Protein AF-0000000075656619 (afdb_homodimer)

Solvent-accessible surface area (backbone atoms only — not comparable to full-atom values): 61966 Å² total; per-residue (Å²): 140,80,85,83,62,84,67,52,49,76,42,72,47,86,56,43,60,62,50,41,36,55,39,46,47,50,29,54,77,70,54,50,79,52,61,29,28,42,28,17,90,88,42,77,46,78,37,41,60,68,61,48,28,52,55,10,61,48,43,30,55,48,56,63,45,92,50,75,76,42,71,45,51,66,46,78,45,81,96,37,55,43,65,38,50,49,46,54,54,47,23,71,50,67,35,42,47,79,46,36,90,84,48,40,60,62,35,36,47,38,23,49,72,44,35,25,58,72,56,33,50,51,45,48,51,56,48,60,73,57,57,42,84,82,40,11,62,64,48,22,55,50,20,54,76,58,66,34,60,70,56,22,52,52,20,45,52,38,39,37,74,38,41,74,71,37,53,75,35,69,69,51,50,63,50,55,68,69,57,49,47,54,55,63,56,36,84,78,40,48,61,54,56,68,56,52,50,50,33,52,51,53,37,29,60,74,44,39,89,79,33,56,83,50,44,69,66,52,52,38,48,36,40,54,53,75,45,56,64,68,54,51,54,49,48,44,70,71,33,62,70,63,53,65,38,87,60,47,72,53,46,45,67,38,85,57,52,41,68,76,69,75,77,67,67,62,42,24,34,35,40,40,36,5,25,37,63,43,71,62,68,86,65,83,73,81,80,66,68,64,46,81,44,66,31,48,51,27,33,34,36,31,72,48,46,61,65,60,50,71,43,82,43,92,59,96,53,83,51,28,42,29,39,30,54,43,64,56,95,82,22,36,42,38,38,31,3,70,75,41,23,31,43,29,36,35,37,35,66,91,70,68,43,76,41,83,49,45,55,46,90,66,50,21,19,32,36,41,47,45,63,50,98,87,34,44,35,41,39,34,3,28,33,79,74,64,66,94,80,35,38,35,49,28,29,54,22,36,34,52,36,82,89,75,49,39,58,42,81,50,57,46,49,91,64,31,22,19,36,37,14,42,35,55,55,93,76,24,41,40,36,40,32,4,26,59,58,64,46,70,85,85,66,67,87,72,48,45,29,28,46,33,39,37,34,36,72,92,72,52,41,63,45,71,86,47,70,53,98,55,66,32,33,36,31,35,36,43,59,57,94,83,28,37,37,37,39,32,22,88,54,64,33,35,31,37,38,34,80,86,73,72,46,81,42,82,55,36,55,58,92,60,68,26,25,31,30,27,51,33,64,53,91,79,23,40,42,33,36,22,2,32,44,82,40,74,37,60,39,92,85,69,47,72,65,45,72,46,69,46,59,28,26,47,22,38,34,34,36,63,91,76,53,41,63,37,75,54,70,61,48,99,54,47,24,24,44,30,35,40,40,57,39,74,57,132,140,79,80,89,65,86,69,54,49,75,41,72,48,86,56,44,60,60,49,39,36,55,40,46,45,50,29,55,77,71,55,50,78,52,62,28,26,42,30,19,90,88,42,78,46,76,38,41,60,67,61,47,27,50,54,10,61,48,45,30,55,49,55,63,43,92,50,74,75,41,71,45,51,66,47,78,46,80,97,36,55,43,66,38,49,50,46,53,53,45,23,73,50,68,34,42,46,76,45,36,90,84,48,40,62,61,34,36,48,37,22,48,72,43,35,25,57,72,55,34,52,52,42,49,53,56,49,59,74,56,57,41,85,84,40,11,62,64,47,22,55,50,21,53,74,56,66,35,62,69,56,22,51,52,19,45,52,38,39,40,74,39,39,84,72,37,54,76,34,71,69,50,51,64,50,55,68,69,55,49,47,54,55,62,56,36,85,75,42,53,63,56,57,68,56,52,51,51,33,53,51,53,38,29,61,75,45,40,89,80,33,54,83,50,45,69,66,51,50,40,48,35,38,53,52,76,46,56,65,68,54,51,55,49,48,46,69,71,32,60,69,64,53,65,38,87,58,49,72,52,46,46,67,39,73,73,39,41,62,76,70,73,76,63,57,59,41,26,33,35,39,39,34,4,26,37,63,44,68,62,69,86,66,85,73,82,81,65,68,64,48,80,43,68,31,48,51,28,30,35,34,40,69,38,63,74,64,51,52,65,44,81,42,93,58,96,52,86,50,28,43,30,38,30,53,43,64,56,97,82,24,38,38,37,37,32,3,71,76,42,23,29,44,29,36,35,38,35,67,93,71,68,44,77,42,82,48,46,55,45,90,64,52,21,19,32,37,41,47,46,64,51,97,88,34,45,34,40,38,35,2,27,34,79,73,63,66,94,82,34,37,35,50,27,28,55,23,34,34,53,37,81,89,73,47,40,57,41,81,50,58,45,49,91,65,30,21,20,36,39,15,43,36,53,55,93,76,25,41,41,37,41,31,3,26,58,58,65,47,70,85,86,66,66,88,73,48,46,29,29,47,34,38,37,34,37,71,92,72,53,41,61,47,72,87,46,70,53,98,54,66,32,34,36,30,35,36,43,60,58,95,84,28,37,37,37,39,32,22,87,55,64,34,35,32,37,38,34,81,85,73,72,45,80,42,83,54,38,53,59,90,61,68,26,23,30,31,26,51,34,64,53,90,77,23,38,42,34,37,21,2,32,43,82,40,72,37,61,38,94,86,68,46,73,64,45,72,44,69,46,59,28,25,45,23,39,35,35,36,64,88,76,53,42,64,38,76,54,73,57,47,95,54,46,25,22,46,29,34,40,41,58,39,74,57,131

pLDDT: mean 85.61, std 15.12, range [21.23, 98.25]

Sequence (1172 aa):
MDESRCPGSKAVDGCHAAWFFSRLQKMRSEGVLVDVTLCAEGKEIPCHRLVLATFSDYFCSMFSGNLIETKKDKIEMGGVSAEALQQLVDYAYTSKINITEENVRPLFEAADMLQFLGVCVKCEVFLQDRLNEESCLGIWVLADRVSCTSLSEKAKSWALKWFEELCTTDEFLQLPVHFLKTYISDEGLLAKEERILEAIMLWARHDLKQREGHLKELLKCVCLSSLDQNYLKKILKKDKVLAKLPGIKQMTKSQSTHEAPRHILQQDFLVIGGNWLVPHGTGALRGIGPILYSNNNMYRLGLDCDCIDISPLPEPFQESRGLAACVVDGDVIVTGGVSMPSKAWRYSLSLNSWAKLGNLKRGRFNHGMAVVQGQVYVVGGSSPVGYPDVIGRLSEVEVYNMKTNRWRKAAPLQVAVSSFGITTCGGKIYVFGGEPYLYEGDDFMNNKTNAVQIYDPSQNEWSFDIVLPVNLSCIKACTVDSKIYIVGGELQSVVCFDPKELKLHHLADRLFPWRQCSATVCGGEIYISGGRVHQFVHSEDGTQRERQIENYSKVQCYNVKNDIMVLGKDMPDALYGHCTVTIAKAMDESRCPGSKAVDGCHAAWFFSRLQKMRSEGVLVDVTLCAEGKEIPCHRLVLATFSDYFCSMFSGNLIETKKDKIEMGGVSAEALQQLVDYAYTSKINITEENVRPLFEAADMLQFLGVCVKCEVFLQDRLNEESCLGIWVLADRVSCTSLSEKAKSWALKWFEELCTTDEFLQLPVHFLKTYISDEGLLAKEERILEAIMLWARHDLKQREGHLKELLKCVCLSSLDQNYLKKILKKDKVLAKLPGIKQMTKSQSTHEAPRHILQQDFLVIGGNWLVPHGTGALRGIGPILYSNNNMYRLGLDCDCIDISPLPEPFQESRGLAACVVDGDVIVTGGVSMPSKAWRYSLSLNSWAKLGNLKRGRFNHGMAVVQGQVYVVGGSSPVGYPDVIGRLSEVEVYNMKTNRWRKAAPLQVAVSSFGITTCGGKIYVFGGEPYLYEGDDFMNNKTNAVQIYDPSQNEWSFDIVLPVNLSCIKACTVDSKIYIVGGELQSVVCFDPKELKLHHLADRLFPWRQCSATVCGGEIYISGGRVHQFVHSEDGTQRERQIENYSKVQCYNVKNDIMVLGKDMPDALYGHCTVTIAKA

Organism: Branchiostoma floridae (NCBI:txid7739)

Foldseek 3Di:
DDPPPDPDPPDDDPCVVVVVLVVQVVCLVVVNQFQAWEDEPRDIRTDHLVLLLVQFVLSVVLLVDPDPSNRDRYHYDPPAHPVLVVQLRVCSRPVDHDDDPVCLLRNLQVCLVRVRPVVVVVSLVVVVLVQALVCLLVQLVSCVNSVVVLSNVQSLVRCLQNVLVPLQDPSNLPDDLVVLLCNLLDLSRQADLVSNLVSLVNSCVVPVVVCLVVSVVSCLSGQLLPDDPVVSVVCLVVDVSCVPDPCSVVSNVDCPGPNDPRPNFQKKKKWAKFKDWDADDPDDPDDDGTDIGIDQWMWIFGSHNPGRPTDTADGPDPHGFQKEWEDAPQKIKIAAHDVRQFWIWIAHPVVSDIDTFDTHPDGFGQWYWEAFPRKIKTAKHWDDDDDPPKIAIFQWMWIADPVVSDIDTFQGHPAGFGQWAWYDFPRKIKTAKGFRDIDDPPPPPPRIAQWIWIAHPVVSDIDTDAGAPDTFGNWYWEDAPRKIWIDAGPDQFIWIAHPVVRYIDGFGGDSDHQHQWEWEDTPRKIKTAKHKDWDQDQDPVRDSPDTDIDIFQWIWIARPVSRHIHTHDGHPDGGGSIYMYMGGND/DDPPDDPDPPDDDPCVVVVVLVVQVVCLVVVNQFQAWEDEPHDIRTDHLVLLLVQFVLSVVLLVDPDPSNRDRYHYDPPAHPVLVVQLRVCSRPVDHDDDPVCLLRNLQVCLVRVRPVVVVVSLVVVVLVQALVCLLVQLVSCVNSVVVLSNVQSLVRCLQNVQVPLQDPSNLPDDLVVLLCNLLDLSRQADLLSNLVSLVNSCVVPVPPCLVVSVVSCLSGQLLPDDPVSSVVCLVVDVSCVPDPCSVVSNVDCPRPHDPRDNFLKKKKWAKFKDWDADDPDDPDDDGTDIGIDQWMFIAGSRDDGGRTDTADGPDPHRFQKEWEDFPQKIKIAAHDVRQFWIWIAHPVVSDIDTFDTHPDGFGQWYWEAFPRKIKTAKHWDDDDDPPKIAIFQWMWIADPVVSDIDTFQGHPAGFGQWAWYDFPRKIKTAKGFRDIDDPPPPPPRIAQWIWIAHPVVSDIDTDAGAPDTFGNWYWEDAPRKIWIDADPDQFIWIAHPVVRYIDGFGGDSDHQHQWEWEDTPRKIKTAKHKDWDQDQDPVRDSPDTDIDIFQWIWIARPVSRHIHTHHGHPDGGGSIYMYMGGND

Nearest PDB structures (foldseek):
  8h37-assembly1_P  TM=4.322E-01  e=3.619E-34  Homo sapiens
  8h38-assembly1_I  TM=4.506E-01  e=3.428E-33  Homo sapiens
  8h33-assembly1_B  TM=4.484E-01  e=8.338E-33  Homo sapiens
  8h3f-assembly1_I  TM=4.504E-01  e=1.028E-32  Homo sapiens
  8h37-assembly1_N  TM=4.188E-01  e=2.505E-33  Homo sapiens

Secondary structure (DSSP, 8-state):
--S-----EEEE-TTHHHHHHHHHHHHHHHTTT--EEEEETTEEEEE-HHHHHHH-HHHHHHHHSS-GGGG-SEEE-TTS-HHHHHHHHHHHHHSEEEE-TTTHHHHHHHHHHTT-HHHHHHHHHHHHTT-STTTHHHHHHHHHHTT-HHHHHHHHHHHHHTHHHHTTSHHHHT--HHHHHHHHH-TT----HHHHHHHHHHHHHHTHHHHGGGHHHHHTTS-GGGS-HHHHHHHHHH-HHHHTSTTHHHHHH-S-SSSS------EEEEEE--EEEE---SSS-TT-PPEEEE---EEEEE-SSSS--EEEE----S--TT-EEEEETTEEEEE--SS-TT-EEEEETTTTEEEE-PPPSS--BS-EEEEETTEEEEE--EEE-SSTT-EEE---EEEEETTTTEEEEEPPPSS--BS-EEEEETTEEEEE--B-S-B-TTGGGG--EEEEEEEETTTTEEEEEEEEEEEE-SEEEEEETTEEEEEETT-SEEEEEETTTTEEEEEEEPSS--BT-EEEEETTEEEEE--EEEEEEE-TTS-EEEEEEEE---EEEEETTTTEEEE-PPPSS--BS-EEEEEE--/--S-----EEEE-TTHHHHHHHHHHHHHHHTTT--EEEEETTEEEEE-HHHHHHH-HHHHHHHHSS-GGGG-SEEE-TTS-HHHHHHHHHHHHHSEEEE-TTTHHHHHHHHHHTT-HHHHHHHHHHHHTT-STTTHHHHHHHHHHTT-HHHHHHHHHHHHHTHHHHTTSHHHHT--HHHHHHHHH-TT----HHHHHHHHHHHHHHTHHHHGGGHHHHHTTS-GGGS-HHHHHHHHHH-HHHHTSTTHHHHHH-TTSSSS------EEEEEE--EEEE---SSS-TT-PPEEEE---EEEEESSSSS---EEE----S--TT-EEEEETTEEEEE--SS-TT-EEEEETTTTEEEE-PPPSS--BS-EEEEETTEEEEE--EEE-SSTT-EEE---EEEEETTTTEEEEEPPPSS--BS-EEEEETTEEEEE--B-S-B-TTGGGG--EEEEEEEETTTTEEEEEEEEEEEE-SEEEEEETTEEEEEETT-SEEEEEETTTTEEEEEEEPSS--BT-EEEEETTEEEEE--EEEEEEE-TTS-EEEEEEEE---EEEEETTTTEEEE-PPPSS--BS-EEEEEE--

Structure (mmCIF, N/CA/C/O backbone):
data_AF-0000000075656619-model_v1
#
loop_
_entity.id
_entity.type
_entity.pdbx_description
1 polymer 'Kelch-like protein 24'
#
loop_
_atom_site.group_PDB
_atom_site.id
_atom_site.type_symbol
_atom_site.label_atom_id
_atom_site.label_alt_id
_atom_site.label_comp_id
_atom_site.label_asym_id
_atom_site.label_entity_id
_atom_site.label_seq_id
_atom_site.pdbx_PDB_ins_code
_atom_site.Cartn_x
_atom_site.Cartn_y
_atom_site.Cartn_z
_atom_site.occupancy
_atom_site.B_iso_or_equiv
_atom_site.auth_seq_id
_atom_site.auth_comp_id
_atom_site.auth_asym_id
_atom_site.auth_atom_id
_atom_site.pdbx_PDB_model_num
ATOM 1 N N . MET A 1 1 ? -14.461 33.625 -9.836 1 21.73 1 MET A N 1
ATOM 2 C CA . MET A 1 1 ? -14.234 33.406 -8.414 1 21.73 1 MET A CA 1
ATOM 3 C C . MET A 1 1 ? -14.797 32.062 -7.965 1 21.73 1 MET A C 1
ATOM 5 O O . MET A 1 1 ? -16 31.922 -7.754 1 21.73 1 MET A O 1
ATOM 9 N N . ASP A 1 2 ? -14.32 30.859 -8.477 1 24.8 2 ASP A N 1
ATOM 10 C CA . ASP A 1 2 ? -14.75 29.641 -9.141 1 24.8 2 ASP A CA 1
ATOM 11 C C . ASP A 1 2 ? -15.383 28.656 -8.148 1 24.8 2 ASP A C 1
ATOM 13 O O . ASP A 1 2 ? -14.992 28.625 -6.98 1 24.8 2 ASP A O 1
ATOM 17 N N . GLU A 1 3 ? -16.547 28.188 -8.281 1 29.44 3 GLU A N 1
ATOM 18 C CA . GLU A 1 3 ? -17.656 27.328 -7.906 1 29.44 3 GLU A CA 1
ATOM 19 C C . GLU A 1 3 ? -17.156 25.953 -7.473 1 29.44 3 GLU A C 1
ATOM 21 O O . GLU A 1 3 ? -17.953 25.062 -7.172 1 29.44 3 GLU A O 1
ATOM 26 N N . SER A 1 4 ? -16 25.562 -7.977 1 32.09 4 SER A N 1
ATOM 27 C CA . SER A 1 4 ? -15.648 24.141 -7.996 1 32.09 4 SER A CA 1
ATOM 28 C C . SER A 1 4 ? -15.32 23.641 -6.594 1 32.09 4 SER A C 1
ATOM 30 O O . SER A 1 4 ? -14.484 22.75 -6.434 1 32.09 4 SER A O 1
ATOM 32 N N . ARG A 1 5 ? -15.414 24.391 -5.566 1 36.34 5 ARG A N 1
ATOM 33 C CA . ARG A 1 5 ? -14.906 24.141 -4.223 1 36.34 5 ARG A CA 1
ATOM 34 C C . ARG A 1 5 ? -15.508 22.859 -3.65 1 36.34 5 ARG A C 1
ATOM 36 O O . ARG A 1 5 ? -14.781 21.984 -3.17 1 36.34 5 ARG A O 1
ATOM 43 N N . CYS A 1 6 ? -16.641 22.922 -2.896 1 41.19 6 CYS A N 1
ATOM 44 C CA . CYS A 1 6 ? -16.75 22.188 -1.638 1 41.19 6 CYS A CA 1
ATOM 45 C C . CYS A 1 6 ? -17.094 20.719 -1.882 1 41.19 6 CYS A C 1
ATOM 47 O O . CYS A 1 6 ? -18.25 20.328 -1.813 1 41.19 6 CYS A O 1
ATOM 49 N N . PRO A 1 7 ? -16.422 20 -2.857 1 46.88 7 PRO A N 1
ATOM 50 C CA . PRO A 1 7 ? -16.969 18.641 -3.027 1 46.88 7 PRO A CA 1
ATOM 51 C C . PRO A 1 7 ? -17.016 17.859 -1.719 1 46.88 7 PRO A C 1
ATOM 53 O O . PRO A 1 7 ? -16.281 18.156 -0.783 1 46.88 7 PRO A O 1
ATOM 56 N N . GLY A 1 8 ? -18.141 17.328 -1.454 1 57.62 8 GLY A N 1
ATOM 57 C CA . GLY A 1 8 ? -18.297 16.281 -0.461 1 57.62 8 GLY A CA 1
ATOM 58 C C . GLY A 1 8 ? -17.109 15.352 -0.379 1 57.62 8 GLY A C 1
ATOM 59 O O . GLY A 1 8 ? -16.359 15.211 -1.345 1 57.62 8 GLY A O 1
ATOM 60 N N . SER A 1 9 ? -16.453 15.383 0.706 1 66.38 9 SER A N 1
ATOM 61 C CA . SER A 1 9 ? -15.367 14.422 0.898 1 66.38 9 SER A CA 1
ATOM 62 C C . SER A 1 9 ? -15.914 13.016 1.131 1 66.38 9 SER A C 1
ATOM 64 O O . SER A 1 9 ? -16.609 12.773 2.119 1 66.38 9 SER A O 1
ATOM 66 N N . LYS A 1 10 ? -16.062 12.305 0.02 1 66.44 10 LYS A N 1
ATOM 67 C CA . LYS A 1 10 ? -16.266 10.867 0.18 1 66.44 10 LYS A CA 1
ATOM 68 C C . LYS A 1 10 ? -15.039 10.211 0.814 1 66.44 10 LYS A C 1
ATOM 70 O O . LYS A 1 10 ? -13.945 10.25 0.247 1 66.44 10 LYS A O 1
ATOM 75 N N . ALA A 1 11 ? -15.297 10.055 2.18 1 73.19 11 ALA A N 1
ATOM 76 C CA . ALA A 1 11 ? -14.148 9.492 2.887 1 73.19 11 ALA A CA 1
ATOM 77 C C . ALA A 1 11 ? -14.359 8.008 3.189 1 73.19 11 ALA A C 1
ATOM 79 O O . ALA A 1 11 ? -15.461 7.598 3.559 1 73.19 11 ALA A O 1
ATOM 80 N N . VAL A 1 12 ? -13.578 7.191 2.686 1 73.31 12 VAL A N 1
ATOM 81 C CA . VAL A 1 12 ? -13.516 5.805 3.137 1 73.31 12 VAL A CA 1
ATOM 82 C C . VAL A 1 12 ? -12.695 5.715 4.418 1 73.31 12 VAL A C 1
ATOM 84 O O . VAL A 1 12 ? -11.578 6.242 4.488 1 73.31 12 VAL A O 1
ATOM 87 N N . ASP A 1 13 ? -13.367 5.25 5.441 1 81.19 13 ASP A N 1
ATOM 88 C CA . ASP A 1 13 ? -12.672 5.078 6.711 1 81.19 13 ASP A CA 1
ATOM 89 C C . ASP A 1 13 ? -11.797 3.824 6.688 1 81.19 13 ASP A C 1
ATOM 91 O O . ASP A 1 13 ? -12.297 2.709 6.836 1 81.19 13 ASP A O 1
ATOM 95 N N . GLY A 1 14 ? -10.523 3.99 6.543 1 75.19 14 GLY A N 1
ATOM 96 C CA . GLY A 1 14 ? -9.578 2.887 6.453 1 75.19 14 GLY A CA 1
ATOM 97 C C . GLY A 1 14 ? -9.484 2.076 7.73 1 75.19 14 GLY A C 1
ATOM 98 O O . GLY A 1 14 ? -9.039 0.927 7.711 1 75.19 14 GLY A O 1
ATOM 99 N N . CYS A 1 15 ? -9.914 2.59 8.836 1 84.19 15 CYS A N 1
ATOM 100 C CA . CYS A 1 15 ? -9.805 1.897 10.117 1 84.19 15 CYS A CA 1
ATOM 101 C C . CYS A 1 15 ? -11.125 1.236 10.492 1 84.19 15 CYS A C 1
ATOM 103 O O . CYS A 1 15 ? -11.211 0.553 11.516 1 84.19 15 CYS A O 1
ATOM 105 N N . HIS A 1 16 ? -12.117 1.41 9.711 1 90.75 16 HIS A N 1
ATOM 106 C CA . HIS A 1 16 ? -13.484 0.955 9.969 1 90.75 16 HIS A CA 1
ATOM 107 C C . HIS A 1 16 ? -13.516 -0.542 10.258 1 90.75 16 HIS A C 1
ATOM 109 O O . HIS A 1 16 ? -14.023 -0.966 11.297 1 90.75 16 HIS A O 1
ATOM 115 N N . ALA A 1 17 ? -12.953 -1.331 9.406 1 91.19 17 ALA A N 1
ATOM 116 C CA . ALA A 1 17 ? -12.977 -2.785 9.539 1 91.19 17 ALA A CA 1
ATOM 117 C C . ALA A 1 17 ? -12.164 -3.24 10.75 1 91.19 17 ALA A C 1
ATOM 119 O O . ALA A 1 17 ? -12.602 -4.113 11.5 1 91.19 17 ALA A O 1
ATOM 120 N N . ALA A 1 18 ? -11 -2.625 10.844 1 90.06 18 ALA A N 1
ATOM 121 C CA . ALA A 1 18 ? -10.141 -2.975 11.969 1 90.06 18 ALA A CA 1
ATOM 122 C C . ALA A 1 18 ? -10.836 -2.701 13.297 1 90.06 18 ALA A C 1
ATOM 124 O O . ALA A 1 18 ? -10.773 -3.52 14.219 1 90.06 18 ALA A O 1
ATOM 125 N N . TRP A 1 19 ? -11.508 -1.587 13.359 1 91.5 19 TRP A N 1
ATOM 126 C CA . TRP A 1 19 ? -12.258 -1.231 14.562 1 91.5 19 TRP A CA 1
ATOM 127 C C . TRP A 1 19 ? -13.391 -2.221 14.805 1 91.5 19 TRP A C 1
ATOM 129 O O . TRP A 1 19 ? -13.57 -2.697 15.93 1 91.5 19 TRP A O 1
ATOM 139 N N . PHE A 1 20 ? -14.109 -2.574 13.836 1 94.38 20 PHE A N 1
ATOM 140 C CA . PHE A 1 20 ? -15.234 -3.492 13.945 1 94.38 20 PHE A CA 1
ATOM 141 C C . PHE A 1 20 ? -14.789 -4.824 14.539 1 94.38 20 PHE A C 1
ATOM 143 O O . PHE A 1 20 ? -15.375 -5.301 15.516 1 94.38 20 PHE A O 1
ATOM 150 N N . PHE A 1 21 ? -13.797 -5.391 14 1 94.44 21 PHE A N 1
ATOM 151 C CA . PHE A 1 21 ? -13.406 -6.738 14.391 1 94.44 21 PHE A CA 1
ATOM 152 C C . PHE A 1 21 ? -12.734 -6.73 15.758 1 94.44 21 PHE A C 1
ATOM 154 O O . PHE A 1 21 ? -12.867 -7.684 16.531 1 94.44 21 PHE A O 1
ATOM 161 N N . SER A 1 22 ? -12.008 -5.66 16.047 1 95 22 SER A N 1
ATOM 162 C CA . SER A 1 22 ? -11.461 -5.535 17.406 1 95 22 SER A CA 1
ATOM 163 C C . SER A 1 22 ? -12.578 -5.52 18.453 1 95 22 SER A C 1
ATOM 165 O O . SER A 1 22 ? -12.516 -6.25 19.438 1 95 22 SER A O 1
ATOM 167 N N . ARG A 1 23 ? -13.57 -4.785 18.156 1 95.31 23 ARG A N 1
ATOM 168 C CA . ARG A 1 23 ? -14.703 -4.688 19.078 1 95.31 23 ARG A CA 1
ATOM 169 C C . ARG A 1 23 ? -15.5 -5.988 19.094 1 95.31 23 ARG A C 1
ATOM 171 O O . ARG A 1 23 ? -15.969 -6.418 20.156 1 95.31 23 ARG A O 1
ATOM 178 N N . LEU A 1 24 ? -15.648 -6.535 17.922 1 95.94 24 LEU A N 1
ATOM 179 C CA . LEU A 1 24 ? -16.375 -7.793 17.812 1 95.94 24 LEU A CA 1
ATOM 180 C C . LEU A 1 24 ? -15.727 -8.883 18.656 1 95.94 24 LEU A C 1
ATOM 182 O O . LEU A 1 24 ? -16.422 -9.633 19.344 1 95.94 24 LEU A O 1
ATOM 186 N N . GLN A 1 25 ? -14.438 -8.953 18.609 1 95.94 25 GLN A N 1
ATOM 187 C CA . GLN A 1 25 ? -13.695 -9.93 19.406 1 95.94 25 GLN A CA 1
ATOM 188 C C . GLN A 1 25 ? -13.891 -9.672 20.906 1 95.94 25 GLN A C 1
ATOM 190 O O . GLN A 1 25 ? -14.086 -10.609 21.688 1 95.94 25 GLN A O 1
ATOM 195 N N . LYS A 1 26 ? -13.859 -8.414 21.266 1 96.06 26 LYS A N 1
ATOM 196 C CA . LYS A 1 26 ? -14.086 -8.047 22.656 1 96.06 26 LYS A CA 1
ATOM 197 C C . LYS A 1 26 ? -15.492 -8.438 23.109 1 96.06 26 LYS A C 1
ATOM 199 O O . LYS A 1 26 ? -15.672 -8.992 24.203 1 96.06 26 LYS A O 1
ATOM 204 N N . MET A 1 27 ? -16.453 -8.18 22.281 1 96.06 27 MET A N 1
ATOM 205 C CA . MET A 1 27 ? -17.828 -8.508 22.594 1 96.06 27 MET A CA 1
ATOM 206 C C . MET A 1 27 ? -18.016 -10.016 22.75 1 96.06 27 MET A C 1
ATOM 208 O O . MET A 1 27 ? -18.719 -10.477 23.641 1 96.06 27 MET A O 1
ATOM 212 N N . ARG A 1 28 ? -17.359 -10.805 21.875 1 96.44 28 ARG A N 1
ATOM 213 C CA . ARG A 1 28 ? -17.422 -12.258 21.984 1 96.44 28 ARG A CA 1
ATOM 214 C C . ARG A 1 28 ? -16.797 -12.734 23.297 1 96.44 28 ARG A C 1
ATOM 216 O O . ARG A 1 28 ? -17.391 -13.555 24 1 96.44 28 ARG A O 1
ATOM 223 N N . SER A 1 29 ? -15.656 -12.203 23.672 1 95.94 29 SER A N 1
ATOM 224 C CA . SER A 1 29 ? -14.938 -12.609 24.875 1 95.94 29 SER A CA 1
ATOM 225 C C . SER A 1 29 ? -15.727 -12.258 26.125 1 95.94 29 SER A C 1
ATOM 227 O O . SER A 1 29 ? -15.695 -12.992 27.109 1 95.94 29 SER A O 1
ATOM 229 N N . GLU A 1 30 ? -16.531 -11.164 26.062 1 94.94 30 GLU A N 1
ATOM 230 C CA . GLU A 1 30 ? -17.281 -10.703 27.219 1 94.94 30 GLU A CA 1
ATOM 231 C C . GLU A 1 30 ? -18.719 -11.25 27.203 1 94.94 30 GLU A C 1
ATOM 233 O O . GLU A 1 30 ? -19.5 -10.977 28.109 1 94.94 30 GLU A O 1
ATOM 238 N N . GLY A 1 31 ? -19.031 -11.992 26.141 1 94.5 31 GLY A N 1
ATOM 239 C CA . GLY A 1 31 ? -20.344 -12.617 26.031 1 94.5 31 GLY A CA 1
ATOM 240 C C . GLY A 1 31 ? -21.453 -11.633 25.656 1 94.5 31 GLY A C 1
ATOM 241 O O . GLY A 1 31 ? -22.625 -11.875 25.938 1 94.5 31 GLY A O 1
ATOM 242 N N . VAL A 1 32 ? -21.016 -10.477 25.078 1 94 32 VAL A N 1
ATOM 243 C CA . VAL A 1 32 ? -21.969 -9.445 24.703 1 94 32 VAL A CA 1
ATOM 244 C C . VAL A 1 32 ? -22.688 -9.852 23.406 1 94 32 VAL A C 1
ATOM 246 O O . VAL A 1 32 ? -22.047 -10.031 22.375 1 94 32 VAL A O 1
ATOM 249 N N . LEU A 1 33 ? -23.953 -10.016 23.391 1 93.5 33 LEU A N 1
ATOM 250 C CA . LEU A 1 33 ? -24.859 -10.312 22.266 1 93.5 33 LEU A CA 1
ATOM 251 C C . LEU A 1 33 ? -24.531 -11.672 21.656 1 93.5 33 LEU A C 1
ATOM 253 O O . LEU A 1 33 ? -24.828 -11.914 20.484 1 93.5 33 LEU A O 1
ATOM 257 N N . VAL A 1 34 ? -23.797 -12.469 22.391 1 95.25 34 VAL A N 1
ATOM 258 C CA . VAL A 1 34 ? -23.578 -13.852 21.969 1 95.25 34 VAL A CA 1
ATOM 259 C C . VAL A 1 34 ? -24.906 -14.594 21.938 1 95.25 34 VAL A C 1
ATOM 261 O O . VAL A 1 34 ? -25.625 -14.625 22.938 1 95.25 34 VAL A O 1
ATOM 264 N N . ASP A 1 35 ? -25.25 -15.242 20.75 1 93.12 35 ASP A N 1
ATOM 265 C CA . ASP A 1 35 ? -26.594 -15.781 20.641 1 93.12 35 ASP A CA 1
ATOM 266 C C . ASP A 1 35 ? -26.562 -17.234 20.172 1 93.12 35 ASP A C 1
ATOM 268 O O . ASP A 1 35 ? -27.609 -17.844 19.953 1 93.12 35 ASP A O 1
ATOM 272 N N . VAL A 1 36 ? -25.391 -17.844 20.047 1 95 36 VAL A N 1
ATOM 273 C CA . VAL A 1 36 ? -25.297 -19.266 19.703 1 95 36 VAL A CA 1
ATOM 274 C C . VAL A 1 36 ? -23.984 -19.844 20.25 1 95 36 VAL A C 1
ATOM 276 O O . VAL A 1 36 ? -22.984 -19.141 20.344 1 95 36 VAL A O 1
ATOM 279 N N . THR A 1 37 ? -23.984 -21.078 20.609 1 96.75 37 THR A N 1
ATOM 280 C CA . THR A 1 37 ? -22.797 -21.812 21.047 1 96.75 37 THR A CA 1
ATOM 281 C C . THR A 1 37 ? -22.625 -23.094 20.234 1 96.75 37 THR A C 1
ATOM 283 O O . THR A 1 37 ? -23.516 -23.938 20.188 1 96.75 37 THR A O 1
ATOM 286 N N . LEU A 1 38 ? -21.547 -23.234 19.547 1 96.5 38 LEU A N 1
ATOM 287 C CA . LEU A 1 38 ? -21.234 -24.453 18.797 1 96.5 38 LEU A CA 1
ATOM 288 C C . LEU A 1 38 ? -20.5 -25.453 19.656 1 96.5 38 LEU A C 1
ATOM 290 O O . LEU A 1 38 ? -19.641 -25.078 20.453 1 96.5 38 LEU A O 1
ATOM 294 N N . CYS A 1 39 ? -20.844 -26.656 19.484 1 96.62 39 CYS A N 1
ATOM 295 C CA . CYS A 1 39 ? -20.219 -27.719 20.281 1 96.62 39 CYS A CA 1
ATOM 296 C C . CYS A 1 39 ? -19.609 -28.797 19.375 1 96.62 39 CYS A C 1
ATOM 298 O O . CYS A 1 39 ? -20.266 -29.266 18.438 1 96.62 39 CYS A O 1
ATOM 300 N N . ALA A 1 40 ? -18.375 -29.125 19.562 1 95.88 40 ALA A N 1
ATOM 301 C CA . ALA A 1 40 ? -17.688 -30.219 18.891 1 95.88 40 ALA A CA 1
ATOM 302 C C . ALA A 1 40 ? -16.734 -30.938 19.828 1 95.88 40 ALA A C 1
ATOM 304 O O . ALA A 1 40 ? -15.891 -30.312 20.469 1 95.88 40 ALA A O 1
ATOM 305 N N . GLU A 1 41 ? -16.875 -32.25 19.938 1 95.56 41 GLU A N 1
ATOM 306 C CA . GLU A 1 41 ? -16.016 -33.094 20.766 1 95.56 41 GLU A CA 1
ATOM 307 C C . GLU A 1 41 ? -15.969 -32.562 22.203 1 95.56 41 GLU A C 1
ATOM 309 O O . GLU A 1 41 ? -14.891 -32.469 22.797 1 95.56 41 GLU A O 1
ATOM 314 N N . GLY A 1 42 ? -17.062 -32.062 22.703 1 93.31 42 GLY A N 1
ATOM 315 C CA . GLY A 1 42 ? -17.188 -31.656 24.094 1 93.31 42 GLY A CA 1
ATOM 316 C C . GLY A 1 42 ? -16.766 -30.219 24.312 1 93.31 42 GLY A C 1
ATOM 317 O O . GLY A 1 42 ? -16.922 -29.688 25.422 1 93.31 42 GLY A O 1
ATOM 318 N N . LYS A 1 43 ? -16.219 -29.562 23.359 1 96.5 43 LYS A N 1
ATOM 319 C CA . LYS A 1 43 ? -15.805 -28.172 23.484 1 96.5 43 LYS A CA 1
ATOM 320 C C . LYS A 1 43 ? -16.922 -27.234 23.031 1 96.5 43 LYS A C 1
ATOM 322 O O . LYS A 1 43 ? -17.562 -27.469 22.016 1 96.5 43 LYS A O 1
ATOM 327 N N . GLU A 1 44 ? -17.141 -26.188 23.859 1 96.75 44 GLU A N 1
ATOM 328 C CA . GLU A 1 44 ? -18.156 -25.188 23.531 1 96.75 44 GLU A CA 1
ATOM 329 C C . GLU A 1 44 ? -17.516 -23.891 23.031 1 96.75 44 GLU A C 1
ATOM 331 O O . GLU A 1 44 ? -16.578 -23.375 23.641 1 96.75 44 GLU A O 1
ATOM 336 N N . ILE A 1 45 ? -18 -23.359 21.922 1 97.38 45 ILE A N 1
ATOM 337 C CA . ILE A 1 45 ? -17.469 -22.156 21.297 1 97.38 45 ILE A CA 1
ATOM 338 C C . ILE A 1 45 ? -18.578 -21.125 21.109 1 97.38 45 ILE A C 1
ATOM 340 O O . ILE A 1 45 ? -19.375 -21.219 20.172 1 97.38 45 ILE A O 1
ATOM 344 N N . PRO A 1 46 ? -18.656 -20.141 22.047 1 97.12 46 PRO A N 1
ATOM 345 C CA . PRO A 1 46 ? -19.656 -19.094 21.891 1 97.12 46 PRO A CA 1
ATOM 346 C C . PRO A 1 46 ? -19.422 -18.219 20.672 1 97.12 46 PRO A C 1
ATOM 348 O O . PRO A 1 46 ? -18.281 -17.844 20.391 1 97.12 46 PRO A O 1
ATOM 351 N N . CYS A 1 47 ? -20.453 -17.938 19.859 1 96.88 47 CYS A N 1
ATOM 352 C CA . CYS A 1 47 ? -20.359 -17.172 18.625 1 96.88 47 CYS A CA 1
ATOM 353 C C . CYS A 1 47 ? -21.578 -16.281 18.422 1 96.88 47 CYS A C 1
ATOM 355 O O . CYS A 1 47 ? -22.531 -16.344 19.203 1 96.88 47 CYS A O 1
ATOM 357 N N . HIS A 1 48 ? -21.531 -15.406 17.516 1 96.75 48 HIS A N 1
ATOM 358 C CA . HIS A 1 48 ? -22.688 -14.656 17.016 1 96.75 48 HIS A CA 1
ATOM 359 C C . HIS A 1 48 ? -23.219 -15.281 15.719 1 96.75 48 HIS A C 1
ATOM 361 O O . HIS A 1 48 ? -22.453 -15.539 14.789 1 96.75 48 HIS A O 1
ATOM 367 N N . ARG A 1 49 ? -24.516 -15.523 15.633 1 95.94 49 ARG A N 1
ATOM 368 C CA . ARG A 1 49 ? -25.141 -16.125 14.461 1 95.94 49 ARG A CA 1
ATOM 369 C C . ARG A 1 49 ? -24.812 -15.328 13.195 1 95.94 49 ARG A C 1
ATOM 371 O O . ARG A 1 49 ? -24.516 -15.906 12.148 1 95.94 49 ARG A O 1
ATOM 378 N N . LEU A 1 50 ? -24.844 -14.008 13.359 1 95.94 50 LEU A N 1
ATOM 379 C CA . LEU A 1 50 ? -24.625 -13.133 12.219 1 95.94 50 LEU A CA 1
ATOM 380 C C . LEU A 1 50 ? -23.203 -13.328 11.664 1 95.94 50 LEU A C 1
ATOM 382 O O . LEU A 1 50 ? -23.031 -13.406 10.445 1 95.94 50 LEU A O 1
ATOM 386 N N . VAL A 1 51 ? -22.219 -13.406 12.523 1 97.19 51 VAL A N 1
ATOM 387 C CA . VAL A 1 51 ? -20.812 -13.562 12.117 1 97.19 51 VAL A CA 1
ATOM 388 C C . VAL A 1 51 ? -20.641 -14.891 11.391 1 97.19 51 VAL A C 1
ATOM 390 O O . VAL A 1 51 ? -20.062 -14.938 10.297 1 97.19 51 VAL A O 1
ATOM 393 N N . LEU A 1 52 ? -21.188 -15.977 11.938 1 96.5 52 LEU A N 1
ATOM 394 C CA . LEU A 1 52 ? -21.078 -17.297 11.32 1 96.5 52 LEU A CA 1
ATOM 395 C C . LEU A 1 52 ? -21.781 -17.312 9.969 1 96.5 52 LEU A C 1
ATOM 397 O O . LEU A 1 52 ? -21.25 -17.844 8.992 1 96.5 52 LEU A O 1
ATOM 401 N N . ALA A 1 53 ? -22.984 -16.719 9.938 1 95.88 53 ALA A N 1
ATOM 402 C CA . ALA A 1 53 ? -23.797 -16.734 8.719 1 95.88 53 ALA A CA 1
ATOM 403 C C . ALA A 1 53 ? -23.109 -15.953 7.598 1 95.88 53 ALA A C 1
ATOM 405 O O . ALA A 1 53 ? -23.297 -16.266 6.418 1 95.88 53 ALA A O 1
ATOM 406 N N . THR A 1 54 ? -22.297 -14.953 7.949 1 96.06 54 THR A N 1
ATOM 407 C CA . THR A 1 54 ? -21.641 -14.133 6.941 1 96.06 54 THR A CA 1
ATOM 408 C C . THR A 1 54 ? -20.484 -14.898 6.297 1 96.06 54 THR A C 1
ATOM 410 O O . THR A 1 54 ? -20.219 -14.742 5.102 1 96.06 54 THR A O 1
ATOM 413 N N . PHE A 1 55 ? -19.812 -15.727 7.043 1 96.5 55 PHE A N 1
ATOM 414 C CA . PHE A 1 55 ? -18.609 -16.375 6.539 1 96.5 55 PHE A CA 1
ATOM 415 C C . PHE A 1 55 ? -18.922 -17.797 6.055 1 96.5 55 PHE A C 1
ATOM 417 O O . PHE A 1 55 ? -18.109 -18.422 5.379 1 96.5 55 PHE A O 1
ATOM 424 N N . SER A 1 56 ? -20.109 -18.328 6.359 1 96.19 56 SER A N 1
ATOM 425 C CA . SER A 1 56 ? -20.469 -19.703 6.043 1 96.19 56 SER A CA 1
ATOM 426 C C . SER A 1 56 ? -21.875 -19.812 5.48 1 96.19 56 SER A C 1
ATOM 428 O O . SER A 1 56 ? -22.844 -19.516 6.176 1 96.19 56 SER A O 1
ATOM 430 N N . ASP A 1 57 ? -22.031 -20.328 4.281 1 94.56 57 ASP A N 1
ATOM 431 C CA . ASP A 1 57 ? -23.344 -20.547 3.689 1 94.56 57 ASP A CA 1
ATOM 432 C C . ASP A 1 57 ? -24.109 -21.641 4.426 1 94.56 57 ASP A C 1
ATOM 434 O O . ASP A 1 57 ? -25.344 -21.625 4.477 1 94.56 57 ASP A O 1
ATOM 438 N N . TYR A 1 58 ? -23.297 -22.547 5.008 1 94.56 58 TYR A N 1
ATOM 439 C CA . TYR A 1 58 ? -23.891 -23.594 5.84 1 94.56 58 TYR A CA 1
ATOM 440 C C . TYR A 1 58 ? -24.672 -22.984 7.008 1 94.56 58 TYR A C 1
ATOM 442 O O . TYR A 1 58 ? -25.859 -23.266 7.191 1 94.56 58 TYR A O 1
ATOM 450 N N . PHE A 1 59 ? -24.047 -22.094 7.707 1 95 59 PHE A N 1
ATOM 451 C CA . PHE A 1 59 ? -24.672 -21.469 8.859 1 95 59 PHE A CA 1
ATOM 452 C C . PHE A 1 59 ? -25.719 -20.438 8.422 1 95 59 PHE A C 1
ATOM 454 O O . PHE A 1 59 ? -26.734 -20.266 9.094 1 95 59 PHE A O 1
ATOM 461 N N . CYS A 1 60 ? -25.438 -19.719 7.312 1 94.44 60 CYS A N 1
ATOM 462 C CA . CYS A 1 60 ? -26.422 -18.766 6.797 1 94.44 60 CYS A CA 1
ATOM 463 C C . CYS A 1 60 ? -27.75 -19.469 6.516 1 94.44 60 CYS A C 1
ATOM 465 O O . CYS A 1 60 ? -28.797 -19 6.934 1 94.44 60 CYS A O 1
ATOM 467 N N . SER A 1 61 ? -27.688 -20.625 5.887 1 92.19 61 SER A N 1
ATOM 468 C CA . SER A 1 61 ? -28.875 -21.406 5.59 1 92.19 61 SER A CA 1
ATOM 469 C C . SER A 1 61 ? -29.516 -21.938 6.867 1 92.19 61 SER A C 1
ATOM 471 O O . SER A 1 61 ? -30.75 -21.938 6.996 1 92.19 61 SER A O 1
ATOM 473 N N . MET A 1 62 ? -28.688 -22.312 7.77 1 91.12 62 MET A N 1
ATOM 474 C CA . MET A 1 62 ? -29.172 -22.859 9.031 1 91.12 62 MET A CA 1
ATOM 475 C C . MET A 1 62 ? -29.938 -21.812 9.828 1 91.12 62 MET A C 1
ATOM 477 O O . MET A 1 62 ? -31.016 -22.094 10.352 1 91.12 62 MET A O 1
ATOM 481 N N . PHE A 1 63 ? -29.422 -20.578 9.875 1 91.94 63 PHE A N 1
ATOM 482 C CA . PHE A 1 63 ? -29.969 -19.547 10.75 1 91.94 63 PHE A CA 1
ATOM 483 C C . PHE A 1 63 ? -31.094 -18.781 10.047 1 91.94 63 PHE A C 1
ATOM 485 O O . PHE A 1 63 ? -31.875 -18.078 10.695 1 91.94 63 PHE A O 1
ATOM 492 N N . SER A 1 64 ? -31.094 -18.688 8.719 1 85.31 64 SER A N 1
ATOM 493 C CA . SER A 1 64 ? -32.125 -17.953 7.973 1 85.31 64 SER A CA 1
ATOM 494 C C . SER A 1 64 ? -33.406 -18.75 7.879 1 85.31 64 SER A C 1
ATOM 496 O O . SER A 1 64 ? -34.469 -18.219 7.516 1 85.31 64 SER A O 1
ATOM 498 N N . GLY A 1 65 ? -33.406 -20.047 8.047 1 74.12 65 GLY A N 1
ATOM 499 C CA . GLY A 1 65 ? -34.594 -20.875 7.883 1 74.12 65 GLY A CA 1
ATOM 500 C C . GLY A 1 65 ? -35.594 -20.734 9.016 1 74.12 65 GLY A C 1
ATOM 501 O O . GLY A 1 65 ? -35.312 -20.078 10.023 1 74.12 65 GLY A O 1
ATOM 502 N N . ASN A 1 66 ? -36.906 -20.781 8.766 1 65.19 66 ASN A N 1
ATOM 503 C CA . ASN A 1 66 ? -38.031 -20.703 9.672 1 65.19 66 ASN A CA 1
ATOM 504 C C . ASN A 1 66 ? -38.094 -21.891 10.625 1 65.19 66 ASN A C 1
ATOM 506 O O . ASN A 1 66 ? -39.062 -22.109 11.312 1 65.19 66 ASN A O 1
ATOM 510 N N . LEU A 1 67 ? -37 -22.672 10.602 1 56.47 67 LEU A N 1
ATOM 511 C CA . LEU A 1 67 ? -37.125 -23.891 11.383 1 56.47 67 LEU A CA 1
ATOM 512 C C . LEU A 1 67 ? -36.781 -23.641 12.844 1 56.47 67 LEU A C 1
ATOM 514 O O . LEU A 1 67 ? -35.906 -22.812 13.141 1 56.47 67 LEU A O 1
ATOM 518 N N . ILE A 1 68 ? -37.438 -24.141 13.742 1 54.62 68 ILE A N 1
ATOM 519 C CA . ILE A 1 68 ? -37.344 -24.078 15.195 1 54.62 68 ILE A CA 1
ATOM 520 C C . ILE A 1 68 ? -35.906 -24.281 15.633 1 54.62 68 ILE A C 1
ATOM 522 O O . ILE A 1 68 ? -35.438 -23.641 16.578 1 54.62 68 ILE A O 1
ATOM 526 N N . GLU A 1 69 ? -35.25 -25.141 14.953 1 55.59 69 GLU A N 1
ATOM 527 C CA . GLU A 1 69 ? -33.875 -25.578 15.289 1 55.59 69 GLU A CA 1
ATOM 528 C C . GLU A 1 69 ? -32.875 -24.453 15.078 1 55.59 69 GLU A C 1
ATOM 530 O O . GLU A 1 69 ? -31.828 -24.438 15.719 1 55.59 69 GLU A O 1
ATOM 535 N N . THR A 1 70 ? -33.406 -23.453 14.336 1 61.97 70 THR A N 1
ATOM 536 C CA . THR A 1 70 ? -32.594 -22.312 13.969 1 61.97 70 THR A CA 1
ATOM 537 C C . THR A 1 70 ? -32.344 -21.406 15.172 1 61.97 70 THR A C 1
ATOM 539 O O . THR A 1 70 ? -31.359 -20.688 15.234 1 61.97 70 THR A O 1
ATOM 542 N N . LYS A 1 71 ? -33.219 -21.672 16.219 1 68.19 71 LYS A N 1
ATOM 543 C CA . LYS A 1 71 ? -33.188 -20.75 17.344 1 68.19 71 LYS A CA 1
ATOM 544 C C . LYS A 1 71 ? -32.531 -21.391 18.562 1 68.19 71 LYS A C 1
ATOM 546 O O . LYS A 1 71 ? -32.562 -20.844 19.672 1 68.19 71 LYS A O 1
ATOM 551 N N . LYS A 1 72 ? -31.875 -22.594 18.297 1 77.69 72 LYS A N 1
ATOM 552 C CA . LYS A 1 72 ? -31.188 -23.266 19.406 1 77.69 72 LYS A CA 1
ATOM 553 C C . LYS A 1 72 ? -29.969 -22.469 19.859 1 77.69 72 LYS A C 1
ATOM 555 O O . LYS A 1 72 ? -29.234 -21.922 19.016 1 77.69 72 LYS A O 1
ATOM 560 N N . ASP A 1 73 ? -29.812 -22.531 21.078 1 88.25 73 ASP A N 1
ATOM 561 C CA . ASP A 1 73 ? -28.688 -21.812 21.672 1 88.25 73 ASP A CA 1
ATOM 562 C C . ASP A 1 73 ? -27.391 -22.609 21.562 1 88.25 73 ASP A C 1
ATOM 564 O O . ASP A 1 73 ? -26.312 -22.047 21.562 1 88.25 73 ASP A O 1
ATOM 568 N N . LYS A 1 74 ? -27.594 -23.984 21.438 1 93.12 74 LYS A N 1
ATOM 569 C CA . LYS A 1 74 ? -26.422 -24.859 21.344 1 93.12 74 LYS A CA 1
ATOM 570 C C . LYS A 1 74 ? -26.547 -25.797 20.141 1 93.12 74 LYS A C 1
ATOM 572 O O . LYS A 1 74 ? -27.562 -26.469 19.969 1 93.12 74 LYS A O 1
ATOM 577 N N . ILE A 1 75 ? -25.562 -25.844 19.297 1 93.75 75 ILE A N 1
ATOM 578 C CA . ILE A 1 75 ? -25.562 -26.672 18.094 1 93.75 75 ILE A CA 1
ATOM 579 C C . ILE A 1 75 ? -24.391 -27.625 18.109 1 93.75 75 ILE A C 1
ATOM 581 O O . ILE A 1 75 ? -23.234 -27.203 18.219 1 93.75 75 ILE A O 1
ATOM 585 N N . GLU A 1 76 ? -24.625 -28.891 18 1 93.94 76 GLU A N 1
ATOM 586 C CA . GLU A 1 76 ? -23.578 -29.906 17.953 1 93.94 76 GLU A CA 1
ATOM 587 C C . GLU A 1 76 ? -23.094 -30.109 16.516 1 93.94 76 GLU A C 1
ATOM 589 O O . GLU A 1 76 ? -23.875 -30.422 15.625 1 93.94 76 GLU A O 1
ATOM 594 N N . MET A 1 77 ? -21.859 -29.984 16.359 1 93.38 77 MET A N 1
ATOM 595 C CA . MET A 1 77 ? -21.266 -30.172 15.047 1 93.38 77 MET A CA 1
ATOM 596 C C . MET A 1 77 ? -20.672 -31.562 14.898 1 93.38 77 MET A C 1
ATOM 598 O O . MET A 1 77 ? -19.594 -31.844 15.422 1 93.38 77 MET A O 1
ATOM 602 N N . GLY A 1 78 ? -21.312 -32.406 14.188 1 92.25 78 GLY A N 1
ATOM 603 C CA . GLY A 1 78 ? -20.797 -33.75 13.914 1 92.25 78 GLY A CA 1
ATOM 604 C C . GLY A 1 78 ? -19.797 -33.75 12.773 1 92.25 78 GLY A C 1
ATOM 605 O O . GLY A 1 78 ? -19.953 -33.031 11.789 1 92.25 78 GLY A O 1
ATOM 606 N N . GLY A 1 79 ? -18.719 -34.594 12.875 1 91.75 79 GLY A N 1
ATOM 607 C CA . GLY A 1 79 ? -17.797 -34.812 11.773 1 91.75 79 GLY A CA 1
ATOM 608 C C . GLY A 1 79 ? -16.672 -33.781 11.711 1 91.75 79 GLY A C 1
ATOM 609 O O . GLY A 1 79 ? -15.859 -33.812 10.781 1 91.75 79 GLY A O 1
ATOM 610 N N . VAL A 1 80 ? -16.734 -32.812 12.609 1 94.75 80 VAL A N 1
ATOM 611 C CA . VAL A 1 80 ? -15.711 -31.766 12.648 1 94.75 80 VAL A CA 1
ATOM 612 C C . VAL A 1 80 ? -14.961 -31.812 13.977 1 94.75 80 VAL A C 1
ATOM 614 O O . VAL A 1 80 ? -15.57 -32 15.031 1 94.75 80 VAL A O 1
ATOM 617 N N . SER A 1 81 ? -13.664 -31.781 13.898 1 95.44 81 SER A N 1
ATOM 618 C CA . SER A 1 81 ? -12.883 -31.75 15.133 1 95.44 81 SER A CA 1
ATOM 619 C C . SER A 1 81 ? -13.039 -30.422 15.852 1 95.44 81 SER A C 1
ATOM 621 O O . SER A 1 81 ? -13.32 -29.391 15.227 1 95.44 81 SER A O 1
ATOM 623 N N . ALA A 1 82 ? -12.859 -30.453 17.172 1 96.75 82 ALA A N 1
ATOM 624 C CA . ALA A 1 82 ? -12.969 -29.25 17.984 1 96.75 82 ALA A CA 1
ATOM 625 C C . ALA A 1 82 ? -11.922 -28.219 17.562 1 96.75 82 ALA A C 1
ATOM 627 O O . ALA A 1 82 ? -12.211 -27.016 17.516 1 96.75 82 ALA A O 1
ATOM 628 N N . GLU A 1 83 ? -10.781 -28.719 17.234 1 96.38 83 GLU A N 1
ATOM 629 C CA . GLU A 1 83 ? -9.688 -27.828 16.875 1 96.38 83 GLU A CA 1
ATOM 630 C C . GLU A 1 83 ? -9.969 -27.125 15.547 1 96.38 83 GLU A C 1
ATOM 632 O O . GLU A 1 83 ? -9.781 -25.922 15.422 1 96.38 83 GLU A O 1
ATOM 637 N N . ALA A 1 84 ? -10.43 -27.844 14.562 1 97.25 84 ALA A N 1
ATOM 638 C CA . ALA A 1 84 ? -10.742 -27.266 13.258 1 97.25 84 ALA A CA 1
ATOM 639 C C . ALA A 1 84 ? -11.883 -26.266 13.367 1 97.25 84 ALA A C 1
ATOM 641 O O . ALA A 1 84 ? -11.828 -25.188 12.758 1 97.25 84 ALA A O 1
ATOM 642 N N . LEU A 1 85 ? -12.844 -26.641 14.211 1 97.75 85 LEU A N 1
ATOM 643 C CA . LEU A 1 85 ? -13.977 -25.734 14.406 1 97.75 85 LEU A CA 1
ATOM 644 C C . LEU A 1 85 ? -13.531 -24.438 15.062 1 97.75 85 LEU A C 1
ATOM 646 O O . LEU A 1 85 ? -13.938 -23.344 14.641 1 97.75 85 LEU A O 1
ATOM 650 N N . GLN A 1 86 ? -12.711 -24.609 16.031 1 97.38 86 GLN A N 1
ATOM 651 C CA . GLN A 1 86 ? -12.18 -23.438 16.734 1 97.38 86 GLN A CA 1
ATOM 652 C C . GLN A 1 86 ? -11.414 -22.531 15.773 1 97.38 86 GLN A C 1
ATOM 654 O O . GLN A 1 86 ? -11.578 -21.297 15.805 1 97.38 86 GLN A O 1
ATOM 659 N N . GLN A 1 87 ? -10.633 -23.094 14.891 1 96.56 87 GLN A N 1
ATOM 660 C CA . GLN A 1 87 ? -9.844 -22.328 13.938 1 96.56 87 GLN A CA 1
ATOM 661 C C . GLN A 1 87 ? -10.742 -21.578 12.953 1 96.56 87 GLN A C 1
ATOM 663 O O . GLN A 1 87 ? -10.484 -20.422 12.617 1 96.56 87 GLN A O 1
ATOM 668 N N . LEU A 1 88 ? -11.781 -22.234 12.523 1 97.62 88 LEU A N 1
ATOM 669 C CA . LEU A 1 88 ? -12.711 -21.609 11.586 1 97.62 88 LEU A CA 1
ATOM 670 C C . LEU A 1 88 ? -13.43 -20.422 12.227 1 97.62 88 LEU A C 1
ATOM 672 O O . LEU A 1 88 ? -13.539 -19.359 11.625 1 97.62 88 LEU A O 1
ATOM 676 N N . VAL A 1 89 ? -13.852 -20.625 13.477 1 97.88 89 VAL A N 1
ATOM 677 C CA . VAL A 1 89 ? -14.555 -19.562 14.188 1 97.88 89 VAL A CA 1
ATOM 678 C C . VAL A 1 89 ? -13.594 -18.406 14.445 1 97.88 89 VAL A C 1
ATOM 680 O O . VAL A 1 89 ? -13.945 -17.25 14.234 1 97.88 89 VAL A O 1
ATOM 683 N N . ASP A 1 90 ? -12.422 -18.75 14.883 1 96.25 90 ASP A N 1
ATOM 684 C CA . ASP A 1 90 ? -11.422 -17.703 15.109 1 96.25 90 ASP A CA 1
ATOM 685 C C . ASP A 1 90 ? -11.133 -16.938 13.828 1 96.25 90 ASP A C 1
ATOM 687 O O . ASP A 1 90 ? -10.961 -15.711 13.852 1 96.25 90 ASP A O 1
ATOM 691 N N . TYR A 1 91 ? -11.094 -17.609 12.734 1 96.12 91 TYR A N 1
ATOM 692 C CA . TYR A 1 91 ? -10.898 -16.953 11.445 1 96.12 91 TYR A CA 1
ATOM 693 C C . TYR A 1 91 ? -12 -15.945 11.164 1 96.12 91 TYR A C 1
ATOM 695 O O . TYR A 1 91 ? -11.734 -14.828 10.719 1 96.12 91 TYR A O 1
ATOM 703 N N . ALA A 1 92 ? -13.117 -16.297 11.445 1 96.81 92 ALA A N 1
ATOM 704 C CA . ALA A 1 92 ? -14.258 -15.414 11.188 1 96.81 92 ALA A CA 1
ATOM 705 C C . ALA A 1 92 ? -14.148 -14.125 11.992 1 96.81 92 ALA A C 1
ATOM 707 O O . ALA A 1 92 ? -14.516 -13.055 11.516 1 96.81 92 ALA A O 1
ATOM 708 N N . TYR A 1 93 ? -13.539 -14.219 13.172 1 96.56 93 TYR A N 1
ATOM 709 C CA . TYR A 1 93 ? -13.492 -13.07 14.062 1 96.56 93 TYR A CA 1
ATOM 710 C C . TYR A 1 93 ? -12.195 -12.289 13.891 1 96.56 93 TYR A C 1
ATOM 712 O O . TYR A 1 93 ? -12.117 -11.109 14.234 1 96.56 93 TYR A O 1
ATOM 720 N N . THR A 1 94 ? -11.102 -12.898 13.344 1 93.38 94 THR A N 1
ATOM 721 C CA . THR A 1 94 ? -9.805 -12.234 13.406 1 93.38 94 THR A CA 1
ATOM 722 C C . THR A 1 94 ? -9.188 -12.133 12.008 1 93.38 94 THR A C 1
ATOM 724 O O . THR A 1 94 ? -8.234 -11.383 11.805 1 93.38 94 THR A O 1
ATOM 727 N N . SER A 1 95 ? -9.688 -12.867 11.039 1 92.06 95 SER A N 1
ATOM 728 C CA . SER A 1 95 ? -9.141 -12.938 9.688 1 92.06 95 SER A CA 1
ATOM 729 C C . SER A 1 95 ? -7.855 -13.758 9.656 1 92.06 95 SER A C 1
ATOM 731 O O . SER A 1 95 ? -7.242 -13.922 8.594 1 92.06 95 SER A O 1
ATOM 733 N N . LYS A 1 96 ? -7.441 -14.281 10.812 1 92.38 96 LYS A N 1
ATOM 734 C CA . LYS A 1 96 ? -6.191 -15.031 10.906 1 92.38 96 LYS A CA 1
ATOM 735 C C . LYS A 1 96 ? -6.449 -16.531 10.922 1 92.38 96 LYS A C 1
ATOM 737 O O . LYS A 1 96 ? -7.422 -17 11.523 1 92.38 96 LYS A O 1
ATOM 742 N N . ILE A 1 97 ? -5.629 -17.219 10.219 1 93.62 97 ILE A N 1
ATOM 743 C CA . ILE A 1 97 ? -5.707 -18.688 10.203 1 93.62 97 ILE A CA 1
ATOM 744 C C . ILE A 1 97 ? -4.301 -19.266 10.125 1 93.62 97 ILE A C 1
ATOM 746 O O . ILE A 1 97 ? -3.447 -18.766 9.391 1 93.62 97 ILE A O 1
ATOM 750 N N . ASN A 1 98 ? -4.031 -20.172 10.992 1 93.12 98 ASN A N 1
ATOM 751 C CA . ASN A 1 98 ? -2.742 -20.859 10.992 1 93.12 98 ASN A CA 1
ATOM 752 C C . ASN A 1 98 ? -2.842 -22.25 10.359 1 93.12 98 ASN A C 1
ATOM 754 O O . ASN A 1 98 ? -3.422 -23.156 10.945 1 93.12 98 ASN A O 1
ATOM 758 N N . ILE A 1 99 ? -2.314 -22.375 9.203 1 94.75 99 ILE A N 1
ATOM 759 C CA . ILE A 1 99 ? -2.367 -23.641 8.484 1 94.75 99 ILE A CA 1
ATOM 760 C C . ILE A 1 99 ? -0.994 -24.312 8.516 1 94.75 99 ILE A C 1
ATOM 762 O O . ILE A 1 99 ? 0.013 -23.688 8.172 1 94.75 99 ILE A O 1
ATOM 766 N N . THR A 1 100 ? -0.902 -25.484 8.977 1 93.5 100 THR A N 1
ATOM 767 C CA . THR A 1 100 ? 0.306 -26.297 9.031 1 93.5 100 THR A CA 1
ATOM 768 C C . THR A 1 100 ? 0.095 -27.625 8.328 1 93.5 100 THR A C 1
ATOM 770 O O . THR A 1 100 ? -1.026 -27.969 7.938 1 93.5 100 THR A O 1
ATOM 773 N N . GLU A 1 101 ? 1.118 -28.422 8.125 1 91.62 101 GLU A N 1
ATOM 774 C CA . GLU A 1 101 ? 1.026 -29.719 7.48 1 91.62 101 GLU A CA 1
ATOM 775 C C . GLU A 1 101 ? 0.189 -30.688 8.312 1 91.62 101 GLU A C 1
ATOM 777 O O . GLU A 1 101 ? -0.49 -31.562 7.77 1 91.62 101 GLU A O 1
ATOM 782 N N . GLU A 1 102 ? 0.144 -30.438 9.578 1 92.38 102 GLU A N 1
ATOM 783 C CA . GLU A 1 102 ? -0.539 -31.344 10.492 1 92.38 102 GLU A CA 1
ATOM 784 C C . GLU A 1 102 ? -2.039 -31.078 10.531 1 92.38 102 GLU A C 1
ATOM 786 O O . GLU A 1 102 ? -2.844 -32 10.664 1 92.38 102 GLU A O 1
ATOM 791 N N . ASN A 1 103 ? -2.365 -29.828 10.344 1 94.88 103 ASN A N 1
ATOM 792 C CA . ASN A 1 103 ? -3.771 -29.516 10.578 1 94.88 103 ASN A CA 1
ATOM 793 C C . ASN A 1 103 ? -4.504 -29.234 9.266 1 94.88 103 ASN A C 1
ATOM 795 O O . ASN A 1 103 ? -5.727 -29.109 9.25 1 94.88 103 ASN A O 1
ATOM 799 N N . VAL A 1 104 ? -3.791 -29.094 8.109 1 95.75 104 VAL A N 1
ATOM 800 C CA . VAL A 1 104 ? -4.391 -28.656 6.852 1 95.75 104 VAL A CA 1
ATOM 801 C C . VAL A 1 104 ? -5.5 -29.625 6.441 1 95.75 104 VAL A C 1
ATOM 803 O O . VAL A 1 104 ? -6.539 -29.203 5.926 1 95.75 104 VAL A O 1
ATOM 806 N N . ARG A 1 105 ? -5.352 -30.906 6.703 1 95.25 105 ARG A N 1
ATOM 807 C CA . ARG A 1 105 ? -6.332 -31.891 6.246 1 95.25 105 ARG A CA 1
ATOM 808 C C . ARG A 1 105 ? -7.645 -31.75 7.008 1 95.25 105 ARG A C 1
ATOM 810 O O . ARG A 1 105 ? -8.68 -31.453 6.418 1 95.25 105 ARG A O 1
ATOM 817 N N . PRO A 1 106 ? -7.617 -31.844 8.391 1 96.12 106 PRO A N 1
ATOM 818 C CA . PRO A 1 106 ? -8.883 -31.688 9.109 1 96.12 106 PRO A CA 1
ATOM 819 C C . PRO A 1 106 ? -9.492 -30.297 8.922 1 96.12 106 PRO A C 1
ATOM 821 O O . PRO A 1 106 ? -10.711 -30.141 8.891 1 96.12 106 PRO A O 1
ATOM 824 N N . LEU A 1 107 ? -8.695 -29.328 8.797 1 96.69 107 LEU A N 1
ATOM 825 C CA . LEU A 1 107 ? -9.18 -27.953 8.633 1 96.69 107 LEU A CA 1
ATOM 826 C C . LEU A 1 107 ? -9.867 -27.781 7.281 1 96.69 107 LEU A C 1
ATOM 828 O O . LEU A 1 107 ? -10.953 -27.203 7.207 1 96.69 107 LEU A O 1
ATOM 832 N N . PHE A 1 108 ? -9.211 -28.312 6.215 1 97.44 108 PHE A N 1
ATOM 833 C CA . PHE A 1 108 ? -9.781 -28.219 4.875 1 97.44 108 PHE A CA 1
ATOM 834 C C . PHE A 1 108 ? -11.117 -28.953 4.801 1 97.44 108 PHE A C 1
ATOM 836 O O . PHE A 1 108 ? -12.086 -28.438 4.25 1 97.44 108 PHE A O 1
ATOM 843 N N . GLU A 1 109 ? -11.219 -30.078 5.375 1 96.88 109 GLU A N 1
ATOM 844 C CA . GLU A 1 109 ? -12.453 -30.859 5.391 1 96.88 109 GLU A CA 1
ATOM 84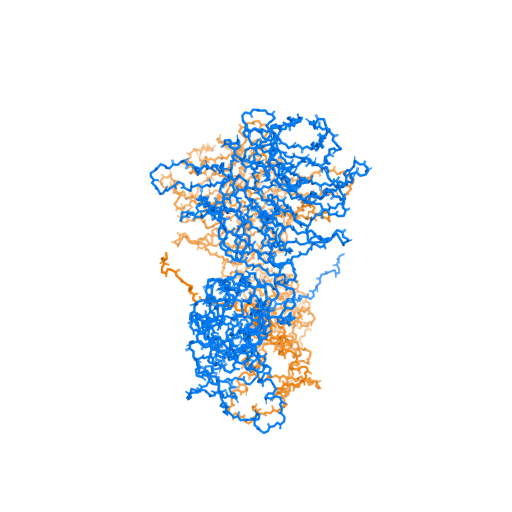5 C C . GLU A 1 109 ? -13.555 -30.141 6.164 1 96.88 109 GLU A C 1
ATOM 847 O O . GLU A 1 109 ? -14.703 -30.094 5.715 1 96.88 109 GLU A O 1
ATOM 852 N N . ALA A 1 110 ? -13.18 -29.609 7.301 1 97.62 110 ALA A N 1
ATOM 853 C CA . ALA A 1 110 ? -14.156 -28.859 8.102 1 97.62 110 ALA A CA 1
ATOM 854 C C . ALA A 1 110 ? -14.648 -27.625 7.352 1 97.62 110 ALA A C 1
ATOM 856 O O . ALA A 1 110 ? -15.844 -27.328 7.34 1 97.62 110 ALA A O 1
ATOM 857 N N . ALA A 1 111 ? -13.688 -26.906 6.75 1 97.62 111 ALA A N 1
ATOM 858 C CA . ALA A 1 111 ? -14.023 -25.688 6.008 1 97.62 111 ALA A CA 1
ATOM 859 C C . ALA A 1 111 ? -14.969 -26 4.852 1 97.62 111 ALA A C 1
ATOM 861 O O . ALA A 1 111 ? -15.914 -25.25 4.59 1 97.62 111 ALA A O 1
ATOM 862 N N . ASP A 1 112 ? -14.641 -27.094 4.191 1 97.06 112 ASP A N 1
ATOM 863 C CA . ASP A 1 112 ? -15.492 -27.516 3.082 1 97.06 112 ASP A CA 1
ATOM 864 C C . ASP A 1 112 ? -16.875 -27.906 3.574 1 97.06 112 ASP A C 1
ATOM 866 O O . ASP A 1 112 ? -17.891 -27.469 3.025 1 97.06 112 ASP A O 1
ATOM 870 N N . MET A 1 113 ? -16.953 -28.672 4.645 1 96.88 113 MET A N 1
ATOM 871 C CA . MET A 1 113 ? -18.219 -29.141 5.195 1 96.88 113 MET A CA 1
ATOM 872 C C . MET A 1 113 ? -19.094 -27.969 5.648 1 96.88 113 MET A C 1
ATOM 874 O O . MET A 1 113 ? -20.297 -27.953 5.383 1 96.88 113 MET A O 1
ATOM 878 N N . LEU A 1 114 ? -18.453 -27.047 6.305 1 97.12 114 LEU A N 1
ATOM 879 C CA . LEU A 1 114 ? -19.188 -25.922 6.875 1 97.12 114 LEU A CA 1
ATOM 880 C C . LEU A 1 114 ? -19.219 -24.75 5.91 1 97.12 114 LEU A C 1
ATOM 882 O O . LEU A 1 114 ? -19.703 -23.656 6.258 1 97.12 114 LEU A O 1
ATOM 886 N N . GLN A 1 115 ? -18.594 -24.906 4.77 1 96.62 115 GLN A N 1
ATOM 887 C CA . GLN A 1 115 ? -18.656 -23.984 3.643 1 96.62 115 GLN A CA 1
ATOM 888 C C . GLN A 1 115 ? -18.016 -22.641 4 1 96.62 115 GLN A C 1
ATOM 890 O O . GLN A 1 115 ? -18.594 -21.594 3.732 1 96.62 115 GLN A O 1
ATOM 895 N N . PHE A 1 116 ? -16.875 -22.656 4.695 1 96.69 116 PHE A N 1
ATOM 896 C CA . PHE A 1 116 ? -16.016 -21.5 4.848 1 96.69 116 PHE A CA 1
ATOM 897 C C . PHE A 1 116 ? -15.133 -21.312 3.617 1 96.69 116 PHE A C 1
ATOM 899 O O . PHE A 1 116 ? -13.984 -21.766 3.6 1 96.69 116 PHE A O 1
ATOM 906 N N . LEU A 1 117 ? -15.633 -20.641 2.654 1 94.12 117 LEU A N 1
ATOM 907 C CA . LEU A 1 117 ? -14.992 -20.578 1.343 1 94.12 117 LEU A CA 1
ATOM 908 C C . LEU A 1 117 ? -13.625 -19.922 1.434 1 94.12 117 LEU A C 1
ATOM 910 O O . LEU A 1 117 ? -12.68 -20.344 0.772 1 94.12 117 LEU A O 1
ATOM 914 N N . GLY A 1 118 ? -13.461 -18.828 2.23 1 93.69 118 GLY A N 1
ATOM 915 C CA . GLY A 1 118 ? -12.18 -18.156 2.389 1 93.69 118 GLY A CA 1
ATOM 916 C C . GLY A 1 118 ? -11.094 -19.078 2.916 1 93.69 118 GLY A C 1
ATOM 917 O O . GLY A 1 118 ? -9.953 -19.047 2.439 1 93.69 118 GLY A O 1
ATOM 918 N N . VAL A 1 119 ? -11.453 -19.891 3.832 1 96 119 VAL A N 1
ATOM 919 C CA . VAL A 1 119 ? -10.484 -20.797 4.43 1 96 119 VAL A CA 1
ATOM 920 C C . VAL A 1 119 ? -10.156 -21.922 3.449 1 96 119 VAL A C 1
ATOM 922 O O . VAL A 1 119 ? -9.016 -22.391 3.379 1 96 119 VAL A O 1
ATOM 925 N N . CYS A 1 120 ? -11.195 -22.406 2.703 1 95.94 120 CYS A N 1
ATOM 926 C CA . CYS A 1 120 ? -10.938 -23.406 1.674 1 95.94 120 CYS A CA 1
ATOM 927 C C . CYS A 1 120 ? -9.883 -22.922 0.692 1 95.94 120 CYS A C 1
ATOM 929 O O . CYS A 1 120 ? -8.953 -23.656 0.36 1 95.94 120 CYS A O 1
ATOM 931 N N . VAL A 1 121 ? -10.031 -21.719 0.294 1 94.62 121 VAL A N 1
ATOM 932 C CA . VAL A 1 121 ? -9.086 -21.156 -0.662 1 94.62 121 VAL A CA 1
ATOM 933 C C . VAL A 1 121 ? -7.691 -21.109 -0.048 1 94.62 121 VAL A C 1
ATOM 935 O O . VAL A 1 121 ? -6.707 -21.453 -0.708 1 94.62 121 VAL A O 1
ATOM 938 N N . LYS A 1 122 ? -7.59 -20.703 1.212 1 94.31 122 LYS A N 1
ATOM 939 C CA . LYS A 1 122 ? -6.301 -20.641 1.891 1 94.31 122 LYS A CA 1
ATOM 940 C C . LYS A 1 122 ? -5.664 -22.016 2.006 1 94.31 122 LYS A C 1
ATOM 942 O O . LYS A 1 122 ? -4.449 -22.172 1.856 1 94.31 122 LYS A O 1
ATOM 947 N N . CYS A 1 123 ? -6.484 -22.953 2.309 1 95.81 123 CYS A N 1
ATOM 948 C CA . CYS A 1 123 ? -5.988 -24.328 2.377 1 95.81 123 CYS A CA 1
ATOM 949 C C . CYS A 1 123 ? -5.504 -24.797 1.01 1 95.81 123 CYS A C 1
ATOM 951 O O . CYS A 1 123 ? -4.465 -25.453 0.905 1 95.81 123 CYS A O 1
ATOM 953 N N . GLU A 1 124 ? -6.27 -24.5 -0 1 95.5 124 GLU A N 1
ATOM 954 C CA . GLU A 1 124 ? -5.891 -24.859 -1.362 1 95.5 124 GLU A CA 1
ATOM 955 C C . GLU A 1 124 ? -4.539 -24.25 -1.737 1 95.5 124 GLU A C 1
ATOM 957 O O . GLU A 1 124 ? -3.67 -24.953 -2.264 1 95.5 124 GLU A O 1
ATOM 962 N N . VAL A 1 125 ? -4.355 -22.984 -1.446 1 93.25 125 VAL A N 1
ATOM 963 C CA . VAL A 1 125 ? -3.109 -22.281 -1.766 1 93.25 125 VAL A CA 1
ATOM 964 C C . VAL A 1 125 ? -1.955 -22.922 -0.99 1 93.25 125 VAL A C 1
ATOM 966 O O . VAL A 1 125 ? -0.878 -23.156 -1.546 1 93.25 125 VAL A O 1
ATOM 969 N N . PHE A 1 126 ? -2.111 -23.234 0.253 1 94.62 126 PHE A N 1
ATOM 970 C CA . PHE A 1 126 ? -1.105 -23.844 1.108 1 94.62 126 PHE A CA 1
ATOM 971 C C . PHE A 1 126 ? -0.643 -25.172 0.526 1 94.62 126 PHE A C 1
ATOM 973 O O . PHE A 1 126 ? 0.559 -25.438 0.448 1 94.62 126 PHE A O 1
ATOM 980 N N . LEU A 1 127 ? -1.648 -25.938 0.11 1 95.5 127 LEU A N 1
ATOM 981 C CA . LEU A 1 127 ? -1.341 -27.266 -0.42 1 95.5 127 LEU A CA 1
ATOM 982 C C . LEU A 1 127 ? -0.721 -27.156 -1.81 1 95.5 127 LEU A C 1
ATOM 984 O O . LEU A 1 127 ? 0.151 -27.953 -2.164 1 95.5 127 LEU A O 1
ATOM 988 N N . GLN A 1 128 ? -1.231 -26.219 -2.57 1 93.69 128 GLN A N 1
ATOM 989 C CA . GLN A 1 128 ? -0.666 -26.016 -3.898 1 93.69 128 GLN A CA 1
ATOM 990 C C . GLN A 1 128 ? 0.822 -25.688 -3.814 1 93.69 128 GLN A C 1
ATOM 992 O O . GLN A 1 128 ? 1.615 -26.172 -4.625 1 93.69 128 GLN A O 1
ATOM 997 N N . ASP A 1 129 ? 1.173 -24.922 -2.834 1 91.31 129 ASP A N 1
ATOM 998 C CA . ASP A 1 129 ? 2.561 -24.516 -2.643 1 91.31 129 ASP A CA 1
ATOM 999 C C . ASP A 1 129 ? 3.428 -25.703 -2.223 1 91.31 129 ASP A C 1
ATOM 1001 O O . ASP A 1 129 ? 4.656 -25.656 -2.344 1 91.31 129 ASP A O 1
ATOM 1005 N N . ARG A 1 130 ? 2.82 -26.75 -1.817 1 92 130 ARG A N 1
ATOM 1006 C CA . ARG A 1 130 ? 3.553 -27.906 -1.289 1 92 130 ARG A CA 1
ATOM 1007 C C . ARG A 1 130 ? 3.406 -29.109 -2.203 1 92 130 ARG A C 1
ATOM 1009 O O . ARG A 1 130 ? 3.809 -30.219 -1.843 1 92 130 ARG A O 1
ATOM 1016 N N . LEU A 1 131 ? 2.826 -28.859 -3.289 1 93.06 131 LEU A N 1
ATOM 1017 C CA . LEU A 1 131 ? 2.67 -29.922 -4.273 1 93.06 131 LEU A CA 1
ATOM 1018 C C . LEU A 1 131 ? 4.02 -30.312 -4.863 1 93.06 131 LEU A C 1
ATOM 1020 O O . LEU A 1 131 ? 4.77 -29.469 -5.34 1 93.06 131 LEU A O 1
ATOM 1024 N N . ASN A 1 132 ? 4.402 -31.562 -4.762 1 92.75 132 ASN A N 1
ATOM 1025 C CA . ASN A 1 132 ? 5.621 -32.125 -5.332 1 92.75 132 ASN A CA 1
ATOM 1026 C C . ASN A 1 132 ? 5.473 -33.625 -5.605 1 92.75 132 ASN A C 1
ATOM 1028 O O . ASN A 1 132 ? 4.371 -34.156 -5.5 1 92.75 132 ASN A O 1
ATOM 1032 N N . GLU A 1 133 ? 6.535 -34.281 -5.949 1 90.94 133 GLU A N 1
ATOM 1033 C CA . GLU A 1 133 ? 6.5 -35.688 -6.359 1 90.94 133 GLU A CA 1
ATOM 1034 C C . GLU A 1 133 ? 6.168 -36.594 -5.184 1 90.94 133 GLU A C 1
ATOM 1036 O O . GLU A 1 133 ? 5.648 -37.688 -5.375 1 90.94 133 GLU A O 1
ATOM 1041 N N . GLU A 1 134 ? 6.379 -36.094 -4.016 1 92.12 134 GLU A N 1
ATOM 1042 C CA . GLU A 1 134 ? 6.141 -36.938 -2.842 1 92.12 134 GLU A CA 1
ATOM 1043 C C . GLU A 1 134 ? 4.742 -36.688 -2.275 1 92.12 134 GLU A C 1
ATOM 1045 O O . GLU A 1 134 ? 4.145 -37.594 -1.698 1 92.12 134 GLU A O 1
ATOM 1050 N N . SER A 1 135 ? 4.23 -35.5 -2.469 1 94.69 135 SER A N 1
ATOM 1051 C CA . SER A 1 135 ? 2.998 -35.125 -1.771 1 94.69 135 SER A CA 1
ATOM 1052 C C . SER A 1 135 ? 1.794 -35.219 -2.703 1 94.69 135 SER A C 1
ATOM 1054 O O . SER A 1 135 ? 0.649 -35.156 -2.252 1 94.69 135 SER A O 1
ATOM 1056 N N . CYS A 1 136 ? 1.961 -35.375 -3.975 1 96.06 136 CYS A N 1
ATOM 1057 C CA . CYS A 1 136 ? 0.919 -35.188 -4.977 1 96.06 136 CYS A CA 1
ATOM 1058 C C . CYS A 1 136 ? -0.209 -36.188 -4.797 1 96.06 136 CYS A C 1
ATOM 1060 O O . CYS A 1 136 ? -1.383 -35.844 -4.949 1 96.06 136 CYS A O 1
ATOM 1062 N N . LEU A 1 137 ? 0.097 -37.469 -4.438 1 96.69 137 LEU A N 1
ATOM 1063 C CA . LEU A 1 137 ? -0.958 -38.469 -4.309 1 96.69 137 LEU A CA 1
ATOM 1064 C C . LEU A 1 137 ? -1.862 -38.125 -3.121 1 96.69 137 LEU A C 1
ATOM 1066 O O . LEU A 1 137 ? -3.09 -38.156 -3.246 1 96.69 137 LEU A O 1
ATOM 1070 N N . GLY A 1 138 ? -1.246 -37.844 -1.943 1 95.56 138 GLY A N 1
ATOM 1071 C CA . GLY A 1 138 ? -2.027 -37.469 -0.775 1 95.56 138 GLY A CA 1
ATOM 1072 C C . GLY A 1 138 ? -2.9 -36.25 -1.006 1 95.56 138 GLY A C 1
ATOM 1073 O O . GLY A 1 138 ? -4.066 -36.25 -0.607 1 95.56 138 GLY A O 1
ATOM 1074 N N . ILE A 1 139 ? -2.33 -35.281 -1.658 1 96.69 139 ILE A N 1
ATOM 1075 C CA . ILE A 1 139 ? -3.051 -34.062 -1.935 1 96.69 139 ILE A CA 1
ATOM 1076 C C . ILE A 1 139 ? -4.18 -34.312 -2.93 1 96.69 139 ILE A C 1
ATOM 1078 O O . ILE A 1 139 ? -5.266 -33.75 -2.814 1 96.69 139 ILE A O 1
ATOM 1082 N N . TRP A 1 140 ? -3.91 -35.219 -3.881 1 96.81 140 TRP A N 1
ATOM 1083 C CA . TRP A 1 140 ? -4.93 -35.594 -4.859 1 96.81 140 TRP A CA 1
ATOM 1084 C C . TRP A 1 140 ? -6.148 -36.188 -4.172 1 96.81 140 TRP A C 1
ATOM 1086 O O . TRP A 1 140 ? -7.281 -35.781 -4.418 1 96.81 140 TRP A O 1
ATOM 1096 N N . VAL A 1 141 ? -5.926 -37.125 -3.27 1 95.69 141 VAL A N 1
ATOM 1097 C CA . VAL A 1 141 ? -7.004 -37.781 -2.562 1 95.69 141 VAL A CA 1
ATOM 1098 C C . VAL A 1 141 ? -7.773 -36.781 -1.704 1 95.69 141 VAL A C 1
ATOM 1100 O O . VAL A 1 141 ? -9.008 -36.781 -1.708 1 95.69 141 VAL A O 1
ATOM 1103 N N . LEU A 1 142 ? -7.07 -35.969 -1.031 1 95.5 142 LEU A N 1
ATOM 1104 C CA . LEU A 1 142 ? -7.699 -34.938 -0.194 1 95.5 142 LEU A CA 1
ATOM 1105 C C . LEU A 1 142 ? -8.531 -34 -1.038 1 95.5 142 LEU A C 1
ATOM 1107 O O . LEU A 1 142 ? -9.672 -33.656 -0.684 1 95.5 142 LEU A O 1
ATOM 1111 N N . ALA A 1 143 ? -7.93 -33.469 -2.143 1 96.56 143 ALA A N 1
ATOM 1112 C CA . ALA A 1 143 ? -8.602 -32.5 -3.021 1 96.56 143 ALA A CA 1
ATOM 1113 C C . ALA A 1 143 ? -9.914 -33.094 -3.557 1 96.56 143 ALA A C 1
ATOM 1115 O O . ALA A 1 143 ? -10.914 -32.375 -3.676 1 96.56 143 ALA A O 1
ATOM 1116 N N . ASP A 1 144 ? -9.867 -34.344 -3.816 1 94.62 144 ASP A N 1
ATOM 1117 C CA . ASP A 1 144 ? -11.07 -35 -4.312 1 94.62 144 ASP A CA 1
ATOM 1118 C C . ASP A 1 144 ? -12.125 -35.125 -3.215 1 94.62 144 ASP A C 1
ATOM 1120 O O . ASP A 1 144 ? -13.32 -34.938 -3.467 1 94.62 144 ASP A O 1
ATOM 1124 N N . ARG A 1 145 ? -11.734 -35.438 -2.021 1 93.19 145 ARG A N 1
ATOM 1125 C CA . ARG A 1 145 ? -12.641 -35.562 -0.885 1 93.19 145 ARG A CA 1
ATOM 1126 C C . ARG A 1 145 ? -13.383 -34.25 -0.608 1 93.19 145 ARG A C 1
ATOM 1128 O O . ARG A 1 145 ? -14.562 -34.281 -0.263 1 93.19 145 ARG A O 1
ATOM 1135 N N . VAL A 1 146 ? -12.656 -33.156 -0.769 1 95.69 146 VAL A N 1
ATOM 1136 C CA . VAL A 1 146 ? -13.266 -31.859 -0.484 1 95.69 146 VAL A CA 1
ATOM 1137 C C . VAL A 1 146 ? -13.789 -31.25 -1.778 1 95.69 146 VAL A C 1
ATOM 1139 O O . VAL A 1 146 ? -14.078 -30.047 -1.825 1 95.69 146 VAL A O 1
ATOM 1142 N N . SER A 1 147 ? -13.75 -31.969 -2.916 1 93.81 147 SER A N 1
ATOM 1143 C CA . SER A 1 147 ? -14.273 -31.562 -4.219 1 93.81 147 SER A CA 1
ATOM 1144 C C . SER A 1 147 ? -13.578 -30.312 -4.727 1 93.81 147 SER A C 1
ATOM 1146 O O . SER A 1 147 ? -14.227 -29.406 -5.262 1 93.81 147 SER A O 1
ATOM 1148 N N . CYS A 1 148 ? -12.352 -30.172 -4.418 1 95.75 148 CYS A N 1
ATOM 1149 C CA . CYS A 1 148 ? -11.531 -29.109 -4.973 1 95.75 148 CYS A CA 1
ATOM 1150 C C . CYS A 1 148 ? -10.945 -29.5 -6.32 1 95.75 148 CYS A C 1
ATOM 1152 O O . CYS A 1 148 ? -9.844 -30.047 -6.383 1 95.75 148 CYS A O 1
ATOM 1154 N N . THR A 1 149 ? -11.602 -29.141 -7.352 1 95 149 THR A N 1
ATOM 1155 C CA . THR A 1 149 ? -11.281 -29.641 -8.688 1 95 149 THR A CA 1
ATOM 1156 C C . THR A 1 149 ? -9.938 -29.094 -9.164 1 95 149 THR A C 1
ATOM 1158 O O . THR A 1 149 ? -9.141 -29.828 -9.742 1 95 149 THR A O 1
ATOM 1161 N N . SER A 1 150 ? -9.727 -27.859 -8.906 1 94.38 150 SER A N 1
ATOM 1162 C CA . SER A 1 150 ? -8.492 -27.234 -9.367 1 94.38 150 SER A CA 1
ATOM 1163 C C . SER A 1 150 ? -7.27 -27.906 -8.758 1 94.38 150 SER A C 1
ATOM 1165 O O . SER A 1 150 ? -6.348 -28.297 -9.469 1 94.38 150 SER A O 1
ATOM 1167 N N . LEU A 1 151 ? -7.301 -28.047 -7.453 1 95.75 151 LEU A N 1
ATOM 1168 C CA . LEU A 1 151 ? -6.191 -28.688 -6.754 1 95.75 151 LEU A CA 1
ATOM 1169 C C . LEU A 1 151 ? -6.07 -30.156 -7.156 1 95.75 151 LEU A C 1
ATOM 1171 O O . LEU A 1 151 ? -4.961 -30.688 -7.285 1 95.75 151 LEU A O 1
ATOM 1175 N N . SER A 1 152 ? -7.188 -30.781 -7.359 1 96.44 152 SER A N 1
ATOM 1176 C CA . SER A 1 152 ? -7.211 -32.188 -7.777 1 96.44 152 SER A CA 1
ATOM 1177 C C . SER A 1 152 ? -6.523 -32.375 -9.125 1 96.44 152 SER A C 1
ATOM 1179 O O . SER A 1 152 ? -5.695 -33.25 -9.289 1 96.44 152 SER A O 1
ATOM 1181 N N . GLU A 1 153 ? -6.793 -31.547 -10.008 1 94.94 153 GLU A N 1
ATOM 1182 C CA . GLU A 1 153 ? -6.211 -31.625 -11.344 1 94.94 153 GLU A CA 1
ATOM 1183 C C . GLU A 1 153 ? -4.703 -31.391 -11.312 1 94.94 153 GLU A C 1
ATOM 1185 O O . GLU A 1 153 ? -3.945 -32.094 -12 1 94.94 153 GLU A O 1
ATOM 1190 N N . LYS A 1 154 ? -4.324 -30.453 -10.57 1 95.31 154 LYS A N 1
ATOM 1191 C CA . LYS A 1 154 ? -2.896 -30.156 -10.453 1 95.31 154 LYS A CA 1
ATOM 1192 C C . LYS A 1 154 ? -2.146 -31.328 -9.828 1 95.31 154 LYS A C 1
ATOM 1194 O O . LYS A 1 154 ? -1.097 -31.734 -10.328 1 95.31 154 LYS A O 1
ATOM 1199 N N . ALA A 1 155 ? -2.715 -31.812 -8.758 1 96.62 155 ALA A N 1
ATOM 1200 C CA . ALA A 1 155 ? -2.094 -32.938 -8.086 1 96.62 155 ALA A CA 1
ATOM 1201 C C . ALA A 1 155 ? -2.029 -34.156 -9.016 1 96.62 155 ALA A C 1
ATOM 1203 O O . ALA A 1 155 ? -1.017 -34.875 -9.055 1 96.62 155 ALA A O 1
ATOM 1204 N N . LYS A 1 156 ? -3.092 -34.406 -9.719 1 95.5 156 LYS A N 1
ATOM 1205 C CA . LYS A 1 156 ? -3.117 -35.5 -10.68 1 95.5 156 LYS A CA 1
ATOM 1206 C C . LYS A 1 156 ? -2.031 -35.312 -11.742 1 95.5 156 LYS A C 1
ATOM 1208 O O . LYS A 1 156 ? -1.366 -36.281 -12.117 1 95.5 156 LYS A O 1
ATOM 1213 N N . SER A 1 157 ? -1.853 -34.156 -12.195 1 92.88 157 SER A N 1
ATOM 1214 C CA . SER A 1 157 ? -0.835 -33.875 -13.211 1 92.88 157 SER A CA 1
ATOM 1215 C C . SER A 1 157 ? 0.561 -34.219 -12.695 1 92.88 157 SER A C 1
ATOM 1217 O O . SER A 1 157 ? 1.385 -34.75 -13.422 1 92.88 157 SER A O 1
ATOM 1219 N N . TRP A 1 158 ? 0.808 -33.906 -11.492 1 92.75 158 TRP A N 1
ATOM 1220 C CA . TRP A 1 158 ? 2.068 -34.281 -10.867 1 92.75 158 TRP A CA 1
ATOM 1221 C C . TRP A 1 158 ? 2.203 -35.812 -10.805 1 92.75 158 TRP A C 1
ATOM 1223 O O . TRP A 1 158 ? 3.254 -36.344 -11.141 1 92.75 158 TRP A O 1
ATOM 1233 N N . ALA A 1 159 ? 1.117 -36.406 -10.391 1 93.88 159 ALA A N 1
ATOM 1234 C CA . ALA A 1 159 ? 1.125 -37.875 -10.25 1 93.88 159 ALA A CA 1
ATOM 1235 C C . ALA A 1 159 ? 1.422 -38.531 -11.586 1 93.88 159 ALA A C 1
ATOM 1237 O O . ALA A 1 159 ? 2.18 -39.531 -11.641 1 93.88 159 ALA A O 1
ATOM 1238 N N . LEU A 1 160 ? 0.835 -38.031 -12.609 1 89.88 160 LEU A N 1
ATOM 1239 C CA . LEU A 1 160 ? 1.044 -38.594 -13.938 1 89.88 160 LEU A CA 1
ATOM 1240 C C . LEU A 1 160 ? 2.506 -38.5 -14.352 1 89.88 160 LEU A C 1
ATOM 1242 O O . LEU A 1 160 ? 3.072 -39.438 -14.914 1 89.88 160 LEU A O 1
ATOM 1246 N N . LYS A 1 161 ? 3.088 -37.375 -14.047 1 86.88 161 LYS A N 1
ATOM 1247 C CA . LYS A 1 161 ? 4.469 -37.125 -14.445 1 86.88 161 LYS A CA 1
ATOM 1248 C C . LYS A 1 161 ? 5.438 -38 -13.672 1 86.88 161 LYS A C 1
ATOM 1250 O O . LYS A 1 161 ? 6.469 -38.438 -14.203 1 86.88 161 LYS A O 1
ATOM 1255 N N . TRP A 1 162 ? 5.098 -38.406 -12.508 1 89 162 TRP A N 1
ATOM 1256 C CA . TRP A 1 162 ? 6.043 -39.125 -11.633 1 89 162 TRP A CA 1
ATOM 1257 C C . TRP A 1 162 ? 5.559 -40.531 -11.312 1 89 162 TRP A C 1
ATOM 1259 O O . TRP A 1 162 ? 5.84 -41.062 -10.242 1 89 162 TRP A O 1
ATOM 1269 N N . PHE A 1 163 ? 4.832 -41.125 -12.172 1 91.31 163 PHE A N 1
ATOM 1270 C CA . PHE A 1 163 ? 4.223 -42.438 -11.969 1 91.31 163 PHE A CA 1
ATOM 1271 C C . PHE A 1 163 ? 5.277 -43.469 -11.609 1 91.31 163 PHE A C 1
ATOM 1273 O O . PHE A 1 163 ? 5.074 -44.281 -10.711 1 91.31 163 PHE A O 1
ATOM 1280 N N . GLU A 1 164 ? 6.43 -43.438 -12.25 1 87.56 164 GLU A N 1
ATOM 1281 C CA . GLU A 1 164 ? 7.465 -44.469 -12.055 1 87.56 164 GLU A CA 1
ATOM 1282 C C . GLU A 1 164 ? 7.969 -44.469 -10.617 1 87.56 164 GLU A C 1
ATOM 1284 O O . GLU A 1 164 ? 8.195 -45.531 -10.039 1 87.56 164 GLU A O 1
ATOM 1289 N N . GLU A 1 165 ? 8.109 -43.312 -10.078 1 89.44 165 GLU A N 1
ATOM 1290 C CA . GLU A 1 165 ? 8.602 -43.219 -8.711 1 89.44 165 GLU A CA 1
ATOM 1291 C C . GLU A 1 165 ? 7.484 -43.469 -7.699 1 89.44 165 GLU A C 1
ATOM 1293 O O . GLU A 1 165 ? 7.734 -43.969 -6.605 1 89.44 165 GLU A O 1
ATOM 1298 N N . LEU A 1 166 ? 6.273 -43.188 -8.133 1 93.69 166 LEU A N 1
ATOM 1299 C CA . LEU A 1 166 ? 5.16 -43.188 -7.188 1 93.69 166 LEU A CA 1
ATOM 1300 C C . LEU A 1 166 ? 4.535 -44.562 -7.094 1 93.69 166 LEU A C 1
ATOM 1302 O O . LEU A 1 166 ? 3.992 -44.938 -6.047 1 93.69 166 LEU A O 1
ATOM 1306 N N . CYS A 1 167 ? 4.609 -45.438 -8.062 1 94.56 167 CYS A N 1
ATOM 1307 C CA . CYS A 1 167 ? 3.818 -46.656 -8.18 1 94.56 167 CYS A CA 1
ATOM 1308 C C . CYS A 1 167 ? 4.293 -47.719 -7.195 1 94.56 167 CYS A C 1
ATOM 1310 O O . CYS A 1 167 ? 3.662 -48.75 -7.055 1 94.56 167 CYS A O 1
ATOM 1312 N N . THR A 1 168 ? 5.375 -47.406 -6.461 1 94.12 168 THR A N 1
ATOM 1313 C CA . THR A 1 168 ? 5.859 -48.344 -5.469 1 94.12 168 THR A CA 1
ATOM 1314 C C . THR A 1 168 ? 5.754 -47.781 -4.062 1 94.12 168 THR A C 1
ATOM 1316 O O . THR A 1 168 ? 6.148 -48.406 -3.088 1 94.12 168 THR A O 1
ATOM 1319 N N . THR A 1 169 ? 5.285 -46.625 -3.947 1 95.12 169 THR A N 1
ATOM 1320 C CA . THR A 1 169 ? 5.207 -45.969 -2.652 1 95.12 169 THR A CA 1
ATOM 1321 C C . THR A 1 169 ? 4.004 -46.469 -1.856 1 95.12 169 THR A C 1
ATOM 1323 O O . THR A 1 169 ? 3.066 -47.031 -2.426 1 95.12 169 THR A O 1
ATOM 1326 N N . ASP A 1 170 ? 4.051 -46.25 -0.555 1 95.19 170 ASP A N 1
ATOM 1327 C CA . ASP A 1 170 ? 2.961 -46.656 0.329 1 95.19 170 ASP A CA 1
ATOM 1328 C C . ASP A 1 170 ? 1.675 -45.906 -0.016 1 95.19 170 ASP A C 1
ATOM 1330 O O . ASP A 1 170 ? 0.583 -46.469 0.04 1 95.19 170 ASP A O 1
ATOM 1334 N N . GLU A 1 171 ? 1.804 -44.688 -0.381 1 94.69 171 GLU A N 1
ATOM 1335 C CA . GLU A 1 171 ? 0.638 -43.875 -0.724 1 94.69 171 GLU A CA 1
ATOM 1336 C C . GLU A 1 171 ? -0.084 -44.438 -1.945 1 94.69 171 GLU A C 1
ATOM 1338 O O . GLU A 1 171 ? -1.315 -44.469 -1.99 1 94.69 171 GLU A O 1
ATOM 1343 N N . PHE A 1 172 ? 0.745 -44.844 -2.854 1 96.88 172 PHE A N 1
ATOM 1344 C CA . PHE A 1 172 ? 0.165 -45.469 -4.043 1 96.88 172 PHE A CA 1
ATOM 1345 C C . PHE A 1 172 ? -0.569 -46.75 -3.691 1 96.88 172 PHE A C 1
ATOM 1347 O O . PHE A 1 172 ? -1.696 -46.969 -4.141 1 96.88 172 PHE A O 1
ATOM 1354 N N . LEU A 1 173 ? 0.023 -47.562 -2.84 1 96.56 173 LEU A N 1
ATOM 1355 C CA . LEU A 1 173 ? -0.54 -48.844 -2.486 1 96.56 173 LEU A CA 1
ATOM 1356 C C . LEU A 1 173 ? -1.811 -48.688 -1.66 1 96.56 173 LEU A C 1
ATOM 1358 O O . LEU A 1 173 ? -2.607 -49.625 -1.545 1 96.56 173 LEU A O 1
ATOM 1362 N N . GLN A 1 174 ? -2.008 -47.5 -1.141 1 95.06 174 GLN A N 1
ATOM 1363 C CA . GLN A 1 174 ? -3.174 -47.25 -0.303 1 95.06 174 GLN A CA 1
ATOM 1364 C C . GLN A 1 174 ? -4.258 -46.5 -1.08 1 95.06 174 GLN A C 1
ATOM 1366 O O . GLN A 1 174 ? -5.328 -46.219 -0.54 1 95.06 174 GLN A O 1
ATOM 1371 N N . LEU A 1 175 ? -4.043 -46.281 -2.318 1 96 175 LEU A N 1
ATOM 1372 C CA . LEU A 1 175 ? -5.023 -45.562 -3.127 1 96 175 LEU A CA 1
ATOM 1373 C C . LEU A 1 175 ? -6.32 -46.344 -3.236 1 96 175 LEU A C 1
ATOM 1375 O O . LEU A 1 175 ? -6.297 -47.562 -3.426 1 96 175 LEU A O 1
ATOM 1379 N N . PRO A 1 176 ? -7.461 -45.656 -3.08 1 94.12 176 PRO A N 1
ATOM 1380 C CA . PRO A 1 176 ? -8.727 -46.312 -3.408 1 94.12 176 PRO A CA 1
ATOM 1381 C C . PRO A 1 176 ? -8.805 -46.75 -4.875 1 94.12 176 PRO A C 1
ATOM 1383 O O . PRO A 1 176 ? -8.164 -46.125 -5.73 1 94.12 176 PRO A O 1
ATOM 1386 N N . VAL A 1 177 ? -9.555 -47.75 -5.168 1 95.44 177 VAL A N 1
ATOM 1387 C CA . VAL A 1 177 ? -9.602 -48.375 -6.484 1 95.44 177 VAL A CA 1
ATOM 1388 C C . VAL A 1 177 ? -10.039 -47.344 -7.527 1 95.44 177 VAL A C 1
ATOM 1390 O O . VAL A 1 177 ? -9.555 -47.375 -8.664 1 95.44 177 VAL A O 1
ATOM 1393 N N . HIS A 1 178 ? -10.898 -46.469 -7.164 1 94.12 178 HIS A N 1
ATOM 1394 C CA . HIS A 1 178 ? -11.391 -45.5 -8.141 1 94.12 178 HIS A CA 1
ATOM 1395 C C . HIS A 1 178 ? -10.289 -44.531 -8.578 1 94.12 178 HIS A C 1
ATOM 1397 O O . HIS A 1 178 ? -10.234 -44.125 -9.742 1 94.12 178 HIS A O 1
ATOM 1403 N N . PHE A 1 179 ? -9.414 -44.156 -7.66 1 95.06 179 PHE A N 1
ATOM 1404 C CA . PHE A 1 179 ? -8.289 -43.312 -7.992 1 95.06 179 PHE A CA 1
ATOM 1405 C C . PHE A 1 179 ? -7.281 -44.031 -8.875 1 95.06 179 PHE A C 1
ATOM 1407 O O . PHE A 1 179 ? -6.77 -43.469 -9.844 1 95.06 179 PHE A O 1
ATOM 1414 N N . LEU A 1 180 ? -7 -45.281 -8.461 1 96.31 180 LEU A N 1
ATOM 1415 C CA . LEU A 1 180 ? -6.07 -46.062 -9.258 1 96.31 180 LEU A CA 1
ATOM 1416 C C . LEU A 1 180 ? -6.578 -46.219 -10.688 1 96.31 180 LEU A C 1
ATOM 1418 O O . LEU A 1 180 ? -5.82 -46.031 -11.648 1 96.31 180 LEU A O 1
ATOM 1422 N N . LYS A 1 181 ? -7.801 -46.531 -10.836 1 95.19 181 LYS A N 1
ATOM 1423 C CA . LYS A 1 181 ? -8.398 -46.688 -12.164 1 95.19 181 LYS A CA 1
ATOM 1424 C C . LYS A 1 181 ? -8.266 -45.406 -12.969 1 95.19 181 LYS A C 1
ATOM 1426 O O . LYS A 1 181 ? -7.863 -45.438 -14.133 1 95.19 181 LYS A O 1
ATOM 1431 N N . THR A 1 182 ? -8.578 -44.281 -12.328 1 94.62 182 THR A N 1
ATOM 1432 C CA . THR A 1 182 ? -8.461 -43 -12.984 1 94.62 182 THR A CA 1
ATOM 1433 C C . THR A 1 182 ? -7.016 -42.719 -13.367 1 94.62 182 THR A C 1
ATOM 1435 O O . THR A 1 182 ? -6.75 -42.188 -14.453 1 94.62 182 THR A O 1
ATOM 1438 N N . TYR A 1 183 ? -6.133 -43.062 -12.523 1 94.62 183 TYR A N 1
ATOM 1439 C CA . TYR A 1 183 ? -4.699 -42.844 -12.68 1 94.62 183 TYR A CA 1
ATOM 1440 C C . TYR A 1 183 ? -4.164 -43.594 -13.883 1 94.62 183 TYR A C 1
ATOM 1442 O O . TYR A 1 183 ? -3.58 -43 -14.797 1 94.62 183 TYR A O 1
ATOM 1450 N N . ILE A 1 184 ? -4.469 -44.844 -13.984 1 92.94 184 ILE A N 1
ATOM 1451 C CA . ILE A 1 184 ? -3.838 -45.719 -14.977 1 92.94 184 ILE A CA 1
ATOM 1452 C C . ILE A 1 184 ? -4.598 -45.656 -16.297 1 92.94 184 ILE A C 1
ATOM 1454 O O . ILE A 1 184 ? -4.078 -46.031 -17.344 1 92.94 184 ILE A O 1
ATOM 1458 N N . SER A 1 185 ? -5.762 -45.188 -16.297 1 90.88 185 SER A N 1
ATOM 1459 C CA . SER A 1 185 ? -6.539 -45.062 -17.531 1 90.88 185 SER A CA 1
ATOM 1460 C C . SER A 1 185 ? -6.297 -43.719 -18.203 1 90.88 185 SER A C 1
ATOM 1462 O O . SER A 1 185 ? -6.738 -43.5 -19.328 1 90.88 185 SER A O 1
ATOM 1464 N N . ASP A 1 186 ? -5.633 -42.875 -17.531 1 89.5 186 ASP A N 1
ATOM 1465 C CA . ASP A 1 186 ? -5.43 -41.531 -18.062 1 89.5 186 ASP A CA 1
ATOM 1466 C C . ASP A 1 186 ? -4.531 -41.562 -19.297 1 89.5 186 ASP A C 1
ATOM 1468 O O . ASP A 1 186 ? -3.48 -42.188 -19.297 1 89.5 186 ASP A O 1
ATOM 1472 N N . GLU A 1 187 ? -4.848 -40.812 -20.281 1 80.44 187 GLU A N 1
ATOM 1473 C CA . GLU A 1 187 ? -4.113 -40.781 -21.547 1 80.44 187 GLU A CA 1
ATOM 1474 C C . GLU A 1 187 ? -2.779 -40.062 -21.391 1 80.44 187 GLU A C 1
ATOM 1476 O O . GLU A 1 187 ? -1.854 -40.281 -22.188 1 80.44 187 GLU A O 1
ATOM 1481 N N . GLY A 1 188 ? -2.697 -39.281 -20.391 1 79.69 188 GLY A N 1
ATOM 1482 C CA . GLY A 1 188 ? -1.48 -38.5 -20.172 1 79.69 188 GLY A CA 1
ATOM 1483 C C . GLY A 1 188 ? -0.414 -39.281 -19.422 1 79.69 188 GLY A C 1
ATOM 1484 O O . GLY A 1 188 ? 0.706 -38.812 -19.234 1 79.69 188 GLY A O 1
ATOM 1485 N N . LEU A 1 189 ? -0.776 -40.5 -18.984 1 86 189 LEU A N 1
ATOM 1486 C CA . LEU A 1 189 ? 0.203 -41.312 -18.297 1 86 189 LEU A CA 1
ATOM 1487 C C . LEU A 1 189 ? 1.228 -41.875 -19.281 1 86 189 LEU A C 1
ATOM 1489 O O . LEU A 1 189 ? 0.879 -42.656 -20.156 1 86 189 LEU A O 1
ATOM 1493 N N . LEU A 1 190 ? 2.461 -41.406 -19.078 1 78.38 190 LEU A N 1
ATOM 1494 C CA . LEU A 1 190 ? 3.549 -41.875 -19.938 1 78.38 190 LEU A CA 1
ATOM 1495 C C . LEU A 1 190 ? 4.359 -42.969 -19.266 1 78.38 190 LEU A C 1
ATOM 1497 O O . LEU A 1 190 ? 5.395 -42.688 -18.656 1 78.38 190 LEU A O 1
ATOM 1501 N N . ALA A 1 191 ? 3.832 -44.156 -19.25 1 81.62 191 ALA A N 1
ATOM 1502 C CA . ALA A 1 191 ? 4.512 -45.312 -18.672 1 81.62 191 ALA A CA 1
ATOM 1503 C C . ALA A 1 191 ? 4.336 -46.562 -19.547 1 81.62 191 ALA A C 1
ATOM 1505 O O . ALA A 1 191 ? 3.346 -46.688 -20.281 1 81.62 191 ALA A O 1
ATOM 1506 N N . LYS A 1 192 ? 5.34 -47.375 -19.484 1 81.12 192 LYS A N 1
ATOM 1507 C CA . LYS A 1 192 ? 5.25 -48.656 -20.219 1 81.12 192 LYS A CA 1
ATOM 1508 C C . LYS A 1 192 ? 4.125 -49.5 -19.672 1 81.12 192 LYS A C 1
ATOM 1510 O O . LYS A 1 192 ? 3.885 -49.531 -18.469 1 81.12 192 LYS A O 1
ATOM 1515 N N . GLU A 1 193 ? 3.461 -50.188 -20.578 1 85.31 193 GLU A N 1
ATOM 1516 C CA . GLU A 1 193 ? 2.357 -51.062 -20.188 1 85.31 193 GLU A CA 1
ATOM 1517 C C . GLU A 1 193 ? 2.812 -52.094 -19.156 1 85.31 193 GLU A C 1
ATOM 1519 O O . GLU A 1 193 ? 2.059 -52.438 -18.234 1 85.31 193 GLU A O 1
ATOM 1524 N N . GLU A 1 194 ? 4.07 -52.562 -19.312 1 87.25 194 GLU A N 1
ATOM 1525 C CA . GLU A 1 194 ? 4.605 -53.531 -18.375 1 87.25 194 GLU A CA 1
ATOM 1526 C C . GLU A 1 194 ? 4.672 -52.969 -16.953 1 87.25 194 GLU A C 1
ATOM 1528 O O . GLU A 1 194 ? 4.348 -53.656 -15.984 1 87.25 194 GLU A O 1
ATOM 1533 N N . ARG A 1 195 ? 5.059 -51.719 -16.953 1 88.5 195 ARG A N 1
ATOM 1534 C CA . ARG A 1 195 ? 5.188 -51.094 -15.656 1 88.5 195 ARG A CA 1
ATOM 1535 C C . ARG A 1 195 ? 3.818 -50.875 -15.016 1 88.5 195 ARG A C 1
ATOM 1537 O O . ARG A 1 195 ? 3.664 -51.031 -13.797 1 88.5 195 ARG A O 1
ATOM 1544 N N . ILE A 1 196 ? 2.881 -50.531 -15.805 1 91.38 196 ILE A N 1
ATOM 1545 C CA . ILE A 1 196 ? 1.524 -50.344 -15.305 1 91.38 196 ILE A CA 1
ATOM 1546 C C . ILE A 1 196 ? 0.966 -51.656 -14.773 1 91.38 196 ILE A C 1
ATOM 1548 O O . ILE A 1 196 ? 0.346 -51.688 -13.711 1 91.38 196 ILE A O 1
ATOM 1552 N N . LEU A 1 197 ? 1.201 -52.688 -15.508 1 91.75 197 LEU A N 1
ATOM 1553 C CA . LEU A 1 197 ? 0.763 -54 -15.07 1 91.75 197 LEU A CA 1
ATOM 1554 C C . LEU A 1 197 ? 1.386 -54.375 -13.734 1 91.75 197 LEU A C 1
ATOM 1556 O O . LEU A 1 197 ? 0.69 -54.844 -12.828 1 91.75 197 LEU A O 1
ATOM 1560 N N . GLU A 1 198 ? 2.619 -54.156 -13.648 1 92.88 198 GLU A N 1
ATOM 1561 C CA . GLU A 1 198 ? 3.318 -54.438 -12.398 1 92.88 198 GLU A CA 1
ATOM 1562 C C . GLU A 1 198 ? 2.758 -53.625 -11.25 1 92.88 198 GLU A C 1
ATOM 1564 O O . GLU A 1 198 ? 2.617 -54.125 -10.133 1 92.88 198 GLU A O 1
ATOM 1569 N N . ALA A 1 199 ? 2.482 -52.375 -11.516 1 94.94 199 ALA A N 1
ATOM 1570 C CA . ALA A 1 199 ? 1.934 -51.469 -10.492 1 94.94 199 ALA A CA 1
ATOM 1571 C C . ALA A 1 199 ? 0.567 -51.969 -10.016 1 94.94 199 ALA A C 1
ATOM 1573 O O . ALA A 1 199 ? 0.275 -51.938 -8.82 1 94.94 199 ALA A O 1
ATOM 1574 N N . ILE A 1 200 ? -0.255 -52.406 -10.953 1 95.56 200 ILE A N 1
ATOM 1575 C CA . ILE A 1 200 ? -1.58 -52.906 -10.625 1 95.56 200 ILE A CA 1
ATOM 1576 C C . ILE A 1 200 ? -1.449 -54.125 -9.727 1 95.56 200 ILE A C 1
ATOM 1578 O O . ILE A 1 200 ? -2.137 -54.25 -8.711 1 95.56 200 ILE A O 1
ATOM 1582 N N . MET A 1 201 ? -0.598 -55 -10.094 1 94.5 201 MET A N 1
ATOM 1583 C CA . MET A 1 201 ? -0.43 -56.219 -9.328 1 94.5 201 MET A CA 1
ATOM 1584 C C . MET A 1 201 ? 0.13 -55.938 -7.941 1 94.5 201 MET A C 1
ATOM 1586 O O . MET A 1 201 ? -0.291 -56.562 -6.957 1 94.5 201 MET A O 1
ATOM 1590 N N . LEU A 1 202 ? 1.108 -55.062 -7.93 1 95.44 202 LEU A N 1
ATOM 1591 C CA . LEU A 1 202 ? 1.654 -54.656 -6.637 1 95.44 202 LEU A CA 1
ATOM 1592 C C . LEU A 1 202 ? 0.566 -54.094 -5.742 1 95.44 202 LEU A C 1
ATOM 1594 O O . LEU A 1 202 ? 0.499 -54.406 -4.555 1 95.44 202 LEU A O 1
ATOM 1598 N N . TRP A 1 203 ? -0.247 -53.219 -6.273 1 96.94 203 TRP A N 1
ATOM 1599 C CA . TRP A 1 203 ? -1.369 -52.625 -5.555 1 96.94 203 TRP A CA 1
ATOM 1600 C C . TRP A 1 203 ? -2.33 -53.688 -5.059 1 96.94 203 TRP A C 1
ATOM 1602 O O . TRP A 1 203 ? -2.758 -53.656 -3.902 1 96.94 203 TRP A O 1
ATOM 1612 N N . ALA A 1 204 ? -2.676 -54.688 -5.836 1 95.31 204 ALA A N 1
ATOM 1613 C CA . ALA A 1 204 ? -3.617 -55.75 -5.484 1 95.31 204 ALA A CA 1
ATOM 1614 C C . ALA A 1 204 ? -3.057 -56.625 -4.379 1 95.31 204 ALA A C 1
ATOM 1616 O O . ALA A 1 204 ? -3.781 -57.031 -3.463 1 95.31 204 ALA A O 1
ATOM 1617 N N . ARG A 1 205 ? -1.817 -56.906 -4.383 1 94.06 205 ARG A N 1
ATOM 1618 C CA . ARG A 1 205 ? -1.179 -57.781 -3.43 1 94.06 205 ARG A CA 1
ATOM 1619 C C . ARG A 1 205 ? -1.077 -57.156 -2.053 1 94.06 205 ARG A C 1
ATOM 1621 O O . ARG A 1 205 ? -0.951 -57.844 -1.042 1 94.06 205 ARG A O 1
ATOM 1628 N N . HIS A 1 206 ? -1.027 -55.844 -2.02 1 94.81 206 HIS A N 1
ATOM 1629 C CA . HIS A 1 206 ? -0.985 -55.156 -0.745 1 94.81 206 HIS A CA 1
ATOM 1630 C C . HIS A 1 206 ? -2.182 -55.5 0.128 1 94.81 206 HIS A C 1
ATOM 1632 O O . HIS A 1 206 ? -2.08 -55.531 1.356 1 94.81 206 HIS A O 1
ATOM 1638 N N . ASP A 1 207 ? -3.301 -55.812 -0.469 1 94.06 207 ASP A N 1
ATOM 1639 C CA . ASP A 1 207 ? -4.488 -56.344 0.193 1 94.06 207 ASP A CA 1
ATOM 1640 C C . ASP A 1 207 ? -5.289 -57.25 -0.746 1 94.06 207 ASP A C 1
ATOM 1642 O O . ASP A 1 207 ? -6.422 -56.938 -1.106 1 94.06 207 ASP A O 1
ATOM 1646 N N . LEU A 1 208 ? -4.793 -58.406 -0.968 1 93.31 208 LEU A N 1
ATOM 1647 C CA . LEU A 1 208 ? -5.309 -59.281 -2.002 1 93.31 208 LEU A CA 1
ATOM 1648 C C . LEU A 1 208 ? -6.715 -59.781 -1.657 1 93.31 208 LEU A C 1
ATOM 1650 O O . LEU A 1 208 ? -7.559 -59.906 -2.543 1 93.31 208 LEU A O 1
ATOM 1654 N N . LYS A 1 209 ? -6.926 -59.969 -0.465 1 94 209 LYS A N 1
ATOM 1655 C CA . LYS A 1 209 ? -8.219 -60.5 -0.035 1 94 209 LYS A CA 1
ATOM 1656 C C . LYS A 1 209 ? -9.352 -59.562 -0.465 1 94 209 LYS A C 1
ATOM 1658 O O . LYS A 1 209 ? -10.375 -60 -0.985 1 94 209 LYS A O 1
ATOM 1663 N N . GLN A 1 210 ? -9.125 -58.312 -0.348 1 94.12 210 GLN A N 1
ATOM 1664 C CA . GLN A 1 210 ? -10.18 -57.344 -0.607 1 94.12 210 GLN A CA 1
ATOM 1665 C C . GLN A 1 210 ? -10.109 -56.812 -2.037 1 94.12 210 GLN A C 1
ATOM 1667 O O . GLN A 1 210 ? -11.102 -56.312 -2.578 1 94.12 210 GLN A O 1
ATOM 1672 N N . ARG A 1 211 ? -8.953 -56.969 -2.775 1 95.88 211 ARG A N 1
ATOM 1673 C CA . ARG A 1 211 ? -8.742 -56.219 -4.004 1 95.88 211 ARG A CA 1
ATOM 1674 C C . ARG A 1 211 ? -8.703 -57.125 -5.219 1 95.88 211 ARG A C 1
ATOM 1676 O O . ARG A 1 211 ? -8.742 -56.656 -6.359 1 95.88 211 ARG A O 1
ATOM 1683 N N . GLU A 1 212 ? -8.703 -58.406 -4.965 1 93.25 212 GLU A N 1
ATOM 1684 C CA . GLU A 1 212 ? -8.633 -59.375 -6.059 1 93.25 212 GLU A CA 1
ATOM 1685 C C . GLU A 1 212 ? -9.805 -59.219 -7.02 1 93.25 212 GLU A C 1
ATOM 1687 O O . GLU A 1 212 ? -9.656 -59.375 -8.227 1 93.25 212 GLU A O 1
ATOM 1692 N N . GLY A 1 213 ? -10.906 -58.844 -6.465 1 92.06 213 GLY A N 1
ATOM 1693 C CA . GLY A 1 213 ? -12.117 -58.688 -7.262 1 92.06 213 GLY A CA 1
ATOM 1694 C C . GLY A 1 213 ? -12.039 -57.5 -8.219 1 92.06 213 GLY A C 1
ATOM 1695 O O . GLY A 1 213 ? -12.781 -57.438 -9.203 1 92.06 213 GLY A O 1
ATOM 1696 N N . HIS A 1 214 ? -11.133 -56.594 -8.031 1 94.62 214 HIS A N 1
ATOM 1697 C CA . HIS A 1 214 ? -11.031 -55.406 -8.852 1 94.62 214 HIS A CA 1
ATOM 1698 C C . HIS A 1 214 ? -10.023 -55.594 -9.984 1 94.62 214 HIS A C 1
ATOM 1700 O O . HIS A 1 214 ? -9.914 -54.719 -10.867 1 94.62 214 HIS A O 1
ATOM 1706 N N . LEU A 1 215 ? -9.273 -56.656 -10.016 1 93.56 215 LEU A N 1
ATOM 1707 C CA . LEU A 1 215 ? -8.156 -56.844 -10.938 1 93.56 215 LEU A CA 1
ATOM 1708 C C . LEU A 1 215 ? -8.648 -56.906 -12.375 1 93.56 215 LEU A C 1
ATOM 1710 O O . LEU A 1 215 ? -8.031 -56.344 -13.273 1 93.56 215 LEU A O 1
ATOM 1714 N N . LYS A 1 216 ? -9.711 -57.594 -12.609 1 89.5 216 LYS A N 1
ATOM 1715 C CA . LYS A 1 216 ? -10.234 -57.75 -13.961 1 89.5 216 LYS A CA 1
ATOM 1716 C C . LYS A 1 216 ? -10.508 -56.375 -14.586 1 89.5 216 LYS A C 1
ATOM 1718 O O . LYS A 1 216 ? -10.109 -56.125 -15.727 1 89.5 216 LYS A O 1
ATOM 1723 N N . GLU A 1 217 ? -11.109 -55.594 -13.82 1 90.75 217 GLU A N 1
ATOM 1724 C CA . GLU A 1 217 ? -11.461 -54.25 -14.305 1 90.75 217 GLU A CA 1
ATOM 1725 C C . GLU A 1 217 ? -10.219 -53.406 -14.508 1 90.75 217 GLU A C 1
ATOM 1727 O O . GLU A 1 217 ? -10.141 -52.625 -15.461 1 90.75 217 GLU A O 1
ATOM 1732 N N . LEU A 1 218 ? -9.289 -53.469 -13.609 1 93.5 218 LEU A N 1
ATOM 1733 C CA . LEU A 1 218 ? -8.062 -52.688 -13.695 1 93.5 218 LEU A CA 1
ATOM 1734 C C . LEU A 1 218 ? -7.219 -53.125 -14.891 1 93.5 218 LEU A C 1
ATOM 1736 O O . LEU A 1 218 ? -6.625 -52.281 -15.57 1 93.5 218 LEU A O 1
ATOM 1740 N N . LEU A 1 219 ? -7.164 -54.344 -15.141 1 91.06 219 LEU A N 1
ATOM 1741 C CA . LEU A 1 219 ? -6.336 -54.906 -16.219 1 91.06 219 LEU A CA 1
ATOM 1742 C C . LEU A 1 219 ? -6.895 -54.5 -17.578 1 91.06 219 LEU A C 1
ATOM 1744 O O . LEU A 1 219 ? -6.18 -54.562 -18.578 1 91.06 219 LEU A O 1
ATOM 1748 N N . LYS A 1 220 ? -8.125 -54.125 -17.641 1 87.44 220 LYS A N 1
ATOM 1749 C CA . LYS A 1 220 ? -8.719 -53.625 -18.875 1 87.44 220 LYS A CA 1
ATOM 1750 C C . LYS A 1 220 ? -8.07 -52.281 -19.281 1 87.44 220 LYS A C 1
ATOM 1752 O O . LYS A 1 220 ? -8.172 -51.875 -20.453 1 87.44 220 LYS A O 1
ATOM 1757 N N . CYS A 1 221 ? -7.41 -51.688 -18.312 1 88.31 221 CYS A N 1
ATOM 1758 C CA . CYS A 1 221 ? -6.773 -50.406 -18.594 1 88.31 221 CYS A CA 1
ATOM 1759 C C . CYS A 1 221 ? -5.367 -50.594 -19.141 1 88.31 221 CYS A C 1
ATOM 1761 O O . CYS A 1 221 ? -4.695 -49.625 -19.5 1 88.31 221 CYS A O 1
ATOM 1763 N N . VAL A 1 222 ? -4.914 -51.812 -19.219 1 88.06 222 VAL A N 1
ATOM 1764 C CA . VAL A 1 222 ? -3.594 -52.156 -19.734 1 88.06 222 VAL A CA 1
ATOM 1765 C C . VAL A 1 222 ? -3.73 -52.844 -21.094 1 88.06 222 VAL A C 1
ATOM 1767 O O . VAL A 1 222 ? -4.586 -53.719 -21.266 1 88.06 222 VAL A O 1
ATOM 1770 N N . CYS A 1 223 ? -2.955 -52.438 -22.016 1 82.62 223 CYS A N 1
ATOM 1771 C CA . CYS A 1 223 ? -2.93 -53.125 -23.312 1 82.62 223 CYS A CA 1
ATOM 1772 C C . CYS A 1 223 ? -2.027 -54.344 -23.25 1 82.62 223 CYS A C 1
ATOM 1774 O O . CYS A 1 223 ? -0.864 -54.281 -23.656 1 82.62 223 CYS A O 1
ATOM 1776 N N . LEU A 1 224 ? -2.547 -55.406 -22.938 1 83.25 224 LEU A N 1
ATOM 1777 C CA . LEU A 1 224 ? -1.788 -56.625 -22.703 1 83.25 224 LEU A CA 1
ATOM 1778 C C . LEU A 1 224 ? -1.267 -57.219 -24.031 1 83.25 224 LEU A C 1
ATOM 1780 O O . LEU A 1 224 ? -0.212 -57.844 -24.062 1 83.25 224 LEU A O 1
ATOM 1784 N N . SER A 1 225 ? -1.996 -56.906 -25.078 1 78.25 225 SER A N 1
ATOM 1785 C CA . SER A 1 225 ? -1.623 -57.406 -26.375 1 78.25 225 SER A CA 1
ATOM 1786 C C . SER A 1 225 ? -0.356 -56.75 -26.906 1 78.25 225 SER A C 1
ATOM 1788 O O . SER A 1 225 ? 0.343 -57.312 -27.75 1 78.25 225 SER A O 1
ATOM 1790 N N . SER A 1 226 ? -0.116 -55.562 -26.375 1 79.12 226 SER A N 1
ATOM 1791 C CA . SER A 1 226 ? 1.034 -54.812 -26.859 1 79.12 226 SER A CA 1
ATOM 1792 C C . SER A 1 226 ? 2.283 -55.125 -26.047 1 79.12 226 SER A C 1
ATOM 1794 O O . SER A 1 226 ? 3.373 -54.625 -26.359 1 79.12 226 SER A O 1
ATOM 1796 N N . LEU A 1 227 ? 2.133 -56.031 -25.141 1 84.38 227 LEU A N 1
ATOM 1797 C CA . LEU A 1 227 ? 3.27 -56.344 -24.281 1 84.38 227 LEU A CA 1
ATOM 1798 C C . LEU A 1 227 ? 4.238 -57.281 -25 1 84.38 227 LEU A C 1
ATOM 1800 O O . LEU A 1 227 ? 3.842 -58.031 -25.891 1 84.38 227 LEU A O 1
ATOM 1804 N N . ASP A 1 228 ? 5.449 -57.156 -24.562 1 82.94 228 ASP A N 1
ATOM 1805 C CA . ASP A 1 228 ? 6.43 -58.156 -25.016 1 82.94 228 ASP A CA 1
ATOM 1806 C C . ASP A 1 228 ? 6 -59.562 -24.656 1 82.94 228 ASP A C 1
ATOM 1808 O O . ASP A 1 228 ? 5.672 -59.844 -23.5 1 82.94 228 ASP A O 1
ATOM 1812 N N . GLN A 1 229 ? 6.008 -60.438 -25.625 1 83 229 GLN A N 1
ATOM 1813 C CA . GLN A 1 229 ? 5.488 -61.781 -25.438 1 83 229 GLN A CA 1
ATOM 1814 C C . GLN A 1 229 ? 6.34 -62.562 -24.438 1 83 229 GLN A C 1
ATOM 1816 O O . GLN A 1 229 ? 5.816 -63.344 -23.656 1 83 229 GLN A O 1
ATOM 1821 N N . ASN A 1 230 ? 7.582 -62.312 -24.5 1 88.62 230 ASN A N 1
ATOM 1822 C CA . ASN A 1 230 ? 8.453 -62.969 -23.547 1 88.62 230 ASN A CA 1
ATOM 1823 C C . ASN A 1 230 ? 8.172 -62.531 -22.109 1 88.62 230 ASN A C 1
ATOM 1825 O O . ASN A 1 230 ? 8.164 -63.344 -21.188 1 88.62 230 ASN A O 1
ATOM 1829 N N . TYR A 1 231 ? 7.938 -61.25 -22.125 1 89.88 231 TYR A N 1
ATOM 1830 C CA . TYR A 1 231 ? 7.609 -60.719 -20.812 1 89.88 231 TYR A CA 1
ATOM 1831 C C . TYR A 1 231 ? 6.293 -61.281 -20.297 1 89.88 231 TYR A C 1
ATOM 1833 O O . TYR A 1 231 ? 6.195 -61.688 -19.125 1 89.88 231 TYR A O 1
ATOM 1841 N N . LEU A 1 232 ? 5.348 -61.344 -21.125 1 86.62 232 LEU A N 1
ATOM 1842 C CA . LEU A 1 232 ? 4.023 -61.812 -20.75 1 86.62 232 LEU A CA 1
ATOM 1843 C C . LEU A 1 232 ? 4.082 -63.25 -20.281 1 86.62 232 LEU A C 1
ATOM 1845 O O . LEU A 1 232 ? 3.5 -63.625 -19.25 1 86.62 232 LEU A O 1
ATOM 1849 N N . LYS A 1 233 ? 4.816 -64.062 -20.969 1 86.88 233 LYS A N 1
ATOM 1850 C CA . LYS A 1 233 ? 4.973 -65.438 -20.609 1 86.88 233 LYS A CA 1
ATOM 1851 C C . LYS A 1 233 ? 5.668 -65.562 -19.25 1 86.88 233 LYS A C 1
ATOM 1853 O O . LYS A 1 233 ? 5.246 -66.375 -18.406 1 86.88 233 LYS A O 1
ATOM 1858 N N . LYS A 1 234 ? 6.586 -64.75 -19.109 1 91.12 234 LYS A N 1
ATOM 1859 C CA . LYS A 1 234 ? 7.363 -64.812 -17.875 1 91.12 234 LYS A CA 1
ATOM 1860 C C . LYS A 1 234 ? 6.512 -64.438 -16.672 1 91.12 234 LYS A C 1
ATOM 1862 O O . LYS A 1 234 ? 6.535 -65.062 -15.633 1 91.12 234 LYS A O 1
ATOM 1867 N N . ILE A 1 235 ? 5.824 -63.438 -16.859 1 89.62 235 ILE A N 1
ATOM 1868 C CA . ILE A 1 235 ? 5.074 -62.906 -15.727 1 89.62 235 ILE A CA 1
ATOM 1869 C C . ILE A 1 235 ? 3.906 -63.844 -15.398 1 89.62 235 ILE A C 1
ATOM 1871 O O . ILE A 1 235 ? 3.543 -64 -14.234 1 89.62 235 ILE A O 1
ATOM 1875 N N . LEU A 1 236 ? 3.252 -64.438 -16.344 1 88.31 236 LEU A N 1
ATOM 1876 C CA . LEU A 1 236 ? 2.146 -65.375 -16.109 1 88.31 236 LEU A CA 1
ATOM 1877 C C . LEU A 1 236 ? 2.635 -66.625 -15.43 1 88.31 236 LEU A C 1
ATOM 1879 O O . LEU A 1 236 ? 1.885 -67.25 -14.688 1 88.31 236 LEU A O 1
ATOM 1883 N N . LYS A 1 237 ? 3.869 -66.938 -15.648 1 89.06 237 LYS A N 1
ATOM 1884 C CA . LYS A 1 237 ? 4.461 -68.062 -14.992 1 89.06 237 LYS A CA 1
ATOM 1885 C C . LYS A 1 237 ? 4.816 -67.812 -13.539 1 89.06 237 LYS A C 1
ATOM 1887 O O . LYS A 1 237 ? 4.641 -68.625 -12.664 1 89.06 237 LYS A O 1
ATOM 1892 N N . LYS A 1 238 ? 5.219 -66.625 -13.367 1 89.5 238 LYS A N 1
ATOM 1893 C CA . LYS A 1 238 ? 5.719 -66.188 -12.055 1 89.5 238 LYS A CA 1
ATOM 1894 C C . LYS A 1 238 ? 4.582 -65.812 -11.133 1 89.5 238 LYS A C 1
ATOM 1896 O O . LYS A 1 238 ? 4.617 -66.062 -9.93 1 89.5 238 LYS A O 1
ATOM 1901 N N . ASP A 1 239 ? 3.598 -65.188 -11.672 1 90.12 239 ASP A N 1
ATOM 1902 C CA . ASP A 1 239 ? 2.52 -64.625 -10.867 1 90.12 239 ASP A CA 1
ATOM 1903 C C . ASP A 1 239 ? 1.269 -65.5 -10.93 1 90.12 239 ASP A C 1
ATOM 1905 O O . ASP A 1 239 ? 0.468 -65.375 -11.859 1 90.12 239 ASP A O 1
ATOM 1909 N N . LYS A 1 240 ? 0.977 -66.188 -9.891 1 88.94 240 LYS A N 1
ATOM 1910 C CA . LYS A 1 240 ? -0.126 -67.125 -9.852 1 88.94 240 LYS A CA 1
ATOM 1911 C C . LYS A 1 240 ? -1.473 -66.438 -9.797 1 88.94 240 LYS A C 1
ATOM 1913 O O . LYS A 1 240 ? -2.467 -66.938 -10.328 1 88.94 240 LYS A O 1
ATOM 1918 N N . VAL A 1 241 ? -1.426 -65.312 -9.195 1 91.56 241 VAL A N 1
ATOM 1919 C CA . VAL A 1 241 ? -2.664 -64.562 -9.062 1 91.56 241 VAL A CA 1
ATOM 1920 C C . VAL A 1 241 ? -3.121 -64.062 -10.438 1 91.56 241 VAL A C 1
ATOM 1922 O O . VAL A 1 241 ? -4.301 -64.188 -10.781 1 91.56 241 VAL A O 1
ATOM 1925 N N . LEU A 1 242 ? -2.217 -63.562 -11.125 1 90.94 242 LEU A N 1
ATOM 1926 C CA . LEU A 1 242 ? -2.504 -63.094 -12.469 1 90.94 242 LEU A CA 1
ATOM 1927 C C . LEU A 1 242 ? -2.898 -64.25 -13.383 1 90.94 242 LEU A C 1
ATOM 1929 O O . LEU A 1 242 ? -3.832 -64.125 -14.18 1 90.94 242 LEU A O 1
ATOM 1933 N N . ALA A 1 243 ? -2.193 -65.375 -13.219 1 89.19 243 ALA A N 1
ATOM 1934 C CA . ALA A 1 243 ? -2.41 -66.562 -14.078 1 89.19 243 ALA A CA 1
ATOM 1935 C C . ALA A 1 243 ? -3.787 -67.125 -13.836 1 89.19 243 ALA A C 1
ATOM 1937 O O . ALA A 1 243 ? -4.391 -67.688 -14.75 1 89.19 243 ALA A O 1
ATOM 1938 N N . LYS A 1 244 ? -4.23 -67 -12.695 1 88.25 244 LYS A N 1
ATOM 1939 C CA . LYS A 1 244 ? -5.488 -67.625 -12.312 1 88.25 244 LYS A CA 1
ATOM 1940 C C . LYS A 1 244 ? -6.676 -66.75 -12.617 1 88.25 244 LYS A C 1
ATOM 1942 O O . LYS A 1 244 ? -7.832 -67.125 -12.438 1 88.25 244 LYS A O 1
ATOM 1947 N N . LEU A 1 245 ? -6.43 -65.625 -13.047 1 88.5 245 LEU A N 1
ATOM 1948 C CA . LEU A 1 245 ? -7.523 -64.688 -13.312 1 88.5 245 LEU A CA 1
ATOM 1949 C C . LEU A 1 245 ? -8.367 -65.125 -14.492 1 88.5 245 LEU A C 1
ATOM 1951 O O . LEU A 1 245 ? -7.828 -65.438 -15.562 1 88.5 245 LEU A O 1
ATOM 1955 N N . PRO A 1 246 ? -9.625 -65.25 -14.281 1 85 246 PRO A N 1
ATOM 1956 C CA . PRO A 1 246 ? -10.477 -65.688 -15.391 1 85 246 PRO A CA 1
ATOM 1957 C C . PRO A 1 246 ? -10.406 -64.75 -16.594 1 85 246 PRO A C 1
ATOM 1959 O O . PRO A 1 246 ? -10.562 -63.562 -16.453 1 85 246 PRO A O 1
ATOM 1962 N N . GLY A 1 247 ? -10.062 -65.312 -17.734 1 80.62 247 GLY A N 1
ATOM 1963 C CA . GLY A 1 247 ? -10.094 -64.562 -18.984 1 80.62 247 GLY A CA 1
ATOM 1964 C C . GLY A 1 247 ? -8.75 -63.938 -19.359 1 80.62 247 GLY A C 1
ATOM 1965 O O . GLY A 1 247 ? -8.641 -63.219 -20.344 1 80.62 247 GLY A O 1
ATOM 1966 N N . ILE A 1 248 ? -7.727 -64.125 -18.594 1 84.75 248 ILE A N 1
ATOM 1967 C CA . ILE A 1 248 ? -6.422 -63.531 -18.812 1 84.75 248 ILE A CA 1
ATOM 1968 C C . ILE A 1 248 ? -5.883 -63.938 -20.188 1 84.75 248 ILE A C 1
ATOM 1970 O O . ILE A 1 248 ? -5.289 -63.125 -20.891 1 84.75 248 ILE A O 1
ATOM 1974 N N . LYS A 1 249 ? -6.098 -65.125 -20.578 1 79.81 249 LYS A N 1
ATOM 1975 C CA . LYS A 1 249 ? -5.613 -65.625 -21.875 1 79.81 249 LYS A CA 1
ATOM 1976 C C . LYS A 1 249 ? -6.316 -64.938 -23.031 1 79.81 249 LYS A C 1
ATOM 1978 O O . LYS A 1 249 ? -5.684 -64.562 -24.031 1 79.81 249 LYS A O 1
ATOM 1983 N N . GLN A 1 250 ? -7.566 -64.688 -22.797 1 80.81 250 GLN A N 1
ATOM 1984 C CA . GLN A 1 250 ? -8.328 -63.969 -23.812 1 80.81 250 GLN A CA 1
ATOM 1985 C C . GLN A 1 250 ? -7.891 -62.531 -23.891 1 80.81 250 GLN A C 1
ATOM 1987 O O . GLN A 1 250 ? -7.84 -61.938 -24.984 1 80.81 250 GLN A O 1
ATOM 1992 N N . MET A 1 251 ? -7.539 -62 -22.812 1 78.94 251 MET A N 1
ATOM 1993 C CA . MET A 1 251 ? -7.125 -60.594 -22.734 1 78.94 251 MET A CA 1
ATOM 1994 C C . MET A 1 251 ? -5.793 -60.375 -23.438 1 78.94 251 MET A C 1
ATOM 1996 O O . MET A 1 251 ? -5.523 -59.312 -23.969 1 78.94 251 MET A O 1
ATOM 2000 N N . THR A 1 252 ? -5.02 -61.375 -23.406 1 77.75 252 THR A N 1
ATOM 2001 C CA . THR A 1 252 ? -3.707 -61.281 -24.047 1 77.75 252 THR A CA 1
ATOM 2002 C C . THR A 1 252 ? -3.838 -61.312 -25.562 1 77.75 252 THR A C 1
ATOM 2004 O O . THR A 1 252 ? -2.932 -60.875 -26.281 1 77.75 252 THR A O 1
ATOM 2007 N N . LYS A 1 253 ? -4.977 -62 -26.078 1 72.75 253 LYS A N 1
ATOM 2008 C CA . LYS A 1 253 ? -5.176 -62.125 -27.516 1 72.75 253 LYS A CA 1
ATOM 2009 C C . LYS A 1 253 ? -6.074 -61 -28.047 1 72.75 253 LYS A C 1
ATOM 2011 O O . LYS A 1 253 ? -6.023 -60.688 -29.234 1 72.75 253 LYS A O 1
ATOM 2016 N N . SER A 1 254 ? -7.051 -60.719 -27.281 1 61.62 254 SER A N 1
ATOM 2017 C CA . SER A 1 254 ? -8.102 -59.812 -27.734 1 61.62 254 SER A CA 1
ATOM 2018 C C . SER A 1 254 ? -7.617 -58.375 -27.734 1 61.62 254 SER A C 1
ATOM 2020 O O . SER A 1 254 ? -6.789 -58 -26.906 1 61.62 254 SER A O 1
ATOM 2022 N N . GLN A 1 255 ? -7.621 -57.75 -28.953 1 52.03 255 GLN A N 1
ATOM 2023 C CA . GLN A 1 255 ? -7.441 -56.312 -29.047 1 52.03 255 GLN A CA 1
ATOM 2024 C C . GLN A 1 255 ? -8.328 -55.562 -28.047 1 52.03 255 GLN A C 1
ATOM 2026 O O . GLN A 1 255 ? -9.289 -54.875 -28.438 1 52.03 255 GLN A O 1
ATOM 2031 N N . SER A 1 256 ? -8.914 -56.188 -27.281 1 46.91 256 SER A N 1
ATOM 2032 C CA . SER A 1 256 ? -9.992 -55.594 -26.5 1 46.91 256 SER A CA 1
ATOM 2033 C C . SER A 1 256 ? -9.57 -54.25 -25.922 1 46.91 256 SER A C 1
ATOM 2035 O O . SER A 1 256 ? -10.367 -53.281 -25.875 1 46.91 256 SER A O 1
ATOM 2037 N N . THR A 1 257 ? -8.867 -54.438 -24.703 1 46.41 257 THR A N 1
ATOM 2038 C CA . THR A 1 257 ? -8.938 -53.344 -23.734 1 46.41 257 THR A CA 1
ATOM 2039 C C . THR A 1 257 ? -8.586 -52 -24.391 1 46.41 257 THR A C 1
ATOM 2041 O O . THR A 1 257 ? -9.469 -51.219 -24.719 1 46.41 257 THR A O 1
ATOM 2044 N N . HIS A 1 258 ? -7.648 -51.125 -23.656 1 52.03 258 HIS A N 1
ATOM 2045 C CA . HIS A 1 258 ? -7.285 -49.812 -24.172 1 52.03 258 HIS A CA 1
ATOM 2046 C C . HIS A 1 258 ? -6.84 -49.875 -25.625 1 52.03 258 HIS A C 1
ATOM 2048 O O . HIS A 1 258 ? -6.074 -50.781 -26 1 52.03 258 HIS A O 1
ATOM 2054 N N . GLU A 1 259 ? -7.781 -49.531 -26.562 1 48.84 259 GLU A N 1
ATOM 2055 C CA . GLU A 1 259 ? -7.402 -49.5 -27.969 1 48.84 259 GLU A CA 1
ATOM 2056 C C . GLU A 1 259 ? -5.887 -49.438 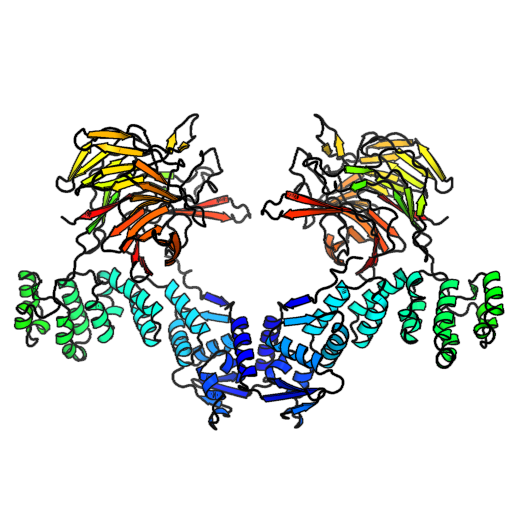-28.141 1 48.84 259 GLU A C 1
ATOM 2058 O O . GLU A 1 259 ? -5.145 -50.094 -27.406 1 48.84 259 GLU A O 1
ATOM 2063 N N . ALA A 1 260 ? -5.414 -48.281 -28.75 1 53.66 260 ALA A N 1
ATOM 2064 C CA . ALA A 1 260 ? -4.066 -48 -29.234 1 53.66 260 ALA A CA 1
ATOM 2065 C C . ALA A 1 260 ? -3.08 -47.844 -28.078 1 53.66 260 ALA A C 1
ATOM 2067 O O . ALA A 1 260 ? -3.434 -47.344 -27.016 1 53.66 260 ALA A O 1
ATOM 2068 N N . PRO A 1 261 ? -2.01 -48.812 -28.047 1 57.5 261 PRO A N 1
ATOM 2069 C CA . PRO A 1 261 ? -0.938 -48.625 -27.078 1 57.5 261 PRO A CA 1
ATOM 2070 C C . PRO A 1 261 ? -0.718 -47.156 -26.734 1 57.5 261 PRO A C 1
ATOM 2072 O O . PRO A 1 261 ? -0.942 -46.281 -27.594 1 57.5 261 PRO A O 1
ATOM 2075 N N . ARG A 1 262 ? -0.757 -46.938 -25.375 1 64.31 262 ARG A N 1
ATOM 2076 C CA . ARG A 1 262 ? -0.481 -45.562 -24.953 1 64.31 262 ARG A CA 1
ATOM 2077 C C . ARG A 1 262 ? 0.664 -44.969 -25.766 1 64.31 262 ARG A C 1
ATOM 2079 O O . ARG A 1 262 ? 1.6 -45.656 -26.156 1 64.31 262 ARG A O 1
ATOM 2086 N N . HIS A 1 263 ? 0.362 -43.812 -26.391 1 58.53 263 HIS A N 1
ATOM 2087 C CA . HIS A 1 263 ? 1.313 -43.062 -27.203 1 58.53 263 HIS A CA 1
ATOM 2088 C C . HIS A 1 263 ? 2.57 -42.719 -26.406 1 58.53 263 HIS A C 1
ATOM 2090 O O . HIS A 1 263 ? 2.494 -42.094 -25.359 1 58.53 263 HIS A O 1
ATOM 2096 N N . ILE A 1 264 ? 3.607 -43.656 -26.453 1 59.97 264 ILE A N 1
ATOM 2097 C CA . ILE A 1 264 ? 4.91 -43.219 -25.953 1 59.97 264 ILE A CA 1
ATOM 2098 C C . ILE A 1 264 ? 5.426 -42.062 -26.812 1 59.97 264 ILE A C 1
ATOM 2100 O O . ILE A 1 264 ? 5.328 -42.094 -28.031 1 59.97 264 ILE A O 1
ATOM 2104 N N . LEU A 1 265 ? 5.723 -40.938 -26.078 1 63.72 265 LEU A N 1
ATOM 2105 C CA . LEU A 1 265 ? 6.242 -39.812 -26.812 1 63.72 265 LEU A CA 1
ATOM 2106 C C . LEU A 1 265 ? 7.418 -40.219 -27.688 1 63.72 265 LEU A C 1
ATOM 2108 O O . LEU A 1 265 ? 8.375 -40.812 -27.219 1 63.72 265 LEU A O 1
ATOM 2112 N N . GLN A 1 266 ? 7.219 -40.188 -28.906 1 69.12 266 GLN A N 1
ATOM 2113 C CA . GLN A 1 266 ? 8.266 -40.531 -29.859 1 69.12 266 GLN A CA 1
ATOM 2114 C C . GLN A 1 266 ? 9.227 -39.375 -30.062 1 69.12 266 GLN A C 1
ATOM 2116 O O . GLN A 1 266 ? 9.781 -39.219 -31.156 1 69.12 266 GLN A O 1
ATOM 2121 N N . GLN A 1 267 ? 9.398 -38.531 -29 1 79.5 267 GLN A N 1
ATOM 2122 C CA . GLN A 1 267 ? 10.289 -37.375 -29.078 1 79.5 267 GLN A CA 1
ATOM 2123 C C . GLN A 1 267 ? 11.156 -37.25 -27.844 1 79.5 267 GLN A C 1
ATOM 2125 O O . GLN A 1 267 ? 10.742 -37.656 -26.75 1 79.5 267 GLN A O 1
ATOM 2130 N N . ASP A 1 268 ? 12.359 -36.906 -28.141 1 79.44 268 ASP A N 1
ATOM 2131 C CA . ASP A 1 268 ? 13.297 -36.5 -27.109 1 79.44 268 ASP A CA 1
ATOM 2132 C C . ASP A 1 268 ? 13.766 -35.062 -27.312 1 79.44 268 ASP A C 1
ATOM 2134 O O . ASP A 1 268 ? 13.484 -34.469 -28.359 1 79.44 268 ASP A O 1
ATOM 2138 N N . PHE A 1 269 ? 14.258 -34.531 -26.297 1 83.94 269 PHE A N 1
ATOM 2139 C CA . PHE A 1 269 ? 14.859 -33.25 -26.609 1 83.94 269 PHE A CA 1
ATOM 2140 C C . PHE A 1 269 ? 16.328 -33.25 -26.234 1 83.94 269 PHE A C 1
ATOM 2142 O O . PHE A 1 269 ? 16.766 -34 -25.375 1 83.94 269 PHE A O 1
ATOM 2149 N N . LEU A 1 270 ? 17.031 -32.438 -26.938 1 86 270 LEU A N 1
ATOM 2150 C CA . LEU A 1 270 ? 18.469 -32.281 -26.75 1 86 270 LEU A CA 1
ATOM 2151 C C . LEU A 1 270 ? 18.766 -31 -25.969 1 86 270 LEU A C 1
ATOM 2153 O O . LEU A 1 270 ? 18.109 -29.969 -26.172 1 86 270 LEU A O 1
ATOM 2157 N N . VAL A 1 271 ? 19.656 -31.156 -25.078 1 88.62 271 VAL A N 1
ATOM 2158 C CA . VAL A 1 271 ? 20.219 -30 -24.391 1 88.62 271 VAL A CA 1
ATOM 2159 C C . VAL A 1 271 ? 21.625 -29.703 -24.922 1 88.62 271 VAL A C 1
ATOM 2161 O O . VAL A 1 271 ? 22.5 -30.578 -24.906 1 88.62 271 VAL A O 1
ATOM 2164 N N . ILE A 1 272 ? 21.766 -28.469 -25.344 1 88.38 272 ILE A N 1
ATOM 2165 C CA . ILE A 1 272 ? 23 -28.125 -26.016 1 88.38 272 ILE A CA 1
ATOM 2166 C C . ILE A 1 272 ? 23.625 -26.891 -25.375 1 88.38 272 ILE A C 1
ATOM 2168 O O . ILE A 1 272 ? 22.984 -25.844 -25.266 1 88.38 272 ILE A O 1
ATOM 2172 N N . GLY A 1 273 ? 24.859 -27.062 -24.922 1 85.62 273 GLY A N 1
ATOM 2173 C CA . GLY A 1 273 ? 25.625 -25.938 -24.391 1 85.62 273 GLY A CA 1
ATOM 2174 C C . GLY A 1 273 ? 25.109 -25.469 -23.031 1 85.62 273 GLY A C 1
ATOM 2175 O O . GLY A 1 273 ? 24.656 -26.281 -22.234 1 85.62 273 GLY A O 1
ATOM 2176 N N . GLY A 1 274 ? 25.375 -24.094 -22.812 1 86.69 274 GLY A N 1
ATOM 2177 C CA . GLY A 1 274 ? 24.984 -23.469 -21.562 1 86.69 274 GLY A CA 1
ATOM 2178 C C . GLY A 1 274 ? 26.141 -23.281 -20.609 1 86.69 274 GLY A C 1
ATOM 2179 O O . GLY A 1 274 ? 27.281 -23.609 -20.938 1 86.69 274 GLY A O 1
ATOM 2180 N N . ASN A 1 275 ? 25.781 -22.562 -19.531 1 85.19 275 ASN A N 1
ATOM 2181 C CA . ASN A 1 275 ? 26.797 -22.234 -18.531 1 85.19 275 ASN A CA 1
ATOM 2182 C C . ASN A 1 275 ? 26.219 -22.328 -17.109 1 85.19 275 ASN A C 1
ATOM 2184 O O . ASN A 1 275 ? 25.016 -22.484 -16.938 1 85.19 275 ASN A O 1
ATOM 2188 N N . TRP A 1 276 ? 27.062 -22.438 -16.25 1 79.75 276 TRP A N 1
ATOM 2189 C CA . TRP A 1 276 ? 26.656 -22.312 -14.852 1 79.75 276 TRP A CA 1
ATOM 2190 C C . TRP A 1 276 ? 27.656 -21.469 -14.062 1 79.75 276 TRP A C 1
ATOM 2192 O O . TRP A 1 276 ? 28.812 -21.359 -14.445 1 79.75 276 TRP A O 1
ATOM 2202 N N . LEU A 1 277 ? 27.109 -20.812 -13.055 1 76.12 277 LEU A N 1
ATOM 2203 C CA . LEU A 1 277 ? 27.922 -19.984 -12.172 1 76.12 277 LEU A CA 1
ATOM 2204 C C . LEU A 1 277 ? 28.156 -20.672 -10.828 1 76.12 277 LEU A C 1
ATOM 2206 O O . LEU A 1 277 ? 27.25 -21.312 -10.289 1 76.12 277 LEU A O 1
ATOM 2210 N N . VAL A 1 278 ? 29.281 -20.656 -10.391 1 67 278 VAL A N 1
ATOM 2211 C CA . VAL A 1 278 ? 29.594 -21.156 -9.055 1 67 278 VAL A CA 1
ATOM 2212 C C . VAL A 1 278 ? 29.969 -20 -8.141 1 67 278 VAL A C 1
ATOM 2214 O O . VAL A 1 278 ? 30.859 -19.203 -8.461 1 67 278 VAL A O 1
ATOM 2217 N N . PRO A 1 279 ? 28.969 -19.859 -7.141 1 62.19 279 PRO A N 1
ATOM 2218 C CA . PRO A 1 279 ? 29.359 -18.781 -6.215 1 62.19 279 PRO A CA 1
ATOM 2219 C C . PRO A 1 279 ? 30.719 -19.031 -5.57 1 62.19 279 PRO A C 1
ATOM 2221 O O . PRO A 1 279 ? 31.125 -20.188 -5.387 1 62.19 279 PRO A O 1
ATOM 2224 N N . HIS A 1 280 ? 31.547 -18 -5.484 1 53.34 280 HIS A N 1
ATOM 2225 C CA . HIS A 1 280 ? 32.812 -18.188 -4.762 1 53.34 280 HIS A CA 1
ATOM 2226 C C . HIS A 1 280 ? 32.562 -18.438 -3.279 1 53.34 280 HIS A C 1
ATOM 2228 O O . HIS A 1 280 ? 31.641 -17.859 -2.689 1 53.34 280 HIS A O 1
ATOM 2234 N N . GLY A 1 281 ? 32.656 -19.5 -2.691 1 47.44 281 GLY A N 1
ATOM 2235 C CA . GLY A 1 281 ? 32.562 -19.812 -1.271 1 47.44 281 GLY A CA 1
ATOM 2236 C C . GLY A 1 281 ? 32.969 -18.641 -0.386 1 47.44 281 GLY A C 1
ATOM 2237 O O . GLY A 1 281 ? 33.562 -17.672 -0.866 1 47.44 281 GLY A O 1
ATOM 2238 N N . THR A 1 282 ? 32.594 -18.719 0.981 1 41.97 282 THR A N 1
ATOM 2239 C CA . THR A 1 282 ? 32.906 -17.859 2.117 1 41.97 282 THR A CA 1
ATOM 2240 C C . THR A 1 282 ? 34.375 -17.438 2.092 1 41.97 282 THR A C 1
ATOM 2242 O O . THR A 1 282 ? 34.844 -16.734 2.996 1 41.97 282 THR A O 1
ATOM 2245 N N . GLY A 1 283 ? 35.312 -18.297 1.67 1 36.59 283 GLY A N 1
ATOM 2246 C CA . GLY A 1 283 ? 36.594 -17.875 2.205 1 36.59 283 GLY A CA 1
ATOM 2247 C C . GLY A 1 283 ? 36.906 -16.422 1.918 1 36.59 283 GLY A C 1
ATOM 2248 O O . GLY A 1 283 ? 36.125 -15.734 1.241 1 36.59 283 GLY A O 1
ATOM 2249 N N . ALA A 1 284 ? 38.188 -16 2.332 1 35.97 284 ALA A N 1
ATOM 2250 C CA . ALA A 1 284 ? 38.938 -14.766 2.48 1 35.97 284 ALA A CA 1
ATOM 2251 C C . ALA A 1 284 ? 38.875 -13.938 1.202 1 35.97 284 ALA A C 1
ATOM 2253 O O . ALA A 1 284 ? 39.312 -12.781 1.186 1 35.97 284 ALA A O 1
ATOM 2254 N N . LEU A 1 285 ? 39 -14.562 0.002 1 35.16 285 LEU A N 1
ATOM 2255 C CA . LEU A 1 285 ? 39.375 -13.617 -1.04 1 35.16 285 LEU A CA 1
ATOM 2256 C C . LEU A 1 285 ? 38.188 -12.773 -1.475 1 35.16 285 LEU A C 1
ATOM 2258 O O . LEU A 1 285 ? 37.344 -13.242 -2.225 1 35.16 285 LEU A O 1
ATOM 2262 N N . ARG A 1 286 ? 37.719 -11.844 -0.836 1 40.84 286 ARG A N 1
ATOM 2263 C CA . ARG A 1 286 ? 37.062 -10.539 -0.909 1 40.84 286 ARG A CA 1
ATOM 2264 C C . ARG A 1 286 ? 37.344 -9.859 -2.246 1 40.84 286 ARG A C 1
ATOM 2266 O O . ARG A 1 286 ? 38.5 -9.656 -2.617 1 40.84 286 ARG A O 1
ATOM 2273 N N . GLY A 1 287 ? 36.562 -10.078 -3.305 1 44.28 287 GLY A N 1
ATOM 2274 C CA . GLY A 1 287 ? 36.719 -9.336 -4.547 1 44.28 287 GLY A CA 1
ATOM 2275 C C . GLY A 1 287 ? 36.438 -10.18 -5.781 1 44.28 287 GLY A C 1
ATOM 2276 O O . GLY A 1 287 ? 36.375 -9.656 -6.895 1 44.28 287 GLY A O 1
ATOM 2277 N N . ILE A 1 288 ? 36.688 -11.578 -5.594 1 46.09 288 ILE A N 1
ATOM 2278 C CA . ILE A 1 288 ? 36.562 -12.227 -6.898 1 46.09 288 ILE A CA 1
ATOM 2279 C C . ILE A 1 288 ? 35.094 -12.586 -7.16 1 46.09 288 ILE A C 1
ATOM 2281 O O . ILE A 1 288 ? 34.438 -13.227 -6.324 1 46.09 288 ILE A O 1
ATOM 2285 N N . GLY A 1 289 ? 34.406 -12.055 -8.016 1 55.25 289 GLY A N 1
ATOM 2286 C CA . GLY A 1 289 ? 33.062 -12.289 -8.523 1 55.25 289 GLY A CA 1
ATOM 2287 C C . GLY A 1 289 ? 32.812 -13.742 -8.891 1 55.25 289 GLY A C 1
ATOM 2288 O O . GLY A 1 289 ? 33.719 -14.57 -8.82 1 55.25 289 GLY A O 1
ATOM 2289 N N . PRO A 1 290 ? 31.672 -14.328 -9.062 1 62.91 290 PRO A N 1
ATOM 2290 C CA . PRO A 1 290 ? 31.328 -15.695 -9.469 1 62.91 290 PRO A CA 1
ATOM 2291 C C . PRO A 1 290 ? 32.094 -16.156 -10.703 1 62.91 290 PRO A C 1
ATOM 2293 O O . PRO A 1 290 ? 32.469 -15.336 -11.547 1 62.91 290 PRO A O 1
ATOM 2296 N N . ILE A 1 291 ? 32.531 -17.484 -10.547 1 69.19 291 ILE A N 1
ATOM 2297 C CA . ILE A 1 291 ? 33.219 -18.062 -11.68 1 69.19 291 ILE A CA 1
ATOM 2298 C C . ILE A 1 291 ? 32.219 -18.656 -12.672 1 69.19 291 ILE A C 1
ATOM 2300 O O . ILE A 1 291 ? 31.312 -19.375 -12.273 1 69.19 291 ILE A O 1
ATOM 2304 N N . LEU A 1 292 ? 32.469 -18.328 -13.867 1 74.88 292 LEU A N 1
ATOM 2305 C C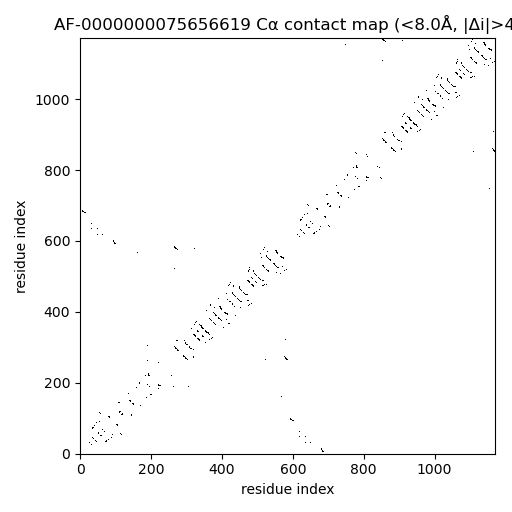A . LEU A 1 292 ? 31.609 -18.797 -14.961 1 74.88 292 LEU A CA 1
ATOM 2306 C C . LEU A 1 292 ? 32.188 -20.062 -15.586 1 74.88 292 LEU A C 1
ATOM 2308 O O . LEU A 1 292 ? 33.375 -20.094 -15.945 1 74.88 292 LEU A O 1
ATOM 2312 N N . TYR A 1 293 ? 31.375 -21.156 -15.547 1 75.88 293 TYR A N 1
ATOM 2313 C CA . TYR A 1 293 ? 31.719 -22.391 -16.25 1 75.88 293 TYR A CA 1
ATOM 2314 C C . TYR A 1 293 ? 30.828 -22.594 -17.453 1 75.88 293 TYR A C 1
ATOM 2316 O O . TYR A 1 293 ? 29.672 -22.141 -17.469 1 75.88 293 TYR A O 1
ATOM 2324 N N . SER A 1 294 ? 31.438 -23.25 -18.469 1 79.19 294 SER A N 1
ATOM 2325 C CA . SER A 1 294 ? 30.688 -23.547 -19.688 1 79.19 294 SER A CA 1
ATOM 2326 C C . SER A 1 294 ? 30.453 -25.047 -19.844 1 79.19 294 SER A C 1
ATOM 2328 O O . SER A 1 294 ? 31.344 -25.859 -19.547 1 79.19 294 SER A O 1
ATOM 2330 N N . ASN A 1 295 ? 29.25 -25.391 -20.219 1 77.81 295 ASN A N 1
ATOM 2331 C CA . ASN A 1 295 ? 28.906 -26.766 -20.562 1 77.81 295 ASN A CA 1
ATOM 2332 C C . ASN A 1 295 ? 29.266 -27.078 -22 1 77.81 295 ASN A C 1
ATOM 2334 O O . ASN A 1 295 ? 28.672 -26.531 -22.938 1 77.81 295 ASN A O 1
ATOM 2338 N N . ASN A 1 296 ? 30.156 -27.969 -22.141 1 74.88 296 ASN A N 1
ATOM 2339 C CA . ASN A 1 296 ? 30.578 -28.328 -23.484 1 74.88 296 ASN A CA 1
ATOM 2340 C C . ASN A 1 296 ? 29.984 -29.656 -23.922 1 74.88 296 ASN A C 1
ATOM 2342 O O . ASN A 1 296 ? 30.484 -30.297 -24.859 1 74.88 296 ASN A O 1
ATOM 2346 N N . ASN A 1 297 ? 28.969 -30.047 -23.156 1 74.69 297 ASN A N 1
ATOM 2347 C CA . ASN A 1 297 ? 28.359 -31.328 -23.469 1 74.69 297 ASN A CA 1
ATOM 2348 C C . ASN A 1 297 ? 26.969 -31.156 -24.062 1 74.69 297 ASN A C 1
ATOM 2350 O O . ASN A 1 297 ? 26.359 -30.094 -23.922 1 74.69 297 ASN A O 1
ATOM 2354 N N . MET A 1 298 ? 26.609 -32.094 -24.922 1 81.88 298 MET A N 1
ATOM 2355 C CA . MET A 1 298 ? 25.25 -32.25 -25.406 1 81.88 298 MET A CA 1
ATOM 2356 C C . MET A 1 298 ? 24.594 -33.5 -24.812 1 81.88 298 MET A C 1
ATOM 2358 O O . MET A 1 298 ? 25.219 -34.562 -24.734 1 81.88 298 MET A O 1
ATOM 2362 N N . TYR A 1 299 ? 23.375 -33.25 -24.359 1 82.25 299 TYR A N 1
ATOM 2363 C CA . TYR A 1 299 ? 22.656 -34.344 -23.734 1 82.25 299 TYR A CA 1
ATOM 2364 C C . TYR A 1 299 ? 21.312 -34.594 -24.406 1 82.25 299 TYR A C 1
ATOM 2366 O O . TYR A 1 299 ? 20.672 -33.656 -24.875 1 82.25 299 TYR A O 1
ATOM 2374 N N . ARG A 1 300 ? 21.016 -35.844 -24.547 1 82.12 300 ARG A N 1
ATOM 2375 C CA . ARG A 1 300 ? 19.672 -36.219 -24.906 1 82.12 300 ARG A CA 1
ATOM 2376 C C . ARG A 1 300 ? 18.828 -36.531 -23.672 1 82.12 300 ARG A C 1
ATOM 2378 O O . ARG A 1 300 ? 19.266 -37.281 -22.797 1 82.12 300 ARG A O 1
ATOM 2385 N N . LEU A 1 301 ? 17.766 -35.875 -23.609 1 77.69 301 LEU A N 1
ATOM 2386 C CA . LEU A 1 301 ? 16.828 -36.125 -22.516 1 77.69 301 LEU A CA 1
ATOM 2387 C C . LEU A 1 301 ? 15.578 -36.812 -23.031 1 77.69 301 LEU A C 1
ATOM 2389 O O . LEU A 1 301 ? 14.836 -36.25 -23.844 1 77.69 301 LEU A O 1
ATOM 2393 N N . GLY A 1 302 ? 15.43 -38.062 -22.75 1 70.19 302 GLY A N 1
ATOM 2394 C CA . GLY A 1 302 ? 14.273 -38.844 -23.172 1 70.19 302 GLY A CA 1
ATOM 2395 C C . GLY A 1 302 ? 13.109 -38.75 -22.203 1 70.19 302 GLY A C 1
ATOM 2396 O O . GLY A 1 302 ? 13.297 -38.812 -20.984 1 70.19 302 GLY A O 1
ATOM 2397 N N . LEU A 1 303 ? 11.984 -38.156 -22.766 1 62.41 303 LEU A N 1
ATOM 2398 C CA . LEU A 1 303 ? 10.797 -38.031 -21.922 1 62.41 303 LEU A CA 1
ATOM 2399 C C . LEU A 1 303 ? 10.109 -39.406 -21.766 1 62.41 303 LEU A C 1
ATOM 2401 O O . LEU A 1 303 ? 8.977 -39.469 -21.281 1 62.41 303 LEU A O 1
ATOM 2405 N N . ASP A 1 304 ? 10.828 -40.469 -22.109 1 54.62 304 ASP A N 1
ATOM 2406 C CA . ASP A 1 304 ? 10.188 -41.75 -21.891 1 54.62 304 ASP A CA 1
ATOM 2407 C C . ASP A 1 304 ? 9.844 -41.969 -20.422 1 54.62 304 ASP A C 1
ATOM 2409 O O . ASP A 1 304 ? 10.336 -41.25 -19.562 1 54.62 304 ASP A O 1
ATOM 2413 N N . CYS A 1 305 ? 8.875 -42.656 -20.156 1 46.62 305 CYS A N 1
ATOM 2414 C CA . CYS A 1 305 ? 8.414 -43.031 -18.812 1 46.62 305 CYS A CA 1
ATOM 2415 C C . CYS A 1 305 ? 9.57 -43 -17.828 1 46.62 305 CYS A C 1
ATOM 2417 O O . CYS A 1 305 ? 9.352 -42.969 -16.609 1 46.62 305 CYS A O 1
ATOM 2419 N N . ASP A 1 306 ? 10.586 -43.656 -18.219 1 46.31 306 ASP A N 1
ATOM 2420 C CA . ASP A 1 306 ? 11.609 -43.656 -17.172 1 46.31 306 ASP A CA 1
ATOM 2421 C C . ASP A 1 306 ? 12.289 -42.281 -17.078 1 46.31 306 ASP A C 1
ATOM 2423 O O . ASP A 1 306 ? 11.992 -41.375 -17.859 1 46.31 306 ASP A O 1
ATOM 2427 N N . CYS A 1 307 ? 13.484 -42.219 -16.438 1 46.5 307 CYS A N 1
ATOM 2428 C CA . CYS A 1 307 ? 14.398 -41.094 -16.203 1 46.5 307 CYS A CA 1
ATOM 2429 C C . CYS A 1 307 ? 14.844 -40.469 -17.516 1 46.5 307 CYS A C 1
ATOM 2431 O O . CYS A 1 307 ? 14.703 -41.062 -18.578 1 46.5 307 CYS A O 1
ATOM 2433 N N . ILE A 1 308 ? 14.875 -39.25 -17.422 1 52.84 308 ILE A N 1
ATOM 2434 C CA . ILE A 1 308 ? 15.641 -38.531 -18.438 1 52.84 308 ILE A CA 1
ATOM 2435 C C . ILE A 1 308 ? 16.922 -39.312 -18.766 1 52.84 308 ILE A C 1
ATOM 2437 O O . ILE A 1 308 ? 17.781 -39.469 -17.891 1 52.84 308 ILE A O 1
ATOM 2441 N N . ASP A 1 309 ? 16.75 -40.375 -19.672 1 58 309 ASP A N 1
ATOM 2442 C CA . ASP A 1 309 ? 18.016 -40.938 -20.125 1 58 309 ASP A CA 1
ATOM 2443 C C . ASP A 1 309 ? 18.891 -39.844 -20.734 1 58 309 ASP A C 1
ATOM 2445 O O . ASP A 1 309 ? 18.469 -39.125 -21.625 1 58 309 ASP A O 1
ATOM 2449 N N . ILE A 1 310 ? 19.906 -39.594 -19.984 1 63.75 310 ILE A N 1
ATOM 2450 C CA . ILE A 1 310 ? 20.859 -38.562 -20.422 1 63.75 310 ILE A CA 1
ATOM 2451 C C . ILE A 1 310 ? 22.016 -39.25 -21.172 1 63.75 310 ILE A C 1
ATOM 2453 O O . ILE A 1 310 ? 22.609 -40.219 -20.672 1 63.75 310 ILE A O 1
ATOM 2457 N N . SER A 1 311 ? 22.078 -39 -22.469 1 66.62 311 SER A N 1
ATOM 2458 C CA . SER A 1 311 ? 23.219 -39.5 -23.234 1 66.62 311 SER A CA 1
ATOM 2459 C C . SER A 1 311 ? 24.094 -38.375 -23.734 1 66.62 311 SER A C 1
ATOM 2461 O O . SER A 1 311 ? 23.609 -37.469 -24.422 1 66.62 311 SER A O 1
ATOM 2463 N N . PRO A 1 312 ? 25.391 -38.406 -23.344 1 70.12 312 PRO A N 1
ATOM 2464 C CA . PRO A 1 312 ? 26.297 -37.406 -23.891 1 70.12 312 PRO A CA 1
ATOM 2465 C C . PRO A 1 312 ? 26.531 -37.562 -25.391 1 70.12 312 PRO A C 1
ATOM 2467 O O . PRO A 1 312 ? 26.609 -38.719 -25.875 1 70.12 312 PRO A O 1
ATOM 2470 N N . LEU A 1 313 ? 26.5 -36.469 -26.078 1 72.56 313 LEU A N 1
ATOM 2471 C CA . LEU A 1 313 ? 26.781 -36.5 -27.516 1 72.56 313 LEU A CA 1
ATOM 2472 C C . LEU A 1 313 ? 28.078 -35.75 -27.828 1 72.56 313 LEU A C 1
ATOM 2474 O O . LEU A 1 313 ? 28.516 -34.906 -27.062 1 72.56 313 LEU A O 1
ATOM 2478 N N . PRO A 1 314 ? 28.766 -36.188 -28.906 1 70.38 314 PRO A N 1
ATOM 2479 C CA . PRO A 1 314 ? 30 -35.5 -29.297 1 70.38 314 PRO A CA 1
ATOM 2480 C C . PRO A 1 314 ? 29.797 -34.031 -29.609 1 70.38 314 PRO A C 1
ATOM 2482 O O . PRO A 1 314 ? 28.719 -33.625 -30.047 1 70.38 314 PRO A O 1
ATOM 2485 N N . GLU A 1 315 ? 30.797 -33.156 -29.188 1 73.12 315 GLU A N 1
ATOM 2486 C CA . GLU A 1 315 ? 30.672 -31.734 -29.484 1 73.12 315 GLU A CA 1
ATOM 2487 C C . GLU A 1 315 ? 31.969 -31.172 -30.031 1 73.12 315 GLU A C 1
ATOM 2489 O O . GLU A 1 315 ? 33.062 -31.469 -29.516 1 73.12 315 GLU A O 1
ATOM 2494 N N . PRO A 1 316 ? 31.703 -30.484 -31.078 1 69.75 316 PRO A N 1
ATOM 2495 C CA . PRO A 1 316 ? 32.906 -29.906 -31.672 1 69.75 316 PRO A CA 1
ATOM 2496 C C . PRO A 1 316 ? 33.344 -28.594 -31 1 69.75 316 PRO A C 1
ATOM 2498 O O . PRO A 1 316 ? 34.375 -28.031 -31.344 1 69.75 316 PRO A O 1
ATOM 2501 N N . PHE A 1 317 ? 32.469 -28.141 -30.031 1 67.5 317 PHE A N 1
ATOM 2502 C CA . PHE A 1 317 ? 32.719 -26.781 -29.562 1 67.5 317 PHE A CA 1
ATOM 2503 C C . PHE A 1 317 ? 33.344 -26.812 -28.172 1 67.5 317 PHE A C 1
ATOM 2505 O O . PHE A 1 317 ? 33.062 -27.719 -27.375 1 67.5 317 PHE A O 1
ATOM 2512 N N . GLN A 1 318 ? 34.375 -25.859 -27.859 1 61.94 318 GLN A N 1
ATOM 2513 C CA . GLN A 1 318 ? 35.031 -25.75 -26.562 1 61.94 318 GLN A CA 1
ATOM 2514 C C . GLN A 1 318 ? 34.188 -24.875 -25.609 1 61.94 318 GLN A C 1
ATOM 2516 O O . GLN A 1 318 ? 34.125 -25.172 -24.406 1 61.94 318 GLN A O 1
ATOM 2521 N N . GLU A 1 319 ? 33.656 -23.703 -26.109 1 66.62 319 GLU A N 1
ATOM 2522 C CA . GLU A 1 319 ? 32.812 -22.781 -25.328 1 66.62 319 GLU A CA 1
ATOM 2523 C C . GLU A 1 319 ? 31.484 -22.531 -26 1 66.62 319 GLU A C 1
ATOM 2525 O O . GLU A 1 319 ? 31.422 -22.016 -27.109 1 66.62 319 GLU A O 1
ATOM 2530 N N . SER A 1 320 ? 30.453 -22.969 -25.281 1 76.38 320 SER A N 1
ATOM 2531 C CA . SER A 1 320 ? 29.156 -23.062 -25.953 1 76.38 320 SER A CA 1
ATOM 2532 C C . SER A 1 320 ? 28.188 -21.984 -25.422 1 76.38 320 SER A C 1
ATOM 2534 O O . SER A 1 320 ? 26.969 -22.156 -25.484 1 76.38 320 SER A O 1
ATOM 2536 N N . ARG A 1 321 ? 28.719 -20.828 -25.078 1 82.81 321 ARG A N 1
ATOM 2537 C CA . ARG A 1 321 ? 27.859 -19.734 -24.641 1 82.81 321 ARG A CA 1
ATOM 2538 C C . ARG A 1 321 ? 27.297 -18.969 -25.844 1 82.81 321 ARG A C 1
ATOM 2540 O O . ARG A 1 321 ? 28 -18.734 -26.812 1 82.81 321 ARG A O 1
ATOM 2547 N N . GLY A 1 322 ? 26.062 -18.766 -25.703 1 89.69 322 GLY A N 1
ATOM 2548 C CA . GLY A 1 322 ? 25.406 -17.859 -26.641 1 89.69 322 GLY A CA 1
ATOM 2549 C C . GLY A 1 322 ? 25.125 -18.5 -27.984 1 89.69 322 GLY A C 1
ATOM 2550 O O . GLY A 1 322 ? 24.938 -17.812 -28.984 1 89.69 322 GLY A O 1
ATOM 2551 N N . LEU A 1 323 ? 25.078 -19.812 -28.047 1 91.69 323 LEU A N 1
ATOM 2552 C CA . LEU A 1 323 ? 24.766 -20.531 -29.281 1 91.69 323 LEU A CA 1
ATOM 2553 C C . LEU A 1 323 ? 23.266 -20.578 -29.516 1 91.69 323 LEU A C 1
ATOM 2555 O O . LEU A 1 323 ? 22.484 -20.281 -28.625 1 91.69 323 LEU A O 1
ATOM 2559 N N . ALA A 1 324 ? 22.953 -20.922 -30.75 1 94.69 324 ALA A N 1
ATOM 2560 C CA . ALA A 1 324 ? 21.578 -21.234 -31.109 1 94.69 324 ALA A CA 1
ATOM 2561 C C . ALA A 1 324 ? 21.484 -22.547 -31.859 1 94.69 324 ALA A C 1
ATOM 2563 O O . ALA A 1 324 ? 22.453 -22.984 -32.5 1 94.69 324 ALA A O 1
ATOM 2564 N N . ALA A 1 325 ? 20.359 -23.156 -31.75 1 94 325 ALA A N 1
ATOM 2565 C CA . ALA A 1 325 ? 20.188 -24.453 -32.406 1 94 325 ALA A CA 1
ATOM 2566 C C . ALA A 1 325 ? 18.766 -24.625 -32.938 1 94 325 ALA A C 1
ATOM 2568 O O . ALA A 1 325 ? 17.812 -24.031 -32.375 1 94 325 ALA A O 1
ATOM 2569 N N . CYS A 1 326 ? 18.594 -25.391 -33.969 1 95 326 CYS A N 1
ATOM 2570 C CA . CYS A 1 326 ? 17.297 -25.766 -34.5 1 95 326 CYS A CA 1
ATOM 2571 C C . CYS A 1 326 ? 17.359 -27.141 -35.188 1 95 326 CYS A C 1
ATOM 2573 O O . CYS A 1 326 ? 18.438 -27.703 -35.344 1 95 326 CYS A O 1
ATOM 2575 N N . VAL A 1 327 ? 16.219 -27.672 -35.406 1 93.38 327 VAL A N 1
ATOM 2576 C CA . VAL A 1 327 ? 16.109 -28.953 -36.062 1 93.38 327 VAL A CA 1
ATOM 2577 C C . VAL A 1 327 ? 15.555 -28.781 -37.469 1 93.38 327 VAL A C 1
ATOM 2579 O O . VAL A 1 327 ? 14.555 -28.078 -37.656 1 93.38 327 VAL A O 1
ATOM 2582 N N . VAL A 1 328 ? 16.219 -29.359 -38.438 1 91.75 328 VAL A N 1
ATOM 2583 C CA . VAL A 1 328 ? 15.742 -29.344 -39.844 1 91.75 328 VAL A CA 1
ATOM 2584 C C . VAL A 1 328 ? 15.977 -30.719 -40.469 1 91.75 328 VAL A C 1
ATOM 2586 O O . VAL A 1 328 ? 17.094 -31.25 -40.438 1 91.75 328 VAL A O 1
ATOM 2589 N N . ASP A 1 329 ? 14.93 -31.266 -41.031 1 87.19 329 ASP A N 1
ATOM 2590 C CA . ASP A 1 329 ? 14.961 -32.562 -41.719 1 87.19 329 ASP A CA 1
ATOM 2591 C C . ASP A 1 329 ? 15.578 -33.625 -40.844 1 87.19 329 ASP A C 1
ATOM 2593 O O . ASP A 1 329 ? 16.422 -34.406 -41.281 1 87.19 329 ASP A O 1
ATOM 2597 N N . GLY A 1 330 ? 15.344 -33.562 -39.562 1 87.19 330 GLY A N 1
ATOM 2598 C CA . GLY A 1 330 ? 15.758 -34.594 -38.625 1 87.19 330 GLY A CA 1
ATOM 2599 C C . GLY A 1 330 ? 17.156 -34.375 -38.062 1 87.19 330 GLY A C 1
ATOM 2600 O O . GLY A 1 330 ? 17.594 -35.062 -37.156 1 87.19 330 GLY A O 1
ATOM 2601 N N . ASP A 1 331 ? 17.859 -33.375 -38.625 1 90.62 331 ASP A N 1
ATOM 2602 C CA . ASP A 1 331 ? 19.203 -33.031 -38.125 1 90.62 331 ASP A CA 1
ATOM 2603 C C . ASP A 1 331 ? 19.156 -31.766 -37.281 1 90.62 331 ASP A C 1
ATOM 2605 O O . ASP A 1 331 ? 18.188 -31 -37.312 1 90.62 331 ASP A O 1
ATOM 2609 N N . VAL A 1 332 ? 20.234 -31.625 -36.5 1 92.56 332 VAL A N 1
ATOM 2610 C CA . VAL A 1 332 ? 20.344 -30.453 -35.656 1 92.56 332 VAL A CA 1
ATOM 2611 C C . VAL A 1 332 ? 21.406 -29.516 -36.219 1 92.56 332 VAL A C 1
ATOM 2613 O O . VAL A 1 332 ? 22.516 -29.938 -36.531 1 92.56 332 VAL A O 1
ATOM 2616 N N . ILE A 1 333 ? 21.062 -28.266 -36.406 1 94.12 333 ILE A N 1
ATOM 2617 C CA . ILE A 1 333 ? 22.016 -27.25 -36.812 1 94.12 333 ILE A CA 1
ATOM 2618 C C . ILE A 1 333 ? 22.328 -26.344 -35.625 1 94.12 333 ILE A C 1
ATOM 2620 O O . ILE A 1 333 ? 21.422 -25.891 -34.906 1 94.12 333 ILE A O 1
ATOM 2624 N N . VAL A 1 334 ? 23.594 -26.094 -35.375 1 93.19 334 VAL A N 1
ATOM 2625 C CA . VAL A 1 334 ? 24.062 -25.219 -34.312 1 93.19 334 VAL A CA 1
ATOM 2626 C C . VAL A 1 334 ? 24.906 -24.094 -34.906 1 93.19 334 VAL A C 1
ATOM 2628 O O . VAL A 1 334 ? 25.781 -24.344 -35.75 1 93.19 334 VAL A O 1
ATOM 2631 N N . THR A 1 335 ? 24.656 -22.875 -34.469 1 94.06 335 THR A N 1
ATOM 2632 C CA . THR A 1 335 ? 25.406 -21.75 -35.031 1 94.06 335 THR A CA 1
ATOM 2633 C C . THR A 1 335 ? 25.875 -20.812 -33.938 1 94.06 335 THR A C 1
ATOM 2635 O O . THR A 1 335 ? 25.266 -20.734 -32.875 1 94.06 335 THR A O 1
ATOM 2638 N N . GLY A 1 336 ? 26.984 -20.125 -34.219 1 92.31 336 GLY A N 1
ATOM 2639 C CA . GLY A 1 336 ? 27.453 -18.969 -33.469 1 92.31 336 GLY A CA 1
ATOM 2640 C C . GLY A 1 336 ? 27.953 -19.312 -32.094 1 92.31 336 GLY A C 1
ATOM 2641 O O . GLY A 1 336 ? 28.484 -20.422 -31.859 1 92.31 336 GLY A O 1
ATOM 2642 N N . GLY A 1 337 ? 27.891 -18.266 -31.172 1 89.38 337 GLY A N 1
ATOM 2643 C CA . GLY A 1 337 ? 28.438 -18.344 -29.828 1 89.38 337 GLY A CA 1
ATOM 2644 C C . GLY A 1 337 ? 29.578 -17.359 -29.594 1 89.38 337 GLY A C 1
ATOM 2645 O O . GLY A 1 337 ? 30.141 -16.812 -30.531 1 89.38 337 GLY A O 1
ATOM 2646 N N . VAL A 1 338 ? 29.859 -17.25 -28.406 1 84.56 338 VAL A N 1
ATOM 2647 C CA . VAL A 1 338 ? 30.844 -16.25 -28.016 1 84.56 338 VAL A CA 1
ATOM 2648 C C . VAL A 1 338 ? 32.219 -16.641 -28.531 1 84.56 338 VAL A C 1
ATOM 2650 O O . VAL A 1 338 ? 32.969 -15.789 -29.031 1 84.56 338 VAL A O 1
ATOM 2653 N N . SER A 1 339 ? 32.562 -17.859 -28.484 1 81.25 339 SER A N 1
ATOM 2654 C CA . SER A 1 339 ? 33.906 -18.312 -28.828 1 81.25 339 SER A CA 1
ATOM 2655 C C . SER A 1 339 ? 34.062 -18.438 -30.328 1 81.25 339 SER A C 1
ATOM 2657 O O . SER A 1 339 ? 35.125 -18.156 -30.875 1 81.25 339 SER A O 1
ATOM 2659 N N . MET A 1 340 ? 33.094 -18.875 -31.016 1 85.75 340 MET A N 1
ATOM 2660 C CA . MET A 1 340 ? 33.125 -19.062 -32.469 1 85.75 340 MET A CA 1
ATOM 2661 C C . MET A 1 340 ? 31.891 -18.469 -33.125 1 85.75 340 MET A C 1
ATOM 2663 O O . MET A 1 340 ? 31.078 -19.188 -33.719 1 85.75 340 MET A O 1
ATOM 2667 N N . PRO A 1 341 ? 31.844 -17.203 -33.219 1 90 341 PRO A N 1
ATOM 2668 C CA . PRO A 1 341 ? 30.594 -16.516 -33.562 1 90 341 PRO A CA 1
ATOM 2669 C C . PRO A 1 341 ? 30.172 -16.75 -35 1 90 341 PRO A C 1
ATOM 2671 O O . PRO A 1 341 ? 29 -16.609 -35.344 1 90 341 PRO A O 1
ATOM 2674 N N . SER A 1 342 ? 31.141 -17.188 -35.906 1 93.19 342 SER A N 1
ATOM 2675 C CA . SER A 1 342 ? 30.766 -17.328 -37.312 1 93.19 342 SER A CA 1
ATOM 2676 C C . SER A 1 342 ? 30.547 -18.797 -37.688 1 93.19 342 SER A C 1
ATOM 2678 O O . SER A 1 342 ? 30.109 -19.094 -38.812 1 93.19 342 SER A O 1
ATOM 2680 N N . LYS A 1 343 ? 30.797 -19.719 -36.844 1 92.38 343 LYS A N 1
ATOM 2681 C CA . LYS A 1 343 ? 30.797 -21.125 -37.188 1 92.38 343 LYS A CA 1
ATOM 2682 C C . LYS A 1 343 ? 29.391 -21.719 -37.156 1 92.38 343 LYS A C 1
ATOM 2684 O O . LYS A 1 343 ? 28.547 -21.234 -36.406 1 92.38 343 LYS A O 1
ATOM 2689 N N . ALA A 1 344 ? 29.203 -22.734 -37.969 1 93.88 344 ALA A N 1
ATOM 2690 C CA . ALA A 1 344 ? 27.953 -23.5 -38.031 1 93.88 344 ALA A CA 1
ATOM 2691 C C . ALA A 1 344 ? 28.234 -24.984 -38.156 1 93.88 344 ALA A C 1
ATOM 2693 O O . ALA A 1 344 ? 29.172 -25.391 -38.844 1 93.88 344 ALA A O 1
ATOM 2694 N N . TRP A 1 345 ? 27.422 -25.75 -37.469 1 92.12 345 TRP A N 1
ATOM 2695 C CA . TRP A 1 345 ? 27.578 -27.203 -37.5 1 92.12 345 TRP A CA 1
ATOM 2696 C C . TRP A 1 345 ? 26.234 -27.906 -37.688 1 92.12 345 TRP A C 1
ATOM 2698 O O . TRP A 1 345 ? 25.203 -27.375 -37.281 1 92.12 345 TRP A O 1
ATOM 2708 N N . ARG A 1 346 ? 26.312 -29.031 -38.281 1 92.38 346 ARG A N 1
ATOM 2709 C CA . ARG A 1 346 ? 25.172 -29.922 -38.406 1 92.38 346 ARG A CA 1
ATOM 2710 C C . ARG A 1 346 ? 25.422 -31.234 -37.688 1 92.38 346 ARG A C 1
ATOM 2712 O O . ARG A 1 346 ? 26.469 -31.875 -37.906 1 92.38 346 ARG A O 1
ATOM 2719 N N . TYR A 1 347 ? 24.562 -31.609 -36.875 1 90.88 347 TYR A N 1
ATOM 2720 C CA . TYR A 1 347 ? 24.625 -32.906 -36.219 1 90.88 347 TYR A CA 1
ATOM 2721 C C . TYR A 1 347 ? 23.578 -33.875 -36.781 1 90.88 347 TYR A C 1
ATOM 2723 O O . TYR A 1 347 ? 22.375 -33.594 -36.719 1 90.88 347 TYR A O 1
ATOM 2731 N N . SER A 1 348 ? 24.031 -34.969 -37.344 1 88.25 348 SER A N 1
ATOM 2732 C CA . SER A 1 348 ? 23.141 -36 -37.812 1 88.25 348 SER A CA 1
ATOM 2733 C C . SER A 1 348 ? 22.844 -37.031 -36.719 1 88.25 348 SER A C 1
ATOM 2735 O O . SER A 1 348 ? 23.75 -37.75 -36.281 1 88.25 348 SER A O 1
ATOM 2737 N N . LEU A 1 349 ? 21.703 -37.156 -36.344 1 82.62 349 LEU A N 1
ATOM 2738 C CA . LEU A 1 349 ? 21.328 -38.125 -35.312 1 82.62 349 LEU A CA 1
ATOM 2739 C C . LEU A 1 349 ? 21.484 -39.562 -35.812 1 82.62 349 LEU A C 1
ATOM 2741 O O . LEU A 1 349 ? 21.844 -40.438 -35.031 1 82.62 349 LEU A O 1
ATOM 2745 N N . SER A 1 350 ? 21.141 -39.75 -37.062 1 82.12 350 SER A N 1
ATOM 2746 C CA . SER A 1 350 ? 21.234 -41.062 -37.656 1 82.12 350 SER A CA 1
ATOM 2747 C C . SER A 1 350 ? 22.688 -41.531 -37.75 1 82.12 350 SER A C 1
ATOM 2749 O O . SER A 1 350 ? 22.984 -42.719 -37.531 1 82.12 350 SER A O 1
ATOM 2751 N N . LEU A 1 351 ? 23.5 -40.594 -37.938 1 83.12 351 LEU A N 1
ATOM 2752 C CA . LEU A 1 351 ? 24.906 -40.938 -38.125 1 83.12 351 LEU A CA 1
ATOM 2753 C C . LEU A 1 351 ? 25.703 -40.656 -36.875 1 83.12 351 LEU A C 1
ATOM 2755 O O . LEU A 1 351 ? 26.859 -41.062 -36.75 1 83.12 351 LEU A O 1
ATOM 2759 N N . ASN A 1 352 ? 25.094 -40.031 -36 1 83.31 352 ASN A N 1
ATOM 2760 C CA . ASN A 1 352 ? 25.766 -39.656 -34.75 1 83.31 352 ASN A CA 1
ATOM 2761 C C . ASN A 1 352 ? 27.109 -38.969 -35.031 1 83.31 352 ASN A C 1
ATOM 2763 O O . ASN A 1 352 ? 28.141 -39.375 -34.5 1 83.31 352 ASN A O 1
ATOM 2767 N N . SER A 1 353 ? 27 -38 -35.844 1 87.44 353 SER A N 1
ATOM 2768 C CA . SER A 1 353 ? 28.234 -37.312 -36.219 1 87.44 353 SER A CA 1
ATOM 2769 C C . SER A 1 353 ? 27.969 -35.844 -36.562 1 87.44 353 SER A C 1
ATOM 2771 O O . SER A 1 353 ? 26.844 -35.469 -36.906 1 87.44 353 SER A O 1
ATOM 2773 N N . TRP A 1 354 ? 29.109 -35.031 -36.5 1 90.69 354 TRP A N 1
ATOM 2774 C CA . TRP A 1 354 ? 29.062 -33.625 -36.812 1 90.69 354 TRP A CA 1
ATOM 2775 C C . TRP A 1 354 ? 29.672 -33.312 -38.188 1 90.69 354 TRP A C 1
ATOM 2777 O O . TRP A 1 354 ? 30.656 -33.938 -38.562 1 90.69 354 TRP A O 1
ATOM 2787 N N . ALA A 1 355 ? 29.062 -32.406 -38.781 1 90.81 355 ALA A N 1
ATOM 2788 C CA . ALA A 1 355 ? 29.625 -31.875 -40.031 1 90.81 355 ALA A CA 1
ATOM 2789 C C . ALA A 1 355 ? 29.672 -30.359 -39.969 1 90.81 355 ALA A C 1
ATOM 2791 O O . ALA A 1 355 ? 28.75 -29.703 -39.5 1 90.81 355 ALA A O 1
ATOM 2792 N N . LYS A 1 356 ? 30.812 -29.812 -40.438 1 92.06 356 LYS A N 1
ATOM 2793 C CA . LYS A 1 356 ? 30.953 -28.359 -40.531 1 92.06 356 LYS A CA 1
ATOM 2794 C C . LYS A 1 356 ? 30.141 -27.781 -41.688 1 92.06 356 LYS A C 1
ATOM 2796 O O . LYS A 1 356 ? 30.141 -28.359 -42.781 1 92.06 356 LYS A O 1
ATOM 2801 N N . LEU A 1 357 ? 29.484 -26.719 -41.438 1 94.56 357 LEU A N 1
ATOM 2802 C CA . LEU A 1 357 ? 28.766 -25.984 -42.469 1 94.56 357 LEU A CA 1
ATOM 2803 C C . LEU A 1 357 ? 29.5 -24.703 -42.844 1 94.56 357 LEU A C 1
ATOM 2805 O O . LEU A 1 357 ? 30.5 -24.359 -42.219 1 94.56 357 LEU A O 1
ATOM 2809 N N . GLY A 1 358 ? 29 -24.094 -43.938 1 94.75 358 GLY A N 1
ATOM 2810 C CA . GLY A 1 358 ? 29.547 -22.781 -44.25 1 94.75 358 GLY A CA 1
ATOM 2811 C C . GLY A 1 358 ? 29.453 -21.797 -43.125 1 94.75 358 GLY A C 1
ATOM 2812 O O . GLY A 1 358 ? 28.484 -21.812 -42.344 1 94.75 358 GLY A O 1
ATOM 2813 N N . ASN A 1 359 ? 30.438 -20.891 -43.062 1 95.12 359 ASN A N 1
ATOM 2814 C CA . ASN A 1 359 ? 30.438 -19.875 -42 1 95.12 359 ASN A CA 1
ATOM 2815 C C . ASN A 1 359 ? 29.344 -18.844 -42.219 1 95.12 359 ASN A C 1
ATOM 2817 O O . ASN A 1 359 ? 29.031 -18.484 -43.344 1 95.12 359 ASN A O 1
ATOM 2821 N N . LEU A 1 360 ? 28.766 -18.422 -41.125 1 96 360 LEU A N 1
ATOM 2822 C CA . LEU A 1 360 ? 27.844 -17.297 -41.188 1 96 360 LEU A CA 1
ATOM 2823 C C . LEU A 1 360 ? 28.531 -16.062 -41.75 1 96 360 LEU A C 1
ATOM 2825 O O . LEU A 1 360 ? 29.75 -15.891 -41.594 1 96 360 LEU A O 1
ATOM 2829 N N . LYS A 1 361 ? 27.828 -15.242 -42.406 1 95.12 361 LYS A N 1
ATOM 2830 C CA . LYS A 1 361 ? 28.359 -13.992 -42.938 1 95.12 361 LYS A CA 1
ATOM 2831 C C . LYS A 1 361 ? 28.75 -13.031 -41.812 1 95.12 361 LYS A C 1
ATOM 2833 O O . LYS A 1 361 ? 29.766 -12.344 -41.875 1 95.12 361 LYS A O 1
ATOM 2838 N N . ARG A 1 362 ? 27.953 -13.008 -40.781 1 94.06 362 ARG A N 1
ATOM 2839 C CA . ARG A 1 362 ? 28.219 -12.195 -39.625 1 94.06 362 ARG A CA 1
ATOM 2840 C C . ARG A 1 362 ? 28.297 -13.055 -38.344 1 94.06 362 ARG A C 1
ATOM 2842 O O . ARG A 1 362 ? 27.328 -13.766 -38.031 1 94.06 362 ARG A O 1
ATOM 2849 N N . GLY A 1 363 ? 29.438 -12.961 -37.688 1 93.75 363 GLY A N 1
ATOM 2850 C CA . GLY A 1 363 ? 29.547 -13.641 -36.406 1 93.75 363 GLY A CA 1
ATOM 2851 C C . GLY A 1 363 ? 28.594 -13.086 -35.375 1 93.75 363 GLY A C 1
ATOM 2852 O O . GLY A 1 363 ? 28.391 -11.875 -35.281 1 93.75 363 GLY A O 1
ATOM 2853 N N . ARG A 1 364 ? 28.047 -13.961 -34.531 1 95.19 364 ARG A N 1
ATOM 2854 C CA . ARG A 1 364 ? 27.031 -13.5 -33.594 1 95.19 364 ARG A CA 1
ATOM 2855 C C . ARG A 1 364 ? 26.891 -14.461 -32.406 1 95.19 364 ARG A C 1
ATOM 2857 O O . ARG A 1 364 ? 27.281 -15.625 -32.5 1 95.19 364 ARG A O 1
ATOM 2864 N N . PHE A 1 365 ? 26.438 -13.961 -31.375 1 92.5 365 PHE A N 1
ATOM 2865 C CA . PHE A 1 365 ? 26.031 -14.75 -30.219 1 92.5 365 PHE A CA 1
ATOM 2866 C C . PHE A 1 365 ? 24.75 -14.203 -29.625 1 92.5 365 PHE A C 1
ATOM 2868 O O . PHE A 1 365 ? 24.344 -13.078 -29.938 1 92.5 365 PHE A O 1
ATOM 2875 N N . ASN A 1 366 ? 24.016 -15.07 -28.844 1 94.38 366 ASN A N 1
ATOM 2876 C CA . ASN A 1 366 ? 22.719 -14.727 -28.266 1 94.38 366 ASN A CA 1
ATOM 2877 C C . ASN A 1 366 ? 21.703 -14.344 -29.344 1 94.38 366 ASN A C 1
ATOM 2879 O O . ASN A 1 366 ? 20.922 -13.414 -29.172 1 94.38 366 ASN A O 1
ATOM 2883 N N . HIS A 1 367 ? 21.828 -14.984 -30.531 1 96.94 367 HIS A N 1
ATOM 2884 C CA . HIS A 1 367 ? 20.891 -14.875 -31.656 1 96.94 367 HIS A CA 1
ATOM 2885 C C . HIS A 1 367 ? 19.828 -15.961 -31.594 1 96.94 367 HIS A C 1
ATOM 2887 O O . HIS A 1 367 ? 19.719 -16.688 -30.609 1 96.94 367 HIS A O 1
ATOM 2893 N N . GLY A 1 368 ? 18.906 -16 -32.531 1 97.25 368 GLY A N 1
ATOM 2894 C CA . GLY A 1 368 ? 17.875 -17.016 -32.625 1 97.25 368 GLY A CA 1
ATOM 2895 C C . GLY A 1 368 ? 17.828 -17.688 -34 1 97.25 368 GLY A C 1
ATOM 2896 O O . GLY A 1 368 ? 18.328 -17.156 -34.969 1 97.25 368 GLY A O 1
ATOM 2897 N N . MET A 1 369 ? 17.297 -18.859 -33.938 1 97.56 369 MET A N 1
ATOM 2898 C CA . MET A 1 369 ? 17.125 -19.609 -35.188 1 97.56 369 MET A CA 1
ATOM 2899 C C . MET A 1 369 ? 15.664 -20.031 -35.375 1 97.56 369 MET A C 1
ATOM 2901 O O . MET A 1 369 ? 14.961 -20.281 -34.375 1 97.56 369 MET A O 1
ATOM 2905 N N . ALA A 1 370 ? 15.273 -20.125 -36.594 1 97 370 ALA A N 1
ATOM 2906 C CA . ALA A 1 370 ? 13.93 -20.594 -36.938 1 97 370 ALA A CA 1
ATOM 2907 C C . ALA A 1 370 ? 13.938 -21.359 -38.25 1 97 370 ALA A C 1
ATOM 2909 O O . ALA A 1 370 ? 14.773 -21.094 -39.125 1 97 370 ALA A O 1
ATOM 2910 N N . VAL A 1 371 ? 13.078 -22.266 -38.312 1 95.56 371 VAL A N 1
ATOM 2911 C CA . VAL A 1 371 ? 12.914 -23.031 -39.562 1 95.56 371 VAL A CA 1
ATOM 2912 C C . VAL A 1 371 ? 11.523 -22.766 -40.125 1 95.56 371 VAL A C 1
ATOM 2914 O O . VAL A 1 371 ? 10.516 -23 -39.469 1 95.56 371 VAL A O 1
ATOM 2917 N N . VAL A 1 372 ? 11.484 -22.297 -41.281 1 94.12 372 VAL A N 1
ATOM 2918 C CA . VAL A 1 372 ? 10.219 -22.062 -41.969 1 94.12 372 VAL A CA 1
ATOM 2919 C C . VAL A 1 372 ? 10.281 -22.656 -43.375 1 94.12 372 VAL A C 1
ATOM 2921 O O . VAL A 1 372 ? 11.203 -22.375 -44.125 1 94.12 372 VAL A O 1
ATOM 2924 N N . GLN A 1 373 ? 9.328 -23.5 -43.688 1 87.88 373 GLN A N 1
ATOM 2925 C CA . GLN A 1 373 ? 9.242 -24.141 -44.969 1 87.88 373 GLN A CA 1
ATOM 2926 C C . GLN A 1 373 ? 10.562 -24.812 -45.344 1 87.88 373 GLN A C 1
ATOM 2928 O O . GLN A 1 373 ? 11.07 -24.625 -46.469 1 87.88 373 GLN A O 1
ATOM 2933 N N . GLY A 1 374 ? 11.234 -25.359 -44.344 1 88.44 374 GLY A N 1
ATOM 2934 C CA . GLY A 1 374 ? 12.43 -26.172 -44.562 1 88.44 374 GLY A CA 1
ATOM 2935 C C . GLY A 1 374 ? 13.695 -25.328 -44.656 1 88.44 374 GLY A C 1
ATOM 2936 O O . GLY A 1 374 ? 14.797 -25.875 -44.812 1 88.44 374 GLY A O 1
ATOM 2937 N N . GLN A 1 375 ? 13.57 -24.047 -44.562 1 93.19 375 GLN A N 1
ATOM 2938 C CA . GLN A 1 375 ? 14.742 -23.172 -44.594 1 93.19 375 GLN A CA 1
ATOM 2939 C C . GLN A 1 375 ? 15.133 -22.75 -43.188 1 93.19 375 GLN A C 1
ATOM 2941 O O . GLN A 1 375 ? 14.273 -22.484 -42.344 1 93.19 375 GLN A O 1
ATOM 2946 N N . VAL A 1 376 ? 16.453 -22.688 -42.969 1 96.69 376 VAL A N 1
ATOM 2947 C CA . VAL A 1 376 ? 16.984 -22.312 -41.688 1 96.69 376 VAL A CA 1
ATOM 2948 C C . VAL A 1 376 ? 17.328 -20.828 -41.656 1 96.69 376 VAL A C 1
ATOM 2950 O O . VAL A 1 376 ? 18.094 -20.359 -42.5 1 96.69 376 VAL A O 1
ATOM 2953 N N . TYR A 1 377 ? 16.75 -20.094 -40.75 1 97.75 377 TYR A N 1
ATOM 2954 C CA . TYR A 1 377 ? 17.031 -18.672 -40.594 1 97.75 377 TYR A CA 1
ATOM 2955 C C . TYR A 1 377 ? 17.828 -18.422 -39.312 1 97.75 377 TYR A C 1
ATOM 2957 O O . TYR A 1 377 ? 17.531 -19 -38.25 1 97.75 377 TYR A O 1
ATOM 2965 N N . VAL A 1 378 ? 18.844 -17.656 -39.375 1 98.06 378 VAL A N 1
ATOM 2966 C CA . VAL A 1 378 ? 19.578 -17.109 -38.25 1 98.06 378 VAL A CA 1
ATOM 2967 C C . VAL A 1 378 ? 19.281 -15.633 -38.094 1 98.06 378 VAL A C 1
ATOM 2969 O O . VAL A 1 378 ? 19.422 -14.852 -39.031 1 98.06 378 VAL A O 1
ATOM 2972 N N . VAL A 1 379 ? 18.844 -15.242 -36.906 1 98.25 379 VAL A N 1
ATOM 2973 C CA . VAL A 1 379 ? 18.25 -13.922 -36.75 1 98.25 379 VAL A CA 1
ATOM 2974 C C . VAL A 1 379 ? 18.938 -13.172 -35.594 1 98.25 379 VAL A C 1
ATOM 2976 O O . VAL A 1 379 ? 19.094 -13.719 -34.5 1 98.25 379 VAL A O 1
ATOM 2979 N N . GLY A 1 380 ? 19.328 -11.953 -35.812 1 97.69 380 GLY A N 1
ATOM 2980 C CA . GLY A 1 380 ? 19.781 -11.031 -34.812 1 97.69 380 GLY A CA 1
ATOM 2981 C C . GLY A 1 380 ? 21 -11.547 -34.031 1 97.69 380 GLY A C 1
ATOM 2982 O O . GLY A 1 380 ? 21.844 -12.242 -34.594 1 97.69 380 GLY A O 1
ATOM 2983 N N . GLY A 1 381 ? 21.141 -11.016 -32.75 1 96.31 381 GLY A N 1
ATOM 2984 C CA . GLY A 1 381 ? 22.266 -11.406 -31.906 1 96.31 381 GLY A CA 1
ATOM 2985 C C . GLY A 1 381 ? 23.172 -10.242 -31.547 1 96.31 381 GLY A C 1
ATOM 2986 O O . GLY A 1 381 ? 22.797 -9.086 -31.734 1 96.31 381 GLY A O 1
ATOM 2987 N N . SER A 1 382 ? 24.203 -10.641 -30.922 1 93.06 382 SER A N 1
ATOM 2988 C CA . SER A 1 382 ? 25.203 -9.688 -30.484 1 93.06 382 SER A CA 1
ATOM 2989 C C . SER A 1 382 ? 26.531 -9.898 -31.203 1 93.06 382 SER A C 1
ATOM 2991 O O . SER A 1 382 ? 26.797 -10.992 -31.703 1 93.06 382 SER A O 1
ATOM 2993 N N . SER A 1 383 ? 27.219 -8.797 -31.266 1 89.12 383 SER A N 1
ATOM 2994 C CA . SER A 1 383 ? 28.578 -8.859 -31.797 1 89.12 383 SER A CA 1
ATOM 2995 C C . SER A 1 383 ? 29.5 -7.855 -31.125 1 89.12 383 SER A C 1
ATOM 2997 O O . SER A 1 383 ? 29.062 -6.766 -30.734 1 89.12 383 SER A O 1
ATOM 2999 N N . PRO A 1 384 ? 30.719 -8.203 -31.016 1 80.44 384 PRO A N 1
ATOM 3000 C CA . PRO A 1 384 ? 31.656 -7.211 -30.484 1 80.44 384 PRO A CA 1
ATOM 3001 C C . PRO A 1 384 ? 31.922 -6.062 -31.453 1 80.44 384 PRO A C 1
ATOM 3003 O O . PRO A 1 384 ? 32.031 -6.289 -32.656 1 80.44 384 PRO A O 1
ATOM 3006 N N . VAL A 1 385 ? 31.828 -4.664 -31.234 1 70.94 385 VAL A N 1
ATOM 3007 C CA . VAL A 1 385 ? 31.984 -3.564 -32.188 1 70.94 385 VAL A CA 1
ATOM 3008 C C . VAL A 1 385 ? 33.188 -2.697 -31.766 1 70.94 385 VAL A C 1
ATOM 3010 O O . VAL A 1 385 ? 33.562 -1.788 -32.5 1 70.94 385 VAL A O 1
ATOM 3013 N N . GLY A 1 386 ? 34 -2.721 -30.844 1 61.03 386 GLY A N 1
ATOM 3014 C CA . GLY A 1 386 ? 35.094 -1.832 -30.5 1 61.03 386 GLY A CA 1
ATOM 3015 C C . GLY A 1 386 ? 35.906 -2.318 -29.328 1 61.03 386 GLY A C 1
ATOM 3016 O O . GLY A 1 386 ? 36.125 -3.521 -29.156 1 61.03 386 GLY A O 1
ATOM 3017 N N . TYR A 1 387 ? 36.312 -0.988 -28.453 1 52.03 387 TYR A N 1
ATOM 3018 C CA . TYR A 1 387 ? 37.188 -1.24 -27.312 1 52.03 387 TYR A CA 1
ATOM 3019 C C . TYR A 1 387 ? 36.75 -2.475 -26.547 1 52.03 387 TYR A C 1
ATOM 3021 O O . TYR A 1 387 ? 35.594 -2.852 -26.578 1 52.03 387 TYR A O 1
ATOM 3029 N N . PRO A 1 388 ? 37.75 -2.938 -25.75 1 55.16 388 PRO A N 1
ATOM 3030 C CA . PRO A 1 388 ? 37.531 -4.223 -25.078 1 55.16 388 PRO A CA 1
ATOM 3031 C C . PRO A 1 388 ? 36.219 -4.266 -24.328 1 55.16 388 PRO A C 1
ATOM 3033 O O . PRO A 1 388 ? 35.812 -3.268 -23.719 1 55.16 388 PRO A O 1
ATOM 3036 N N . ASP A 1 389 ? 35.094 -4.832 -24.766 1 61.69 389 ASP A N 1
ATOM 3037 C CA . ASP A 1 389 ? 34 -5.289 -23.906 1 61.69 389 ASP A CA 1
ATOM 3038 C C . ASP A 1 389 ? 32.656 -4.676 -24.312 1 61.69 389 ASP A C 1
ATOM 3040 O O . ASP A 1 389 ? 31.688 -4.734 -23.562 1 61.69 389 ASP A O 1
ATOM 3044 N N . VAL A 1 390 ? 32.75 -3.807 -25.516 1 70.06 390 VAL A N 1
ATOM 3045 C CA . VAL A 1 390 ? 31.453 -3.283 -25.906 1 70.06 390 VAL A CA 1
ATOM 3046 C C . VAL A 1 390 ? 30.734 -4.297 -26.797 1 70.06 390 VAL A C 1
ATOM 3048 O O . VAL A 1 390 ? 31.312 -4.828 -27.75 1 70.06 390 VAL A O 1
ATOM 3051 N N . ILE A 1 391 ? 29.594 -4.586 -26.562 1 80.44 391 ILE A N 1
ATOM 3052 C CA . ILE A 1 391 ? 28.766 -5.559 -27.281 1 80.44 391 ILE A CA 1
ATOM 3053 C C . ILE A 1 391 ? 27.656 -4.836 -28.031 1 80.44 391 ILE A C 1
ATOM 3055 O O . ILE A 1 391 ? 26.844 -4.133 -27.406 1 80.44 391 ILE A O 1
ATOM 3059 N N . GLY A 1 392 ? 27.734 -4.883 -29.344 1 85.44 392 GLY A N 1
ATOM 3060 C CA . GLY A 1 392 ? 26.672 -4.344 -30.172 1 85.44 392 GLY A CA 1
ATOM 3061 C C . GLY A 1 392 ? 25.578 -5.355 -30.469 1 85.44 392 GLY A C 1
ATOM 3062 O O . GLY A 1 392 ? 25.703 -6.535 -30.141 1 85.44 392 GLY A O 1
ATOM 3063 N N . ARG A 1 393 ? 24.453 -4.836 -31.062 1 91.94 393 ARG A N 1
ATOM 3064 C CA . ARG A 1 393 ? 23.312 -5.676 -31.422 1 91.94 393 ARG A CA 1
ATOM 3065 C C . ARG A 1 393 ? 23.156 -5.754 -32.938 1 91.94 393 ARG A C 1
ATOM 3067 O O . ARG A 1 393 ? 23.469 -4.797 -33.656 1 91.94 393 ARG A O 1
ATOM 3074 N N . LEU A 1 394 ? 22.75 -6.867 -33.406 1 94.25 394 LEU A N 1
ATOM 3075 C CA . LEU A 1 394 ? 22.672 -7.125 -34.844 1 94.25 394 LEU A CA 1
ATOM 3076 C C . LEU A 1 394 ? 21.219 -7.125 -35.312 1 94.25 394 LEU A C 1
ATOM 3078 O O . LEU A 1 394 ? 20.344 -7.648 -34.625 1 94.25 394 LEU A O 1
ATOM 3082 N N . SER A 1 395 ? 20.984 -6.539 -36.469 1 95.69 395 SER A N 1
ATOM 3083 C CA . SER A 1 395 ? 19.703 -6.648 -37.125 1 95.69 395 SER A CA 1
ATOM 3084 C C . SER A 1 395 ? 19.734 -7.684 -38.25 1 95.69 395 SER A C 1
ATOM 3086 O O . SER A 1 395 ? 18.688 -8.086 -38.781 1 95.69 395 SER A O 1
ATOM 3088 N N . GLU A 1 396 ? 20.859 -8.227 -38.562 1 96.56 396 GLU A N 1
ATOM 3089 C CA . GLU A 1 396 ? 21.062 -9.078 -39.75 1 96.56 396 GLU A CA 1
ATOM 3090 C C . GLU A 1 396 ? 20.344 -10.406 -39.594 1 96.56 396 GLU A C 1
ATOM 3092 O O . GLU A 1 396 ? 20.297 -10.977 -38.5 1 96.56 396 GLU A O 1
ATOM 3097 N N . VAL A 1 397 ? 19.828 -10.844 -40.688 1 98.19 397 VAL A N 1
ATOM 3098 C CA . VAL A 1 397 ? 19.188 -12.148 -40.812 1 98.19 397 VAL A CA 1
ATOM 3099 C C . VAL A 1 397 ? 19.812 -12.914 -42 1 98.19 397 VAL A C 1
ATOM 3101 O O . VAL A 1 397 ? 20.031 -12.352 -43.062 1 98.19 397 VAL A O 1
ATOM 3104 N N . GLU A 1 398 ? 20.141 -14.148 -41.719 1 97.75 398 GLU A N 1
ATOM 3105 C CA . GLU A 1 398 ? 20.734 -14.984 -42.75 1 97.75 398 GLU A CA 1
ATOM 3106 C C . GLU A 1 398 ? 19.953 -16.266 -42.938 1 97.75 398 GLU A C 1
ATOM 3108 O O . GLU A 1 398 ? 19.344 -16.781 -42 1 97.75 398 GLU A O 1
ATOM 3113 N N . VAL A 1 399 ? 19.891 -16.734 -44.156 1 97 399 VAL A N 1
ATOM 3114 C CA . VAL A 1 399 ? 19.203 -17.969 -44.5 1 97 399 VAL A CA 1
ATOM 3115 C C . VAL A 1 399 ? 20.188 -18.969 -45.094 1 97 399 VAL A C 1
ATOM 3117 O O . VAL A 1 399 ? 21.047 -18.594 -45.906 1 97 399 VAL A O 1
ATOM 3120 N N . TYR A 1 400 ? 20.016 -20.141 -44.688 1 95.12 400 TYR A N 1
ATOM 3121 C CA . TYR A 1 400 ? 20.938 -21.172 -45.125 1 95.12 400 TYR A CA 1
ATOM 3122 C C . TYR A 1 400 ? 20.469 -21.797 -46.438 1 95.12 400 TYR A C 1
ATOM 3124 O O . TYR A 1 400 ? 19.312 -22.156 -46.594 1 95.12 400 TYR A O 1
ATOM 3132 N N . ASN A 1 401 ? 21.375 -21.906 -47.344 1 86.62 401 ASN A N 1
ATOM 3133 C CA . ASN A 1 401 ? 21.156 -22.625 -48.594 1 86.62 401 ASN A CA 1
ATOM 3134 C C . ASN A 1 401 ? 21.797 -24.016 -48.562 1 86.62 401 ASN A C 1
ATOM 3136 O O . ASN A 1 401 ? 23.016 -24.141 -48.656 1 86.62 401 ASN A O 1
ATOM 3140 N N . MET A 1 402 ? 20.984 -25.062 -48.469 1 81.44 402 MET A N 1
ATOM 3141 C CA . MET A 1 402 ? 21.484 -26.422 -48.281 1 81.44 402 MET A CA 1
ATOM 3142 C C . MET A 1 402 ? 22.234 -26.891 -49.531 1 81.44 402 MET A C 1
ATOM 3144 O O . MET A 1 402 ? 23.172 -27.672 -49.438 1 81.44 402 MET A O 1
ATOM 3148 N N . LYS A 1 403 ? 21.844 -26.422 -50.656 1 83.31 403 LYS A N 1
ATOM 3149 C CA . LYS A 1 403 ? 22.453 -26.859 -51.906 1 83.31 403 LYS A CA 1
ATOM 3150 C C . LYS A 1 403 ? 23.875 -26.312 -52.031 1 83.31 403 LYS A C 1
ATOM 3152 O O . LYS A 1 403 ? 24.781 -27.047 -52.469 1 83.31 403 LYS A O 1
ATOM 3157 N N . THR A 1 404 ? 24.062 -25.094 -51.625 1 87.88 404 THR A N 1
ATOM 3158 C CA . THR A 1 404 ? 25.359 -24.453 -51.844 1 87.88 404 THR A CA 1
ATOM 3159 C C . THR A 1 404 ? 26.172 -24.438 -50.531 1 87.88 404 THR A C 1
ATOM 3161 O O . THR A 1 404 ? 27.344 -24.078 -50.531 1 87.88 404 THR A O 1
ATOM 3164 N N . ASN A 1 405 ? 25.594 -24.875 -49.469 1 92.56 405 ASN A N 1
ATOM 3165 C CA . ASN A 1 405 ? 26.234 -24.812 -48.156 1 92.56 405 ASN A CA 1
ATOM 3166 C C . ASN A 1 405 ? 26.719 -23.391 -47.844 1 92.56 405 ASN A C 1
ATOM 3168 O O . ASN A 1 405 ? 27.875 -23.203 -47.438 1 92.56 405 ASN A O 1
ATOM 3172 N N . ARG A 1 406 ? 25.906 -22.422 -48.188 1 93.38 406 ARG A N 1
ATOM 3173 C CA . ARG A 1 406 ? 26.219 -21.016 -47.938 1 93.38 406 ARG A CA 1
ATOM 3174 C C . ARG A 1 406 ? 25.047 -20.297 -47.281 1 93.38 406 ARG A C 1
ATOM 3176 O O . ARG A 1 406 ? 23.906 -20.734 -47.406 1 93.38 406 ARG A O 1
ATOM 3183 N N . TRP A 1 407 ? 25.391 -19.281 -46.625 1 96.12 407 TRP A N 1
ATOM 3184 C CA . TRP A 1 407 ? 24.391 -18.422 -46 1 96.12 407 TRP A CA 1
ATOM 3185 C C . TRP A 1 407 ? 24.156 -17.172 -46.844 1 96.12 407 TRP A C 1
ATOM 3187 O O . TRP A 1 407 ? 25.094 -16.578 -47.375 1 96.12 407 TRP A O 1
ATOM 3197 N N . ARG A 1 408 ? 22.953 -16.797 -47 1 95.19 408 ARG A N 1
ATOM 3198 C CA . ARG A 1 408 ? 22.594 -15.578 -47.719 1 95.19 408 ARG A CA 1
ATOM 3199 C C . ARG A 1 408 ? 21.875 -14.594 -46.812 1 95.19 408 ARG A C 1
ATOM 3201 O O . ARG A 1 408 ? 21.203 -15 -45.844 1 95.19 408 ARG A O 1
ATOM 3208 N N . LYS A 1 409 ? 21.922 -13.344 -47.188 1 95.69 409 LYS A N 1
ATOM 3209 C CA . LYS A 1 409 ? 21.266 -12.305 -46.406 1 95.69 409 LYS A CA 1
ATOM 3210 C C . LYS A 1 409 ? 19.766 -12.242 -46.719 1 95.69 409 LYS A C 1
ATOM 3212 O O . LYS A 1 409 ? 19.359 -12.383 -47.844 1 95.69 409 LYS A O 1
ATOM 3217 N N . ALA A 1 410 ? 18.984 -12.102 -45.719 1 96.69 410 ALA A N 1
ATOM 3218 C CA . ALA A 1 410 ? 17.562 -11.781 -45.844 1 96.69 410 ALA A CA 1
ATOM 3219 C C . ALA A 1 410 ? 17.266 -10.398 -45.25 1 96.69 410 ALA A C 1
ATOM 3221 O O . ALA A 1 410 ? 18.188 -9.703 -44.812 1 96.69 410 ALA A O 1
ATOM 3222 N N . ALA A 1 411 ? 16.016 -9.938 -45.375 1 97.38 411 ALA A N 1
ATOM 3223 C CA . ALA A 1 411 ? 15.633 -8.633 -44.844 1 97.38 411 ALA A CA 1
ATOM 3224 C C . ALA A 1 411 ? 16.016 -8.531 -43.375 1 97.38 411 ALA A C 1
ATOM 3226 O O . ALA A 1 411 ? 15.766 -9.453 -42.594 1 97.38 411 ALA A O 1
ATOM 3227 N N . PRO A 1 412 ? 16.656 -7.477 -42.969 1 97.06 412 PRO A N 1
ATOM 3228 C CA . PRO A 1 412 ? 17.078 -7.32 -41.594 1 97.06 412 PRO A CA 1
ATOM 3229 C C . PRO A 1 412 ? 15.93 -6.973 -40.656 1 97.06 412 PRO A C 1
ATOM 3231 O O . PRO A 1 412 ? 14.898 -6.461 -41.094 1 97.06 412 PRO A O 1
ATOM 3234 N N . LEU A 1 413 ? 16.109 -7.301 -39.406 1 96.5 413 LEU A N 1
ATOM 3235 C CA . LEU A 1 413 ? 15.172 -6.867 -38.375 1 96.5 413 LEU A CA 1
ATOM 3236 C C . LEU A 1 413 ? 14.992 -5.352 -38.406 1 96.5 413 LEU A C 1
ATOM 3238 O O . LEU A 1 413 ? 15.906 -4.621 -38.812 1 96.5 413 LEU A O 1
ATOM 3242 N N . GLN A 1 414 ? 13.891 -4.898 -37.969 1 93.94 414 GLN A N 1
ATOM 3243 C CA . GLN A 1 414 ? 13.648 -3.465 -37.844 1 93.94 414 GLN A CA 1
ATOM 3244 C C . GLN A 1 414 ? 14.383 -2.877 -36.656 1 93.94 414 GLN A C 1
ATOM 3246 O O . GLN A 1 414 ? 14.828 -1.73 -36.688 1 93.94 414 GLN A O 1
ATOM 3251 N N . VAL A 1 415 ? 14.422 -3.652 -35.562 1 91.75 415 VAL A N 1
ATOM 3252 C CA . VAL A 1 415 ? 15.188 -3.299 -34.375 1 91.75 415 VAL A CA 1
ATOM 3253 C C . VAL A 1 415 ? 16.219 -4.383 -34.094 1 91.75 415 VAL A C 1
ATOM 3255 O O . VAL A 1 415 ? 15.883 -5.566 -34 1 91.75 415 VAL A O 1
ATOM 3258 N N . ALA A 1 416 ? 17.469 -3.889 -34 1 93.44 416 ALA A N 1
ATOM 3259 C CA . ALA A 1 416 ? 18.516 -4.832 -33.656 1 93.44 416 ALA A CA 1
ATOM 3260 C C . ALA A 1 416 ? 18.344 -5.309 -32.188 1 93.44 416 ALA A C 1
ATOM 3262 O O . ALA A 1 416 ? 18.203 -4.5 -31.281 1 93.44 416 ALA A O 1
ATOM 3263 N N . VAL A 1 417 ? 18.281 -6.641 -32.031 1 94.81 417 VAL A N 1
ATOM 3264 C CA . VAL A 1 417 ? 18.047 -7.16 -30.703 1 94.81 417 VAL A CA 1
ATOM 3265 C C . VAL A 1 417 ? 18.844 -8.453 -30.5 1 94.81 417 VAL A C 1
ATOM 3267 O O . VAL A 1 417 ? 19.141 -9.164 -31.469 1 94.81 417 VAL A O 1
ATOM 3270 N N . SER A 1 418 ? 19.172 -8.734 -29.297 1 94.56 418 SER A N 1
ATOM 3271 C CA . SER A 1 418 ? 19.688 -10.023 -28.844 1 94.56 418 SER A CA 1
ATOM 3272 C C . SER A 1 418 ? 18.859 -10.547 -27.672 1 94.56 418 SER A C 1
ATOM 3274 O O . SER A 1 418 ? 18.016 -9.836 -27.125 1 94.56 418 SER A O 1
ATOM 3276 N N . SER A 1 419 ? 19 -11.859 -27.391 1 94.19 419 SER A N 1
ATOM 3277 C CA . SER A 1 419 ? 18.391 -12.469 -26.203 1 94.19 419 SER A CA 1
ATOM 3278 C C . SER A 1 419 ? 16.875 -12.336 -26.25 1 94.19 419 SER A C 1
ATOM 3280 O O . SER A 1 419 ? 16.25 -11.969 -25.25 1 94.19 419 SER A O 1
ATOM 3282 N N . PHE A 1 420 ? 16.234 -12.438 -27.422 1 96.44 420 PHE A N 1
ATOM 3283 C CA . PHE A 1 420 ? 14.789 -12.367 -27.656 1 96.44 420 PHE A CA 1
ATOM 3284 C C . PHE A 1 420 ? 14.18 -13.758 -27.719 1 96.44 420 PHE A C 1
ATOM 3286 O O . PHE A 1 420 ? 14.898 -14.758 -27.703 1 96.44 420 PHE A O 1
ATOM 3293 N N . GLY A 1 421 ? 12.859 -13.852 -27.641 1 97.5 421 GLY A N 1
ATOM 3294 C CA . GLY A 1 421 ? 12.148 -15.078 -27.953 1 97.5 421 GLY A CA 1
ATOM 3295 C C . GLY A 1 421 ? 11.789 -15.211 -29.422 1 97.5 421 GLY A C 1
ATOM 3296 O O . GLY A 1 421 ? 11.375 -14.234 -30.047 1 97.5 421 GLY A O 1
ATOM 3297 N N . ILE A 1 422 ? 12.016 -16.406 -29.984 1 98.12 422 ILE A N 1
ATOM 3298 C CA . ILE A 1 422 ? 11.75 -16.578 -31.406 1 98.12 422 ILE A CA 1
ATOM 3299 C C . ILE A 1 422 ? 10.984 -17.891 -31.625 1 98.12 422 ILE A C 1
ATOM 3301 O O . ILE A 1 422 ? 11.258 -18.891 -30.953 1 98.12 422 ILE A O 1
ATOM 3305 N N . THR A 1 423 ? 10.023 -17.891 -32.438 1 97.75 423 THR A N 1
ATOM 3306 C CA . THR A 1 423 ? 9.289 -19.094 -32.812 1 97.75 423 THR A CA 1
ATOM 3307 C C . THR A 1 423 ? 8.617 -18.891 -34.188 1 97.75 423 THR A C 1
ATOM 3309 O O . THR A 1 423 ? 8.742 -17.812 -34.781 1 97.75 423 THR A O 1
ATOM 3312 N N . THR A 1 424 ? 8.117 -19.891 -34.719 1 96.94 424 THR A N 1
ATOM 3313 C CA . THR A 1 424 ? 7.375 -19.812 -35.969 1 96.94 424 THR A CA 1
ATOM 3314 C C . THR A 1 424 ? 5.902 -20.141 -35.75 1 96.94 424 THR A C 1
ATOM 3316 O O . THR A 1 424 ? 5.57 -21 -34.938 1 96.94 424 THR A O 1
ATOM 3319 N N . CYS A 1 425 ? 5.09 -19.469 -36.406 1 96 425 CYS A N 1
ATOM 3320 C CA . CYS A 1 425 ? 3.65 -19.703 -36.344 1 96 425 CYS A CA 1
ATOM 3321 C C . CYS A 1 425 ? 2.975 -19.266 -37.656 1 96 425 CYS A C 1
ATOM 3323 O O . CYS A 1 425 ? 3.166 -18.141 -38.094 1 96 425 CYS A O 1
ATOM 3325 N N . GLY A 1 426 ? 2.193 -20.109 -38.25 1 93.88 426 GLY A N 1
ATOM 3326 C CA . GLY A 1 426 ? 1.48 -19.781 -39.469 1 93.88 426 GLY A CA 1
ATOM 3327 C C . GLY A 1 426 ? 2.402 -19.453 -40.625 1 93.88 426 GLY A C 1
ATOM 3328 O O . GLY A 1 426 ? 2.117 -18.531 -41.406 1 93.88 426 GLY A O 1
ATOM 3329 N N . GLY A 1 427 ? 3.535 -19.984 -40.625 1 95.31 427 GLY A N 1
ATOM 3330 C CA . GLY A 1 427 ? 4.469 -19.781 -41.719 1 95.31 427 GLY A CA 1
ATOM 3331 C C . GLY A 1 427 ? 5.289 -18.516 -41.562 1 95.31 427 GLY A C 1
ATOM 3332 O O . GLY A 1 427 ? 5.969 -18.094 -42.5 1 95.31 427 GLY A O 1
ATOM 3333 N N . LYS A 1 428 ? 5.195 -17.953 -40.469 1 96.5 428 LYS A N 1
ATOM 3334 C CA . LYS A 1 428 ? 5.945 -16.719 -40.219 1 96.5 428 LYS A CA 1
ATOM 3335 C C . LYS A 1 428 ? 6.891 -16.891 -39.031 1 96.5 428 LYS A C 1
ATOM 3337 O O . LYS A 1 428 ? 6.723 -17.797 -38.219 1 96.5 428 LYS A O 1
ATOM 3342 N N . ILE A 1 429 ? 7.898 -16.016 -39 1 97.56 429 ILE A N 1
ATOM 3343 C CA . ILE A 1 429 ? 8.812 -16 -37.844 1 97.56 429 ILE A CA 1
ATOM 3344 C C . ILE A 1 429 ? 8.438 -14.859 -36.906 1 97.56 429 ILE A C 1
ATOM 3346 O O . ILE A 1 429 ? 8.234 -13.719 -37.344 1 97.56 429 ILE A O 1
ATOM 3350 N N . TYR A 1 430 ? 8.281 -15.109 -35.656 1 97.19 430 TYR A N 1
ATOM 3351 C CA . TYR A 1 430 ? 7.984 -14.117 -34.625 1 97.19 430 TYR A CA 1
ATOM 3352 C C . TYR A 1 430 ? 9.188 -13.906 -33.719 1 97.19 430 TYR A C 1
ATOM 3354 O O . TYR A 1 430 ? 9.781 -14.867 -33.219 1 97.19 430 TYR A O 1
ATOM 3362 N N . VAL A 1 431 ? 9.562 -12.664 -33.5 1 97.62 431 VAL A N 1
ATOM 3363 C CA . VAL A 1 431 ? 10.609 -12.273 -32.562 1 97.62 431 VAL A CA 1
ATOM 3364 C C . VAL A 1 431 ? 10.016 -11.391 -31.453 1 97.62 431 VAL A C 1
ATOM 3366 O O . VAL A 1 431 ? 9.43 -10.344 -31.75 1 97.62 431 VAL A O 1
ATOM 3369 N N . PHE A 1 432 ? 10.141 -11.852 -30.219 1 96.94 432 PHE A N 1
ATOM 3370 C CA . PHE A 1 432 ? 9.547 -11.148 -29.094 1 96.94 432 PHE A CA 1
ATOM 3371 C C . PHE A 1 432 ? 10.633 -10.531 -28.203 1 96.94 432 PHE A C 1
ATOM 3373 O O . PHE A 1 432 ? 11.5 -11.242 -27.703 1 96.94 432 PHE A O 1
ATOM 3380 N N . GLY A 1 433 ? 10.531 -9.266 -27.969 1 95.5 433 GLY A N 1
ATOM 3381 C CA . GLY A 1 433 ? 11.406 -8.594 -27.016 1 95.5 433 GLY A CA 1
ATOM 3382 C C . GLY A 1 433 ? 12.867 -8.641 -27.422 1 95.5 433 GLY A C 1
ATOM 3383 O O . GLY A 1 433 ? 13.203 -8.531 -28.594 1 95.5 433 GLY A O 1
ATOM 3384 N N . GLY A 1 434 ? 13.742 -8.695 -26.359 1 94.5 434 GLY A N 1
ATOM 3385 C CA . GLY A 1 434 ? 15.188 -8.688 -26.547 1 94.5 434 GLY A CA 1
ATOM 3386 C C . GLY A 1 434 ? 15.852 -7.449 -25.984 1 94.5 434 GLY A C 1
ATOM 3387 O O . GLY A 1 434 ? 15.203 -6.629 -25.328 1 94.5 434 GLY A O 1
ATOM 3388 N N . GLU A 1 435 ? 17.109 -7.441 -26.219 1 91.88 435 GLU A N 1
ATOM 3389 C CA . GLU A 1 435 ? 17.938 -6.316 -25.781 1 91.88 435 GLU A CA 1
ATOM 3390 C C . GLU A 1 435 ? 18.375 -5.469 -26.969 1 91.88 435 GLU A C 1
ATOM 3392 O O . GLU A 1 435 ? 19.156 -5.926 -27.812 1 91.88 435 GLU A O 1
ATOM 3397 N N . PRO A 1 436 ? 17.969 -4.207 -26.938 1 88.12 436 PRO A N 1
ATOM 3398 C CA . PRO A 1 436 ? 18.188 -3.402 -28.141 1 88.12 436 PRO A CA 1
ATOM 3399 C C . PRO A 1 436 ? 19.422 -2.498 -28.031 1 88.12 436 PRO A C 1
ATOM 3401 O O . PRO A 1 436 ? 19.875 -1.95 -29.031 1 88.12 436 PRO A O 1
ATOM 3404 N N . TYR A 1 437 ? 20 -2.318 -26.844 1 80.19 437 TYR A N 1
ATOM 3405 C CA . TYR A 1 437 ? 21 -1.274 -26.672 1 80.19 437 TYR A CA 1
ATOM 3406 C C . TYR A 1 437 ? 22.391 -1.876 -26.484 1 80.19 437 TYR A C 1
ATOM 3408 O O . TYR A 1 437 ? 22.516 -3.049 -26.125 1 80.19 437 TYR A O 1
ATOM 3416 N N . LEU A 1 438 ? 23.344 -0.947 -26.703 1 72.75 438 LEU A N 1
ATOM 3417 C CA . LEU A 1 438 ? 24.734 -1.328 -26.516 1 72.75 438 LEU A CA 1
ATOM 3418 C C . LEU A 1 438 ? 25.031 -1.543 -25.031 1 72.75 438 LEU A C 1
ATOM 3420 O O . LEU A 1 438 ? 24.469 -0.867 -24.172 1 72.75 438 LEU A O 1
ATOM 3424 N N . TYR A 1 439 ? 25.531 -2.652 -24.828 1 64.12 439 TYR A N 1
ATOM 3425 C CA . TYR A 1 439 ? 26 -2.846 -23.453 1 64.12 439 TYR A CA 1
ATOM 3426 C C . TYR A 1 439 ? 27.297 -2.088 -23.219 1 64.12 439 TYR A C 1
ATOM 3428 O O . TYR A 1 439 ? 28.312 -2.352 -23.875 1 64.12 439 TYR A O 1
ATOM 3436 N N . GLU A 1 440 ? 27 -0.721 -22.578 1 54.75 440 GLU A N 1
ATOM 3437 C CA . GLU A 1 440 ? 28.188 -0.026 -22.125 1 54.75 440 GLU A CA 1
ATOM 3438 C C . GLU A 1 440 ? 28.312 -0.094 -20.594 1 54.75 440 GLU A C 1
ATOM 3440 O O . GLU A 1 440 ? 27.484 0.473 -19.875 1 54.75 440 GLU A O 1
ATOM 3445 N N . GLY A 1 441 ? 29.016 -0.702 -19.875 1 48.06 441 GLY A N 1
ATOM 3446 C CA . GLY A 1 441 ? 29.234 -0.715 -18.438 1 48.06 441 GLY A CA 1
ATOM 3447 C C . GLY A 1 441 ? 28.109 -1.387 -17.672 1 48.06 441 GLY A C 1
ATOM 3448 O O . GLY A 1 441 ? 27.594 -2.424 -18.109 1 48.06 441 GLY A O 1
ATOM 3449 N N . ASP A 1 442 ? 27.547 -0.733 -16.453 1 45.28 442 ASP A N 1
ATOM 3450 C CA . ASP A 1 442 ? 26.719 -1.292 -15.398 1 45.28 442 ASP A CA 1
ATOM 3451 C C . ASP A 1 442 ? 25.234 -1.237 -15.766 1 45.28 442 ASP A C 1
ATOM 3453 O O . ASP A 1 442 ? 24.375 -1.612 -14.969 1 45.28 442 ASP A O 1
ATOM 3457 N N . ASP A 1 443 ? 24.812 -0.691 -16.797 1 48.62 443 ASP A N 1
ATOM 3458 C CA . ASP A 1 443 ? 23.391 -0.419 -16.922 1 48.62 443 ASP A CA 1
ATOM 3459 C C . ASP A 1 443 ? 22.641 -1.624 -17.484 1 48.62 443 ASP A C 1
ATOM 3461 O O . ASP A 1 443 ? 21.766 -1.473 -18.344 1 48.62 443 ASP A O 1
ATOM 3465 N N . PHE A 1 444 ? 22.859 -2.789 -17 1 53.03 444 PHE A N 1
ATOM 3466 C CA . PHE A 1 444 ? 22.344 -4.066 -17.469 1 53.03 444 PHE A CA 1
ATOM 3467 C C . PHE A 1 444 ? 20.828 -4.125 -17.281 1 53.03 444 PHE A C 1
ATOM 3469 O O . PHE A 1 444 ? 20.109 -4.695 -18.109 1 53.03 444 PHE A O 1
ATOM 3476 N N . MET A 1 445 ? 20.344 -3.475 -16.297 1 54.84 445 MET A N 1
ATOM 3477 C CA . MET A 1 445 ? 19.047 -3.893 -15.781 1 54.84 445 MET A CA 1
ATOM 3478 C C . MET A 1 445 ? 17.922 -3.285 -16.609 1 54.84 445 MET A C 1
ATOM 3480 O O . MET A 1 445 ? 16.797 -3.789 -16.578 1 54.84 445 MET A O 1
ATOM 3484 N N . ASN A 1 446 ? 18.25 -2.348 -17.453 1 64.5 446 ASN A N 1
ATOM 3485 C CA . ASN A 1 446 ? 17.109 -1.699 -18.094 1 64.5 446 ASN A CA 1
ATOM 3486 C C . ASN A 1 446 ? 17.141 -1.856 -19.609 1 64.5 446 ASN A C 1
ATOM 3488 O O . ASN A 1 446 ? 16.328 -1.273 -20.312 1 64.5 446 ASN A O 1
ATOM 3492 N N . ASN A 1 447 ? 17.984 -2.836 -20.078 1 81.31 447 ASN A N 1
ATOM 3493 C CA . ASN A 1 447 ? 18.109 -3.02 -21.531 1 81.31 447 ASN A CA 1
ATOM 3494 C C . ASN A 1 447 ? 17.109 -4.055 -22.047 1 81.31 447 ASN A C 1
ATOM 3496 O O . ASN A 1 447 ? 17.469 -5.215 -22.25 1 81.31 447 ASN A O 1
ATOM 3500 N N . LYS A 1 448 ? 15.859 -3.785 -22.172 1 89.38 448 LYS A N 1
ATOM 3501 C CA . LYS A 1 448 ? 14.789 -4.656 -22.641 1 89.38 448 LYS A CA 1
ATOM 3502 C C . LYS A 1 448 ? 13.789 -3.879 -23.5 1 89.38 448 LYS A C 1
ATOM 3504 O O . LYS A 1 448 ? 13.633 -2.668 -23.344 1 89.38 448 LYS A O 1
ATOM 3509 N N . THR A 1 449 ? 13.195 -4.602 -24.422 1 90.44 449 THR A N 1
ATOM 3510 C CA . THR A 1 449 ? 12.195 -3.969 -25.281 1 90.44 449 THR A CA 1
ATOM 3511 C C . THR A 1 449 ? 10.914 -4.793 -25.312 1 90.44 449 THR A C 1
ATOM 3513 O O . THR A 1 449 ? 10.922 -5.977 -24.969 1 90.44 449 THR A O 1
ATOM 3516 N N . ASN A 1 450 ? 9.828 -4.184 -25.641 1 92.06 450 ASN A N 1
ATOM 3517 C CA . ASN A 1 450 ? 8.531 -4.84 -25.766 1 92.06 450 ASN A CA 1
ATOM 3518 C C . ASN A 1 450 ? 8.133 -5.035 -27.219 1 92.06 450 ASN A C 1
ATOM 3520 O O . ASN A 1 450 ? 6.973 -5.32 -27.531 1 92.06 450 ASN A O 1
ATOM 3524 N N . ALA A 1 451 ? 9.086 -4.945 -28.109 1 91.44 451 ALA A N 1
ATOM 3525 C CA . ALA A 1 451 ? 8.805 -5.008 -29.547 1 91.44 451 ALA A CA 1
ATOM 3526 C C . ALA A 1 451 ? 8.484 -6.434 -29.984 1 91.44 451 ALA A C 1
ATOM 3528 O O . ALA A 1 451 ? 9.102 -7.387 -29.5 1 91.44 451 ALA A O 1
ATOM 3529 N N . VAL A 1 452 ? 7.508 -6.566 -30.891 1 95.19 452 VAL A N 1
ATOM 3530 C CA . VAL A 1 452 ? 7.219 -7.805 -31.609 1 95.19 452 VAL A CA 1
ATOM 3531 C C . VAL A 1 452 ? 7.5 -7.617 -33.094 1 95.19 452 VAL A C 1
ATOM 3533 O O . VAL A 1 452 ? 6.918 -6.738 -33.75 1 95.19 452 VAL A O 1
ATOM 3536 N N . GLN A 1 453 ? 8.484 -8.391 -33.594 1 96.25 453 GLN A N 1
ATOM 3537 C CA . GLN A 1 453 ? 8.82 -8.312 -35 1 96.25 453 GLN A CA 1
ATOM 3538 C C . GLN A 1 453 ? 8.43 -9.586 -35.75 1 96.25 453 GLN A C 1
ATOM 3540 O O . GLN A 1 453 ? 8.727 -10.688 -35.281 1 96.25 453 GLN A O 1
ATOM 3545 N N . ILE A 1 454 ? 7.727 -9.438 -36.875 1 96.81 454 ILE A N 1
ATOM 3546 C CA . ILE A 1 454 ? 7.176 -10.578 -37.594 1 96.81 454 ILE A CA 1
ATOM 3547 C C . ILE A 1 454 ? 7.73 -10.602 -39.031 1 96.81 454 ILE A C 1
ATOM 3549 O O . ILE A 1 454 ? 7.621 -9.609 -39.75 1 96.81 454 ILE A O 1
ATOM 3553 N N . TYR A 1 455 ? 8.297 -11.75 -39.406 1 97.44 455 TYR A N 1
ATOM 3554 C CA . TYR A 1 455 ? 8.875 -11.914 -40.719 1 97.44 455 TYR A CA 1
ATOM 3555 C C . TYR A 1 455 ? 7.965 -12.734 -41.625 1 97.44 455 TYR A C 1
ATOM 3557 O O . TYR A 1 455 ? 7.559 -13.844 -41.25 1 97.44 455 TYR A O 1
ATOM 3565 N N . ASP A 1 456 ? 7.699 -12.242 -42.75 1 96.06 456 ASP A N 1
ATOM 3566 C CA . ASP A 1 456 ? 6.992 -12.969 -43.781 1 96.06 456 ASP A CA 1
ATOM 3567 C C . ASP A 1 456 ? 7.953 -13.406 -44.906 1 96.06 456 ASP A C 1
ATOM 3569 O O . ASP A 1 456 ? 8.398 -12.586 -45.688 1 96.06 456 ASP A O 1
ATOM 3573 N N . PRO A 1 457 ? 8.234 -14.711 -44.875 1 94.44 457 PRO A N 1
ATOM 3574 C CA . PRO A 1 457 ? 9.219 -15.195 -45.875 1 94.44 457 PRO A CA 1
ATOM 3575 C C . PRO A 1 457 ? 8.766 -14.969 -47.312 1 94.44 457 PRO A C 1
ATOM 3577 O O . PRO A 1 457 ? 9.594 -14.82 -48.219 1 94.44 457 PRO A O 1
ATOM 3580 N N . SER A 1 458 ? 7.5 -14.906 -47.562 1 94.44 458 SER A N 1
ATOM 3581 C CA . SER A 1 458 ? 6.992 -14.711 -48.906 1 94.44 458 SER A CA 1
ATOM 3582 C C . SER A 1 458 ? 7.301 -13.305 -49.406 1 94.44 458 SER A C 1
ATOM 3584 O O . SER A 1 458 ? 7.523 -13.102 -50.625 1 94.44 458 SER A O 1
ATOM 3586 N N . GLN A 1 459 ? 7.449 -12.391 -48.562 1 95 459 GLN A N 1
ATOM 3587 C CA . GLN A 1 459 ? 7.699 -11 -48.938 1 95 459 GLN A CA 1
ATOM 3588 C C . GLN A 1 459 ? 9.117 -10.578 -48.531 1 95 459 GLN A C 1
ATOM 3590 O O . GLN A 1 459 ? 9.57 -9.492 -48.906 1 95 459 GLN A O 1
ATOM 3595 N N . ASN A 1 460 ? 9.812 -11.43 -47.844 1 96 460 ASN A N 1
ATOM 3596 C CA . ASN A 1 460 ? 11.117 -11.078 -47.281 1 96 460 ASN A CA 1
ATOM 3597 C C . ASN A 1 460 ? 11.078 -9.727 -46.562 1 96 460 ASN A C 1
ATOM 3599 O O . ASN A 1 460 ? 11.883 -8.844 -46.875 1 96 460 ASN A O 1
ATOM 3603 N N . GLU A 1 461 ? 10.078 -9.664 -45.656 1 96.56 461 GLU A N 1
ATOM 3604 C CA . GLU A 1 461 ? 9.883 -8.414 -44.906 1 96.56 461 GLU A CA 1
ATOM 3605 C C . GLU A 1 461 ? 9.516 -8.672 -43.469 1 96.56 461 GLU A C 1
ATOM 3607 O O . GLU A 1 461 ? 8.883 -9.68 -43.125 1 96.56 461 GLU A O 1
ATOM 3612 N N . TRP A 1 462 ? 9.953 -7.73 -42.625 1 96.38 462 TRP A N 1
ATOM 3613 C CA . TRP A 1 462 ? 9.586 -7.742 -41.219 1 96.38 462 TRP A CA 1
ATOM 3614 C C . TRP A 1 462 ? 8.523 -6.688 -40.938 1 96.38 462 TRP A C 1
ATOM 3616 O O . TRP A 1 462 ? 8.594 -5.57 -41.438 1 96.38 462 TRP A O 1
ATOM 3626 N N . SER A 1 463 ? 7.512 -6.98 -40.188 1 93.25 463 SER A N 1
ATOM 3627 C CA . SER A 1 463 ? 6.562 -6.016 -39.625 1 93.25 463 SER A CA 1
ATOM 3628 C C . SER A 1 463 ? 6.828 -5.75 -38.156 1 93.25 463 SER A C 1
ATOM 3630 O O . SER A 1 463 ? 7.371 -6.605 -37.469 1 93.25 463 SER A O 1
ATOM 3632 N N . PHE A 1 464 ? 6.461 -4.559 -37.688 1 84.75 464 PHE A N 1
ATOM 3633 C CA . PHE A 1 464 ? 6.801 -4.094 -36.344 1 84.75 464 PHE A CA 1
ATOM 3634 C C . PHE A 1 464 ? 5.652 -3.305 -35.719 1 84.75 464 PHE A C 1
ATOM 3636 O O . PHE A 1 464 ? 5.871 -2.293 -35.062 1 84.75 464 PHE A O 1
ATOM 3643 N N . ASP A 1 465 ? 4.465 -3.738 -35.844 1 82.12 465 ASP A N 1
ATOM 3644 C CA . ASP A 1 465 ? 3.293 -2.947 -35.5 1 82.12 465 ASP A CA 1
ATOM 3645 C C . ASP A 1 465 ? 2.74 -3.365 -34.125 1 82.12 465 ASP A C 1
ATOM 3647 O O . ASP A 1 465 ? 1.842 -2.715 -33.594 1 82.12 465 ASP A O 1
ATOM 3651 N N . ILE A 1 466 ? 3.281 -4.344 -33.562 1 86.56 466 ILE A N 1
ATOM 3652 C CA . ILE A 1 466 ? 2.723 -4.855 -32.312 1 86.56 466 ILE A CA 1
ATOM 3653 C C . ILE A 1 466 ? 3.707 -4.617 -31.188 1 86.56 466 ILE A C 1
ATOM 3655 O O . ILE A 1 466 ? 4.906 -4.875 -31.328 1 86.56 466 ILE A O 1
ATOM 3659 N N . VAL A 1 467 ? 3.141 -4.098 -30.062 1 86.69 467 VAL A N 1
ATOM 3660 C CA . VAL A 1 467 ? 3.967 -3.9 -28.875 1 86.69 467 VAL A CA 1
ATOM 3661 C C . VAL A 1 467 ? 3.326 -4.598 -27.672 1 86.69 467 VAL A C 1
ATOM 3663 O O . VAL A 1 467 ? 2.104 -4.57 -27.516 1 86.69 467 VAL A O 1
ATOM 3666 N N . LEU A 1 468 ? 4.148 -5.234 -26.906 1 87.94 468 LEU A N 1
ATOM 3667 C CA . LEU A 1 468 ? 3.664 -5.91 -25.703 1 87.94 468 LEU A CA 1
ATOM 3668 C C . LEU A 1 468 ? 3.553 -4.938 -24.547 1 87.94 468 LEU A C 1
ATOM 3670 O O . LEU A 1 468 ? 4.207 -3.891 -24.531 1 87.94 468 LEU A O 1
ATOM 3674 N N . PRO A 1 469 ? 2.73 -5.219 -23.531 1 86.62 469 PRO A N 1
ATOM 3675 C CA . PRO A 1 469 ? 2.574 -4.34 -22.375 1 86.62 469 PRO A CA 1
ATOM 3676 C C . PRO A 1 469 ? 3.789 -4.367 -21.453 1 86.62 469 PRO A C 1
ATOM 3678 O O . PRO A 1 469 ? 3.9 -3.531 -20.547 1 86.62 469 PRO A O 1
ATOM 3681 N N . VAL A 1 470 ? 4.715 -5.207 -21.656 1 86.31 470 VAL A N 1
ATOM 3682 C CA . VAL A 1 470 ? 5.883 -5.332 -20.797 1 86.31 470 VAL A CA 1
ATOM 3683 C C . VAL A 1 470 ? 7.141 -5.488 -21.641 1 86.31 470 VAL A C 1
ATOM 3685 O O . VAL A 1 470 ? 7.09 -6.051 -22.734 1 86.31 470 VAL A O 1
ATOM 3688 N N . ASN A 1 471 ? 8.273 -4.988 -21.094 1 89.94 471 ASN A N 1
ATOM 3689 C CA . ASN A 1 471 ? 9.57 -5.238 -21.719 1 89.94 471 ASN A CA 1
ATOM 3690 C C . ASN A 1 471 ? 10.102 -6.621 -21.359 1 89.94 471 ASN A C 1
ATOM 3692 O O . ASN A 1 471 ? 10 -7.055 -20.219 1 89.94 471 ASN A O 1
ATOM 3696 N N . LEU A 1 472 ? 10.633 -7.262 -22.422 1 92.88 472 LEU A N 1
ATOM 3697 C CA . LEU A 1 472 ? 11.07 -8.633 -22.203 1 92.88 472 LEU A CA 1
ATOM 3698 C C . LEU A 1 472 ? 12.484 -8.852 -22.719 1 92.88 472 LEU A C 1
ATOM 3700 O O . LEU A 1 472 ? 12.859 -8.281 -23.75 1 92.88 472 LEU A O 1
ATOM 3704 N N . SER A 1 473 ? 13.219 -9.609 -22.078 1 93.12 473 SER A N 1
ATOM 3705 C CA . SER A 1 473 ? 14.516 -10.102 -22.531 1 93.12 473 SER A CA 1
ATOM 3706 C C . SER A 1 473 ? 14.859 -11.438 -21.875 1 93.12 473 SER A C 1
ATOM 3708 O O . SER A 1 473 ? 14.258 -11.805 -20.859 1 93.12 473 SER A O 1
ATOM 3710 N N . CYS A 1 474 ? 15.758 -12.172 -22.531 1 93 474 CYS A N 1
ATOM 3711 C CA . CYS A 1 474 ? 16.188 -13.469 -22.031 1 93 474 CYS A CA 1
ATOM 3712 C C . CYS A 1 474 ? 15.008 -14.43 -21.906 1 93 474 CYS A C 1
ATOM 3714 O O . CYS A 1 474 ? 14.898 -15.148 -20.906 1 93 474 CYS A O 1
ATOM 3716 N N . ILE A 1 475 ? 14.133 -14.383 -22.922 1 96.19 475 ILE A N 1
ATOM 3717 C CA . ILE A 1 475 ? 12.922 -15.195 -22.906 1 96.19 475 ILE A CA 1
ATOM 3718 C C . ILE A 1 475 ? 12.992 -16.25 -24.016 1 96.19 475 ILE A C 1
ATOM 3720 O O . ILE A 1 475 ? 13.891 -16.203 -24.859 1 96.19 475 ILE A O 1
ATOM 3724 N N . LYS A 1 476 ? 12.094 -17.188 -23.922 1 97.56 476 LYS A N 1
ATOM 3725 C CA . LYS A 1 476 ? 11.891 -18.188 -24.969 1 97.56 476 LYS A CA 1
ATOM 3726 C C . LYS A 1 476 ? 10.445 -18.188 -25.453 1 97.56 476 LYS A C 1
ATOM 3728 O O . LYS A 1 476 ? 9.531 -17.875 -24.688 1 97.56 476 LYS A O 1
ATOM 3733 N N . ALA A 1 477 ? 10.305 -18.469 -26.719 1 97.94 477 ALA A N 1
ATOM 3734 C CA . ALA A 1 477 ? 8.977 -18.562 -27.312 1 97.94 477 ALA A CA 1
ATOM 3735 C C . ALA A 1 477 ? 8.758 -19.922 -27.953 1 97.94 477 ALA A C 1
ATOM 3737 O O . ALA A 1 477 ? 9.648 -20.453 -28.625 1 97.94 477 ALA A O 1
ATOM 3738 N N . CYS A 1 478 ? 7.633 -20.531 -27.672 1 96.88 478 CYS A N 1
ATOM 3739 C CA . CYS A 1 478 ? 7.246 -21.828 -28.219 1 96.88 478 CYS A CA 1
ATOM 3740 C C . CYS A 1 478 ? 5.844 -21.766 -28.812 1 96.88 478 CYS A C 1
ATOM 3742 O O . CYS A 1 478 ? 4.961 -21.109 -28.281 1 96.88 478 CYS A O 1
ATOM 3744 N N . THR A 1 479 ? 5.715 -22.484 -29.906 1 96.81 479 THR A N 1
ATOM 3745 C CA . THR A 1 479 ? 4.402 -22.531 -30.547 1 96.81 479 THR A CA 1
ATOM 3746 C C . THR A 1 479 ? 3.74 -23.891 -30.281 1 96.81 479 THR A C 1
ATOM 3748 O O . THR A 1 479 ? 4.344 -24.938 -30.531 1 96.81 479 THR A O 1
ATOM 3751 N N . VAL A 1 480 ? 2.58 -23.875 -29.703 1 95.25 480 VAL A N 1
ATOM 3752 C CA . VAL A 1 480 ? 1.743 -25.047 -29.516 1 95.25 480 VAL A CA 1
ATOM 3753 C C . VAL A 1 480 ? 0.323 -24.766 -29.984 1 95.25 480 VAL A C 1
ATOM 3755 O O . VAL A 1 480 ? -0.303 -23.797 -29.547 1 95.25 480 VAL A O 1
ATOM 3758 N N . ASP A 1 481 ? -0.237 -25.562 -30.922 1 92.06 481 ASP A N 1
ATOM 3759 C CA . ASP A 1 481 ? -1.6 -25.453 -31.438 1 92.06 481 ASP A CA 1
ATOM 3760 C C . ASP A 1 481 ? -1.887 -24.047 -31.938 1 92.06 481 ASP A C 1
ATOM 3762 O O . ASP A 1 481 ? -2.881 -23.438 -31.547 1 92.06 481 ASP A O 1
ATOM 3766 N N . SER A 1 482 ? -0.987 -23.469 -32.656 1 92.88 482 SER A N 1
ATOM 3767 C CA . SER A 1 482 ? -1.107 -22.219 -33.406 1 92.88 482 SER A CA 1
ATOM 3768 C C . SER A 1 482 ? -1.145 -21.031 -32.438 1 92.88 482 SER A C 1
ATOM 3770 O O . SER A 1 482 ? -1.616 -19.953 -32.812 1 92.88 482 SER A O 1
ATOM 3772 N N . LYS A 1 483 ? -0.746 -21.234 -31.219 1 95.5 483 LYS A N 1
ATOM 3773 C CA . LYS A 1 483 ? -0.531 -20.141 -30.281 1 95.5 483 LYS A CA 1
ATOM 3774 C C . LYS A 1 483 ? 0.922 -20.094 -29.812 1 95.5 483 LYS A C 1
ATOM 3776 O O . LYS A 1 483 ? 1.632 -21.094 -29.875 1 95.5 483 LYS A O 1
ATOM 3781 N N . ILE A 1 484 ? 1.273 -18.906 -29.391 1 97.19 484 ILE A N 1
ATOM 3782 C CA . ILE A 1 484 ? 2.666 -18.734 -29 1 97.19 484 ILE A CA 1
ATOM 3783 C C . ILE A 1 484 ? 2.756 -18.547 -27.484 1 97.19 484 ILE A C 1
ATOM 3785 O O . ILE A 1 484 ? 2.033 -17.719 -26.922 1 97.19 484 ILE A O 1
ATOM 3789 N N . TYR A 1 485 ? 3.578 -19.344 -26.875 1 97.81 485 TYR A N 1
ATOM 3790 C CA . TYR A 1 485 ? 3.801 -19.266 -25.438 1 97.81 485 TYR A CA 1
ATOM 3791 C C . TYR A 1 485 ? 5.191 -18.719 -25.125 1 97.81 485 TYR A C 1
ATOM 3793 O O . TYR A 1 485 ? 6.188 -19.203 -25.672 1 97.81 485 TYR A O 1
ATOM 3801 N N . ILE A 1 486 ? 5.223 -17.688 -24.312 1 97.69 486 ILE A N 1
ATOM 3802 C CA . ILE A 1 486 ? 6.477 -17.031 -23.953 1 97.69 486 ILE A CA 1
ATOM 3803 C C . ILE A 1 486 ? 6.816 -17.359 -22.5 1 97.69 486 ILE A C 1
ATOM 3805 O O . ILE A 1 486 ? 5.961 -17.234 -21.609 1 97.69 486 ILE A O 1
ATOM 3809 N N . VAL A 1 487 ? 8.086 -17.812 -22.25 1 97.56 487 VAL A N 1
ATOM 3810 C CA . VAL A 1 487 ? 8.547 -18.156 -20.906 1 97.56 487 VAL A CA 1
ATOM 3811 C C . VAL A 1 487 ? 9.93 -17.562 -20.672 1 97.56 487 VAL A C 1
ATOM 3813 O O . VAL A 1 487 ? 10.609 -17.156 -21.609 1 97.56 487 VAL A O 1
ATOM 3816 N N . GLY A 1 488 ? 10.305 -17.406 -19.406 1 95.88 488 GLY A N 1
ATOM 3817 C CA . GLY A 1 488 ? 11.648 -16.984 -19.062 1 95.88 488 GLY A CA 1
ATOM 3818 C C . GLY A 1 488 ? 11.75 -15.508 -18.75 1 95.88 488 GLY A C 1
ATOM 3819 O O . GLY A 1 488 ? 10.727 -14.836 -18.578 1 95.88 488 GLY A O 1
ATOM 3820 N N . GLY A 1 489 ? 12.984 -15.094 -18.625 1 92.75 489 GLY A N 1
ATOM 3821 C CA . GLY A 1 489 ? 13.227 -13.703 -18.266 1 92.75 489 GLY A CA 1
ATOM 3822 C C . GLY A 1 489 ? 12.719 -13.352 -16.875 1 92.75 489 GLY A C 1
ATOM 3823 O O . GLY A 1 489 ? 12.93 -14.102 -15.922 1 92.75 489 GLY A O 1
ATOM 3824 N N . GLU A 1 490 ? 12.086 -12.234 -16.859 1 89.31 490 GLU A N 1
ATOM 3825 C CA . GLU A 1 490 ? 11.594 -11.766 -15.562 1 89.31 490 GLU A CA 1
ATOM 3826 C C . GLU A 1 490 ? 10.117 -12.102 -15.383 1 89.31 490 GLU A C 1
ATOM 3828 O O . GLU A 1 490 ? 9.477 -11.625 -14.445 1 89.31 490 GLU A O 1
ATOM 3833 N N . LEU A 1 491 ? 9.656 -12.875 -16.328 1 92.38 491 LEU A N 1
ATOM 3834 C CA . LEU A 1 491 ? 8.258 -13.281 -16.219 1 92.38 491 LEU A CA 1
ATOM 3835 C C . LEU A 1 491 ? 8.047 -14.195 -15.016 1 92.38 491 LEU A C 1
ATOM 3837 O O . LEU A 1 491 ? 8.891 -15.047 -14.727 1 92.38 491 LEU A O 1
ATOM 3841 N N . GLN A 1 492 ? 6.895 -14.039 -14.406 1 93 492 GLN A N 1
ATOM 3842 C CA . GLN A 1 492 ? 6.566 -14.891 -13.266 1 93 492 GLN A CA 1
ATOM 3843 C C . GLN A 1 492 ? 5.656 -16.047 -13.688 1 93 492 GLN A C 1
ATOM 3845 O O . GLN A 1 492 ? 5.43 -16.969 -12.914 1 93 492 GLN A O 1
ATOM 3850 N N . SER A 1 493 ? 5.145 -15.93 -14.867 1 95.88 493 SER A N 1
ATOM 3851 C CA . SER A 1 493 ? 4.207 -16.922 -15.391 1 95.88 493 SER A CA 1
ATOM 3852 C C . SER A 1 493 ? 4.387 -17.109 -16.891 1 95.88 493 SER A C 1
ATOM 3854 O O . SER A 1 493 ? 5.094 -16.328 -17.547 1 95.88 493 SER A O 1
ATOM 3856 N N . VAL A 1 494 ? 3.848 -18.156 -17.359 1 97.06 494 VAL A N 1
ATOM 3857 C CA . VAL A 1 494 ? 3.756 -18.359 -18.797 1 97.06 494 VAL A CA 1
ATOM 3858 C C . VAL A 1 494 ? 2.816 -17.312 -19.391 1 97.06 494 VAL A C 1
ATOM 3860 O O . VAL A 1 494 ? 1.768 -17 -18.828 1 97.06 494 VAL A O 1
ATOM 3863 N N . VAL A 1 495 ? 3.205 -16.781 -20.516 1 96.75 495 VAL A N 1
ATOM 3864 C CA . VAL A 1 495 ? 2.346 -15.828 -21.219 1 96.75 495 VAL A CA 1
ATOM 3865 C C . VAL A 1 495 ? 2 -16.359 -22.594 1 96.75 495 VAL A C 1
ATOM 3867 O O . VAL A 1 495 ? 2.857 -16.922 -23.297 1 96.75 495 VAL A O 1
ATOM 3870 N N . CYS A 1 496 ? 0.776 -16.25 -22.891 1 96.56 496 CYS A N 1
ATOM 3871 C CA . CYS A 1 496 ? 0.309 -16.719 -24.188 1 96.56 496 CYS A CA 1
ATOM 3872 C C . CYS A 1 496 ? -0.007 -15.547 -25.109 1 96.56 496 CYS A C 1
ATOM 3874 O O . CYS A 1 496 ? -0.699 -14.609 -24.703 1 96.56 496 CYS A O 1
ATOM 3876 N N . PHE A 1 497 ? 0.548 -15.57 -26.328 1 95.12 497 PHE A N 1
ATOM 3877 C CA . PHE A 1 497 ? 0.254 -14.617 -27.391 1 95.12 497 PHE A CA 1
ATOM 3878 C C . PHE A 1 497 ? -0.533 -15.281 -28.516 1 95.12 497 PHE A C 1
ATOM 3880 O O . PHE A 1 497 ? -0.038 -16.203 -29.156 1 95.12 497 PHE A O 1
ATOM 3887 N N . ASP A 1 498 ? -1.695 -14.789 -28.672 1 92.5 498 ASP A N 1
ATOM 3888 C CA . ASP A 1 498 ? -2.523 -15.258 -29.781 1 92.5 498 ASP A CA 1
ATOM 3889 C C . ASP A 1 498 ? -2.322 -14.398 -31.016 1 92.5 498 ASP A C 1
ATOM 3891 O O . ASP A 1 498 ? -2.736 -13.234 -31.047 1 92.5 498 ASP A O 1
ATOM 3895 N N . PRO A 1 499 ? -1.745 -15 -32.031 1 91.06 499 PRO A N 1
ATOM 3896 C CA . PRO A 1 499 ? -1.478 -14.211 -33.25 1 91.06 499 PRO A CA 1
ATOM 3897 C C . PRO A 1 499 ? -2.75 -13.656 -33.875 1 91.06 499 PRO A C 1
ATOM 3899 O O . PRO A 1 499 ? -2.689 -12.711 -34.656 1 91.06 499 PRO A O 1
ATOM 3902 N N . LYS A 1 500 ? -3.832 -14.211 -33.531 1 89.5 500 LYS A N 1
ATOM 3903 C CA . LYS A 1 500 ? -5.102 -13.742 -34.062 1 89.5 500 LYS A CA 1
ATOM 3904 C C . LYS A 1 500 ? -5.641 -12.562 -33.25 1 89.5 500 LYS A C 1
ATOM 3906 O O . LYS A 1 500 ? -6.066 -11.555 -33.844 1 89.5 500 LYS A O 1
ATOM 3911 N N . GLU A 1 501 ? -5.523 -12.633 -32 1 87.06 501 GLU A N 1
ATOM 3912 C CA . GLU A 1 501 ? -6.09 -11.609 -31.125 1 87.06 501 GLU A CA 1
ATOM 3913 C C . GLU A 1 501 ? -5.062 -10.531 -30.797 1 87.06 501 GLU A C 1
ATOM 3915 O O . GLU A 1 501 ? -5.426 -9.43 -30.375 1 87.06 501 GLU A O 1
ATOM 3920 N N . LEU A 1 502 ? -3.854 -10.836 -30.984 1 82.75 502 LEU A N 1
ATOM 3921 C CA . LEU A 1 502 ? -2.732 -9.945 -30.719 1 82.75 502 LEU A CA 1
ATOM 3922 C C . LEU A 1 502 ? -2.732 -9.469 -29.281 1 82.75 502 LEU A C 1
ATOM 3924 O O . LEU A 1 502 ? -2.482 -8.297 -29 1 82.75 502 LEU A O 1
ATOM 3928 N N . LYS A 1 503 ? -3.213 -10.234 -28.328 1 83.44 503 LYS A N 1
ATOM 3929 C CA . LYS A 1 503 ? -3.238 -9.938 -26.906 1 83.44 503 LYS A CA 1
ATOM 3930 C C . LYS A 1 503 ? -2.441 -10.977 -26.109 1 83.44 503 LYS A C 1
ATOM 3932 O O . LYS A 1 503 ? -2.289 -12.117 -26.547 1 83.44 503 LYS A O 1
ATOM 3937 N N . LEU A 1 504 ? -1.933 -10.438 -24.969 1 88 504 LEU A N 1
ATOM 3938 C CA . LEU A 1 504 ? -1.188 -11.312 -24.078 1 88 504 LEU A CA 1
ATOM 3939 C C . LEU A 1 504 ? -2.059 -11.758 -22.906 1 88 504 LEU A C 1
ATOM 3941 O O . LEU A 1 504 ? -2.816 -10.961 -22.359 1 88 504 LEU A O 1
ATOM 3945 N N . HIS A 1 505 ? -1.996 -13.031 -22.641 1 92.31 505 HIS A N 1
ATOM 3946 C CA . HIS A 1 505 ? -2.693 -13.578 -21.484 1 92.31 505 HIS A CA 1
ATOM 3947 C C . HIS A 1 505 ? -1.725 -14.266 -20.531 1 92.31 505 HIS A C 1
ATOM 3949 O O . HIS A 1 505 ? -0.824 -14.984 -20.969 1 92.31 505 HIS A O 1
ATOM 3955 N N . HIS A 1 506 ? -1.938 -14.008 -19.234 1 93.25 506 HIS A N 1
ATOM 3956 C CA . HIS A 1 506 ? -1.122 -14.68 -18.234 1 93.25 506 HIS A CA 1
ATOM 3957 C C . HIS A 1 506 ? -1.685 -16.062 -17.891 1 93.25 506 HIS A C 1
ATOM 3959 O O . HIS A 1 506 ? -2.9 -16.219 -17.781 1 93.25 506 HIS A O 1
ATOM 3965 N N . LEU A 1 507 ? -0.811 -17 -17.781 1 95.5 507 LEU A N 1
ATOM 3966 C CA . LEU A 1 507 ? -1.183 -18.375 -17.516 1 95.5 507 LEU A CA 1
ATOM 3967 C C . LEU A 1 507 ? -0.487 -18.906 -16.266 1 95.5 507 LEU A C 1
ATOM 3969 O O . LEU A 1 507 ? -0.385 -18.188 -15.266 1 95.5 507 LEU A O 1
ATOM 3973 N N . ALA A 1 508 ? -0.182 -20.172 -16.219 1 94.12 508 ALA A N 1
ATOM 3974 C CA . ALA A 1 508 ? 0.362 -20.797 -15.016 1 94.12 508 ALA A CA 1
ATOM 3975 C C . ALA A 1 508 ? 1.641 -20.109 -14.562 1 94.12 508 ALA A C 1
ATOM 3977 O O . ALA A 1 508 ? 2.465 -19.703 -15.391 1 94.12 508 ALA A O 1
ATOM 3978 N N . ASP A 1 509 ? 1.834 -20.047 -13.297 1 93.56 509 ASP A N 1
ATOM 3979 C CA . ASP A 1 509 ? 3.041 -19.484 -12.695 1 93.56 509 ASP A CA 1
ATOM 3980 C C . ASP A 1 509 ? 4.215 -20.453 -12.812 1 93.56 509 ASP A C 1
ATOM 3982 O O . ASP A 1 509 ? 4.023 -21.672 -12.812 1 93.56 509 ASP A O 1
ATOM 3986 N N . ARG A 1 510 ? 5.344 -19.828 -12.961 1 93.94 510 ARG A N 1
ATOM 3987 C CA . ARG A 1 510 ? 6.547 -20.656 -12.891 1 93.94 510 ARG A CA 1
ATOM 3988 C C . ARG A 1 510 ? 6.727 -21.25 -11.492 1 93.94 510 ARG A C 1
ATOM 3990 O O . ARG A 1 510 ? 6.238 -20.688 -10.508 1 93.94 510 ARG A O 1
ATOM 3997 N N . LEU A 1 511 ? 7.391 -22.375 -11.453 1 91.75 511 LEU A N 1
ATOM 3998 C CA . LEU A 1 511 ? 7.672 -23.016 -10.172 1 91.75 511 LEU A CA 1
ATOM 3999 C C . LEU A 1 511 ? 9.055 -22.625 -9.664 1 91.75 511 LEU A C 1
ATOM 4001 O O . LEU A 1 511 ? 9.297 -22.594 -8.461 1 91.75 511 LEU A O 1
ATOM 4005 N N . PHE A 1 512 ? 9.953 -22.359 -10.594 1 90.12 512 PHE A N 1
ATOM 4006 C CA . PHE A 1 512 ? 11.32 -21.938 -10.289 1 90.12 512 PHE A CA 1
ATOM 4007 C C . PHE A 1 512 ? 11.75 -20.781 -11.188 1 90.12 512 PHE A C 1
ATOM 4009 O O . PHE A 1 512 ? 11.242 -20.625 -12.297 1 90.12 512 PHE A O 1
ATOM 4016 N N . PRO A 1 513 ? 12.703 -20.047 -10.625 1 89.06 513 PRO A N 1
ATOM 4017 C CA . PRO A 1 513 ? 13.227 -18.984 -11.5 1 89.06 513 PRO A CA 1
ATOM 4018 C C . PRO A 1 513 ? 13.781 -19.531 -12.812 1 89.06 513 PRO A C 1
ATOM 4020 O O . PRO A 1 513 ? 14.406 -20.609 -12.828 1 89.06 513 PRO A O 1
ATOM 4023 N N . TRP A 1 514 ? 13.43 -18.828 -13.797 1 93.25 514 TRP A N 1
ATOM 4024 C CA . TRP A 1 514 ? 13.766 -19.391 -15.102 1 93.25 514 TRP A CA 1
ATOM 4025 C C . TRP A 1 514 ? 14.43 -18.344 -15.992 1 93.25 514 TRP A C 1
ATOM 4027 O O . TRP A 1 514 ? 14.258 -18.359 -17.219 1 93.25 514 TRP A O 1
ATOM 4037 N N . ARG A 1 515 ? 15.117 -17.344 -15.391 1 90.94 515 ARG A N 1
ATOM 4038 C CA . ARG A 1 515 ? 15.867 -16.422 -16.219 1 90.94 515 ARG A CA 1
ATOM 4039 C C . ARG A 1 515 ? 16.953 -17.141 -17.016 1 90.94 515 ARG A C 1
ATOM 4041 O O . ARG A 1 515 ? 17.688 -17.953 -16.469 1 90.94 515 ARG A O 1
ATOM 4048 N N . GLN A 1 516 ? 17 -16.875 -18.359 1 92.31 516 GLN A N 1
ATOM 4049 C CA . GLN A 1 516 ? 17.953 -17.5 -19.281 1 92.31 516 GLN A CA 1
ATOM 4050 C C . GLN A 1 516 ? 17.75 -19.016 -19.344 1 92.31 516 GLN A C 1
ATOM 4052 O O . GLN A 1 516 ? 18.734 -19.766 -19.453 1 92.31 516 GLN A O 1
ATOM 4057 N N . CYS A 1 517 ? 16.547 -19.484 -19.141 1 95.44 517 CYS A N 1
ATOM 4058 C CA . CYS A 1 517 ? 16.188 -20.875 -19.375 1 95.44 517 CYS A CA 1
ATOM 4059 C C . CYS A 1 517 ? 16.172 -21.203 -20.859 1 95.44 517 CYS A C 1
ATOM 4061 O O . CYS A 1 517 ? 16.438 -20.328 -21.688 1 95.44 517 CYS A O 1
ATOM 4063 N N . SER A 1 518 ? 15.977 -22.438 -21.156 1 95.19 518 SER A N 1
ATOM 4064 C CA . SER A 1 518 ? 15.633 -22.875 -22.516 1 95.19 518 SER A CA 1
ATOM 4065 C C . SER A 1 518 ? 14.281 -23.578 -22.531 1 95.19 518 SER A C 1
ATOM 4067 O O . SER A 1 518 ? 13.758 -23.984 -21.5 1 95.19 518 SER A O 1
ATOM 4069 N N . ALA A 1 519 ? 13.695 -23.641 -23.656 1 96.31 519 ALA A N 1
ATOM 4070 C CA . ALA A 1 519 ? 12.367 -24.234 -23.75 1 96.31 519 ALA A CA 1
ATOM 4071 C C . ALA A 1 519 ? 12.141 -24.891 -25.109 1 96.31 519 ALA A C 1
ATOM 4073 O O . ALA A 1 519 ? 12.625 -24.406 -26.125 1 96.31 519 ALA A O 1
ATOM 4074 N N . THR A 1 520 ? 11.492 -25.969 -25.109 1 93.81 520 THR A N 1
ATOM 4075 C CA . THR A 1 520 ? 11.125 -26.672 -26.328 1 93.81 520 THR A CA 1
ATOM 4076 C C . THR A 1 520 ? 9.781 -27.391 -26.172 1 93.81 520 THR A C 1
ATOM 4078 O O . THR A 1 520 ? 9.281 -27.516 -25.047 1 93.81 520 THR A O 1
ATOM 4081 N N . VAL A 1 521 ? 9.188 -27.781 -27.266 1 92.75 521 VAL A N 1
ATOM 4082 C CA . VAL A 1 521 ? 7.871 -28.422 -27.266 1 92.75 521 VAL A CA 1
ATOM 4083 C C . VAL A 1 521 ? 8.016 -29.906 -27.531 1 92.75 521 VAL A C 1
ATOM 4085 O O . VAL A 1 521 ? 8.672 -30.312 -28.5 1 92.75 521 VAL A O 1
ATOM 4088 N N . CYS A 1 522 ? 7.496 -30.641 -26.641 1 83.25 522 CYS A N 1
ATOM 4089 C CA . CYS A 1 522 ? 7.457 -32.094 -26.812 1 83.25 522 CYS A CA 1
ATOM 4090 C C . CYS A 1 522 ? 6.09 -32.656 -26.422 1 83.25 522 CYS A C 1
ATOM 4092 O O . CYS A 1 522 ? 5.633 -32.469 -25.297 1 83.25 522 CYS A O 1
ATOM 4094 N N . GLY A 1 523 ? 5.41 -33.438 -27.312 1 76.12 523 GLY A N 1
ATOM 4095 C CA . GLY A 1 523 ? 4.125 -34.062 -27.031 1 76.12 523 GLY A CA 1
ATOM 4096 C C . GLY A 1 523 ? 3.061 -33.062 -26.609 1 76.12 523 GLY A C 1
ATOM 4097 O O . GLY A 1 523 ? 2.303 -33.312 -25.672 1 76.12 523 GLY A O 1
ATOM 4098 N N . GLY A 1 524 ? 3.166 -31.953 -27.109 1 79.81 524 GLY A N 1
ATOM 4099 C CA . GLY A 1 524 ? 2.158 -30.938 -26.828 1 79.81 524 GLY A CA 1
ATOM 4100 C C . GLY A 1 524 ? 2.418 -30.172 -25.547 1 79.81 524 GLY A C 1
ATOM 4101 O O . GLY A 1 524 ? 1.613 -29.328 -25.141 1 79.81 524 GLY A O 1
ATOM 4102 N N . GLU A 1 525 ? 3.467 -30.484 -24.812 1 89.12 525 GLU A N 1
ATOM 4103 C CA . GLU A 1 525 ? 3.859 -29.766 -23.609 1 89.12 525 GLU A CA 1
ATOM 4104 C C . GLU A 1 525 ? 5.125 -28.938 -23.828 1 89.12 525 GLU A C 1
ATOM 4106 O O . GLU A 1 525 ? 5.891 -29.219 -24.766 1 89.12 525 GLU A O 1
ATOM 4111 N N . ILE A 1 526 ? 5.25 -27.922 -23.078 1 93.94 526 ILE A N 1
ATOM 4112 C CA . ILE A 1 526 ? 6.457 -27.109 -23.156 1 93.94 526 ILE A CA 1
ATOM 4113 C C . ILE A 1 526 ? 7.395 -27.469 -22 1 93.94 526 ILE A C 1
ATOM 4115 O O . ILE A 1 526 ? 7.008 -27.422 -20.828 1 93.94 526 ILE A O 1
ATOM 4119 N N . TYR A 1 527 ? 8.555 -27.922 -22.375 1 92.75 527 TYR A N 1
ATOM 4120 C CA . TYR A 1 527 ? 9.578 -28.266 -21.391 1 92.75 527 TYR A CA 1
ATOM 4121 C C . TYR A 1 527 ? 10.562 -27.109 -21.203 1 92.75 527 TYR A C 1
ATOM 4123 O O . TYR A 1 527 ? 11.266 -26.734 -22.141 1 92.75 527 TYR A O 1
ATOM 4131 N N . ILE A 1 528 ? 10.562 -26.562 -20.031 1 95.19 528 ILE A N 1
ATOM 4132 C CA . ILE A 1 528 ? 11.414 -25.422 -19.688 1 95.19 528 ILE A CA 1
ATOM 4133 C C . ILE A 1 528 ? 12.555 -25.891 -18.781 1 95.19 528 ILE A C 1
ATOM 4135 O O . ILE A 1 528 ? 12.32 -26.344 -17.656 1 95.19 528 ILE A O 1
ATOM 4139 N N . SER A 1 529 ? 13.758 -25.734 -19.281 1 93.69 529 SER A N 1
ATOM 4140 C CA . SER A 1 529 ? 14.875 -26.312 -18.531 1 93.69 529 SER A CA 1
ATOM 4141 C C . SER A 1 529 ? 15.859 -25.234 -18.094 1 93.69 529 SER A C 1
ATOM 4143 O O . SER A 1 529 ? 16.109 -24.281 -18.828 1 93.69 529 SER A O 1
ATOM 4145 N N . GLY A 1 530 ? 16.328 -25.375 -16.891 1 92.81 530 GLY A N 1
ATOM 4146 C CA . GLY A 1 530 ? 17.391 -24.547 -16.359 1 92.81 530 GLY A CA 1
ATOM 4147 C C . GLY A 1 530 ? 16.953 -23.156 -15.992 1 92.81 530 GLY A C 1
ATOM 4148 O O . GLY A 1 530 ? 15.781 -22.922 -15.68 1 92.81 530 GLY A O 1
ATOM 4149 N N . GLY A 1 531 ? 17.953 -22.297 -15.992 1 91.5 531 GLY A N 1
ATOM 4150 C CA . GLY A 1 531 ? 17.734 -20.906 -15.602 1 91.5 531 GLY A CA 1
ATOM 4151 C C . GLY A 1 531 ? 18.562 -20.5 -14.391 1 91.5 531 GLY A C 1
ATOM 4152 O O . GLY A 1 531 ? 19.281 -21.312 -13.828 1 91.5 531 GLY A O 1
ATOM 4153 N N . ARG A 1 532 ? 18.453 -19.156 -14.133 1 87.81 532 ARG A N 1
ATOM 4154 C CA . ARG A 1 532 ? 19.219 -18.625 -13 1 87.81 532 ARG A CA 1
ATOM 4155 C C . ARG A 1 532 ? 18.453 -17.5 -12.32 1 87.81 532 ARG A C 1
ATOM 4157 O O . ARG A 1 532 ? 17.453 -17.016 -12.852 1 87.81 532 ARG A O 1
ATOM 4164 N N . VAL A 1 533 ? 18.859 -17.203 -11.125 1 82.25 533 VAL A N 1
ATOM 4165 C CA . VAL A 1 533 ? 18.328 -16.047 -10.422 1 82.25 533 VAL A CA 1
ATOM 4166 C C . VAL A 1 533 ? 19.484 -15.242 -9.82 1 82.25 533 VAL A C 1
ATOM 4168 O O . VAL A 1 533 ? 20.5 -15.812 -9.398 1 82.25 533 VAL A O 1
ATOM 4171 N N . HIS A 1 534 ? 19.328 -13.812 -10.047 1 68.5 534 HIS A N 1
ATOM 4172 C CA . HIS A 1 534 ? 20.203 -12.891 -9.336 1 68.5 534 HIS A CA 1
ATOM 4173 C C . HIS A 1 534 ? 19.453 -12.133 -8.25 1 68.5 534 HIS A C 1
ATOM 4175 O O . HIS A 1 534 ? 18.406 -11.531 -8.516 1 68.5 534 HIS A O 1
ATOM 4181 N N . GLN A 1 535 ? 19.734 -12.43 -7.066 1 62.84 535 GLN A N 1
ATOM 4182 C CA . GLN A 1 535 ? 19.062 -11.703 -5.988 1 62.84 535 GLN A CA 1
ATOM 4183 C C . GLN A 1 535 ? 20.062 -10.875 -5.191 1 62.84 535 GLN A C 1
ATOM 4185 O O . GLN A 1 535 ? 21.188 -11.32 -4.934 1 62.84 535 GLN A O 1
ATOM 4190 N N . PHE A 1 536 ? 19.75 -9.594 -5.062 1 55.22 536 PHE A N 1
ATOM 4191 C CA . PHE A 1 536 ? 20.547 -8.766 -4.172 1 55.22 536 PHE A CA 1
ATOM 4192 C C . PHE A 1 536 ? 20.188 -9.031 -2.713 1 55.22 536 PHE A C 1
ATOM 4194 O O . PHE A 1 536 ? 19.016 -9.141 -2.371 1 55.22 536 PHE A O 1
ATOM 4201 N N . VAL A 1 537 ? 21.078 -9.562 -2.037 1 54.75 537 VAL A N 1
ATOM 4202 C CA . VAL A 1 537 ? 20.828 -9.789 -0.618 1 54.75 537 VAL A CA 1
ATOM 4203 C C . VAL A 1 537 ? 21.422 -8.648 0.202 1 54.75 537 VAL A C 1
ATOM 4205 O O . VAL A 1 537 ? 22.516 -8.172 -0.097 1 54.75 537 VAL A O 1
ATOM 4208 N N . HIS A 1 538 ? 20.562 -7.922 0.796 1 50.62 538 HIS A N 1
ATOM 4209 C CA . HIS A 1 538 ? 21.031 -6.875 1.696 1 50.62 538 HIS A CA 1
ATOM 4210 C C . HIS A 1 538 ? 21.891 -7.457 2.818 1 50.62 538 HIS A C 1
ATOM 4212 O O . HIS A 1 538 ? 21.547 -8.5 3.383 1 50.62 538 HIS A O 1
ATOM 4218 N N . SER A 1 539 ? 23.172 -7.109 2.682 1 46.16 539 SER A N 1
ATOM 4219 C CA . SER A 1 539 ? 23.984 -7.473 3.836 1 46.16 539 SER A CA 1
ATOM 4220 C C . SER A 1 539 ? 23.391 -6.938 5.129 1 46.16 539 SER A C 1
ATOM 4222 O O . SER A 1 539 ? 22.531 -6.055 5.102 1 46.16 539 SER A O 1
ATOM 4224 N N . GLU A 1 540 ? 23.75 -7.609 6.133 1 47.12 540 GLU A N 1
ATOM 4225 C CA . GLU A 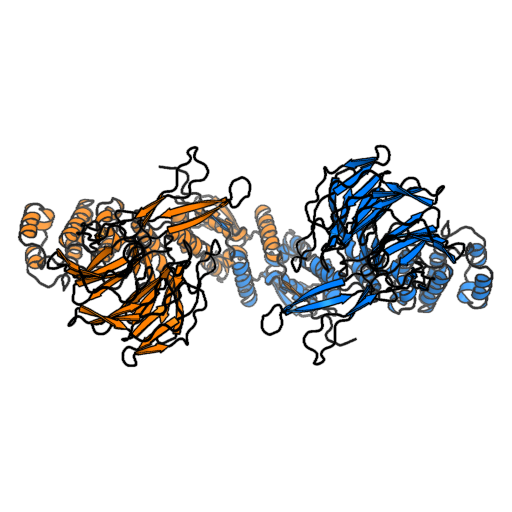1 540 ? 23.328 -7.199 7.469 1 47.12 540 GLU A CA 1
ATOM 4226 C C . GLU A 1 540 ? 23.484 -5.695 7.66 1 47.12 540 GLU A C 1
ATOM 4228 O O . GLU A 1 540 ? 22.766 -5.086 8.453 1 47.12 540 GLU A O 1
ATOM 4233 N N . ASP A 1 541 ? 24.484 -5.195 7.098 1 41.41 541 ASP A N 1
ATOM 4234 C CA . ASP A 1 541 ? 24.828 -3.803 7.359 1 41.41 541 ASP A CA 1
ATOM 4235 C C . ASP A 1 541 ? 24.016 -2.861 6.473 1 41.41 541 ASP A C 1
ATOM 4237 O O . ASP A 1 541 ? 24.234 -1.649 6.477 1 41.41 541 ASP A O 1
ATOM 4241 N N . GLY A 1 542 ? 22.953 -3.289 5.855 1 42.81 542 GLY A N 1
ATOM 4242 C CA . GLY A 1 542 ? 22 -2.469 5.121 1 42.81 542 GLY A CA 1
ATOM 4243 C C . GLY A 1 542 ? 22.406 -2.23 3.68 1 42.81 542 GLY A C 1
ATOM 4244 O O . GLY A 1 542 ? 21.703 -1.547 2.936 1 42.81 542 GLY A O 1
ATOM 4245 N N . THR A 1 543 ? 23.688 -2.502 3.361 1 42.44 543 THR A N 1
ATOM 4246 C CA . THR A 1 543 ? 24.141 -2.275 1.994 1 42.44 543 THR A CA 1
ATOM 4247 C C . THR A 1 543 ? 23.641 -3.387 1.07 1 42.44 543 THR A C 1
ATOM 4249 O O . THR A 1 543 ? 23.484 -4.531 1.496 1 42.44 543 THR A O 1
ATOM 4252 N N . GLN A 1 544 ? 22.938 -3.104 0.183 1 46.91 544 GLN A N 1
ATOM 4253 C CA . GLN A 1 544 ? 22.516 -4.023 -0.867 1 46.91 544 GLN A CA 1
ATOM 4254 C C . GLN A 1 544 ? 23.719 -4.676 -1.542 1 46.91 544 GLN A C 1
ATOM 4256 O O . GLN A 1 544 ? 24.312 -4.098 -2.457 1 46.91 544 GLN A O 1
ATOM 4261 N N . ARG A 1 545 ? 24.625 -5.469 -0.921 1 49.19 545 ARG A N 1
ATOM 4262 C CA . ARG A 1 545 ? 25.906 -5.781 -1.562 1 49.19 545 ARG A CA 1
ATOM 4263 C C . ARG A 1 545 ? 25.891 -7.188 -2.146 1 49.19 545 ARG A C 1
ATOM 4265 O O . ARG A 1 545 ? 26.484 -7.434 -3.197 1 49.19 545 ARG A O 1
ATOM 4272 N N . GLU A 1 546 ? 25.328 -8.227 -1.409 1 48.72 546 GLU A N 1
ATOM 4273 C CA . GLU A 1 546 ? 25.766 -9.531 -1.897 1 48.72 546 GLU A CA 1
ATOM 4274 C C . GLU A 1 546 ? 24.812 -10.07 -2.961 1 48.72 546 GLU A C 1
ATOM 4276 O O . GLU A 1 546 ? 23.594 -10.031 -2.791 1 48.72 546 GLU A O 1
ATOM 4281 N N . ARG A 1 547 ? 25.312 -10.18 -4.223 1 54.47 547 ARG A N 1
ATOM 4282 C CA . ARG A 1 547 ? 24.578 -10.781 -5.332 1 54.47 547 ARG A CA 1
ATOM 4283 C C . ARG A 1 547 ? 24.562 -12.297 -5.211 1 54.47 547 ARG A C 1
ATOM 4285 O O . ARG A 1 547 ? 25.609 -12.945 -5.168 1 54.47 547 ARG A O 1
ATOM 4292 N N . GLN A 1 548 ? 23.422 -12.891 -4.781 1 58.75 548 GLN A N 1
ATOM 4293 C CA . GLN A 1 548 ? 23.234 -14.344 -4.801 1 58.75 548 GLN A CA 1
ATOM 4294 C C . GLN A 1 548 ? 22.781 -14.82 -6.172 1 58.75 548 GLN A C 1
ATOM 4296 O O . GLN A 1 548 ? 21.859 -14.25 -6.754 1 58.75 548 GLN A O 1
ATOM 4301 N N . ILE A 1 549 ? 23.734 -15.742 -6.664 1 69.5 549 ILE A N 1
ATOM 4302 C CA . ILE A 1 549 ? 23.453 -16.344 -7.961 1 69.5 549 ILE A CA 1
ATOM 4303 C C . ILE A 1 549 ? 23.078 -17.812 -7.773 1 69.5 549 ILE A C 1
ATOM 4305 O O . ILE A 1 549 ? 23.75 -18.547 -7.043 1 69.5 549 ILE A O 1
ATOM 4309 N N . GLU A 1 550 ? 21.906 -18.203 -8.18 1 79.75 550 GLU A N 1
ATOM 4310 C CA . GLU A 1 550 ? 21.516 -19.609 -8.195 1 79.75 550 GLU A CA 1
ATOM 4311 C C . GLU A 1 550 ? 21.203 -20.078 -9.617 1 79.75 550 GLU A C 1
ATOM 4313 O O . GLU A 1 550 ? 20.594 -19.328 -10.398 1 79.75 550 GLU A O 1
ATOM 4318 N N . ASN A 1 551 ? 21.828 -21.234 -9.977 1 87.38 551 ASN A N 1
ATOM 4319 C CA . ASN A 1 551 ? 21.516 -21.938 -11.211 1 87.38 551 ASN A CA 1
ATOM 4320 C C . ASN A 1 551 ? 20.625 -23.156 -10.961 1 87.38 551 ASN A C 1
ATOM 4322 O O . ASN A 1 551 ? 20.75 -23.812 -9.922 1 87.38 551 ASN A O 1
ATOM 4326 N N . TYR A 1 552 ? 19.844 -23.484 -11.898 1 89.25 552 TYR A N 1
ATOM 4327 C CA . TYR A 1 552 ? 18.891 -24.562 -11.664 1 89.25 552 TYR A CA 1
ATOM 4328 C C . TYR A 1 552 ? 19.031 -25.656 -12.711 1 89.25 552 TYR A C 1
ATOM 4330 O O . TYR A 1 552 ? 19.25 -25.375 -13.891 1 89.25 552 TYR A O 1
ATOM 4338 N N . SER A 1 553 ? 18.906 -26.875 -12.258 1 89.94 553 SER A N 1
ATOM 4339 C CA . SER A 1 553 ? 18.859 -28.031 -13.148 1 89.94 553 SER A CA 1
ATOM 4340 C C . SER A 1 553 ? 17.422 -28.469 -13.398 1 89.94 553 SER A C 1
ATOM 4342 O O . SER A 1 553 ? 17.188 -29.469 -14.07 1 89.94 553 SER A O 1
ATOM 4344 N N . LYS A 1 554 ? 16.5 -27.719 -12.938 1 90.25 554 LYS A N 1
ATOM 4345 C CA . LYS A 1 554 ? 15.094 -28.094 -12.93 1 90.25 554 LYS A CA 1
ATOM 4346 C C . LYS A 1 554 ? 14.5 -28.047 -14.336 1 90.25 554 LYS A C 1
ATOM 4348 O O . LYS A 1 554 ? 14.906 -27.219 -15.156 1 90.25 554 LYS A O 1
ATOM 4353 N N . VAL A 1 555 ? 13.617 -28.922 -14.539 1 90.88 555 VAL A N 1
ATOM 4354 C CA . VAL A 1 555 ? 12.828 -28.922 -15.766 1 90.88 555 VAL A CA 1
ATOM 4355 C C . VAL A 1 555 ? 11.352 -28.719 -15.43 1 90.88 555 VAL A C 1
ATOM 4357 O O . VAL A 1 555 ? 10.734 -29.562 -14.781 1 90.88 555 VAL A O 1
ATOM 4360 N N . GLN A 1 556 ? 10.836 -27.672 -15.812 1 93.44 556 GLN A N 1
ATOM 4361 C CA . GLN A 1 556 ? 9.43 -27.359 -15.617 1 93.44 556 GLN A CA 1
ATOM 4362 C C . GLN A 1 556 ? 8.602 -27.719 -16.844 1 93.44 556 GLN A C 1
ATOM 4364 O O . GLN A 1 556 ? 8.945 -27.328 -17.969 1 93.44 556 GLN A O 1
ATOM 4369 N N . CYS A 1 557 ? 7.621 -28.484 -16.625 1 91.69 557 CYS A N 1
ATOM 4370 C CA . CYS A 1 557 ? 6.766 -28.953 -17.703 1 91.69 557 CYS A CA 1
ATOM 4371 C C . CYS A 1 557 ? 5.41 -28.266 -17.672 1 91.69 557 CYS A C 1
ATOM 4373 O O . CYS A 1 557 ? 4.645 -28.438 -16.719 1 91.69 557 CYS A O 1
ATOM 4375 N N . TYR A 1 558 ? 5.148 -27.531 -18.719 1 94.94 558 TYR A N 1
ATOM 4376 C CA . TYR A 1 558 ? 3.889 -26.797 -18.797 1 94.94 558 TYR A CA 1
ATOM 4377 C C . TYR A 1 558 ? 2.902 -27.516 -19.719 1 94.94 558 TYR A C 1
ATOM 4379 O O . TYR A 1 558 ? 3.145 -27.625 -20.922 1 94.94 558 TYR A O 1
ATOM 4387 N N . ASN A 1 559 ? 1.825 -28 -19.094 1 91.38 559 ASN A N 1
ATOM 4388 C CA . ASN A 1 559 ? 0.73 -28.594 -19.859 1 91.38 559 ASN A CA 1
ATOM 4389 C C . ASN A 1 559 ? -0.21 -27.516 -20.406 1 91.38 559 ASN A C 1
ATOM 4391 O O . ASN A 1 559 ? -0.97 -26.906 -19.641 1 91.38 559 ASN A O 1
ATOM 4395 N N . VAL A 1 560 ? -0.163 -27.312 -21.656 1 92.5 560 VAL A N 1
ATOM 4396 C CA . VAL A 1 560 ? -0.875 -26.219 -22.312 1 92.5 560 VAL A CA 1
ATOM 4397 C C . VAL A 1 560 ? -2.381 -26.453 -22.219 1 92.5 560 VAL A C 1
ATOM 4399 O O . VAL A 1 560 ? -3.148 -25.516 -22 1 92.5 560 VAL A O 1
ATOM 4402 N N . LYS A 1 561 ? -2.816 -27.625 -22.297 1 88.94 561 LYS A N 1
ATOM 4403 C CA . LYS A 1 561 ? -4.238 -27.953 -22.312 1 88.94 561 LYS A CA 1
ATOM 4404 C C . LYS A 1 561 ? -4.898 -27.625 -20.984 1 88.94 561 LYS A C 1
ATOM 4406 O O . LYS A 1 561 ? -5.973 -27.031 -20.938 1 88.94 561 LYS A O 1
ATOM 4411 N N . ASN A 1 562 ? -4.184 -27.969 -19.953 1 90.69 562 ASN A N 1
ATOM 4412 C CA . ASN A 1 562 ? -4.777 -27.797 -18.625 1 90.69 562 ASN A CA 1
ATOM 4413 C C . ASN A 1 562 ? -4.246 -26.547 -17.922 1 90.69 562 ASN A C 1
ATOM 4415 O O . ASN A 1 562 ? -4.723 -26.188 -16.844 1 90.69 562 ASN A O 1
ATOM 4419 N N . ASP A 1 563 ? -3.299 -25.875 -18.547 1 94.44 563 ASP A N 1
ATOM 4420 C CA . ASP A 1 563 ? -2.664 -24.703 -17.969 1 94.44 563 ASP A CA 1
ATOM 4421 C C . ASP A 1 563 ? -2.086 -25.031 -16.578 1 94.44 563 ASP A C 1
ATOM 4423 O O . ASP A 1 563 ? -2.396 -24.344 -15.602 1 94.44 563 ASP A O 1
ATOM 4427 N N . ILE A 1 564 ? -1.285 -26.094 -16.562 1 94.06 564 ILE A N 1
ATOM 4428 C CA . ILE A 1 564 ? -0.702 -26.547 -15.305 1 94.06 564 ILE A CA 1
ATOM 4429 C C . ILE A 1 564 ? 0.806 -26.734 -15.477 1 94.06 564 ILE A C 1
ATOM 4431 O O . ILE A 1 564 ? 1.267 -27.266 -16.484 1 94.06 564 ILE A O 1
ATOM 4435 N N . MET A 1 565 ? 1.564 -26.188 -14.547 1 94.06 565 MET A N 1
ATOM 4436 C CA . MET A 1 565 ? 3.018 -26.328 -14.508 1 94.06 565 MET A CA 1
ATOM 4437 C C . MET A 1 565 ? 3.434 -27.391 -13.492 1 94.06 565 MET A C 1
ATOM 4439 O O . MET A 1 565 ? 2.975 -27.375 -12.344 1 94.06 565 MET A O 1
ATOM 4443 N N . VAL A 1 566 ? 4.215 -28.391 -13.969 1 92 566 VAL A N 1
ATOM 4444 C CA . VAL A 1 566 ? 4.73 -29.422 -13.07 1 92 566 VAL A CA 1
ATOM 4445 C C . VAL A 1 566 ? 6.242 -29.547 -13.242 1 92 566 VAL A C 1
ATOM 4447 O O . VAL A 1 566 ? 6.801 -29.094 -14.242 1 92 566 VAL A O 1
ATOM 4450 N N . LEU A 1 567 ? 6.887 -30.094 -12.25 1 89.69 567 LEU A N 1
ATOM 4451 C CA . LEU A 1 567 ? 8.32 -30.344 -12.383 1 89.69 567 LEU A CA 1
ATOM 4452 C C . LEU A 1 567 ? 8.57 -31.766 -12.906 1 89.69 567 LEU A C 1
ATOM 4454 O O . LEU A 1 567 ? 7.922 -32.719 -12.469 1 89.69 567 LEU A O 1
ATOM 4458 N N . GLY A 1 568 ? 9.406 -31.781 -13.875 1 84.31 568 GLY A N 1
ATOM 4459 C CA . GLY A 1 568 ? 9.938 -33.062 -14.305 1 84.31 568 GLY A CA 1
ATOM 4460 C C . GLY A 1 568 ? 11.266 -33.406 -13.656 1 84.31 568 GLY A C 1
ATOM 4461 O O . GLY A 1 568 ? 11.648 -32.812 -12.656 1 84.31 568 GLY A O 1
ATOM 4462 N N . LYS A 1 569 ? 11.867 -34.469 -14.18 1 81.44 569 LYS A N 1
ATOM 4463 C CA . LYS A 1 569 ? 13.18 -34.844 -13.672 1 81.44 569 LYS A CA 1
ATOM 4464 C C . LYS A 1 569 ? 14.227 -33.781 -13.977 1 81.44 569 LYS A C 1
ATOM 4466 O O . LYS A 1 569 ? 14.188 -33.156 -15.031 1 81.44 569 LYS A O 1
ATOM 4471 N N . ASP A 1 570 ? 15.211 -33.688 -13.125 1 85.5 570 ASP A N 1
ATOM 4472 C CA . ASP A 1 570 ? 16.25 -32.688 -13.258 1 85.5 570 ASP A CA 1
ATOM 4473 C C . ASP A 1 570 ? 17.219 -33.031 -14.398 1 85.5 570 ASP A C 1
ATOM 4475 O O . ASP A 1 570 ? 17.438 -34.219 -14.703 1 85.5 570 ASP A O 1
ATOM 4479 N N . MET A 1 571 ? 17.719 -31.969 -14.938 1 84.44 571 MET A N 1
ATOM 4480 C CA . MET A 1 571 ? 18.891 -32.156 -15.789 1 84.44 571 MET A CA 1
ATOM 4481 C C . MET A 1 571 ? 20.094 -32.625 -14.969 1 84.44 571 MET A C 1
ATOM 4483 O O . MET A 1 571 ? 20.125 -32.438 -13.75 1 84.44 571 MET A O 1
ATOM 4487 N N . PRO A 1 572 ? 21 -33.219 -15.688 1 79.44 572 PRO A N 1
ATOM 4488 C CA . PRO A 1 572 ? 22.188 -33.656 -14.938 1 79.44 572 PRO A CA 1
ATOM 4489 C C . PRO A 1 572 ? 22.922 -32.531 -14.266 1 79.44 572 PRO A C 1
ATOM 4491 O O . PRO A 1 572 ? 23.453 -32.688 -13.156 1 79.44 572 PRO A O 1
ATOM 4494 N N . ASP A 1 573 ? 22.938 -31.359 -14.953 1 83.12 573 ASP A N 1
ATOM 4495 C CA . ASP A 1 573 ? 23.625 -30.188 -14.414 1 83.12 573 ASP A CA 1
ATOM 4496 C C . ASP A 1 573 ? 22.719 -28.953 -14.477 1 83.12 573 ASP A C 1
ATOM 4498 O O . ASP A 1 573 ? 21.844 -28.859 -15.344 1 83.12 573 ASP A O 1
ATOM 4502 N N . ALA A 1 574 ? 23.016 -28.109 -13.461 1 88.75 574 ALA A N 1
ATOM 4503 C CA . ALA A 1 574 ? 22.359 -26.812 -13.539 1 88.75 574 ALA A CA 1
ATOM 4504 C C . ALA A 1 574 ? 22.922 -25.984 -14.688 1 88.75 574 ALA A C 1
ATOM 4506 O O . ALA A 1 574 ? 24.156 -25.844 -14.82 1 88.75 574 ALA A O 1
ATOM 4507 N N . LEU A 1 575 ? 22.078 -25.5 -15.547 1 89.81 575 LEU A N 1
ATOM 4508 C CA . LEU A 1 575 ? 22.516 -24.766 -16.734 1 89.81 575 LEU A CA 1
ATOM 4509 C C . LEU A 1 575 ? 21.656 -23.531 -16.953 1 89.81 575 LEU A C 1
ATOM 4511 O O . LEU A 1 575 ? 20.484 -23.5 -16.562 1 89.81 575 LEU A O 1
ATOM 4515 N N . TYR A 1 576 ? 22.312 -22.562 -17.484 1 90.56 576 TYR A N 1
ATOM 4516 C CA . TYR A 1 576 ? 21.578 -21.453 -18.078 1 90.56 576 TYR A CA 1
ATOM 4517 C C . TYR A 1 576 ? 22.219 -21.016 -19.406 1 90.56 576 TYR A C 1
ATOM 4519 O O . TYR A 1 576 ? 23.375 -21.328 -19.672 1 90.56 576 TYR A O 1
ATOM 4527 N N . GLY A 1 577 ? 21.406 -20.406 -20.234 1 91.25 577 GLY A N 1
ATOM 4528 C CA . GLY A 1 577 ? 21.906 -19.938 -21.531 1 91.25 577 GLY A CA 1
ATOM 4529 C C . GLY A 1 577 ? 22.109 -21.062 -22.531 1 91.25 577 GLY A C 1
ATOM 4530 O O . GLY A 1 577 ? 22.781 -20.875 -23.547 1 91.25 577 GLY A O 1
ATOM 4531 N N . HIS A 1 578 ? 21.625 -22.25 -22.203 1 91 578 HIS A N 1
ATOM 4532 C CA . HIS A 1 578 ? 21.703 -23.391 -23.109 1 91 578 HIS A CA 1
ATOM 4533 C C . HIS A 1 578 ? 20.547 -23.375 -24.109 1 91 578 HIS A C 1
ATOM 4535 O O . HIS A 1 578 ? 19.672 -22.5 -24.031 1 91 578 HIS A O 1
ATOM 4541 N N . CYS A 1 579 ? 20.625 -24.328 -25.094 1 92.19 579 CYS A N 1
ATOM 4542 C CA . CYS A 1 579 ? 19.562 -24.516 -26.062 1 92.19 579 CYS A CA 1
ATOM 4543 C C . CYS A 1 579 ? 18.938 -25.891 -25.953 1 92.19 579 CYS A C 1
ATOM 4545 O O . CYS A 1 579 ? 19.625 -26.859 -25.625 1 92.19 579 CYS A O 1
ATOM 4547 N N . THR A 1 580 ? 17.688 -25.922 -26.188 1 92.38 580 THR A N 1
ATOM 4548 C CA . THR A 1 580 ? 17 -27.203 -26.25 1 92.38 580 THR A CA 1
ATOM 4549 C C . THR A 1 580 ? 16.25 -27.344 -27.562 1 92.38 580 THR A C 1
ATOM 4551 O O . THR A 1 580 ? 15.664 -26.391 -28.078 1 92.38 580 THR A O 1
ATOM 4554 N N . VAL A 1 581 ? 16.344 -28.516 -28.172 1 92.69 581 VAL A N 1
ATOM 4555 C CA . VAL A 1 581 ? 15.602 -28.828 -29.391 1 92.69 581 VAL A CA 1
ATOM 4556 C C . VAL A 1 581 ? 14.945 -30.188 -29.266 1 92.69 581 VAL A C 1
ATOM 4558 O O . VAL A 1 581 ? 15.453 -31.078 -28.562 1 92.69 581 VAL A O 1
ATOM 4561 N N . THR A 1 582 ? 13.844 -30.359 -29.938 1 91.44 582 THR A N 1
ATOM 4562 C CA . THR A 1 582 ? 13.109 -31.625 -29.922 1 91.44 582 THR A CA 1
ATOM 4563 C C . THR A 1 582 ? 13.5 -32.5 -31.109 1 91.44 582 THR A C 1
ATOM 4565 O O . THR A 1 582 ? 13.555 -32 -32.25 1 91.44 582 THR A O 1
ATOM 4568 N N . ILE A 1 583 ? 13.773 -33.688 -30.828 1 86.62 583 ILE A N 1
ATOM 4569 C CA . ILE A 1 583 ? 14.156 -34.625 -31.891 1 86.62 583 ILE A CA 1
ATOM 4570 C C . ILE A 1 583 ? 13.297 -35.875 -31.797 1 86.62 583 ILE A C 1
ATOM 4572 O O . ILE A 1 583 ? 12.727 -36.188 -30.75 1 86.62 583 ILE A O 1
ATOM 4576 N N . ALA A 1 584 ? 13.219 -36.562 -33 1 81.06 584 ALA A N 1
ATOM 4577 C CA . ALA A 1 584 ? 12.508 -37.844 -33.031 1 81.06 584 ALA A CA 1
ATOM 4578 C C . ALA A 1 584 ? 13.297 -38.938 -32.281 1 81.06 584 ALA A C 1
ATOM 4580 O O . ALA A 1 584 ? 14.523 -38.938 -32.344 1 81.06 584 ALA A O 1
ATOM 4581 N N . LYS A 1 585 ? 12.516 -39.781 -31.594 1 75.5 585 LYS A N 1
ATOM 4582 C CA . LYS A 1 585 ? 13.156 -40.938 -30.938 1 75.5 585 LYS A CA 1
ATOM 4583 C C . LYS A 1 585 ? 13.656 -41.938 -31.969 1 75.5 585 LYS A C 1
ATOM 4585 O O . LYS A 1 585 ? 13.008 -42.156 -33 1 75.5 585 LYS A O 1
ATOM 4590 N N . ALA A 1 586 ? 14.984 -42.406 -31.953 1 61.94 586 ALA A N 1
ATOM 4591 C CA . ALA A 1 586 ? 15.539 -43.406 -32.875 1 61.94 586 ALA A CA 1
ATOM 4592 C C . ALA A 1 586 ? 14.828 -44.75 -32.719 1 61.94 586 ALA A C 1
ATOM 4594 O O . ALA A 1 586 ? 14.383 -45.094 -31.625 1 61.94 586 ALA A O 1
ATOM 4595 N N . MET B 1 1 ? 19.469 -31.688 3.357 1 21.23 1 MET B N 1
ATOM 4596 C CA . MET B 1 1 ? 18.172 -32 3.955 1 21.23 1 MET B CA 1
ATOM 4597 C C . MET B 1 1 ? 18.109 -31.516 5.398 1 21.23 1 MET B C 1
ATOM 4599 O O . MET B 1 1 ? 18.031 -32.312 6.328 1 21.23 1 MET B O 1
ATOM 4603 N N . ASP B 1 2 ? 18.703 -30.359 5.625 1 24.2 2 ASP B N 1
ATOM 4604 C CA . ASP B 1 2 ? 18.656 -29.391 6.715 1 24.2 2 ASP B CA 1
ATOM 4605 C C . ASP B 1 2 ? 17.203 -29.062 7.086 1 24.2 2 ASP B C 1
ATOM 4607 O O . ASP B 1 2 ? 16.312 -29.109 6.234 1 24.2 2 ASP B O 1
ATOM 4611 N N . GLU B 1 3 ? 16.703 -29.156 8.32 1 29.39 3 GLU B N 1
ATOM 4612 C CA . GLU B 1 3 ? 15.586 -29.094 9.266 1 29.39 3 GLU B CA 1
ATOM 4613 C C . GLU B 1 3 ? 14.75 -27.828 9.055 1 29.39 3 GLU B C 1
ATOM 4615 O O . GLU B 1 3 ? 13.828 -27.562 9.828 1 29.39 3 GLU B O 1
ATOM 4620 N N . SER B 1 4 ? 15.281 -26.75 8.578 1 32.66 4 SER B N 1
ATOM 4621 C CA . SER B 1 4 ? 14.656 -25.438 8.68 1 32.66 4 SER B CA 1
ATOM 4622 C C . SER B 1 4 ? 13.352 -25.391 7.898 1 32.66 4 SER B C 1
ATOM 4624 O O . SER B 1 4 ? 13.312 -24.875 6.777 1 32.66 4 SER B O 1
ATOM 4626 N N . ARG B 1 5 ? 12.57 -26.406 7.75 1 36.88 5 ARG B N 1
ATOM 4627 C CA . ARG B 1 5 ? 11.336 -26.859 7.121 1 36.88 5 ARG B CA 1
ATOM 4628 C C . ARG B 1 5 ? 10.18 -25.906 7.418 1 36.88 5 ARG B C 1
ATOM 4630 O O . ARG B 1 5 ? 10.25 -25.125 8.367 1 36.88 5 ARG B O 1
ATOM 4637 N N . CYS B 1 6 ? 8.875 -26.109 6.824 1 41.84 6 CYS B N 1
ATOM 4638 C CA . CYS B 1 6 ? 7.746 -25.328 6.355 1 41.84 6 CYS B CA 1
ATOM 4639 C C . CYS B 1 6 ? 6.988 -24.703 7.523 1 41.84 6 CYS B C 1
ATOM 4641 O O . CYS B 1 6 ? 6.23 -25.391 8.211 1 41.84 6 CYS B O 1
ATOM 4643 N N . PRO B 1 7 ? 7.539 -23.641 8.211 1 46.84 7 PRO B N 1
ATOM 4644 C CA . PRO B 1 7 ? 6.727 -22.969 9.227 1 46.84 7 PRO B CA 1
ATOM 4645 C C . PRO B 1 7 ? 5.285 -22.75 8.766 1 46.84 7 PRO B C 1
ATOM 4647 O O . PRO B 1 7 ? 5.008 -22.75 7.566 1 46.84 7 PRO B O 1
ATOM 4650 N N . GLY B 1 8 ? 4.363 -23.031 9.672 1 57.66 8 GLY B N 1
ATOM 4651 C CA . GLY B 1 8 ? 2.979 -22.609 9.57 1 57.66 8 GLY B CA 1
ATOM 4652 C C . GLY B 1 8 ? 2.822 -21.25 8.898 1 57.66 8 GLY B C 1
ATOM 4653 O O . GLY B 1 8 ? 3.752 -20.453 8.891 1 57.66 8 GLY B O 1
ATOM 4654 N N . SER B 1 9 ? 2.209 -21.234 7.793 1 66.44 9 SER B N 1
ATOM 4655 C CA . SER B 1 9 ? 1.916 -19.953 7.145 1 66.44 9 SER B CA 1
ATOM 4656 C C . SER B 1 9 ? 0.81 -19.203 7.875 1 66.44 9 SER B C 1
ATOM 4658 O O . SER B 1 9 ? -0.32 -19.688 7.973 1 66.44 9 SER B O 1
ATOM 4660 N N . LYS B 1 10 ? 1.252 -18.391 8.812 1 67.19 10 LYS B N 1
ATOM 4661 C CA . LYS B 1 10 ? 0.307 -17.406 9.336 1 67.19 10 LYS B CA 1
ATOM 4662 C C . LYS B 1 10 ? -0.116 -16.422 8.242 1 67.19 10 LYS B C 1
ATOM 4664 O O . LYS B 1 10 ? 0.712 -15.672 7.723 1 67.19 10 LYS B O 1
ATOM 4669 N N . ALA B 1 11 ? -1.361 -16.859 7.762 1 73.88 11 ALA B N 1
ATOM 4670 C CA . ALA B 1 11 ? -1.811 -16.016 6.656 1 73.88 11 ALA B CA 1
ATOM 4671 C C . ALA B 1 11 ? -2.91 -15.062 7.105 1 73.88 11 ALA B C 1
ATOM 4673 O O . ALA B 1 11 ? -3.799 -15.445 7.871 1 73.88 11 ALA B O 1
ATOM 4674 N N . VAL B 1 12 ? -2.697 -13.836 7.043 1 73.81 12 VAL B N 1
ATOM 4675 C CA . VAL B 1 12 ? -3.764 -12.852 7.172 1 73.81 12 VAL B CA 1
ATOM 4676 C C . VAL B 1 12 ? -4.535 -12.75 5.855 1 73.81 12 VAL B C 1
ATOM 4678 O O . VAL B 1 12 ? -3.936 -12.594 4.789 1 73.81 12 VAL B O 1
ATOM 4681 N N . ASP B 1 13 ? -5.809 -13.062 5.965 1 81.44 13 ASP B N 1
ATOM 4682 C CA . ASP B 1 13 ? -6.648 -12.953 4.777 1 81.44 13 ASP B CA 1
ATOM 4683 C C . ASP B 1 13 ? -7 -11.492 4.488 1 81.44 13 ASP B C 1
ATOM 4685 O O . ASP B 1 13 ? -7.875 -10.922 5.141 1 81.44 13 ASP B O 1
ATOM 4689 N N . GLY B 1 14 ? -6.379 -10.891 3.521 1 75.31 14 GLY B N 1
ATOM 4690 C CA . GLY B 1 14 ? -6.574 -9.492 3.168 1 75.31 14 GLY B CA 1
ATOM 4691 C C . GLY B 1 14 ? -7.969 -9.195 2.646 1 75.31 14 GLY B C 1
ATOM 4692 O O . GLY B 1 14 ? -8.414 -8.047 2.66 1 75.31 14 GLY B O 1
ATOM 4693 N N . CYS B 1 15 ? -8.719 -10.18 2.227 1 84.75 15 CYS B N 1
ATOM 4694 C CA . CYS B 1 15 ? -10.039 -9.969 1.654 1 84.75 15 CYS B CA 1
ATOM 4695 C C . CYS B 1 15 ? -11.133 -10.258 2.682 1 84.75 15 CYS B C 1
ATOM 4697 O O . CYS B 1 15 ? -12.312 -10.078 2.402 1 84.75 15 CYS B O 1
ATOM 4699 N N . HIS B 1 16 ? -10.766 -10.695 3.84 1 90.94 16 HIS B N 1
ATOM 4700 C CA . HIS B 1 16 ? -11.656 -11.133 4.902 1 90.94 16 HIS B CA 1
ATOM 4701 C C . HIS B 1 16 ? -12.688 -10.055 5.234 1 90.94 16 HIS B C 1
ATOM 4703 O O . HIS B 1 16 ? -13.891 -10.305 5.188 1 90.94 16 HIS B O 1
ATOM 4709 N N . ALA B 1 17 ? -12.25 -8.852 5.504 1 91.25 17 ALA B N 1
ATOM 4710 C CA . ALA B 1 17 ? -13.125 -7.758 5.902 1 91.25 17 ALA B CA 1
ATOM 4711 C C . ALA B 1 17 ? -14.039 -7.34 4.75 1 91.25 17 ALA B C 1
ATOM 4713 O O . ALA B 1 17 ? -15.234 -7.109 4.949 1 91.25 17 ALA B O 1
ATOM 4714 N N . ALA B 1 18 ? -13.406 -7.246 3.592 1 90.19 18 ALA B N 1
ATOM 4715 C CA . ALA B 1 18 ? -14.18 -6.859 2.416 1 90.19 18 ALA B CA 1
ATOM 4716 C C . ALA B 1 18 ? -15.305 -7.852 2.148 1 90.19 18 ALA B C 1
ATOM 4718 O O . ALA B 1 18 ? -16.438 -7.457 1.854 1 90.19 18 ALA B O 1
ATOM 4719 N N . TRP B 1 19 ? -15 -9.117 2.305 1 91.25 19 TRP B N 1
ATOM 4720 C CA . TRP B 1 19 ? -16 -10.164 2.125 1 91.25 19 TRP B CA 1
ATOM 4721 C C . TRP B 1 19 ? -17.094 -10.062 3.182 1 91.25 19 TRP B C 1
ATOM 4723 O O . TRP B 1 19 ? -18.281 -10.133 2.863 1 91.25 19 TRP B O 1
ATOM 4733 N N . PHE B 1 20 ? -16.75 -9.844 4.371 1 94.69 20 PHE B N 1
ATOM 4734 C CA . PHE B 1 20 ? -17.703 -9.742 5.473 1 94.69 20 PHE B CA 1
ATOM 4735 C C . PHE B 1 20 ? -18.719 -8.633 5.219 1 94.69 20 PHE B C 1
ATOM 4737 O O . PHE B 1 20 ? -19.922 -8.867 5.293 1 94.69 20 PHE B O 1
ATOM 4744 N N . PHE B 1 21 ? -18.266 -7.508 4.906 1 94.44 21 PHE B N 1
ATOM 4745 C CA . PHE B 1 21 ? -19.156 -6.355 4.809 1 94.44 21 PHE B CA 1
ATOM 4746 C C . PHE B 1 21 ? -20 -6.422 3.537 1 94.44 21 PHE B C 1
ATOM 4748 O O . PHE B 1 21 ? -21.141 -5.977 3.52 1 94.44 21 PHE B O 1
ATOM 4755 N N . SER B 1 22 ? -19.406 -6.98 2.471 1 95.06 22 SER B N 1
ATOM 4756 C CA . SER B 1 22 ? -20.219 -7.207 1.276 1 95.06 22 SER B CA 1
ATOM 4757 C C . SER B 1 22 ? -21.391 -8.133 1.572 1 95.06 22 SER B C 1
ATOM 4759 O O . SER B 1 22 ? -22.531 -7.832 1.215 1 95.06 22 SER B O 1
ATOM 4761 N N . ARG B 1 23 ? -21.125 -9.148 2.283 1 95.31 23 ARG B N 1
ATOM 4762 C CA . ARG B 1 23 ? -22.156 -10.109 2.643 1 95.31 23 ARG B CA 1
ATOM 4763 C C . ARG B 1 23 ? -23.125 -9.516 3.656 1 95.31 23 ARG B C 1
ATOM 4765 O O . ARG B 1 23 ? -24.344 -9.742 3.576 1 95.31 23 ARG B O 1
ATOM 4772 N N . LEU B 1 24 ? -22.562 -8.797 4.586 1 95.88 24 LEU B N 1
ATOM 4773 C CA . LEU B 1 24 ? -23.375 -8.156 5.609 1 95.88 24 LEU B CA 1
ATOM 4774 C C . LEU B 1 24 ? -24.391 -7.207 4.973 1 95.88 24 LEU B C 1
ATOM 4776 O O . LEU B 1 24 ? -25.562 -7.191 5.367 1 95.88 24 LEU B O 1
ATOM 4780 N N . GLN B 1 25 ? -23.969 -6.457 4.016 1 95.94 25 GLN B N 1
ATOM 4781 C CA . GLN B 1 25 ? -24.859 -5.547 3.303 1 95.94 25 GLN B CA 1
ATOM 4782 C C . GLN B 1 25 ? -25.953 -6.312 2.564 1 95.94 25 GLN B C 1
ATOM 4784 O O . GLN B 1 25 ? -27.125 -5.906 2.582 1 95.94 25 GLN B O 1
ATOM 4789 N N . LYS B 1 26 ? -25.562 -7.402 1.954 1 96.06 26 LYS B N 1
ATOM 4790 C CA . LYS B 1 26 ? -26.531 -8.242 1.261 1 96.06 26 LYS B CA 1
ATOM 4791 C C . LYS B 1 26 ? -27.562 -8.812 2.234 1 96.06 26 LYS B C 1
ATOM 4793 O O . LYS B 1 26 ? -28.766 -8.797 1.955 1 96.06 26 LYS B O 1
ATOM 4798 N N . MET B 1 27 ? -27.094 -9.266 3.355 1 96.06 27 MET B N 1
ATOM 4799 C CA . MET B 1 27 ? -27.969 -9.828 4.375 1 96.06 27 MET B CA 1
ATOM 4800 C C . MET B 1 27 ? -28.953 -8.781 4.891 1 96.06 27 MET B C 1
ATOM 4802 O O . MET B 1 27 ? -30.125 -9.07 5.094 1 96.06 27 MET B O 1
ATOM 4806 N N . ARG B 1 28 ? -28.469 -7.539 5.082 1 96.38 28 ARG B N 1
ATOM 4807 C CA . ARG B 1 28 ? -29.328 -6.453 5.52 1 96.38 28 ARG B CA 1
ATOM 4808 C C . ARG B 1 28 ? -30.406 -6.156 4.477 1 96.38 28 ARG B C 1
ATOM 4810 O O . ARG B 1 28 ? -31.594 -6.043 4.809 1 96.38 28 ARG B O 1
ATOM 4817 N N . SER B 1 29 ? -30.031 -6.082 3.207 1 95.88 29 SER B N 1
ATOM 4818 C CA . SER B 1 29 ? -30.953 -5.754 2.119 1 95.88 29 SER B CA 1
ATOM 4819 C C . SER B 1 29 ? -32 -6.84 1.939 1 95.88 29 SER B C 1
ATOM 4821 O O . SER B 1 29 ? -33.156 -6.547 1.595 1 95.88 29 SER B O 1
ATOM 4823 N N . GLU B 1 30 ? -31.656 -8.109 2.275 1 94.88 30 GLU B N 1
ATOM 4824 C CA . GLU B 1 30 ? -32.562 -9.234 2.094 1 94.88 30 GLU B CA 1
ATOM 4825 C C . GLU B 1 30 ? -33.312 -9.547 3.383 1 94.88 30 GLU B C 1
ATOM 4827 O O . GLU B 1 30 ? -34.156 -10.453 3.418 1 94.88 30 GLU B O 1
ATOM 4832 N N . GLY B 1 31 ? -33 -8.797 4.445 1 94.5 31 GLY B N 1
ATOM 4833 C CA . GLY B 1 31 ? -33.656 -8.961 5.715 1 94.5 31 GLY B CA 1
ATOM 4834 C C . GLY B 1 31 ? -33.219 -10.203 6.473 1 94.5 31 GLY B C 1
ATOM 4835 O O . GLY B 1 31 ? -33.969 -10.719 7.316 1 94.5 31 GLY B O 1
ATOM 4836 N N . VAL B 1 32 ? -32.031 -10.711 6.102 1 93.94 32 VAL B N 1
ATOM 4837 C CA . VAL B 1 32 ? -31.5 -11.922 6.738 1 93.94 32 VAL B CA 1
ATOM 4838 C C . VAL B 1 32 ? -30.953 -11.578 8.117 1 93.94 32 VAL B C 1
ATOM 4840 O O . VAL B 1 32 ? -30.016 -10.773 8.242 1 93.94 32 VAL B O 1
ATOM 4843 N N . LEU B 1 33 ? -31.438 -12.117 9.18 1 93.44 33 LEU B N 1
ATOM 4844 C CA . LEU B 1 33 ? -31.031 -12.016 10.57 1 93.44 33 LEU B CA 1
ATOM 4845 C C . LEU B 1 33 ? -31.156 -10.578 11.078 1 93.44 33 LEU B C 1
ATOM 4847 O O . LEU B 1 33 ? -30.469 -10.18 12.016 1 93.44 33 LEU B O 1
ATOM 4851 N N . VAL B 1 34 ? -31.922 -9.781 10.352 1 95.25 34 VAL B N 1
ATOM 4852 C CA . VAL B 1 34 ? -32.25 -8.445 10.844 1 95.25 34 VAL B CA 1
ATOM 4853 C C . VAL B 1 34 ? -33.062 -8.547 12.125 1 95.25 34 VAL B C 1
ATOM 4855 O O . VAL B 1 34 ? -34.094 -9.219 12.148 1 95.25 34 VAL B O 1
ATOM 4858 N N . ASP B 1 35 ? -32.594 -7.852 13.242 1 93.06 35 ASP B N 1
ATOM 4859 C CA . ASP B 1 35 ? -33.219 -8.102 14.523 1 93.06 35 ASP B CA 1
ATOM 4860 C C . ASP B 1 35 ? -33.625 -6.789 15.203 1 93.06 35 ASP B C 1
ATOM 4862 O O . ASP B 1 35 ? -34.125 -6.793 16.328 1 93.06 35 ASP B O 1
ATOM 4866 N N . VAL B 1 36 ? -33.469 -5.641 14.539 1 95 36 VAL B N 1
ATOM 4867 C CA . VAL B 1 36 ? -33.906 -4.367 15.094 1 95 36 VAL B CA 1
ATOM 4868 C C . VAL B 1 36 ? -34.188 -3.387 13.953 1 95 36 VAL B C 1
ATOM 4870 O O . VAL B 1 36 ? -33.562 -3.447 12.898 1 95 36 VAL B O 1
ATOM 4873 N N . THR B 1 37 ? -35.125 -2.521 14.148 1 96.75 37 THR B N 1
ATOM 4874 C CA . THR B 1 37 ? -35.469 -1.452 13.211 1 96.75 37 THR B CA 1
ATOM 4875 C C . THR B 1 37 ? -35.438 -0.096 13.914 1 96.75 37 THR B C 1
ATOM 4877 O O . THR B 1 37 ? -36.156 0.115 14.891 1 96.75 37 THR B O 1
ATOM 4880 N N . LEU B 1 38 ? -34.625 0.802 13.484 1 96.44 38 LEU B N 1
ATOM 4881 C CA . LEU B 1 38 ? -34.562 2.156 14.023 1 96.44 38 LEU B CA 1
ATOM 4882 C C . LEU B 1 38 ? -35.531 3.08 13.281 1 96.44 38 LEU B C 1
ATOM 4884 O O . LEU B 1 38 ? -35.656 2.986 12.062 1 96.44 38 LEU B O 1
ATOM 4888 N N . CYS B 1 39 ? -36.156 3.902 14.016 1 96.56 39 CYS B N 1
ATOM 4889 C CA . CYS B 1 39 ? -37.125 4.828 13.43 1 96.56 39 CYS B CA 1
ATOM 4890 C C . CYS B 1 39 ? -36.781 6.27 13.789 1 96.56 39 CYS B C 1
ATOM 4892 O O . CYS B 1 39 ? -36.5 6.578 14.953 1 96.56 39 CYS B O 1
ATOM 4894 N N . ALA B 1 40 ? -36.688 7.129 12.812 1 95.88 40 ALA B N 1
ATOM 4895 C CA . ALA B 1 40 ? -36.5 8.57 12.992 1 95.88 40 ALA B CA 1
ATOM 4896 C C . ALA B 1 40 ? -37.312 9.352 11.969 1 95.88 40 ALA B C 1
ATOM 4898 O O . ALA B 1 40 ? -37.188 9.109 10.766 1 95.88 40 ALA B O 1
ATOM 4899 N N . GLU B 1 41 ? -38.125 10.297 12.414 1 95.56 41 GLU B N 1
ATOM 4900 C CA . GLU B 1 41 ? -38.938 11.156 11.562 1 95.56 41 GLU B CA 1
ATOM 4901 C C . GLU B 1 41 ? -39.781 10.328 10.586 1 95.56 41 GLU B C 1
ATOM 4903 O O . GLU B 1 41 ? -39.844 10.641 9.391 1 95.56 41 GLU B O 1
ATOM 4908 N N . GLY B 1 42 ? -40.25 9.195 11 1 93.31 42 GLY B N 1
ATOM 4909 C CA . GLY B 1 42 ? -41.156 8.383 10.219 1 93.31 42 GLY B CA 1
ATOM 4910 C C . GLY B 1 42 ? -40.438 7.395 9.312 1 93.31 42 GLY B C 1
ATOM 4911 O O . GLY B 1 42 ? -41.094 6.547 8.68 1 93.31 42 GLY B O 1
ATOM 4912 N N . LYS B 1 43 ? -39.156 7.457 9.227 1 96.5 43 LYS B N 1
ATOM 4913 C CA . LYS B 1 43 ? -38.406 6.531 8.391 1 96.5 43 LYS B CA 1
ATOM 4914 C C . LYS B 1 43 ? -37.906 5.336 9.211 1 96.5 43 LYS B C 1
ATOM 4916 O O . LYS B 1 43 ? -37.469 5.5 10.344 1 96.5 43 LYS B O 1
ATOM 4921 N N . GLU B 1 44 ? -38.062 4.133 8.602 1 96.75 44 GLU B N 1
ATOM 4922 C CA . GLU B 1 44 ? -37.625 2.906 9.258 1 96.75 44 GLU B CA 1
ATOM 4923 C C . GLU B 1 44 ? -36.344 2.381 8.633 1 96.75 44 GLU B C 1
ATOM 4925 O O . GLU B 1 44 ? -36.219 2.285 7.406 1 96.75 44 GLU B O 1
ATOM 4930 N N . ILE B 1 45 ? -35.375 2.039 9.461 1 97.38 45 ILE B N 1
ATOM 4931 C CA . ILE B 1 45 ? -34.062 1.562 9.008 1 97.38 45 ILE B CA 1
ATOM 4932 C C . ILE B 1 45 ? -33.75 0.217 9.656 1 97.38 45 ILE B C 1
ATOM 4934 O O . ILE B 1 45 ? -33.344 0.162 10.82 1 97.38 45 ILE B O 1
ATOM 4938 N N . PRO B 1 46 ? -33.969 -0.881 8.898 1 97.12 46 PRO B N 1
ATOM 4939 C CA . PRO B 1 46 ? -33.656 -2.201 9.445 1 97.12 46 PRO B CA 1
ATOM 4940 C C . PRO B 1 46 ? -32.156 -2.395 9.648 1 97.12 46 PRO B C 1
ATOM 4942 O O . PRO B 1 46 ? -31.344 -2.004 8.797 1 97.12 46 PRO B O 1
ATOM 4945 N N . CYS B 1 47 ? -31.703 -2.918 10.828 1 96.88 47 CYS B N 1
ATOM 4946 C CA . CYS B 1 47 ? -30.297 -3.088 11.18 1 96.88 47 CYS B CA 1
ATOM 4947 C C . CYS B 1 47 ? -30.094 -4.375 11.969 1 96.88 47 CYS B C 1
ATOM 4949 O O . CYS B 1 47 ? -31.047 -5.07 12.305 1 96.88 47 CYS B O 1
ATOM 4951 N N . HIS B 1 48 ? -28.891 -4.77 12.156 1 96.69 48 HIS B N 1
ATOM 4952 C CA . HIS B 1 48 ? -28.484 -5.805 13.102 1 96.69 48 HIS B CA 1
ATOM 4953 C C . HIS B 1 48 ? -27.984 -5.199 14.406 1 96.69 48 HIS B C 1
ATOM 4955 O O . HIS B 1 48 ? -27.141 -4.301 14.391 1 96.69 48 HIS B O 1
ATOM 4961 N N . ARG B 1 49 ? -28.484 -5.664 15.539 1 95.94 49 ARG B N 1
ATOM 4962 C CA . ARG B 1 49 ? -28.094 -5.145 16.844 1 95.94 49 ARG B CA 1
ATOM 4963 C C . ARG B 1 49 ? -26.578 -5.215 17.031 1 95.94 49 ARG B C 1
ATOM 4965 O O . ARG B 1 49 ? -25.969 -4.277 17.547 1 95.94 49 ARG B O 1
ATOM 4972 N N . LEU B 1 50 ? -26.016 -6.328 16.562 1 95.94 50 LEU B N 1
ATOM 4973 C CA . LEU B 1 50 ? -24.578 -6.547 16.734 1 95.94 50 LEU B CA 1
ATOM 4974 C C . LEU B 1 50 ? -23.781 -5.48 15.992 1 95.94 50 LEU B C 1
ATOM 4976 O O . LEU B 1 50 ? -22.812 -4.945 16.531 1 95.94 50 LEU B O 1
ATOM 4980 N N . VAL B 1 51 ? -24.156 -5.152 14.766 1 97.12 51 VAL B N 1
ATOM 4981 C CA . VAL B 1 51 ? -23.453 -4.172 13.953 1 97.12 51 VAL B CA 1
ATOM 4982 C C . VAL B 1 51 ? -23.531 -2.799 14.617 1 97.12 51 VAL B C 1
ATOM 4984 O O . VAL B 1 51 ? -22.516 -2.125 14.781 1 97.12 51 VAL B O 1
ATOM 4987 N N . LEU B 1 52 ? -24.719 -2.398 15.078 1 96.5 52 LEU B N 1
ATOM 4988 C CA . LEU B 1 52 ? -24.906 -1.113 15.742 1 96.5 52 LEU B CA 1
ATOM 4989 C C . LEU B 1 52 ? -24.094 -1.048 17.031 1 96.5 52 LEU B C 1
ATOM 4991 O O . LEU B 1 52 ? -23.422 -0.047 17.297 1 96.5 52 LEU B O 1
ATOM 4995 N N . ALA B 1 53 ? -24.125 -2.139 17.797 1 95.94 53 ALA B N 1
ATOM 4996 C CA . ALA B 1 53 ? -23.469 -2.184 19.094 1 95.94 53 ALA B CA 1
ATOM 4997 C C . ALA B 1 53 ? -21.953 -2.094 18.938 1 95.94 53 ALA B C 1
ATOM 4999 O O . ALA B 1 53 ? -21.25 -1.586 19.812 1 95.94 53 ALA B O 1
ATOM 5000 N N . THR B 1 54 ? -21.438 -2.566 17.797 1 96.19 54 THR B N 1
ATOM 5001 C CA . THR B 1 54 ? -20 -2.553 17.578 1 96.19 54 THR B CA 1
ATOM 5002 C C . THR B 1 54 ? -19.5 -1.139 17.266 1 96.19 54 THR B C 1
ATOM 5004 O O . THR B 1 54 ? -18.406 -0.752 17.672 1 96.19 54 THR B O 1
ATOM 5007 N N . PHE B 1 55 ? -20.297 -0.346 16.594 1 96.56 55 PHE B N 1
ATOM 5008 C CA . PHE B 1 55 ? -19.844 0.96 16.141 1 96.56 55 PHE B CA 1
ATOM 5009 C C . PHE B 1 55 ? -20.312 2.062 17.078 1 96.56 55 PHE B C 1
ATOM 5011 O O . PHE B 1 55 ? -19.844 3.197 17 1 96.56 55 PHE B O 1
ATOM 5018 N N . SER B 1 56 ? -21.234 1.754 18.016 1 96.19 56 SER B N 1
ATOM 5019 C CA . SER B 1 56 ? -21.844 2.76 18.891 1 96.19 56 SER B CA 1
ATOM 5020 C C . SER B 1 56 ? -21.922 2.27 20.328 1 96.19 56 SER B C 1
ATOM 5022 O O . SER B 1 56 ? -22.641 1.307 20.625 1 96.19 56 SER B O 1
ATOM 5024 N N . ASP B 1 57 ? -21.328 2.961 21.25 1 94.56 57 ASP B N 1
ATOM 5025 C CA . ASP B 1 57 ? -21.422 2.619 22.672 1 94.56 57 ASP B CA 1
ATOM 5026 C C . ASP B 1 57 ? -22.828 2.857 23.203 1 94.56 57 ASP B C 1
ATOM 5028 O O . ASP B 1 57 ? -23.266 2.18 24.141 1 94.56 57 ASP B O 1
ATOM 5032 N N . TYR B 1 58 ? -23.484 3.83 22.547 1 94.62 58 TYR B N 1
ATOM 5033 C CA . TYR B 1 58 ? -24.891 4.078 22.875 1 94.62 58 TYR B CA 1
ATOM 5034 C C . TYR B 1 58 ? -25.734 2.832 22.656 1 94.62 58 TYR B C 1
ATOM 5036 O O . TYR B 1 58 ? -26.422 2.367 23.578 1 94.62 58 TYR B O 1
ATOM 5044 N N . PHE B 1 59 ? -25.609 2.236 21.5 1 95.06 59 PHE B N 1
ATOM 5045 C CA . PHE B 1 59 ? -26.391 1.05 21.172 1 95.06 59 PHE B CA 1
ATOM 5046 C C . PHE B 1 59 ? -25.859 -0.172 21.922 1 95.06 59 PHE B C 1
ATOM 5048 O O . PHE B 1 59 ? -26.625 -1.062 22.281 1 95.06 59 PHE B O 1
ATOM 5055 N N . CYS B 1 60 ? -24.516 -0.261 22.062 1 94.44 60 CYS B N 1
ATOM 5056 C CA . CYS B 1 60 ? -23.953 -1.37 22.828 1 94.44 60 CYS B CA 1
ATOM 5057 C C . CYS B 1 60 ? -24.547 -1.43 24.234 1 94.44 60 CYS B C 1
ATOM 5059 O O . CYS B 1 60 ? -24.969 -2.492 24.688 1 94.44 60 CYS B O 1
ATOM 5061 N N . SER B 1 61 ? -24.625 -0.288 24.891 1 92.25 61 SER B N 1
ATOM 5062 C CA . SER B 1 61 ? -25.219 -0.207 26.219 1 92.25 61 SER B CA 1
ATOM 5063 C C . SER B 1 61 ? -26.703 -0.523 26.188 1 92.25 61 SER B C 1
ATOM 5065 O O . SER B 1 61 ? -27.219 -1.212 27.078 1 92.25 61 SER B O 1
ATOM 5067 N N . MET B 1 62 ? -27.328 -0.064 25.156 1 91.12 62 MET B N 1
ATOM 5068 C CA . MET B 1 62 ? -28.766 -0.272 25.031 1 91.12 62 MET B CA 1
ATOM 5069 C C . MET B 1 62 ? -29.094 -1.754 24.859 1 91.12 62 MET B C 1
ATOM 5071 O O . MET B 1 62 ? -30.016 -2.266 25.5 1 91.12 62 MET B O 1
ATOM 5075 N N . PHE B 1 63 ? -28.297 -2.48 24.062 1 91.94 63 PHE B N 1
ATOM 5076 C CA . PHE B 1 63 ? -28.625 -3.855 23.703 1 91.94 63 PHE B CA 1
ATOM 5077 C C . PHE B 1 63 ? -28.047 -4.832 24.719 1 91.94 63 PHE B C 1
ATOM 5079 O O . PHE B 1 63 ? -28.438 -6 24.75 1 91.94 63 PHE B O 1
ATOM 5086 N N . SER B 1 64 ? -26.969 -4.504 25.406 1 85.44 64 SER B N 1
ATOM 5087 C CA . SER B 1 64 ? -26.344 -5.387 26.391 1 85.44 64 SER B CA 1
ATOM 5088 C C . SER B 1 64 ? -27.125 -5.414 27.688 1 85.44 64 SER B C 1
ATOM 5090 O O . SER B 1 64 ? -26.906 -6.289 28.531 1 85.44 64 SER B O 1
ATOM 5092 N N . GLY B 1 65 ? -27.922 -4.449 28.016 1 74.19 65 GLY B N 1
ATOM 5093 C CA . GLY B 1 65 ? -28.641 -4.363 29.281 1 74.19 65 GLY B CA 1
ATOM 5094 C C . GLY B 1 65 ? -29.781 -5.355 29.391 1 74.19 65 GLY B C 1
ATOM 5095 O O . GLY B 1 65 ? -30.125 -6.02 28.422 1 74.19 65 GLY B O 1
ATOM 5096 N N . ASN B 1 66 ? -30.031 -5.945 30.562 1 65.06 66 ASN B N 1
ATOM 5097 C CA . ASN B 1 66 ? -31.078 -6.891 30.938 1 65.06 66 ASN B CA 1
ATOM 5098 C C . ASN B 1 66 ? -32.469 -6.27 30.812 1 65.06 66 ASN B C 1
ATOM 5100 O O . ASN B 1 66 ? -33.469 -6.848 31.266 1 65.06 66 ASN B O 1
ATOM 5104 N N . LEU B 1 67 ? -32.5 -5.07 30.234 1 56.5 67 LEU B N 1
ATOM 5105 C CA . LEU B 1 67 ? -33.812 -4.418 30.297 1 56.5 67 LEU B CA 1
ATOM 5106 C C . LEU B 1 67 ? -34.688 -4.859 29.141 1 56.5 67 LEU B C 1
ATOM 5108 O O . LEU B 1 67 ? -34.188 -5.164 28.047 1 56.5 67 LEU B O 1
ATOM 5112 N N . ILE B 1 68 ? -35.875 -5.09 29.312 1 54.53 68 ILE B N 1
ATOM 5113 C CA . ILE B 1 68 ? -36.938 -5.523 28.422 1 54.53 68 ILE B CA 1
ATOM 5114 C C . ILE B 1 68 ? -36.906 -4.73 27.125 1 54.53 68 ILE B C 1
ATOM 5116 O O . ILE B 1 68 ? -37.125 -5.281 26.047 1 54.53 68 ILE B O 1
ATOM 5120 N N . GLU B 1 69 ? -36.594 -3.496 27.234 1 55.28 69 GLU B N 1
ATOM 5121 C CA . GLU B 1 69 ? -36.594 -2.543 26.125 1 55.28 69 GLU B CA 1
ATOM 5122 C C . GLU B 1 69 ? -35.5 -2.857 25.109 1 55.28 69 GLU B C 1
ATOM 5124 O O . GLU B 1 69 ? -35.625 -2.51 23.938 1 55.28 69 GLU B O 1
ATOM 5129 N N . THR B 1 70 ? -34.594 -3.732 25.625 1 61.84 70 THR B N 1
ATOM 5130 C CA . THR B 1 70 ? -33.438 -4.109 24.828 1 61.84 70 THR B CA 1
ATOM 5131 C C . THR B 1 70 ? -33.812 -5.07 23.719 1 61.84 70 THR B C 1
ATOM 5133 O O . THR B 1 70 ? -33.156 -5.141 22.688 1 61.84 70 THR B O 1
ATOM 5136 N N . LYS B 1 71 ? -35.094 -5.594 23.906 1 67.94 71 LYS B N 1
ATOM 5137 C CA . LYS B 1 71 ? -35.5 -6.656 22.984 1 67.94 71 LYS B CA 1
ATOM 5138 C C . LYS B 1 71 ? -36.562 -6.176 22.016 1 67.94 71 LYS B C 1
ATOM 5140 O O . LYS B 1 71 ? -37.156 -6.973 21.281 1 67.94 71 LYS B O 1
ATOM 5145 N N . LYS B 1 72 ? -36.75 -4.797 22 1 77.38 72 LYS B N 1
ATOM 5146 C CA . LYS B 1 72 ? -37.75 -4.25 21.078 1 77.38 72 LYS B CA 1
ATOM 5147 C C . LYS B 1 72 ? -37.281 -4.359 19.625 1 77.38 72 LYS B C 1
ATOM 5149 O O . LYS B 1 72 ? -36.094 -4.152 19.344 1 77.38 72 LYS B O 1
ATOM 5154 N N . ASP B 1 73 ? -38.219 -4.605 18.859 1 88.19 73 ASP B N 1
ATOM 5155 C CA . ASP B 1 73 ? -37.938 -4.77 17.438 1 88.19 73 ASP B CA 1
ATOM 5156 C C . ASP B 1 73 ? -37.844 -3.416 16.75 1 88.19 73 ASP B C 1
ATOM 5158 O O . ASP B 1 73 ? -37.156 -3.287 15.727 1 88.19 73 ASP B O 1
ATOM 5162 N N . LYS B 1 74 ? -38.531 -2.391 17.391 1 93.19 74 LYS B N 1
ATOM 5163 C CA . LYS B 1 74 ? -38.531 -1.05 16.812 1 93.19 74 LYS B CA 1
ATOM 5164 C C . LYS B 1 74 ? -38.125 -0.007 17.844 1 93.19 74 LYS B C 1
ATOM 5166 O O . LYS B 1 74 ? -38.688 0.028 18.953 1 93.19 74 LYS B O 1
ATOM 5171 N N . ILE B 1 75 ? -37.156 0.817 17.547 1 93.69 75 ILE B N 1
ATOM 5172 C CA . ILE B 1 75 ? -36.656 1.831 18.469 1 93.69 75 ILE B CA 1
ATOM 5173 C C . ILE B 1 75 ? -36.781 3.215 17.828 1 93.69 75 ILE B C 1
ATOM 5175 O O . ILE B 1 75 ? -36.25 3.457 16.75 1 93.69 75 ILE B O 1
ATOM 5179 N N . GLU B 1 76 ? -37.438 4.105 18.484 1 93.94 76 GLU B N 1
ATOM 5180 C CA . GLU B 1 76 ? -37.594 5.484 18.016 1 93.94 76 GLU B CA 1
ATOM 5181 C C . GLU B 1 76 ? -36.406 6.348 18.469 1 93.94 76 GLU B C 1
ATOM 5183 O O . GLU B 1 76 ? -36.125 6.445 19.672 1 93.94 76 GLU B O 1
ATOM 5188 N N . MET B 1 77 ? -35.812 6.945 17.562 1 93.25 77 MET B N 1
ATOM 5189 C CA . MET B 1 77 ? -34.688 7.809 17.859 1 93.25 77 MET B CA 1
ATOM 5190 C C . MET B 1 77 ? -35.094 9.273 17.906 1 93.25 77 MET B C 1
ATOM 5192 O O . MET B 1 77 ? -35.312 9.898 16.859 1 93.25 77 MET B O 1
ATOM 5196 N N . GLY B 1 78 ? -35.188 9.828 19.078 1 92.19 78 GLY B N 1
ATOM 5197 C CA . GLY B 1 78 ? -35.5 11.234 19.219 1 92.19 78 GLY B CA 1
ATOM 5198 C C . GLY B 1 78 ? -34.312 12.141 19.062 1 92.19 78 GLY B C 1
ATOM 5199 O O . GLY B 1 78 ? -33.188 11.781 19.5 1 92.19 78 GLY B O 1
ATOM 5200 N N . GLY B 1 79 ? -34.438 13.336 18.422 1 91.75 79 GLY B N 1
ATOM 5201 C CA . GLY B 1 79 ? -33.406 14.344 18.375 1 91.75 79 GLY B CA 1
ATOM 5202 C C . GLY B 1 79 ? -32.438 14.141 17.219 1 91.75 79 GLY B C 1
ATOM 5203 O O . GLY B 1 79 ? -31.438 14.859 17.094 1 91.75 79 GLY B O 1
ATOM 5204 N N . VAL B 1 80 ? -32.656 13.055 16.453 1 94.75 80 VAL B N 1
ATOM 5205 C CA . VAL B 1 80 ? -31.781 12.766 15.312 1 94.75 80 VAL B CA 1
ATOM 5206 C C . VAL B 1 80 ? -32.594 12.789 14.023 1 94.75 80 VAL B C 1
ATOM 5208 O O . VAL B 1 80 ? -33.719 12.297 13.984 1 94.75 80 VAL B O 1
ATOM 5211 N N . SER B 1 81 ? -32.094 13.477 13.039 1 95.38 81 SER B N 1
ATOM 5212 C CA . SER B 1 81 ? -32.781 13.484 11.742 1 95.38 81 SER B CA 1
ATOM 5213 C C . SER B 1 81 ? -32.688 12.117 11.07 1 95.38 81 SER B C 1
ATOM 5215 O O . SER B 1 81 ? -31.75 11.352 11.312 1 95.38 81 SER B O 1
ATOM 5217 N N . ALA B 1 82 ? -33.656 11.844 10.219 1 96.69 82 ALA B N 1
ATOM 5218 C CA . ALA B 1 82 ? -33.719 10.578 9.492 1 96.69 82 ALA B CA 1
ATOM 5219 C C . ALA B 1 82 ? -32.5 10.445 8.578 1 96.69 82 ALA B C 1
ATOM 5221 O O . ALA B 1 82 ? -31.906 9.359 8.461 1 96.69 82 ALA B O 1
ATOM 5222 N N . GLU B 1 83 ? -32.125 11.539 8.023 1 96.38 83 GLU B N 1
ATOM 5223 C CA . GLU B 1 83 ? -30.984 11.523 7.098 1 96.38 83 GLU B CA 1
ATOM 5224 C C . GLU B 1 83 ? -29.672 11.227 7.82 1 96.38 83 GLU B C 1
ATOM 5226 O O . GLU B 1 83 ? -28.875 10.414 7.359 1 96.38 83 GLU B O 1
ATOM 5231 N N . ALA B 1 84 ? -29.453 11.859 8.93 1 97.19 84 ALA B N 1
ATOM 5232 C CA . ALA B 1 84 ? -28.234 11.641 9.711 1 97.19 84 ALA B CA 1
ATOM 5233 C C . ALA B 1 84 ? -28.156 10.211 10.227 1 97.19 84 ALA B C 1
ATOM 5235 O O . ALA B 1 84 ? -27.109 9.578 10.18 1 97.19 84 ALA B O 1
ATOM 5236 N N . LEU B 1 85 ? -29.344 9.734 10.633 1 97.75 85 LEU B N 1
ATOM 5237 C CA . LEU B 1 85 ? -29.391 8.367 11.133 1 97.75 85 LEU B CA 1
ATOM 5238 C C . LEU B 1 85 ? -29.078 7.367 10.031 1 97.75 85 LEU B C 1
ATOM 5240 O O . LEU B 1 85 ? -28.297 6.43 10.242 1 97.75 85 LEU B O 1
ATOM 5244 N N . GLN B 1 86 ? -29.641 7.633 8.906 1 97.44 86 GLN B N 1
ATOM 5245 C CA . GLN B 1 86 ? -29.391 6.77 7.758 1 97.44 86 GLN B CA 1
ATOM 5246 C C . GLN B 1 86 ? -27.906 6.754 7.402 1 97.44 86 GLN B C 1
ATOM 5248 O O . GLN B 1 86 ? -27.344 5.691 7.133 1 97.44 86 GLN B O 1
ATOM 5253 N N . GLN B 1 87 ? -27.25 7.895 7.441 1 96.56 87 GLN B N 1
ATOM 5254 C CA . GLN B 1 87 ? -25.844 8 7.105 1 96.56 87 GLN B CA 1
ATOM 5255 C C . GLN B 1 87 ? -24.984 7.238 8.117 1 96.56 87 GLN B C 1
ATOM 5257 O O . GLN B 1 87 ? -24.016 6.566 7.734 1 96.56 87 GLN B O 1
ATOM 5262 N N . LEU B 1 88 ? -25.344 7.336 9.359 1 97.62 88 LEU B N 1
ATOM 5263 C CA . LEU B 1 88 ? -24.594 6.645 10.406 1 97.62 88 LEU B CA 1
ATOM 5264 C C . LEU B 1 88 ? -24.703 5.133 10.242 1 97.62 88 LEU B C 1
ATOM 5266 O O . LEU B 1 88 ? -23.703 4.418 10.336 1 97.62 88 LEU B O 1
ATOM 5270 N N . VAL B 1 89 ? -25.938 4.676 9.961 1 97.88 89 VAL B N 1
ATOM 5271 C CA . VAL B 1 89 ? -26.156 3.244 9.789 1 97.88 89 VAL B CA 1
ATOM 5272 C C . VAL B 1 89 ? -25.422 2.752 8.547 1 97.88 89 VAL B C 1
ATOM 5274 O O . VAL B 1 89 ? -24.766 1.711 8.578 1 97.88 89 VAL B O 1
ATOM 5277 N N . ASP B 1 90 ? -25.547 3.51 7.508 1 96.25 90 ASP B N 1
ATOM 5278 C CA . ASP B 1 90 ? -24.844 3.141 6.281 1 96.25 90 ASP B CA 1
ATOM 5279 C C . ASP B 1 90 ? -23.344 3.08 6.512 1 96.25 90 ASP B C 1
ATOM 5281 O O . ASP B 1 90 ? -22.656 2.195 5.984 1 96.25 90 ASP B O 1
ATOM 5285 N N . TYR B 1 91 ? -22.828 3.98 7.27 1 96.12 91 TYR B N 1
ATOM 5286 C CA . TYR B 1 91 ? -21.406 3.973 7.617 1 96.12 91 TYR B CA 1
ATOM 5287 C C . TYR B 1 91 ? -21.031 2.674 8.32 1 96.12 91 TYR B C 1
ATOM 5289 O O . TYR B 1 91 ? -20 2.076 8.008 1 96.12 91 TYR B O 1
ATOM 5297 N N . ALA B 1 92 ? -21.812 2.27 9.156 1 96.81 92 ALA B N 1
ATOM 5298 C CA . ALA B 1 92 ? -21.531 1.053 9.914 1 96.81 92 ALA B CA 1
ATOM 5299 C C . ALA B 1 92 ? -21.438 -0.16 8.992 1 96.81 92 ALA B C 1
ATOM 5301 O O . ALA B 1 92 ? -20.609 -1.055 9.211 1 96.81 92 ALA B O 1
ATOM 5302 N N . TYR B 1 93 ? -22.203 -0.131 7.906 1 96.56 93 TYR B N 1
ATOM 5303 C CA . TYR B 1 93 ? -22.281 -1.295 7.031 1 96.56 93 TYR B CA 1
ATOM 5304 C C . TYR B 1 93 ? -21.297 -1.171 5.875 1 96.56 93 TYR B C 1
ATOM 5306 O O . TYR 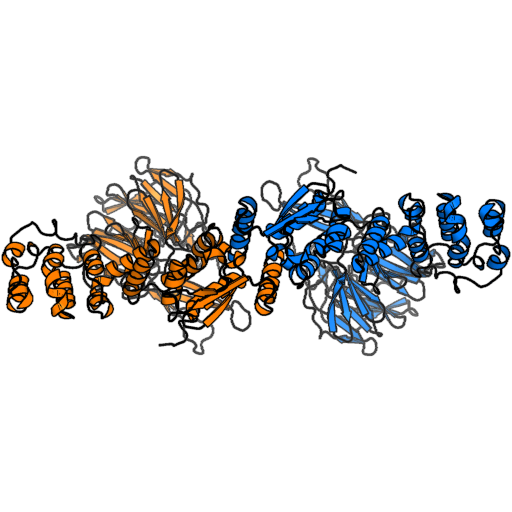B 1 93 ? -20.922 -2.174 5.262 1 96.56 93 TYR B O 1
ATOM 5314 N N . THR B 1 94 ? -20.828 0.054 5.504 1 93.44 94 THR B N 1
ATOM 5315 C CA . THR B 1 94 ? -20.094 0.197 4.254 1 93.44 94 THR B CA 1
ATOM 5316 C C . THR B 1 94 ? -18.734 0.875 4.5 1 93.44 94 THR B C 1
ATOM 5318 O O . THR B 1 94 ? -17.859 0.85 3.635 1 93.44 94 THR B O 1
ATOM 5321 N N . SER B 1 95 ? -18.531 1.481 5.629 1 92 95 SER B N 1
ATOM 5322 C CA . SER B 1 95 ? -17.328 2.246 5.965 1 92 95 SER B CA 1
ATOM 5323 C C . SER B 1 95 ? -17.312 3.584 5.23 1 92 95 SER B C 1
ATOM 5325 O O . SER B 1 95 ? -16.359 4.363 5.383 1 92 95 SER B O 1
ATOM 5327 N N . LYS B 1 96 ? -18.359 3.861 4.438 1 92.31 96 LYS B N 1
ATOM 5328 C CA . LYS B 1 96 ? -18.406 5.082 3.639 1 92.31 96 LYS B CA 1
ATOM 5329 C C . LYS B 1 96 ? -19.297 6.133 4.293 1 92.31 96 LYS B C 1
ATOM 5331 O O . LYS B 1 96 ? -20.328 5.797 4.875 1 92.31 96 LYS B O 1
ATOM 5336 N N . ILE B 1 97 ? -18.844 7.332 4.266 1 93.5 97 ILE B N 1
ATOM 5337 C CA . ILE B 1 97 ? -19.625 8.445 4.777 1 93.5 97 ILE B CA 1
ATOM 5338 C C . ILE B 1 97 ? -19.406 9.68 3.904 1 93.5 97 ILE B C 1
ATOM 5340 O O . ILE B 1 97 ? -18.281 9.945 3.475 1 93.5 97 ILE B O 1
ATOM 5344 N N . ASN B 1 98 ? -20.469 10.273 3.512 1 93.12 98 ASN B N 1
ATOM 5345 C CA . ASN B 1 98 ? -20.406 11.492 2.717 1 93.12 98 ASN B CA 1
ATOM 5346 C C . ASN B 1 98 ? -20.672 12.734 3.566 1 93.12 98 ASN B C 1
ATOM 5348 O O . ASN B 1 98 ? -21.812 12.969 3.984 1 93.12 98 ASN B O 1
ATOM 5352 N N . ILE B 1 99 ? -19.656 13.461 3.82 1 94.75 99 ILE B N 1
ATOM 5353 C CA . ILE B 1 99 ? -19.781 14.664 4.645 1 94.75 99 ILE B CA 1
ATOM 5354 C C . ILE B 1 99 ? -19.703 15.906 3.766 1 94.75 99 ILE B C 1
ATOM 5356 O O . ILE B 1 99 ? -18.766 16.047 2.975 1 94.75 99 ILE B O 1
ATOM 5360 N N . THR B 1 100 ? -20.656 16.75 3.814 1 93.44 100 THR B N 1
ATOM 5361 C CA . THR B 1 100 ? -20.734 18.016 3.09 1 93.44 100 THR B CA 1
ATOM 5362 C C . THR B 1 100 ? -20.953 19.172 4.051 1 93.44 100 THR B C 1
ATOM 5364 O O . THR B 1 100 ? -21.203 18.969 5.242 1 93.44 100 THR B O 1
ATOM 5367 N N . GLU B 1 101 ? -20.875 20.391 3.604 1 91.56 101 GLU B N 1
ATOM 5368 C CA . GLU B 1 101 ? -21.094 21.578 4.43 1 91.56 101 GLU B CA 1
ATOM 5369 C C . GLU B 1 101 ? -22.531 21.641 4.926 1 91.56 101 GLU B C 1
ATOM 5371 O O . GLU B 1 101 ? -22.797 22.141 6.023 1 91.56 101 GLU B O 1
ATOM 5376 N N . GLU B 1 102 ? -23.406 21.031 4.188 1 92.38 102 GLU B N 1
ATOM 5377 C CA . GLU B 1 102 ? -24.828 21.109 4.504 1 92.38 102 GLU B CA 1
ATOM 5378 C C . GLU B 1 102 ? -25.219 20.094 5.57 1 92.38 102 GLU B C 1
ATOM 5380 O O . GLU B 1 102 ? -26.062 20.359 6.414 1 92.38 102 GLU B O 1
ATOM 5385 N N . ASN B 1 103 ? -24.516 18.984 5.547 1 94.88 103 ASN B N 1
ATOM 5386 C CA . ASN B 1 103 ? -25 17.938 6.426 1 94.88 103 ASN B CA 1
ATOM 5387 C C . ASN B 1 103 ? -24.062 17.719 7.621 1 94.88 103 ASN B C 1
ATOM 5389 O O . ASN B 1 103 ? -24.391 16.984 8.547 1 94.88 103 ASN B O 1
ATOM 5393 N N . VAL B 1 104 ? -22.859 18.359 7.652 1 95.69 104 VAL B N 1
ATOM 5394 C CA . VAL B 1 104 ? -21.844 18.078 8.664 1 95.69 104 VAL B CA 1
ATOM 5395 C C . VAL B 1 104 ? -22.406 18.375 10.055 1 95.69 104 VAL B C 1
ATOM 5397 O O . VAL B 1 104 ? -22.125 17.656 11.016 1 95.69 104 VAL B O 1
ATOM 5400 N N . ARG B 1 105 ? -23.234 19.391 10.188 1 95.19 105 ARG B N 1
ATOM 5401 C CA . ARG B 1 105 ? -23.734 19.797 11.508 1 95.19 105 ARG B CA 1
ATOM 5402 C C . ARG B 1 105 ? -24.688 18.75 12.07 1 95.19 105 ARG B C 1
ATOM 5404 O O . ARG B 1 105 ? -24.422 18.141 13.109 1 95.19 105 ARG B O 1
ATOM 5411 N N . PRO B 1 106 ? -25.797 18.406 11.336 1 96.12 106 PRO B N 1
ATOM 5412 C CA . PRO B 1 106 ? -26.703 17.391 11.875 1 96.12 106 PRO B CA 1
ATOM 5413 C C . PRO B 1 106 ? -26.016 16.031 12.023 1 96.12 106 PRO B C 1
ATOM 5415 O O . PRO B 1 106 ? -26.328 15.273 12.953 1 96.12 106 PRO B O 1
ATOM 5418 N N . LEU B 1 107 ? -25.156 15.719 11.172 1 96.69 107 LEU B N 1
ATOM 5419 C CA . LEU B 1 107 ? -24.453 14.438 11.211 1 96.69 107 LEU B CA 1
ATOM 5420 C C . LEU B 1 107 ? -23.547 14.352 12.438 1 96.69 107 LEU B C 1
ATOM 5422 O O . LEU B 1 107 ? -23.547 13.336 13.141 1 96.69 107 LEU B O 1
ATOM 5426 N N . PHE B 1 108 ? -22.766 15.453 12.672 1 97.44 108 PHE B N 1
ATOM 5427 C CA . PHE B 1 108 ? -21.859 15.5 13.82 1 97.44 108 PHE B CA 1
ATOM 5428 C C . PHE B 1 108 ? -22.641 15.398 15.125 1 97.44 108 PHE B C 1
ATOM 5430 O O . PHE B 1 108 ? -22.266 14.641 16.016 1 97.44 108 PHE B O 1
ATOM 5437 N N . GLU B 1 109 ? -23.719 16.047 15.242 1 96.88 109 GLU B N 1
ATOM 5438 C CA . GLU B 1 109 ? -24.562 16 16.438 1 96.88 109 GLU B CA 1
A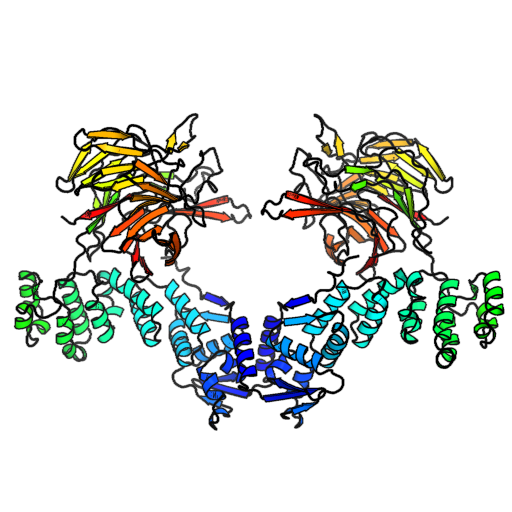TOM 5439 C C . GLU B 1 109 ? -25.156 14.617 16.656 1 96.88 109 GLU B C 1
ATOM 5441 O O . GLU B 1 109 ? -25.156 14.109 17.781 1 96.88 109 GLU B O 1
ATOM 5446 N N . ALA B 1 110 ? -25.625 14.039 15.57 1 97.62 110 ALA B N 1
ATOM 5447 C CA . ALA B 1 110 ? -26.188 12.688 15.664 1 97.62 110 ALA B CA 1
ATOM 5448 C C . ALA B 1 110 ? -25.109 11.688 16.078 1 97.62 110 ALA B C 1
ATOM 5450 O O . ALA B 1 110 ? -25.359 10.828 16.938 1 97.62 110 ALA B O 1
ATOM 5451 N N . ALA B 1 111 ? -23.938 11.805 15.438 1 97.62 111 ALA B N 1
ATOM 5452 C CA . ALA B 1 111 ? -22.828 10.898 15.727 1 97.62 111 ALA B CA 1
ATOM 5453 C C . ALA B 1 111 ? -22.406 11 17.188 1 97.62 111 ALA B C 1
ATOM 5455 O O . ALA B 1 111 ? -22.125 9.992 17.844 1 97.62 111 ALA B O 1
ATOM 5456 N N . ASP B 1 112 ? -22.359 12.25 17.625 1 97.06 112 ASP B N 1
ATOM 5457 C CA . ASP B 1 112 ? -22 12.477 19.016 1 97.06 112 ASP B CA 1
ATOM 5458 C C . ASP B 1 112 ? -23.062 11.906 19.953 1 97.06 112 ASP B C 1
ATOM 5460 O O . ASP B 1 112 ? -22.734 11.188 20.906 1 97.06 112 ASP B O 1
ATOM 5464 N N . MET B 1 113 ? -24.328 12.125 19.672 1 96.88 113 MET B N 1
ATOM 5465 C CA . MET B 1 113 ? -25.438 11.664 20.5 1 96.88 113 MET B CA 1
ATOM 5466 C C . MET B 1 113 ? -25.453 10.141 20.578 1 96.88 113 MET B C 1
ATOM 5468 O O . MET B 1 113 ? -25.641 9.562 21.656 1 96.88 113 MET B O 1
ATOM 5472 N N . LEU B 1 114 ? -25.266 9.531 19.438 1 97.12 114 LEU B N 1
ATOM 5473 C CA . LEU B 1 114 ? -25.359 8.078 19.359 1 97.12 114 LEU B CA 1
ATOM 5474 C C . LEU B 1 114 ? -23.984 7.43 19.531 1 97.12 114 LEU B C 1
ATOM 5476 O O . LEU B 1 114 ? -23.859 6.211 19.391 1 97.12 114 LEU B O 1
ATOM 5480 N N . GLN B 1 115 ? -22.984 8.242 19.719 1 96.62 115 GLN B N 1
ATOM 5481 C CA . GLN B 1 115 ? -21.641 7.832 20.078 1 96.62 115 GLN B CA 1
ATOM 5482 C C . GLN B 1 115 ? -21 6.992 18.984 1 96.62 115 GLN B C 1
ATOM 5484 O O . GLN B 1 115 ? -20.422 5.934 19.25 1 96.62 115 GLN B O 1
ATOM 5489 N N . PHE B 1 116 ? -21.156 7.395 17.734 1 96.75 116 PHE B N 1
ATOM 5490 C CA . PHE B 1 116 ? -20.375 6.883 16.609 1 96.75 116 PHE B CA 1
ATOM 5491 C C . PHE B 1 116 ? -19.016 7.582 16.531 1 96.75 116 PHE B C 1
ATOM 5493 O O . PHE B 1 116 ? -18.859 8.547 15.789 1 96.75 116 PHE B O 1
ATOM 5500 N N . LEU B 1 117 ? -18.078 7.086 17.234 1 94.12 117 LEU B N 1
ATOM 5501 C CA . LEU B 1 117 ? -16.812 7.777 17.438 1 94.12 117 LEU B CA 1
ATOM 5502 C C . LEU B 1 117 ? -16.078 7.949 16.109 1 94.12 117 LEU B C 1
ATOM 5504 O O . LEU B 1 117 ? -15.469 8.992 15.859 1 94.12 117 LEU B O 1
ATOM 5508 N N . GLY B 1 118 ? -16.062 6.934 15.219 1 93.69 118 GLY B N 1
ATOM 5509 C CA . GLY B 1 118 ? -15.406 7.035 13.93 1 93.69 118 GLY B CA 1
ATOM 5510 C C . GLY B 1 118 ? -15.938 8.172 13.078 1 93.69 118 GLY B C 1
ATOM 5511 O O . GLY B 1 118 ? -15.164 8.891 12.438 1 93.69 118 GLY B O 1
ATOM 5512 N N . VAL B 1 119 ? -17.203 8.344 13.109 1 96 119 VAL B N 1
ATOM 5513 C CA . VAL B 1 119 ? -17.828 9.391 12.312 1 96 119 VAL B CA 1
ATOM 5514 C C . VAL B 1 119 ? -17.562 10.758 12.945 1 96 119 VAL B C 1
ATOM 5516 O O . VAL B 1 119 ? -17.359 11.742 12.234 1 96 119 VAL B O 1
ATOM 5519 N N . CYS B 1 120 ? -17.562 10.805 14.305 1 95.94 120 CYS B N 1
ATOM 5520 C CA . CYS B 1 120 ? -17.203 12.047 14.977 1 95.94 120 CYS B CA 1
ATOM 5521 C C . CYS B 1 120 ? -15.828 12.531 14.539 1 95.94 120 CYS B C 1
ATOM 5523 O O . CYS B 1 120 ? -15.656 13.711 14.219 1 95.94 120 CYS B O 1
ATOM 5525 N N . VAL B 1 121 ? -14.945 11.609 14.484 1 94.56 121 VAL B N 1
ATOM 5526 C CA . VAL B 1 121 ? -13.578 11.961 14.094 1 94.56 121 VAL B CA 1
ATOM 5527 C C . VAL B 1 121 ? -13.57 12.477 12.656 1 94.56 121 VAL B C 1
ATOM 5529 O O . VAL B 1 121 ? -12.906 13.469 12.352 1 94.56 121 VAL B O 1
ATOM 5532 N N . LYS B 1 122 ? -14.312 11.828 11.766 1 94.25 122 LYS B N 1
ATOM 5533 C CA . LYS B 1 122 ? -14.375 12.25 10.367 1 94.25 122 LYS B CA 1
ATOM 5534 C C . LYS B 1 122 ? -14.977 13.641 10.242 1 94.25 122 LYS B C 1
ATOM 5536 O O . LYS B 1 122 ? -14.539 14.445 9.414 1 94.25 122 LYS B O 1
ATOM 5541 N N . CYS B 1 123 ? -15.984 13.859 11.008 1 95.88 123 CYS B N 1
ATOM 5542 C CA . CYS B 1 123 ? -16.594 15.188 11.016 1 95.88 123 CYS B CA 1
ATOM 5543 C C . CYS B 1 123 ? -15.617 16.234 11.523 1 95.88 123 CYS B C 1
ATOM 5545 O O . CYS B 1 123 ? -15.531 17.328 10.977 1 95.88 123 CYS B O 1
ATOM 5547 N N . GLU B 1 124 ? -14.914 15.891 12.578 1 95.5 124 GLU B N 1
ATOM 5548 C CA . GLU B 1 124 ? -13.914 16.797 13.133 1 95.5 124 GLU B CA 1
ATOM 5549 C C . GLU B 1 124 ? -12.852 17.156 12.094 1 95.5 124 GLU B C 1
ATOM 5551 O O . GLU B 1 124 ? -12.516 18.328 11.922 1 95.5 124 GLU B O 1
ATOM 5556 N N . VAL B 1 125 ? -12.359 16.156 11.391 1 93.19 125 VAL B N 1
ATOM 5557 C CA . VAL B 1 125 ? -11.328 16.375 10.375 1 93.19 125 VAL B CA 1
ATOM 5558 C C . VAL B 1 125 ? -11.883 17.25 9.25 1 93.19 125 VAL B C 1
ATOM 5560 O O . VAL B 1 125 ? -11.211 18.172 8.781 1 93.19 125 VAL B O 1
ATOM 5563 N N . PHE B 1 126 ? -13.062 17.031 8.797 1 94.56 126 PHE B N 1
ATOM 5564 C CA . PHE B 1 126 ? -13.727 17.797 7.742 1 94.56 126 PHE B CA 1
ATOM 5565 C C . PHE B 1 126 ? -13.82 19.266 8.109 1 94.56 126 PHE B C 1
ATOM 5567 O O . PHE B 1 126 ? -13.516 20.141 7.293 1 94.56 126 PHE B O 1
ATOM 5574 N N . LEU B 1 127 ? -14.227 19.453 9.359 1 95.44 127 LEU B N 1
ATOM 5575 C CA . LEU B 1 127 ? -14.406 20.828 9.82 1 95.44 127 LEU B CA 1
ATOM 5576 C C . LEU B 1 127 ? -13.062 21.516 10.062 1 95.44 127 LEU B C 1
ATOM 5578 O O . LEU B 1 127 ? -12.922 22.703 9.82 1 95.44 127 LEU B O 1
ATOM 5582 N N . GLN B 1 128 ? -12.156 20.734 10.57 1 93.56 128 GLN B N 1
ATOM 5583 C CA . GLN B 1 128 ? -10.82 21.266 10.789 1 93.56 128 GLN B CA 1
ATOM 5584 C C . GLN B 1 128 ? -10.211 21.766 9.477 1 93.56 128 GLN B C 1
ATOM 5586 O O . GLN B 1 128 ? -9.555 22.812 9.453 1 93.56 128 GLN B O 1
ATOM 5591 N N . ASP B 1 129 ? -10.445 21.047 8.438 1 91.12 129 ASP B N 1
ATOM 5592 C CA . ASP B 1 129 ? -9.914 21.406 7.125 1 91.12 129 ASP B CA 1
ATOM 5593 C C . ASP B 1 129 ? -10.578 22.672 6.586 1 91.12 129 ASP B C 1
ATOM 5595 O O . ASP B 1 129 ? -10.047 23.312 5.684 1 91.12 129 ASP B O 1
ATOM 5599 N N . ARG B 1 130 ? -11.648 23.062 7.172 1 91.88 130 ARG B N 1
ATOM 5600 C CA . ARG B 1 130 ? -12.422 24.188 6.668 1 91.88 130 ARG B CA 1
ATOM 5601 C C . ARG B 1 130 ? -12.406 25.344 7.656 1 91.88 130 ARG B C 1
ATOM 5603 O O . ARG B 1 130 ? -13.141 26.328 7.488 1 91.88 130 ARG B O 1
ATOM 5610 N N . LEU B 1 131 ? -11.617 25.172 8.625 1 92.94 131 LEU B N 1
ATOM 5611 C CA . LEU B 1 131 ? -11.461 26.234 9.617 1 92.94 131 LEU B CA 1
ATOM 5612 C C . LEU B 1 131 ? -10.758 27.453 9.008 1 92.94 131 LEU B C 1
ATOM 5614 O O . LEU B 1 131 ? -9.68 27.312 8.43 1 92.94 131 LEU B O 1
ATOM 5618 N N . ASN B 1 132 ? -11.383 28.594 9.031 1 92.69 132 ASN B N 1
ATOM 5619 C CA . ASN B 1 132 ? -10.828 29.859 8.57 1 92.69 132 ASN B CA 1
ATOM 5620 C C . ASN B 1 132 ? -11.461 31.047 9.297 1 92.69 132 ASN B C 1
ATOM 5622 O O . ASN B 1 132 ? -12.195 30.875 10.266 1 92.69 132 ASN B O 1
ATOM 5626 N N . GLU B 1 133 ? -11.18 32.25 8.852 1 90.88 133 GLU B N 1
ATOM 5627 C CA . GLU B 1 133 ? -11.617 33.469 9.531 1 90.88 133 GLU B CA 1
ATOM 5628 C C . GLU B 1 133 ? -13.133 33.625 9.43 1 90.88 133 GLU B C 1
ATOM 5630 O O . GLU B 1 133 ? -13.742 34.281 10.281 1 90.88 133 GLU B O 1
ATOM 5635 N N . GLU B 1 134 ? -13.703 33 8.477 1 92 134 GLU B N 1
ATOM 5636 C CA . GLU B 1 134 ? -15.141 33.156 8.281 1 92 134 GLU B CA 1
ATOM 5637 C C . GLU B 1 134 ? -15.922 32.062 8.992 1 92 134 GLU B C 1
ATOM 5639 O O . GLU B 1 134 ? -17.062 32.281 9.43 1 92 134 GLU B O 1
ATOM 5644 N N . SER B 1 135 ? -15.312 30.906 9.133 1 94.62 135 SER B N 1
ATOM 5645 C CA . SER B 1 135 ? -16.078 29.75 9.602 1 94.62 135 SER B CA 1
ATOM 5646 C C . SER B 1 135 ? -15.789 29.453 11.07 1 94.62 135 SER B C 1
ATOM 5648 O O . SER B 1 135 ? -16.484 28.672 11.703 1 94.62 135 SER B O 1
ATOM 5650 N N . CYS B 1 136 ? -14.836 30.094 11.688 1 96 136 CYS B N 1
ATOM 5651 C CA . CYS B 1 136 ? -14.297 29.703 12.984 1 96 136 CYS B CA 1
ATOM 5652 C C . CYS B 1 136 ? -15.344 29.844 14.078 1 96 136 CYS B C 1
ATOM 5654 O O . CYS B 1 136 ? -15.438 29 14.969 1 96 136 CYS B O 1
ATOM 5656 N N . LEU B 1 137 ? -16.188 30.891 14.039 1 96.69 137 LEU B N 1
ATOM 5657 C CA . LEU B 1 137 ? -17.172 31.078 15.094 1 96.69 137 LEU B CA 1
ATOM 5658 C C . LEU B 1 137 ? -18.234 29.984 15.055 1 96.69 137 LEU B C 1
ATOM 5660 O O . LEU B 1 137 ? -18.562 29.391 16.094 1 96.69 137 LEU B O 1
ATOM 5664 N N . GLY B 1 138 ? -18.781 29.719 13.844 1 95.56 138 GLY B N 1
ATOM 5665 C CA . GLY B 1 138 ? -19.766 28.641 13.703 1 95.56 138 GLY B CA 1
ATOM 5666 C C . GLY B 1 138 ? -19.234 27.297 14.141 1 95.56 138 GLY B C 1
ATOM 5667 O O . GLY B 1 138 ? -19.922 26.531 14.82 1 95.56 138 GLY B O 1
ATOM 5668 N N . ILE B 1 139 ? -18.016 27.016 13.742 1 96.62 139 ILE B N 1
ATOM 5669 C CA . ILE B 1 139 ? -17.391 25.75 14.07 1 96.62 139 ILE B CA 1
ATOM 5670 C C . ILE B 1 139 ? -17.125 25.672 15.578 1 96.62 139 ILE B C 1
ATOM 5672 O O . ILE B 1 139 ? -17.281 24.609 16.188 1 96.62 139 ILE B O 1
ATOM 5676 N N . TRP B 1 140 ? -16.781 26.844 16.172 1 96.81 140 TRP B N 1
ATOM 5677 C CA . TRP B 1 140 ? -16.562 26.891 17.609 1 96.81 140 TRP B CA 1
ATOM 5678 C C . TRP B 1 140 ? -17.828 26.516 18.375 1 96.81 140 TRP B C 1
ATOM 5680 O O . TRP B 1 140 ? -17.781 25.656 19.266 1 96.81 140 TRP B O 1
ATOM 5690 N N . VAL B 1 141 ? -18.938 27.062 18 1 95.62 141 VAL B N 1
ATOM 5691 C CA . VAL B 1 141 ? -20.203 26.812 18.672 1 95.62 141 VAL B CA 1
ATOM 5692 C C . VAL B 1 141 ? -20.609 25.344 18.484 1 95.62 141 VAL B C 1
ATOM 5694 O O . VAL B 1 141 ? -21.016 24.688 19.453 1 95.62 141 VAL B O 1
ATOM 5697 N N . LEU B 1 142 ? -20.453 24.859 17.312 1 95.44 142 LEU B N 1
ATOM 5698 C CA . LEU B 1 142 ? -20.781 23.469 17.031 1 95.44 142 LEU B CA 1
ATOM 5699 C C . LEU B 1 142 ? -19.891 22.531 17.844 1 95.44 142 LEU B C 1
ATOM 5701 O O . LEU B 1 142 ? -20.375 21.562 18.438 1 95.44 142 LEU B O 1
ATOM 5705 N N . ALA B 1 143 ? -18.547 22.781 17.812 1 96.5 143 ALA B N 1
ATOM 5706 C CA . ALA B 1 143 ? -17.578 21.938 18.531 1 96.5 143 ALA B CA 1
ATOM 5707 C C . ALA B 1 143 ? -17.922 21.875 20.016 1 96.5 143 ALA B C 1
ATOM 5709 O O . ALA B 1 143 ? -17.781 20.812 20.641 1 96.5 143 ALA B O 1
ATOM 5710 N N . ASP B 1 144 ? -18.359 22.984 20.5 1 94.56 144 ASP B N 1
ATOM 5711 C CA . ASP B 1 144 ? -18.734 23.031 21.922 1 94.56 144 ASP B CA 1
ATOM 5712 C C . ASP B 1 144 ? -20.016 22.219 22.172 1 94.56 144 ASP B C 1
ATOM 5714 O O . ASP B 1 144 ? -20.109 21.531 23.188 1 94.56 144 ASP B O 1
ATOM 5718 N N . ARG B 1 145 ? -20.953 22.281 21.312 1 93.19 145 ARG B N 1
ATOM 5719 C CA . ARG B 1 145 ? -22.219 21.562 21.438 1 93.19 145 ARG B CA 1
ATOM 5720 C C . ARG B 1 145 ? -21.984 20.047 21.469 1 93.19 145 ARG B C 1
ATOM 5722 O O . ARG B 1 145 ? -22.672 19.328 22.203 1 93.19 145 ARG B O 1
ATOM 5729 N N . VAL B 1 146 ? -21.047 19.609 20.656 1 95.69 146 VAL B N 1
ATOM 5730 C CA . VAL B 1 146 ? -20.781 18.188 20.578 1 95.69 146 VAL B CA 1
ATOM 5731 C C . VAL B 1 146 ? -19.625 17.812 21.5 1 95.69 146 VAL B C 1
ATOM 5733 O O . VAL B 1 146 ? -19.047 16.734 21.391 1 95.69 146 VAL B O 1
ATOM 5736 N N . SER B 1 147 ? -19.094 18.766 22.312 1 93.81 147 SER B N 1
ATOM 5737 C CA . SER B 1 147 ? -18.047 18.578 23.297 1 93.81 147 SER B CA 1
ATOM 5738 C C . SER B 1 147 ? -16.75 18.109 22.656 1 93.81 147 SER B C 1
ATOM 5740 O O . SER B 1 147 ? -16.078 17.219 23.172 1 93.81 147 SER B O 1
ATOM 5742 N N . CYS B 1 148 ? -16.516 18.547 21.484 1 95.75 148 CYS B N 1
ATOM 5743 C CA . CYS B 1 148 ? -15.234 18.297 20.828 1 95.75 148 CYS B CA 1
ATOM 5744 C C . CYS B 1 148 ? -14.203 19.344 21.219 1 95.75 148 CYS B C 1
ATOM 5746 O O . CYS B 1 148 ? -14.078 20.391 20.562 1 95.75 148 CYS B O 1
ATOM 5748 N N . THR B 1 149 ? -13.422 19.047 22.172 1 95 149 THR B N 1
ATOM 5749 C CA . THR B 1 149 ? -12.531 20.016 22.812 1 95 149 THR B CA 1
ATOM 5750 C C . THR B 1 149 ? -11.43 20.438 21.844 1 95 149 THR B C 1
ATOM 5752 O O . THR B 1 149 ? -11.094 21.625 21.766 1 95 149 THR B O 1
ATOM 5755 N N . SER B 1 150 ? -10.914 19.5 21.156 1 94.31 150 SER B N 1
ATOM 5756 C CA . SER B 1 150 ? -9.812 19.797 20.25 1 94.31 150 SER B CA 1
ATOM 5757 C C . SER B 1 150 ? -10.242 20.797 19.188 1 94.31 150 SER B C 1
ATOM 5759 O O . SER B 1 150 ? -9.57 21.797 18.969 1 94.31 150 SER B O 1
ATOM 5761 N N . LEU B 1 151 ? -11.336 20.5 18.547 1 95.75 151 LEU B N 1
ATOM 5762 C CA . LEU B 1 151 ? -11.852 21.375 17.5 1 95.75 151 LEU B CA 1
ATOM 5763 C C . LEU B 1 151 ? -12.273 22.719 18.078 1 95.75 151 LEU B C 1
ATOM 5765 O O . LEU B 1 151 ? -12.094 23.75 17.438 1 95.75 151 LEU B O 1
ATOM 5769 N N . SER B 1 152 ? -12.812 22.688 19.25 1 96.38 152 SER B N 1
ATOM 5770 C CA . SER B 1 152 ? -13.234 23.906 19.922 1 96.38 152 SER B CA 1
ATOM 5771 C C . SER B 1 152 ? -12.055 24.828 20.188 1 96.38 152 SER B C 1
ATOM 5773 O O . SER B 1 152 ? -12.125 26.031 19.906 1 96.38 152 SER B O 1
ATOM 5775 N N . GLU B 1 153 ? -11.016 24.312 20.625 1 94.88 153 GLU B N 1
ATOM 5776 C CA . GLU B 1 153 ? -9.828 25.094 20.922 1 94.88 153 GLU B CA 1
ATOM 5777 C C . GLU B 1 153 ? -9.227 25.703 19.656 1 94.88 153 GLU B C 1
ATOM 5779 O O . GLU B 1 153 ? -8.805 26.859 19.641 1 94.88 153 GLU B O 1
ATOM 5784 N N . LYS B 1 154 ? -9.18 24.922 18.656 1 95.25 154 LYS B N 1
ATOM 5785 C CA . LYS B 1 154 ? -8.641 25.406 17.391 1 95.25 154 LYS B CA 1
ATOM 5786 C C . LYS B 1 154 ? -9.5 26.531 16.828 1 95.25 154 LYS B C 1
ATOM 5788 O O . LYS B 1 154 ? -8.977 27.562 16.406 1 95.25 154 LYS B O 1
ATOM 5793 N N . ALA B 1 155 ? -10.781 26.297 16.844 1 96.56 155 ALA B N 1
ATOM 5794 C CA . ALA B 1 155 ? -11.695 27.312 16.344 1 96.56 155 ALA B CA 1
ATOM 5795 C C . ALA B 1 155 ? -11.602 28.594 17.172 1 96.56 155 ALA B C 1
ATOM 5797 O O . ALA B 1 155 ? -11.602 29.688 16.609 1 96.56 155 ALA B O 1
ATOM 5798 N N . LYS B 1 156 ? -11.523 28.438 18.453 1 95.5 156 LYS B N 1
ATOM 5799 C CA . LYS B 1 156 ? -11.367 29.578 19.328 1 95.5 156 LYS B CA 1
ATOM 5800 C C . LYS B 1 156 ? -10.086 30.359 19.016 1 95.5 156 LYS B C 1
ATOM 5802 O O . LYS B 1 156 ? -10.086 31.578 19 1 95.5 156 LYS B O 1
ATOM 5807 N N . SER B 1 157 ? -9.062 29.656 18.766 1 93 157 SER B N 1
ATOM 5808 C CA . SER B 1 157 ? -7.789 30.297 18.438 1 93 157 SER B CA 1
ATOM 5809 C C . SER B 1 157 ? -7.898 31.141 17.172 1 93 157 SER B C 1
ATOM 5811 O O . SER B 1 157 ? -7.336 32.219 17.094 1 93 157 SER B O 1
ATOM 5813 N N . TRP B 1 158 ? -8.578 30.656 16.234 1 92.75 158 TRP B N 1
ATOM 5814 C CA . TRP B 1 158 ? -8.852 31.422 15.023 1 92.75 158 TRP B CA 1
ATOM 5815 C C . TRP B 1 158 ? -9.664 32.688 15.352 1 92.75 158 TRP B C 1
ATOM 5817 O O . TRP B 1 158 ? -9.344 33.781 14.875 1 92.75 158 TRP B O 1
ATOM 5827 N N . ALA B 1 159 ? -10.672 32.469 16.156 1 94.06 159 ALA B N 1
ATOM 5828 C CA . ALA B 1 159 ? -11.547 33.562 16.531 1 94.06 159 ALA B CA 1
ATOM 5829 C C . ALA B 1 159 ? -10.766 34.688 17.234 1 94.06 159 ALA B C 1
ATOM 5831 O O . ALA B 1 159 ? -10.984 35.875 16.969 1 94.06 159 ALA B O 1
ATOM 5832 N N . LEU B 1 160 ? -9.891 34.281 18.094 1 90.25 160 LEU B N 1
ATOM 5833 C CA . LEU B 1 160 ? -9.086 35.25 18.828 1 90.25 160 LEU B CA 1
ATOM 5834 C C . LEU B 1 160 ? -8.211 36.062 17.875 1 90.25 160 LEU B C 1
ATOM 5836 O O . LEU B 1 160 ? -8.094 37.281 18.031 1 90.25 160 LEU B O 1
ATOM 5840 N N . LYS B 1 161 ? -7.676 35.406 16.906 1 87.19 161 LYS B N 1
ATOM 5841 C CA . LYS B 1 161 ? -6.762 36.062 15.969 1 87.19 161 LYS B CA 1
ATOM 5842 C C . LYS B 1 161 ? -7.512 37.031 15.062 1 87.19 161 LYS B C 1
ATOM 5844 O O . LYS B 1 161 ? -6.961 38.062 14.664 1 87.19 161 LYS B O 1
ATOM 5849 N N . TRP B 1 162 ? -8.75 36.812 14.828 1 89.38 162 TRP B N 1
ATOM 5850 C CA . TRP B 1 162 ? -9.477 37.594 13.828 1 89.38 162 TRP B CA 1
ATOM 5851 C C . TRP B 1 162 ? -10.641 38.344 14.469 1 89.38 162 TRP B C 1
ATOM 5853 O O . TRP B 1 162 ? -11.664 38.562 13.828 1 89.38 162 TRP B O 1
ATOM 5863 N N . PHE B 1 163 ? -10.539 38.719 15.695 1 91.38 163 PHE B N 1
ATOM 5864 C CA . PHE B 1 163 ? -11.586 39.375 16.469 1 91.38 163 PHE B CA 1
ATOM 5865 C C . PHE B 1 163 ? -12.062 40.625 15.766 1 91.38 163 PHE B C 1
ATOM 5867 O O . PHE B 1 163 ? -13.266 40.875 15.688 1 91.38 163 PHE B O 1
ATOM 5874 N N . GLU B 1 164 ? -11.172 41.406 15.195 1 87.69 164 GLU B N 1
ATOM 5875 C CA . GLU B 1 164 ? -11.508 42.688 14.602 1 87.69 164 GLU B CA 1
ATOM 5876 C C . GLU B 1 164 ? -12.461 42.531 13.422 1 87.69 164 GLU B C 1
ATOM 5878 O O . GLU B 1 164 ? -13.398 43.312 13.25 1 87.69 164 GLU B O 1
ATOM 5883 N N . GLU B 1 165 ? -12.227 41.5 12.664 1 89.69 165 GLU B N 1
ATOM 5884 C CA . GLU B 1 165 ? -13.07 41.25 11.5 1 89.69 165 GLU B CA 1
ATOM 5885 C C . GLU B 1 165 ? -14.367 40.562 11.898 1 89.69 165 GLU B C 1
ATOM 5887 O O . GLU B 1 165 ? -15.406 40.75 11.273 1 89.69 165 GLU B O 1
ATOM 5892 N N . LEU B 1 166 ? -14.281 39.812 13 1 93.69 166 LEU B N 1
ATOM 5893 C CA . LEU B 1 166 ? -15.391 38.938 13.352 1 93.69 166 LEU B CA 1
ATOM 5894 C C . LEU B 1 166 ? -16.422 39.688 14.211 1 93.69 166 LEU B C 1
ATOM 5896 O O . LEU B 1 166 ? -17.609 39.375 14.18 1 93.69 166 LEU B O 1
ATOM 5900 N N . CYS B 1 167 ? -16.094 40.719 14.945 1 94.69 167 CYS B N 1
ATOM 5901 C CA . CYS B 1 167 ? -16.906 41.281 16 1 94.69 167 CYS B CA 1
ATOM 5902 C C . CYS B 1 167 ? -18.078 42.062 15.422 1 94.69 167 CYS B C 1
ATOM 5904 O O . CYS B 1 167 ? -18.953 42.5 16.156 1 94.69 167 CYS B O 1
ATOM 5906 N N . THR B 1 168 ? -18.125 42.156 14.086 1 94 168 THR B N 1
ATOM 5907 C CA . THR B 1 168 ? -19.25 42.875 13.469 1 94 168 THR B CA 1
ATOM 5908 C C . THR B 1 168 ? -20.062 41.906 12.602 1 94 168 THR B C 1
ATOM 5910 O O . THR B 1 168 ? -21.047 42.344 11.969 1 94 168 THR B O 1
ATOM 5913 N N . THR B 1 169 ? -19.719 40.719 12.547 1 95.06 169 THR B N 1
ATOM 5914 C CA . THR B 1 169 ? -20.406 39.75 11.695 1 95.06 169 THR B CA 1
ATOM 5915 C C . THR B 1 169 ? -21.688 39.281 12.352 1 95.06 169 THR B C 1
ATOM 5917 O O . THR B 1 169 ? -21.859 39.406 13.57 1 95.06 169 THR B O 1
ATOM 5920 N N . ASP B 1 170 ? -22.562 38.719 11.555 1 95.06 170 ASP B N 1
ATOM 5921 C CA . ASP B 1 170 ? -23.828 38.188 12.047 1 95.06 170 ASP B CA 1
ATOM 5922 C C . ASP B 1 170 ? -23.594 37.031 13 1 95.06 170 ASP B C 1
ATOM 5924 O O . ASP B 1 170 ? -24.312 36.875 13.992 1 95.06 170 ASP B O 1
ATOM 5928 N N . GLU B 1 171 ? -22.609 36.25 12.719 1 94.56 171 GLU B N 1
ATOM 5929 C CA . GLU B 1 171 ? -22.312 35.094 13.562 1 94.56 171 GLU B CA 1
ATOM 5930 C C . GLU B 1 171 ? -21.891 35.531 14.969 1 94.56 171 GLU B C 1
ATOM 5932 O O . GLU B 1 171 ? -22.266 34.906 15.961 1 94.56 171 GLU B O 1
ATOM 5937 N N . PHE B 1 172 ? -21.125 36.594 14.953 1 96.75 172 PHE B N 1
ATOM 5938 C CA . PHE B 1 172 ? -20.719 37.125 16.234 1 96.75 172 PHE B CA 1
ATOM 5939 C C . PHE B 1 172 ? -21.922 37.656 17.016 1 96.75 172 PHE B C 1
ATOM 5941 O O . PHE B 1 172 ? -22.062 37.375 18.203 1 96.75 172 PHE B O 1
ATOM 5948 N N . LEU B 1 173 ? -22.828 38.344 16.328 1 96.5 173 LEU B N 1
ATOM 5949 C CA . LEU B 1 173 ? -23.969 38.938 16.984 1 96.5 173 LEU B CA 1
ATOM 5950 C C . LEU B 1 173 ? -24.953 37.875 17.469 1 96.5 173 LEU B C 1
ATOM 5952 O O . LEU B 1 173 ? -25.812 38.156 18.312 1 96.5 173 LEU B O 1
ATOM 5956 N N . GLN B 1 174 ? -24.797 36.688 16.984 1 94.94 174 GLN B N 1
ATOM 5957 C CA . GLN B 1 174 ? -25.703 35.625 17.359 1 94.94 174 GLN B CA 1
ATOM 5958 C C . GLN B 1 174 ? -25.062 34.719 18.391 1 94.94 174 GLN B C 1
ATOM 5960 O O . GLN B 1 174 ? -25.703 33.75 18.844 1 94.94 174 GLN B O 1
ATOM 5965 N N . LEU B 1 175 ? -23.906 35.031 18.828 1 95.94 175 LEU B N 1
ATOM 5966 C CA . LEU B 1 175 ? -23.219 34.188 19.812 1 95.94 175 LEU B CA 1
ATOM 5967 C C . LEU B 1 175 ? -24 34.156 21.125 1 95.94 175 LEU B C 1
ATOM 5969 O O . LEU B 1 175 ? -24.484 35.188 21.594 1 95.94 175 LEU B O 1
ATOM 5973 N N . PRO B 1 176 ? -24.125 32.938 21.719 1 94 176 PRO B N 1
ATOM 5974 C CA . PRO B 1 176 ? -24.641 32.906 23.094 1 94 176 PRO B CA 1
ATOM 5975 C C . PRO B 1 176 ? -23.75 33.656 24.078 1 94 176 PRO B C 1
ATOM 5977 O O . PRO B 1 176 ? -22.547 33.781 23.859 1 94 176 PRO B O 1
ATOM 5980 N N . VAL B 1 177 ? -24.312 34.156 25.141 1 95.38 177 VAL B N 1
ATOM 5981 C CA . VAL B 1 177 ? -23.641 35.031 26.078 1 95.38 177 VAL B CA 1
ATOM 5982 C C . VAL B 1 177 ? -22.422 34.312 26.688 1 95.38 177 VAL B C 1
ATOM 5984 O O . VAL B 1 177 ? -21.391 34.938 26.922 1 95.38 177 VAL B O 1
ATOM 5987 N N . HIS B 1 178 ? -22.516 33.031 26.875 1 94 178 HIS B N 1
ATOM 5988 C CA . HIS B 1 178 ? -21.422 32.312 27.484 1 94 178 HIS B CA 1
ATOM 5989 C C . HIS B 1 178 ? -20.203 32.281 26.578 1 94 178 HIS B C 1
ATOM 5991 O O . HIS B 1 178 ? -19.062 32.344 27.047 1 94 178 HIS B O 1
ATOM 5997 N N . PHE B 1 179 ? -20.422 32.156 25.281 1 94.94 179 PHE B N 1
ATOM 5998 C CA . PHE B 1 179 ? -19.328 32.188 24.312 1 94.94 179 PHE B CA 1
ATOM 5999 C C . PHE B 1 179 ? -18.703 33.562 24.234 1 94.94 179 PHE B C 1
ATOM 6001 O O . PHE B 1 179 ? -17.469 33.688 24.188 1 94.94 179 PHE B O 1
ATOM 6008 N N . LEU B 1 180 ? -19.578 34.562 24.172 1 96.25 180 LEU B N 1
ATOM 6009 C CA . LEU B 1 180 ? -19.062 35.938 24.125 1 96.25 180 LEU B CA 1
ATOM 6010 C C . LEU B 1 180 ? -18.203 36.25 25.359 1 96.25 180 LEU B C 1
ATOM 6012 O O . LEU B 1 180 ? -17.109 36.812 25.234 1 96.25 180 LEU B O 1
ATOM 6016 N N . LYS B 1 181 ? -18.672 35.875 26.484 1 95.19 181 LYS B N 1
ATOM 6017 C CA . LYS B 1 181 ? -17.906 36.094 27.719 1 95.19 181 LYS B CA 1
ATOM 6018 C C . LYS B 1 181 ? -16.562 35.406 27.672 1 95.19 181 LYS B C 1
ATOM 6020 O O . LYS B 1 181 ? -15.531 36 28 1 95.19 181 LYS B O 1
ATOM 6025 N N . THR B 1 182 ? -16.578 34.156 27.219 1 94.56 182 THR B N 1
ATOM 6026 C CA . THR B 1 182 ? -15.344 33.406 27.078 1 94.56 182 THR B CA 1
ATOM 6027 C C . THR B 1 182 ? -14.398 34.062 26.078 1 94.56 182 THR B C 1
ATOM 6029 O O . THR B 1 182 ? -13.188 34.094 26.297 1 94.56 182 THR B O 1
ATOM 6032 N N . TYR B 1 183 ? -14.945 34.531 25.031 1 94.62 183 TYR B N 1
ATOM 6033 C CA . TYR B 1 183 ? -14.227 35.156 23.938 1 94.62 183 TYR B CA 1
ATOM 6034 C C . TYR B 1 183 ? -13.516 36.438 24.406 1 94.62 183 TYR B C 1
ATOM 6036 O O . TYR B 1 183 ? -12.297 36.562 24.266 1 94.62 183 TYR B O 1
ATOM 6044 N N . ILE B 1 184 ? -14.211 37.281 25.094 1 92.94 184 ILE B N 1
ATOM 6045 C CA . ILE B 1 184 ? -13.695 38.625 25.406 1 92.94 184 ILE B CA 1
ATOM 6046 C C . ILE B 1 184 ? -12.875 38.562 26.688 1 92.94 184 ILE B C 1
ATOM 6048 O O . ILE B 1 184 ? -12.102 39.469 26.984 1 92.94 184 ILE B O 1
ATOM 6052 N N . SER B 1 185 ? -13.008 37.594 27.453 1 90.75 185 SER B N 1
ATOM 6053 C CA . SER B 1 185 ? -12.25 37.469 28.703 1 90.75 185 SER B CA 1
ATOM 6054 C C . SER B 1 185 ? -10.93 36.719 28.453 1 90.75 185 SER B C 1
ATOM 6056 O O . SER B 1 185 ? -10.078 36.656 29.359 1 90.75 185 SER B O 1
ATOM 6058 N N . ASP B 1 186 ? -10.773 36.188 27.312 1 89.62 186 ASP B N 1
ATOM 6059 C CA . ASP B 1 186 ? -9.578 35.406 27.031 1 89.62 186 ASP B CA 1
ATOM 6060 C C . ASP B 1 186 ? -8.336 36.281 27 1 89.62 186 ASP B C 1
ATOM 6062 O O . ASP B 1 186 ? -8.328 37.344 26.375 1 89.62 186 ASP B O 1
ATOM 6066 N N . GLU B 1 187 ? -7.27 35.844 27.562 1 80.75 187 GLU B N 1
ATOM 6067 C CA . GLU B 1 187 ? -6.031 36.625 27.672 1 80.75 187 GLU B CA 1
ATOM 6068 C C . GLU B 1 187 ? -5.316 36.688 26.312 1 80.75 187 GLU B C 1
ATOM 6070 O O . GLU B 1 187 ? -4.508 37.594 26.094 1 80.75 187 GLU B O 1
ATOM 6075 N N . GLY B 1 188 ? -5.66 35.812 25.469 1 79.81 188 GLY B N 1
ATOM 6076 C CA . GLY B 1 188 ? -5.02 35.781 24.172 1 79.81 188 GLY B CA 1
ATOM 6077 C C . GLY B 1 188 ? -5.656 36.719 23.172 1 79.81 188 GLY B C 1
ATOM 6078 O O . GLY B 1 188 ? -5.16 36.875 22.047 1 79.81 188 GLY B O 1
ATOM 6079 N N . LEU B 1 189 ? -6.758 37.344 23.578 1 86.38 189 LEU B N 1
ATOM 6080 C CA . LEU B 1 189 ? -7.406 38.312 22.703 1 86.38 189 LEU B CA 1
ATOM 6081 C C . LEU B 1 189 ? -6.598 39.594 22.609 1 86.38 189 LEU B C 1
ATOM 6083 O O . LEU B 1 189 ? -6.453 40.312 23.609 1 86.38 189 LEU B O 1
ATOM 6087 N N . LEU B 1 190 ? -6.074 39.812 21.391 1 78.31 190 LEU B N 1
ATOM 6088 C CA . LEU B 1 190 ? -5.27 41 21.156 1 78.31 190 LEU B CA 1
ATOM 6089 C C . LEU B 1 190 ? -6.105 42.094 20.5 1 78.31 190 LEU B C 1
ATOM 6091 O O . LEU B 1 190 ? -6.105 42.219 19.266 1 78.31 190 LEU B O 1
ATOM 6095 N N . ALA B 1 191 ? -6.941 42.75 21.266 1 81.69 191 ALA B N 1
ATOM 6096 C CA . ALA B 1 191 ? -7.77 43.844 20.781 1 81.69 191 ALA B CA 1
ATOM 6097 C C . ALA B 1 191 ? -7.793 45 21.766 1 81.69 191 ALA B C 1
ATOM 6099 O O . ALA B 1 191 ? -7.617 44.812 22.969 1 81.69 191 ALA B O 1
ATOM 6100 N N . LYS B 1 192 ? -7.945 46.156 21.203 1 81 192 LYS B N 1
ATOM 6101 C CA . LYS B 1 192 ? -8.078 47.344 22.062 1 81 192 LYS B CA 1
ATOM 6102 C C . LYS B 1 192 ? -9.344 47.25 22.906 1 81 192 LYS B C 1
ATOM 6104 O O . LYS B 1 192 ? -10.375 46.781 22.438 1 81 192 LYS B O 1
ATOM 6109 N N . GLU B 1 193 ? -9.211 47.719 24.125 1 85.5 193 GLU B N 1
ATOM 6110 C CA . GLU B 1 193 ? -10.352 47.688 25.031 1 85.5 193 GLU B CA 1
ATOM 6111 C C . GLU B 1 193 ? -11.547 48.438 24.438 1 85.5 193 GLU B C 1
ATOM 6113 O O . GLU B 1 193 ? -12.695 48.031 24.641 1 85.5 193 GLU B O 1
ATOM 6118 N N . GLU B 1 194 ? -11.258 49.531 23.688 1 87.06 194 GLU B N 1
ATOM 6119 C CA . GLU B 1 194 ? -12.328 50.312 23.062 1 87.06 194 GLU B CA 1
ATOM 6120 C C . GLU B 1 194 ? -13.109 49.438 22.062 1 87.06 194 GLU B C 1
ATOM 6122 O O . GLU B 1 194 ? -14.336 49.531 22 1 87.06 194 GLU B O 1
ATOM 6127 N N . ARG B 1 195 ? -12.328 48.656 21.375 1 88.56 195 ARG B N 1
ATOM 6128 C CA . ARG B 1 195 ? -12.961 47.812 20.375 1 88.56 195 ARG B CA 1
ATOM 6129 C C . ARG B 1 195 ? -13.805 46.719 21.016 1 88.56 195 ARG B C 1
ATOM 6131 O O . ARG B 1 195 ? -14.875 46.375 20.516 1 88.56 195 ARG B O 1
ATOM 6138 N N . ILE B 1 196 ? -13.336 46.219 22.078 1 91.5 196 ILE B N 1
ATOM 6139 C CA . ILE B 1 196 ? -14.07 45.188 22.812 1 91.5 196 ILE B CA 1
ATOM 6140 C C . ILE B 1 196 ? -15.367 45.781 23.359 1 91.5 196 ILE B C 1
ATOM 6142 O O . ILE B 1 196 ? -16.422 45.156 23.266 1 91.5 196 ILE B O 1
ATOM 6146 N N . LEU B 1 197 ? -15.266 46.938 23.906 1 91.69 197 LEU B N 1
ATOM 6147 C CA . LEU B 1 197 ? -16.453 47.625 24.406 1 91.69 197 LEU B CA 1
ATOM 6148 C C . LEU B 1 197 ? -17.484 47.812 23.312 1 91.69 197 LEU B C 1
ATOM 6150 O O . LEU B 1 197 ? -18.672 47.531 23.5 1 91.69 197 LEU B O 1
ATOM 6154 N N . GLU B 1 198 ? -17.016 48.281 22.234 1 92.81 198 GLU B N 1
ATOM 6155 C CA . GLU B 1 198 ? -17.906 48.5 21.094 1 92.81 198 GLU B CA 1
ATOM 6156 C C . GLU B 1 198 ? -18.562 47.188 20.656 1 92.81 198 GLU B C 1
ATOM 6158 O O . GLU B 1 198 ? -19.75 47.156 20.297 1 92.81 198 GLU B O 1
ATOM 6163 N N . ALA B 1 199 ? -17.781 46.125 20.641 1 94.94 199 ALA B N 1
ATOM 6164 C CA . ALA B 1 199 ? -18.297 44.812 20.234 1 94.94 199 ALA B CA 1
ATOM 6165 C C . ALA B 1 199 ? -19.375 44.344 21.188 1 94.94 199 ALA B C 1
ATOM 6167 O O . ALA B 1 199 ? -20.391 43.781 20.766 1 94.94 199 ALA B O 1
ATOM 6168 N N . ILE B 1 200 ? -19.156 44.531 22.469 1 95.5 200 ILE B N 1
ATOM 6169 C CA . ILE B 1 200 ? -20.125 44.125 23.484 1 95.5 200 ILE B CA 1
ATOM 6170 C C . ILE B 1 200 ? -21.422 44.906 23.281 1 95.5 200 ILE B C 1
ATOM 6172 O O . ILE B 1 200 ? -22.516 44.281 23.281 1 95.5 200 ILE B O 1
ATOM 6176 N N . MET B 1 201 ? -21.312 46.125 23.062 1 94.44 201 MET B N 1
ATOM 6177 C CA . MET B 1 201 ? -22.516 46.969 22.906 1 94.44 201 MET B CA 1
ATOM 6178 C C . MET B 1 201 ? -23.25 46.594 21.625 1 94.44 201 MET B C 1
ATOM 6180 O O . MET B 1 201 ? -24.484 46.562 21.594 1 94.44 201 MET B O 1
ATOM 6184 N N . LEU B 1 202 ? -22.469 46.406 20.578 1 95.44 202 LEU B N 1
ATOM 6185 C CA . LEU B 1 202 ? -23.078 46 19.328 1 95.44 202 LEU B CA 1
ATOM 6186 C C . LEU B 1 202 ? -23.828 44.688 19.516 1 95.44 202 LEU B C 1
ATOM 6188 O O . LEU B 1 202 ? -24.953 44.531 19 1 95.44 202 LEU B O 1
ATOM 6192 N N . TRP B 1 203 ? -23.234 43.719 20.172 1 96.88 203 TRP B N 1
ATOM 6193 C CA . TRP B 1 203 ? -23.844 42.438 20.469 1 96.88 203 TRP B CA 1
ATOM 6194 C C . TRP B 1 203 ? -25.125 42.625 21.281 1 96.88 203 TRP B C 1
ATOM 6196 O O . TRP B 1 203 ? -26.156 42.031 20.969 1 96.88 203 TRP B O 1
ATOM 6206 N N . ALA B 1 204 ? -25.156 43.469 22.281 1 95.31 204 ALA B N 1
ATOM 6207 C CA . ALA B 1 204 ? -26.312 43.688 23.141 1 95.31 204 ALA B CA 1
ATOM 6208 C C . ALA B 1 204 ? -27.453 44.344 22.375 1 95.31 204 ALA B C 1
ATOM 6210 O O . ALA B 1 204 ? -28.625 44 22.562 1 95.31 204 ALA B O 1
ATOM 6211 N N . ARG B 1 205 ? -27.188 45.219 21.5 1 94.06 205 ARG B N 1
ATOM 6212 C CA . ARG B 1 205 ? -28.188 45.969 20.75 1 94.06 205 ARG B CA 1
ATOM 6213 C C . ARG B 1 205 ? -28.891 45.094 19.719 1 94.06 205 ARG B C 1
ATOM 6215 O O . ARG B 1 205 ? -30 45.375 19.297 1 94.06 205 ARG B O 1
ATOM 6222 N N . HIS B 1 206 ? -28.219 44.094 19.266 1 94.75 206 HIS B N 1
ATOM 6223 C CA . HIS B 1 206 ? -28.812 43.156 18.328 1 94.75 206 HIS B CA 1
ATOM 6224 C C . HIS B 1 206 ? -30.094 42.531 18.891 1 94.75 206 HIS B C 1
ATOM 6226 O O . HIS B 1 206 ? -31.016 42.219 18.141 1 94.75 206 HIS B O 1
ATOM 6232 N N . ASP B 1 207 ? -30.156 42.375 20.188 1 94.06 207 ASP B N 1
ATOM 6233 C CA . ASP B 1 207 ? -31.359 41.969 20.922 1 94.06 207 ASP B CA 1
ATOM 6234 C C . ASP B 1 207 ? -31.359 42.531 22.328 1 94.06 207 ASP B C 1
ATOM 6236 O O . ASP B 1 207 ? -31.297 41.781 23.312 1 94.06 207 ASP B O 1
ATOM 6240 N N . LEU B 1 208 ? -31.641 43.781 22.422 1 93.31 208 LEU B N 1
ATOM 6241 C CA . LEU B 1 208 ? -31.469 44.531 23.656 1 93.31 208 LEU B CA 1
ATOM 6242 C C . LEU B 1 208 ? -32.469 44.062 24.719 1 93.31 208 LEU B C 1
ATOM 6244 O O . LEU B 1 208 ? -32.156 44 25.906 1 93.31 208 LEU B O 1
ATOM 6248 N N . LYS B 1 209 ? -33.562 43.719 24.297 1 94 209 LYS B N 1
ATOM 6249 C CA . LYS B 1 209 ? -34.625 43.312 25.219 1 94 209 LYS B CA 1
ATOM 6250 C C . LYS B 1 209 ? -34.156 42.125 26.047 1 94 209 LYS B C 1
ATOM 6252 O O . LYS B 1 209 ? -34.344 42.094 27.266 1 94 209 LYS B O 1
ATOM 6257 N N . GLN B 1 210 ? -33.5 41.219 25.438 1 94.06 210 GLN B N 1
ATOM 6258 C CA . GLN B 1 210 ? -33.125 39.969 26.094 1 94.06 210 GLN B CA 1
ATOM 6259 C C . GLN B 1 210 ? -31.719 40.031 26.656 1 94.06 210 GLN B C 1
ATOM 6261 O O . GLN B 1 210 ? -31.375 39.281 27.578 1 94.06 210 GLN B O 1
ATOM 6266 N N . ARG B 1 211 ? -30.844 41 26.203 1 95.88 211 ARG B N 1
ATOM 6267 C CA . ARG B 1 211 ? -29.422 40.906 26.469 1 95.88 211 ARG B CA 1
ATOM 6268 C C . ARG B 1 211 ? -28.953 42.031 27.391 1 95.88 211 ARG B C 1
ATOM 6270 O O . ARG B 1 211 ? -27.828 42 27.891 1 95.88 211 ARG B O 1
ATOM 6277 N N . GLU B 1 212 ? -29.828 42.969 27.641 1 93.31 212 GLU B N 1
ATOM 6278 C CA . GLU B 1 212 ? -29.469 44.094 28.484 1 93.31 212 GLU B CA 1
ATOM 6279 C C . GLU B 1 212 ? -29.016 43.656 29.875 1 93.31 212 GLU B C 1
ATOM 6281 O O . GLU B 1 212 ? -28.125 44.25 30.469 1 93.31 212 GLU B O 1
ATOM 6286 N N . GLY B 1 213 ? -29.625 42.594 30.312 1 92.06 213 GLY B N 1
ATOM 6287 C CA . GLY B 1 213 ? -29.328 42.094 31.641 1 92.06 213 GLY B CA 1
ATOM 6288 C C . GLY B 1 213 ? -27.938 41.5 31.75 1 92.06 213 GLY B C 1
ATOM 6289 O O . GLY B 1 213 ? -27.391 41.375 32.844 1 92.06 213 GLY B O 1
ATOM 6290 N N . HIS B 1 214 ? -27.297 41.188 30.656 1 94.62 214 HIS B N 1
ATOM 6291 C CA . HIS B 1 214 ? -25.984 40.562 30.656 1 94.62 214 HIS B CA 1
ATOM 6292 C C . HIS B 1 214 ? -24.859 41.594 30.547 1 94.62 214 HIS B C 1
ATOM 6294 O O . HIS B 1 214 ? -23.688 41.25 30.688 1 94.62 214 HIS B O 1
ATOM 6300 N N . LEU B 1 215 ? -25.156 42.844 30.312 1 93.56 215 LEU B N 1
ATOM 6301 C CA . LEU B 1 215 ? -24.172 43.875 30.016 1 93.56 215 LEU B CA 1
ATOM 6302 C C . LEU B 1 215 ? -23.25 44.125 31.203 1 93.56 215 LEU B C 1
ATOM 6304 O O . LEU B 1 215 ? -22.031 44.25 31.031 1 93.56 215 LEU B O 1
ATOM 6308 N N . LYS B 1 216 ? -23.797 44.156 32.375 1 89.5 216 LYS B N 1
ATOM 6309 C CA . LYS B 1 216 ? -22.984 44.406 33.562 1 89.5 216 LYS B CA 1
ATOM 6310 C C . LYS B 1 216 ? -21.875 43.375 33.688 1 89.5 216 LYS B C 1
ATOM 6312 O O . LYS B 1 216 ? -20.719 43.75 33.938 1 89.5 216 LYS B O 1
ATOM 6317 N N . GLU B 1 217 ? -22.234 42.219 33.5 1 90.69 217 GLU B N 1
ATOM 6318 C CA . GLU B 1 217 ? -21.281 41.125 33.625 1 90.69 217 GLU B CA 1
ATOM 6319 C C . GLU B 1 217 ? -20.25 41.156 32.5 1 90.69 217 GLU B C 1
ATOM 6321 O O . GLU B 1 217 ? -19.062 40.875 32.719 1 90.69 217 GLU B O 1
ATOM 6326 N N . LEU B 1 218 ? -20.672 41.438 31.297 1 93.5 218 LEU B N 1
ATOM 6327 C CA . LEU B 1 218 ? -19.781 41.469 30.156 1 93.5 218 LEU B CA 1
ATOM 6328 C C . LEU B 1 218 ? -18.797 42.625 30.281 1 93.5 218 LEU B C 1
ATOM 6330 O O . LEU B 1 218 ? -17.625 42.5 29.922 1 93.5 218 LEU B O 1
ATOM 6334 N N . LEU B 1 219 ? -19.25 43.719 30.766 1 91.06 219 LEU B N 1
ATOM 6335 C CA . LEU B 1 219 ? -18.422 44.938 30.859 1 91.06 219 LEU B CA 1
ATOM 6336 C C . LEU B 1 219 ? -17.328 44.75 31.922 1 91.06 219 LEU B C 1
ATOM 6338 O O . LEU B 1 219 ? -16.328 45.469 31.922 1 91.06 219 LEU B O 1
ATOM 6342 N N . LYS B 1 220 ? -17.484 43.812 32.781 1 87.38 220 LYS B N 1
ATOM 6343 C CA . LYS B 1 220 ? -16.453 43.469 33.781 1 87.38 220 LYS B CA 1
ATOM 6344 C C . LYS B 1 220 ? -15.203 42.906 33.094 1 87.38 220 LYS B C 1
ATOM 6346 O O . LYS B 1 220 ? -14.117 42.906 33.656 1 87.38 220 LYS B O 1
ATOM 6351 N N . CYS B 1 221 ? -15.422 42.469 31.844 1 88.31 221 CYS B N 1
ATOM 6352 C CA . CYS B 1 221 ? -14.305 41.875 31.109 1 88.31 221 CYS B CA 1
ATOM 6353 C C . CYS B 1 221 ? -13.508 42.938 30.391 1 88.31 221 CYS B C 1
ATOM 6355 O O . CYS B 1 221 ? -12.492 42.656 29.75 1 88.31 221 CYS B O 1
ATOM 6357 N N . VAL B 1 222 ? -13.969 44.188 30.438 1 88.06 222 VAL B N 1
ATOM 6358 C CA . VAL B 1 222 ? -13.297 45.312 29.797 1 88.06 222 VAL B CA 1
ATOM 6359 C C . VAL B 1 222 ? -12.648 46.188 30.859 1 88.06 222 VAL B C 1
ATOM 6361 O O . VAL B 1 222 ? -13.25 46.469 31.891 1 88.06 222 VAL B O 1
ATOM 6364 N N . CYS B 1 223 ? -11.43 46.562 30.625 1 82.75 223 CYS B N 1
ATOM 6365 C CA . CYS B 1 223 ? -10.781 47.5 31.516 1 82.75 223 CYS B CA 1
ATOM 6366 C C . CYS B 1 223 ? -11.172 48.938 31.156 1 82.75 223 CYS B C 1
ATOM 6368 O O . CYS B 1 223 ? -10.422 49.625 30.484 1 82.75 223 CYS B O 1
ATOM 6370 N N . LEU B 1 224 ? -12.164 49.406 31.734 1 83.25 224 LEU B N 1
ATOM 6371 C CA . LEU B 1 224 ? -12.734 50.719 31.391 1 83.25 224 LEU B CA 1
ATOM 6372 C C . LEU B 1 224 ? -11.828 51.844 31.875 1 83.25 224 LEU B C 1
ATOM 6374 O O . LEU B 1 224 ? -11.789 52.906 31.266 1 83.25 224 LEU B O 1
ATOM 6378 N N . SER B 1 225 ? -11.102 51.531 32.938 1 78.06 225 SER B N 1
ATOM 6379 C CA . SER B 1 225 ? -10.234 52.562 33.5 1 78.06 225 SER B CA 1
ATOM 6380 C C . SER B 1 225 ? -9.047 52.875 32.594 1 78.06 225 SER B C 1
ATOM 6382 O O . SER B 1 225 ? -8.453 53.938 32.688 1 78.06 225 SER B O 1
ATOM 6384 N N . SER B 1 226 ? -8.758 51.906 31.75 1 78.94 226 SER B N 1
ATOM 6385 C CA . SER B 1 226 ? -7.602 52.062 30.875 1 78.94 226 SER B CA 1
ATOM 6386 C C . SER B 1 226 ? -7.984 52.719 29.562 1 78.94 226 SER B C 1
ATOM 6388 O O . SER B 1 226 ? -7.121 53 28.734 1 78.94 226 SER B O 1
ATOM 6390 N N . LEU B 1 227 ? -9.219 53.062 29.453 1 84.25 227 LEU B N 1
ATOM 6391 C CA . LEU B 1 227 ? -9.68 53.656 28.203 1 84.25 227 LEU B CA 1
ATOM 6392 C C . LEU B 1 227 ? -9.289 55.125 28.125 1 84.25 227 LEU B C 1
ATOM 6394 O O . LEU B 1 227 ? -9.117 55.781 29.141 1 84.25 227 LEU B O 1
ATOM 6398 N N . ASP B 1 228 ? -9.156 55.531 26.891 1 82.81 228 ASP B N 1
ATOM 6399 C CA . ASP B 1 228 ? -8.992 56.969 26.672 1 82.81 228 ASP B CA 1
ATOM 6400 C C . ASP B 1 228 ? -10.172 57.75 27.25 1 82.81 228 ASP B C 1
ATOM 6402 O O . ASP B 1 228 ? -11.328 57.438 26.969 1 82.81 228 ASP B O 1
ATOM 6406 N N . GLN B 1 229 ? -9.867 58.719 28.031 1 82.75 229 GLN B N 1
ATOM 6407 C CA . GLN B 1 229 ? -10.898 59.469 28.75 1 82.75 229 GLN B CA 1
ATOM 6408 C C . GLN B 1 229 ? -11.805 60.219 27.781 1 82.75 229 GLN B C 1
ATOM 6410 O O . GLN B 1 229 ? -13.016 60.344 28 1 82.75 229 GLN B O 1
ATOM 6415 N N . ASN B 1 230 ? -11.211 60.688 26.766 1 88.44 230 ASN B N 1
ATOM 6416 C CA . ASN B 1 230 ? -12.023 61.406 25.781 1 88.44 230 ASN B CA 1
ATOM 6417 C C . ASN B 1 230 ? -12.984 60.438 25.078 1 88.44 230 ASN B C 1
ATOM 6419 O O . ASN B 1 230 ? -14.141 60.781 24.828 1 88.44 230 ASN B O 1
ATOM 6423 N N . TYR B 1 231 ? -12.398 59.312 24.875 1 89.75 231 TYR B N 1
ATOM 6424 C CA . TYR B 1 231 ? -13.242 58.312 24.266 1 89.75 231 TYR B CA 1
ATOM 6425 C C . TYR B 1 231 ? -14.383 57.906 25.188 1 89.75 231 TYR B C 1
ATOM 6427 O O . TYR B 1 231 ? -15.539 57.781 24.75 1 89.75 231 TYR B O 1
ATOM 6435 N N . LEU B 1 232 ? -14.078 57.688 26.391 1 86.5 232 LEU B N 1
ATOM 6436 C CA . LEU B 1 232 ? -15.07 57.25 27.375 1 86.5 232 LEU B CA 1
ATOM 6437 C C . LEU B 1 232 ? -16.172 58.312 27.531 1 86.5 232 LEU B C 1
ATOM 6439 O O . LEU B 1 232 ? -17.359 57.938 27.547 1 86.5 232 LEU B O 1
ATOM 6443 N N . LYS B 1 233 ? -15.812 59.531 27.562 1 86.88 233 LYS B N 1
ATOM 6444 C CA . LYS B 1 233 ? -16.781 60.594 27.672 1 86.88 233 LYS B CA 1
ATOM 6445 C C . LYS B 1 233 ? -17.688 60.656 26.438 1 86.88 233 LYS B C 1
ATOM 6447 O O . LYS B 1 233 ? -18.906 60.812 26.562 1 86.88 233 LYS B O 1
ATOM 6452 N N . LYS B 1 234 ? -17.062 60.438 25.375 1 91.12 234 LYS B N 1
ATOM 6453 C CA . LYS B 1 234 ? -17.797 60.5 24.109 1 91.12 234 LYS B CA 1
ATOM 6454 C C . LYS B 1 234 ? -18.797 59.375 24 1 91.12 234 LYS B C 1
ATOM 6456 O O . LYS B 1 234 ? -19.953 59.562 23.609 1 91.12 234 LYS B O 1
ATOM 6461 N N . ILE B 1 235 ? -18.359 58.281 24.344 1 89.56 235 ILE B N 1
ATOM 6462 C CA . ILE B 1 235 ? -19.219 57.125 24.156 1 89.56 235 ILE B CA 1
ATOM 6463 C C . ILE B 1 235 ? -20.344 57.125 25.188 1 89.56 235 ILE B C 1
ATOM 6465 O O . ILE B 1 235 ? -21.469 56.719 24.891 1 89.56 235 ILE B O 1
ATOM 6469 N N . LEU B 1 236 ? -20.156 57.562 26.391 1 88.25 236 LEU B N 1
ATOM 6470 C CA . LEU B 1 236 ? -21.188 57.625 27.422 1 88.25 236 LEU B CA 1
ATOM 6471 C C . LEU B 1 236 ? -22.219 58.688 27.062 1 88.25 236 LEU B C 1
ATOM 6473 O O . LEU B 1 236 ? -23.391 58.562 27.453 1 88.25 236 LEU B O 1
ATOM 6477 N N . LYS B 1 237 ? -21.797 59.625 26.297 1 88.88 237 LYS B N 1
ATOM 6478 C CA . LYS B 1 237 ? -22.734 60.656 25.828 1 88.88 237 LYS B CA 1
ATOM 6479 C C . LYS B 1 237 ? -23.578 60.156 24.672 1 88.88 237 LYS B C 1
ATOM 6481 O O . LYS B 1 237 ? -24.766 60.469 24.594 1 88.88 237 LYS B O 1
ATOM 6486 N N . LYS B 1 238 ? -22.953 59.375 23.906 1 89.44 238 LYS B N 1
ATOM 6487 C CA . LYS B 1 238 ? -23.609 58.938 22.672 1 89.44 238 LYS B CA 1
ATOM 6488 C C . LYS B 1 238 ? -24.484 57.719 22.938 1 89.44 238 LYS B C 1
ATOM 6490 O O . LYS B 1 238 ? -25.547 57.562 22.328 1 89.44 238 LYS B O 1
ATOM 6495 N N . ASP B 1 239 ? -24.078 56.906 23.812 1 90.25 239 ASP B N 1
ATOM 6496 C CA . ASP B 1 239 ? -24.766 55.625 24.031 1 90.25 239 ASP B CA 1
ATOM 6497 C C . ASP B 1 239 ? -25.594 55.688 25.312 1 90.25 239 ASP B C 1
ATOM 6499 O O . ASP B 1 239 ? -25.078 55.375 26.406 1 90.25 239 ASP B O 1
ATOM 6503 N N . LYS B 1 240 ? -26.859 55.719 25.188 1 88.94 240 LYS B N 1
ATOM 6504 C CA . LYS B 1 240 ? -27.766 55.906 26.312 1 88.94 240 LYS B CA 1
ATOM 6505 C C . LYS B 1 240 ? -27.875 54.594 27.125 1 88.94 240 LYS B C 1
ATOM 6507 O O . LYS B 1 240 ? -28.062 54.625 28.344 1 88.94 240 LYS B O 1
ATOM 6512 N N . VAL B 1 241 ? -27.75 53.594 26.422 1 91.56 241 VAL B N 1
ATOM 6513 C CA . VAL B 1 241 ? -27.859 52.281 27.094 1 91.56 241 VAL B CA 1
ATOM 6514 C C . VAL B 1 241 ? -26.688 52.094 28.047 1 91.56 241 VAL B C 1
ATOM 6516 O O . VAL B 1 241 ? -26.875 51.656 29.188 1 91.56 241 VAL B O 1
ATOM 6519 N N . LEU B 1 242 ? -25.594 52.375 27.547 1 90.94 242 LEU B N 1
ATOM 6520 C CA . LEU B 1 242 ? -24.375 52.25 28.359 1 90.94 242 LEU B CA 1
ATOM 6521 C C . LEU B 1 242 ? -24.406 53.25 29.531 1 90.94 242 LEU B C 1
ATOM 6523 O O . LEU B 1 242 ? -24.016 52.906 30.641 1 90.94 242 LEU B O 1
ATOM 6527 N N . ALA B 1 243 ? -24.906 54.469 29.234 1 89.25 243 ALA B N 1
ATOM 6528 C CA . ALA B 1 243 ? -24.922 55.531 30.234 1 89.25 243 ALA B CA 1
ATOM 6529 C C . ALA B 1 243 ? -25.891 55.219 31.359 1 89.25 243 ALA B C 1
ATOM 6531 O O . ALA B 1 243 ? -25.688 55.625 32.5 1 89.25 243 ALA B O 1
ATOM 6532 N N . LYS B 1 244 ? -26.859 54.5 31.047 1 88.31 244 LYS B N 1
ATOM 6533 C CA . LYS B 1 244 ? -27.906 54.25 32.031 1 88.31 244 LYS B CA 1
ATOM 6534 C C . LYS B 1 244 ? -27.594 53 32.844 1 88.31 244 LYS B C 1
ATOM 6536 O O . LYS B 1 244 ? -28.312 52.656 33.781 1 88.31 244 LYS B O 1
ATOM 6541 N N . LEU B 1 245 ? -26.578 52.344 32.531 1 88.56 245 LEU B N 1
ATOM 6542 C CA . LEU B 1 245 ? -26.25 51.125 33.219 1 88.56 245 LEU B CA 1
ATOM 6543 C C . LEU B 1 245 ? -25.859 51.406 34.688 1 88.56 245 LEU B C 1
ATOM 6545 O O . LEU B 1 245 ? -25 52.25 34.938 1 88.56 245 LEU B O 1
ATOM 6549 N N . PRO B 1 246 ? -26.5 50.781 35.594 1 85 246 PRO B N 1
ATOM 6550 C CA . PRO B 1 246 ? -26.141 51 37 1 85 246 PRO B CA 1
ATOM 6551 C C . PRO B 1 246 ? -24.688 50.688 37.312 1 85 246 PRO B C 1
ATOM 6553 O O . PRO B 1 246 ? -24.219 49.594 36.969 1 85 246 PRO B O 1
ATOM 6556 N N . GLY B 1 247 ? -23.953 51.656 37.812 1 80.75 247 GLY B N 1
ATOM 6557 C CA . GLY B 1 247 ? -22.594 51.406 38.281 1 80.75 247 GLY B CA 1
ATOM 6558 C C . GLY B 1 247 ? -21.547 51.75 37.25 1 80.75 247 GLY B C 1
ATOM 6559 O O . GLY B 1 247 ? -20.344 51.562 37.5 1 80.75 247 GLY B O 1
ATOM 6560 N N . ILE B 1 248 ? -21.922 52.219 36.094 1 84.69 248 ILE B N 1
ATOM 6561 C CA . ILE B 1 248 ? -20.984 52.5 35 1 84.69 248 ILE B CA 1
ATOM 6562 C C . ILE B 1 248 ? -19.953 53.531 35.469 1 84.69 248 ILE B C 1
ATOM 6564 O O . ILE B 1 248 ? -18.781 53.438 35.125 1 84.69 248 ILE B O 1
ATOM 6568 N N . LYS B 1 249 ? -20.344 54.469 36.219 1 80.06 249 LYS B N 1
ATOM 6569 C CA . LYS B 1 249 ? -19.438 55.5 36.688 1 80.06 249 LYS B CA 1
ATOM 6570 C C . LYS B 1 249 ? -18.406 54.938 37.656 1 80.06 249 LYS B C 1
ATOM 6572 O O . LYS B 1 249 ? -17.234 55.344 37.625 1 80.06 249 LYS B O 1
ATOM 6577 N N . GLN B 1 250 ? -18.875 54.031 38.438 1 80.69 250 GLN B N 1
ATOM 6578 C CA . GLN B 1 250 ? -17.953 53.375 39.375 1 80.69 250 GLN B CA 1
ATOM 6579 C C . GLN B 1 250 ? -16.969 52.469 38.625 1 80.69 250 GLN B C 1
ATOM 6581 O O . GLN B 1 250 ? -15.805 52.375 39 1 80.69 250 GLN B O 1
ATOM 6586 N N . MET B 1 251 ? -17.406 51.906 37.594 1 78.88 251 MET B N 1
ATOM 6587 C CA . MET B 1 251 ? -16.578 51 36.781 1 78.88 251 MET B CA 1
ATOM 6588 C C . MET B 1 251 ? -15.477 51.75 36.062 1 78.88 251 MET B C 1
ATOM 6590 O O . MET B 1 251 ? -14.406 51.219 35.812 1 78.88 251 MET B O 1
ATOM 6594 N N . THR B 1 252 ? -15.789 52.938 35.75 1 77.69 252 THR B N 1
ATOM 6595 C CA . THR B 1 252 ? -14.812 53.75 35.031 1 77.69 252 THR B CA 1
ATOM 6596 C C . THR B 1 252 ? -13.68 54.188 35.969 1 77.69 252 THR B C 1
ATOM 6598 O O . THR B 1 252 ? -12.594 54.531 35.531 1 77.69 252 THR B O 1
ATOM 6601 N N . LYS B 1 253 ? -14.016 54.188 37.344 1 72.75 253 LYS B N 1
ATOM 6602 C CA . LYS B 1 253 ? -13.023 54.625 38.344 1 72.75 253 LYS B CA 1
ATOM 6603 C C . LYS B 1 253 ? -12.312 53.438 38.969 1 72.75 253 LYS B C 1
ATOM 6605 O O . LYS B 1 253 ? -11.195 53.594 39.469 1 72.75 253 LYS B O 1
ATOM 6610 N N . SER B 1 254 ? -13.078 52.438 39.219 1 61.25 254 SER B N 1
ATOM 6611 C CA . SER B 1 254 ? -12.594 51.281 40 1 61.25 254 SER B CA 1
ATOM 6612 C C . SER B 1 254 ? -11.656 50.438 39.156 1 61.25 254 SER B C 1
ATOM 6614 O O . SER B 1 254 ? -11.836 50.281 37.938 1 61.25 254 SER B O 1
ATOM 6616 N N . GLN B 1 255 ? -10.414 50.281 39.688 1 51.22 255 GLN B N 1
ATOM 6617 C CA . GLN B 1 255 ? -9.453 49.344 39.156 1 51.22 255 GLN B CA 1
ATOM 6618 C C . GLN B 1 255 ? -10.055 47.938 39.062 1 51.22 255 GLN B C 1
ATOM 6620 O O . GLN B 1 255 ? -9.336 46.969 38.844 1 51.22 255 GLN B O 1
ATOM 6625 N N . SER B 1 256 ? -11.078 47.719 39.656 1 46.94 256 SER B N 1
ATOM 6626 C CA . SER B 1 256 ? -11.531 46.344 39.969 1 46.94 256 SER B CA 1
ATOM 6627 C C . SER B 1 256 ? -11.758 45.562 38.688 1 46.94 256 SER B C 1
ATOM 6629 O O . SER B 1 256 ? -12.125 44.375 38.75 1 46.94 256 SER B O 1
ATOM 6631 N N . THR B 1 257 ? -12.32 46.156 37.688 1 46.75 257 THR B N 1
ATOM 6632 C CA . THR B 1 257 ? -12.641 45.188 36.656 1 46.75 257 THR B CA 1
ATOM 6633 C C . THR B 1 257 ? -11.398 44.406 36.219 1 46.75 257 THR B C 1
ATOM 6635 O O . THR B 1 257 ? -10.375 44.438 36.906 1 46.75 257 THR B O 1
ATOM 6638 N N . HIS B 1 258 ? -11.266 43.875 34.938 1 52.06 258 HIS B N 1
ATOM 6639 C CA . HIS B 1 258 ? -10.094 43.156 34.5 1 52.06 258 HIS B CA 1
ATOM 6640 C C . HIS B 1 258 ? -8.805 43.844 34.906 1 52.06 258 HIS B C 1
ATOM 6642 O O . HIS B 1 258 ? -8.711 45.062 34.844 1 52.06 258 HIS B O 1
ATOM 6648 N N . GLU B 1 259 ? -8.141 43.25 35.938 1 49.12 259 GLU B N 1
ATOM 6649 C CA . GLU B 1 259 ? -6.793 43.719 36.312 1 49.12 259 GLU B CA 1
ATOM 6650 C C . GLU B 1 259 ? -6.137 44.469 35.156 1 49.12 259 GLU B C 1
ATOM 6652 O O . GLU B 1 259 ? -6.734 44.625 34.094 1 49.12 259 GLU B O 1
ATOM 6657 N N . ALA B 1 260 ? -4.828 44.156 34.875 1 54.38 260 ALA B N 1
ATOM 6658 C CA . ALA B 1 260 ? -3.838 44.781 34.031 1 54.38 260 ALA B CA 1
ATOM 6659 C C . ALA B 1 260 ? -4.316 44.812 32.562 1 54.38 260 ALA B C 1
ATOM 6661 O O . ALA B 1 260 ? -4.996 43.875 32.125 1 54.38 260 ALA B O 1
ATOM 6662 N N . PRO B 1 261 ? -4.52 46.125 32.031 1 57.94 261 PRO B N 1
ATOM 6663 C CA . PRO B 1 261 ? -4.801 46.219 30.594 1 57.94 261 PRO B CA 1
ATOM 6664 C C . PRO B 1 261 ? -4.207 45.031 29.812 1 57.94 261 PRO B C 1
ATOM 6666 O O . PRO B 1 261 ? -3.17 44.5 30.203 1 57.94 261 PRO B O 1
ATOM 6669 N N . ARG B 1 262 ? -5.152 44.406 29.031 1 64.56 262 ARG B N 1
ATOM 6670 C CA . ARG B 1 262 ? -4.652 43.344 28.188 1 64.56 262 ARG B CA 1
ATOM 6671 C C . ARG B 1 262 ? -3.314 43.719 27.562 1 64.56 262 ARG B C 1
ATOM 6673 O O . ARG B 1 262 ? -3.074 44.875 27.25 1 64.56 262 ARG B O 1
ATOM 6680 N N . HIS B 1 263 ? -2.346 42.812 27.766 1 58.16 263 HIS B N 1
ATOM 6681 C CA . HIS B 1 263 ? -0.995 42.969 27.234 1 58.16 263 HIS B CA 1
ATOM 6682 C C . HIS B 1 263 ? -1.01 43.156 25.719 1 58.16 263 HIS B C 1
ATOM 6684 O O . HIS B 1 263 ? -1.538 42.312 25 1 58.16 263 HIS B O 1
ATOM 6690 N N . ILE B 1 264 ? -1.086 44.438 25.234 1 59.5 264 ILE B N 1
ATOM 6691 C CA . ILE B 1 264 ? -0.803 44.625 23.828 1 59.5 264 ILE B CA 1
ATOM 6692 C C . ILE B 1 264 ? 0.639 44.25 23.516 1 59.5 264 ILE B C 1
ATOM 6694 O O . ILE B 1 264 ? 1.555 44.562 24.281 1 59.5 264 ILE B O 1
ATOM 6698 N N . LEU B 1 265 ? 0.721 43.312 22.531 1 63.06 265 LEU B N 1
ATOM 6699 C CA . LEU B 1 265 ? 2.07 42.906 22.156 1 63.06 265 LEU B CA 1
ATOM 6700 C C . LEU B 1 265 ? 2.947 44.125 21.859 1 63.06 265 LEU B C 1
ATOM 6702 O O . LEU B 1 265 ? 2.582 44.969 21.047 1 63.06 265 LEU B O 1
ATOM 6706 N N . GLN B 1 266 ? 3.82 44.344 22.656 1 68.5 266 GLN B N 1
ATOM 6707 C CA . GLN B 1 266 ? 4.746 45.469 22.469 1 68.5 266 GLN B CA 1
ATOM 6708 C C . GLN B 1 266 ? 5.84 45.125 21.469 1 68.5 266 GLN B C 1
ATOM 6710 O O . GLN B 1 266 ? 6.961 45.625 21.562 1 68.5 266 GLN B O 1
ATOM 6715 N N . GLN B 1 267 ? 5.496 44.219 20.484 1 78.75 267 GLN B N 1
ATOM 6716 C CA . GLN B 1 267 ? 6.469 43.781 19.484 1 78.75 267 GLN B CA 1
ATOM 6717 C C . GLN B 1 267 ? 5.844 43.75 18.094 1 78.75 267 GLN B C 1
ATOM 6719 O O . GLN B 1 267 ? 4.641 43.531 17.953 1 78.75 267 GLN B O 1
ATOM 6724 N N . ASP B 1 268 ? 6.66 44.219 17.203 1 78.94 268 ASP B N 1
ATOM 6725 C CA . ASP B 1 268 ? 6.367 44.062 15.781 1 78.94 268 ASP B CA 1
ATOM 6726 C C . ASP B 1 268 ? 7.461 43.281 15.078 1 78.94 268 ASP B C 1
ATOM 6728 O O . ASP B 1 268 ? 8.5 42.969 15.672 1 78.94 268 ASP B O 1
ATOM 6732 N N . PHE B 1 269 ? 7.113 42.812 13.977 1 82.94 269 PHE B N 1
ATOM 6733 C CA . PHE B 1 269 ? 8.25 42.219 13.281 1 82.94 269 PHE B CA 1
ATOM 6734 C C . PHE B 1 269 ? 8.438 42.875 11.914 1 82.94 269 PHE B C 1
ATOM 6736 O O . PHE B 1 269 ? 7.488 43.406 11.344 1 82.94 269 PHE B O 1
ATOM 6743 N N . LEU B 1 270 ? 9.648 42.844 11.492 1 84.62 270 LEU B N 1
ATOM 6744 C CA . LEU B 1 270 ? 10.055 43.406 10.211 1 84.62 270 LEU B CA 1
ATOM 6745 C C . LEU B 1 270 ? 10.219 42.312 9.164 1 84.62 270 LEU B C 1
ATOM 6747 O O . LEU B 1 270 ? 10.703 41.219 9.469 1 84.62 270 LEU B O 1
ATOM 6751 N N . VAL B 1 271 ? 9.75 42.625 8.016 1 87.69 271 VAL B N 1
ATOM 6752 C CA . VAL B 1 271 ? 10.008 41.812 6.844 1 87.69 271 VAL B CA 1
ATOM 6753 C C . VAL B 1 271 ? 11.047 42.5 5.949 1 87.69 271 VAL B C 1
ATOM 6755 O O . VAL B 1 271 ? 10.859 43.625 5.527 1 87.69 271 VAL B O 1
ATOM 6758 N N . ILE B 1 272 ? 12.062 41.688 5.691 1 86.94 272 ILE B N 1
ATOM 6759 C CA . ILE B 1 272 ? 13.188 42.312 4.977 1 86.94 272 ILE B CA 1
ATOM 6760 C C . ILE B 1 272 ? 13.531 41.438 3.754 1 86.94 272 ILE B C 1
ATOM 6762 O O . ILE B 1 272 ? 13.805 40.25 3.877 1 86.94 272 ILE B O 1
ATOM 6766 N N . GLY B 1 273 ? 13.492 42.094 2.611 1 83.88 273 GLY B N 1
ATOM 6767 C CA . GLY B 1 273 ? 13.914 41.469 1.376 1 83.88 273 GLY B CA 1
ATOM 6768 C C . GLY B 1 273 ? 12.938 40.406 0.897 1 83.88 273 GLY B C 1
ATOM 6769 O O . GLY B 1 273 ? 11.727 40.531 1.071 1 83.88 273 GLY B O 1
ATOM 6770 N N . GLY B 1 274 ? 13.586 39.375 0.145 1 85.5 274 GLY B N 1
ATOM 6771 C CA . GLY B 1 274 ? 12.812 38.281 -0.429 1 85.5 274 GLY B CA 1
ATOM 6772 C C . GLY B 1 274 ? 12.555 38.469 -1.915 1 85.5 274 GLY B C 1
ATOM 6773 O O . GLY B 1 274 ? 13.031 39.406 -2.525 1 85.5 274 GLY B O 1
ATOM 6774 N N . ASN B 1 275 ? 11.992 37.375 -2.449 1 84.12 275 ASN B N 1
ATOM 6775 C CA . ASN B 1 275 ? 11.711 37.312 -3.881 1 84.12 275 ASN B CA 1
ATOM 6776 C C . ASN B 1 275 ? 10.367 36.656 -4.172 1 84.12 275 ASN B C 1
ATOM 6778 O O . ASN B 1 275 ? 9.742 36.094 -3.273 1 84.12 275 ASN B O 1
ATOM 6782 N N . TRP B 1 276 ? 9.914 36.938 -5.273 1 79 276 TRP B N 1
ATOM 6783 C CA . TRP B 1 276 ? 8.75 36.188 -5.746 1 79 276 TRP B CA 1
ATOM 6784 C C . TRP B 1 276 ? 8.914 35.781 -7.211 1 79 276 TRP B C 1
ATOM 6786 O O . TRP B 1 276 ? 9.664 36.438 -7.949 1 79 276 TRP B O 1
ATOM 6796 N N . LEU B 1 277 ? 8.289 34.688 -7.531 1 75.75 277 LEU B N 1
ATOM 6797 C CA . LEU B 1 277 ? 8.312 34.188 -8.898 1 75.75 277 LEU B CA 1
ATOM 6798 C C . LEU B 1 277 ? 6.977 34.438 -9.594 1 75.75 277 LEU B C 1
ATOM 6800 O O . LEU B 1 277 ? 5.918 34.281 -8.977 1 75.75 277 LEU B O 1
ATOM 6804 N N . VAL B 1 278 ? 7.004 34.875 -10.734 1 65.94 278 VAL B N 1
ATOM 6805 C CA . VAL B 1 278 ? 5.797 35 -11.531 1 65.94 278 VAL B CA 1
ATOM 6806 C C . VAL B 1 278 ? 5.82 34 -12.688 1 65.94 278 VAL B C 1
ATOM 6808 O O . VAL B 1 278 ? 6.785 33.938 -13.445 1 65.94 278 VAL B O 1
ATOM 6811 N N . PRO B 1 279 ? 4.797 33.031 -12.492 1 62.09 279 PRO B N 1
ATOM 6812 C CA . PRO B 1 279 ? 4.766 32.125 -13.625 1 62.09 279 PRO B CA 1
ATOM 6813 C C . PRO B 1 279 ? 4.582 32.812 -14.961 1 62.09 279 PRO B C 1
ATOM 6815 O O . PRO B 1 279 ? 3.961 33.875 -15.023 1 62.09 279 PRO B O 1
ATOM 6818 N N . HIS B 1 280 ? 5.348 32.469 -15.969 1 52.94 280 HIS B N 1
ATOM 6819 C CA . HIS B 1 280 ? 5.094 33.031 -17.281 1 52.94 280 HIS B CA 1
ATOM 6820 C C . HIS B 1 280 ? 3.719 32.625 -17.812 1 52.94 280 HIS B C 1
ATOM 6822 O O . HIS B 1 280 ? 3.277 31.5 -17.609 1 52.94 280 HIS B O 1
ATOM 6828 N N . GLY B 1 281 ? 2.73 33.312 -17.859 1 46.88 281 GLY B N 1
ATOM 6829 C CA . GLY B 1 281 ? 1.439 33.062 -18.484 1 46.88 281 GLY B CA 1
ATOM 6830 C C . GLY B 1 281 ? 1.518 32.125 -19.656 1 46.88 281 GLY B C 1
ATOM 6831 O O . GLY B 1 281 ? 2.607 31.828 -20.156 1 46.88 281 GLY B O 1
ATOM 6832 N N . THR B 1 282 ? 0.31 31.5 -20.047 1 41.66 282 THR B N 1
ATOM 6833 C CA . THR B 1 282 ? 0.009 30.656 -21.188 1 41.66 282 THR B CA 1
ATOM 6834 C C . THR B 1 282 ? 0.689 31.172 -22.453 1 41.66 282 THR B C 1
ATOM 6836 O O . THR B 1 282 ? 0.493 30.641 -23.531 1 41.66 282 THR B O 1
ATOM 6839 N N . GLY B 1 283 ? 0.861 32.5 -22.641 1 36.56 283 GLY B N 1
ATOM 6840 C CA . GLY B 1 283 ? 1.078 32.75 -24.047 1 36.56 283 GLY B CA 1
ATOM 6841 C C . GLY B 1 283 ? 2.162 31.859 -24.641 1 36.56 283 GLY B C 1
ATOM 6842 O O . GLY B 1 283 ? 2.791 31.062 -23.922 1 36.56 283 GLY B O 1
ATOM 6843 N N . ALA B 1 284 ? 2.434 32.094 -25.969 1 35.84 284 ALA B N 1
ATOM 6844 C CA . ALA B 1 284 ? 3.217 31.5 -27.062 1 35.84 284 ALA B CA 1
ATOM 6845 C C . ALA B 1 284 ? 4.641 31.203 -26.594 1 35.84 284 ALA B C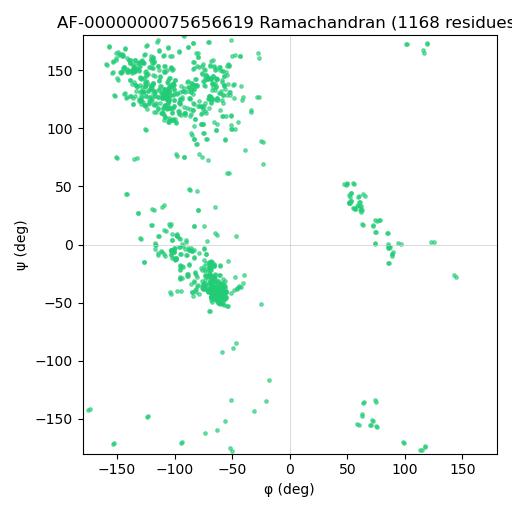 1
ATOM 6847 O O . ALA B 1 284 ? 5.41 30.562 -27.312 1 35.84 284 ALA B O 1
ATOM 6848 N N . LEU B 1 285 ? 5.285 32.125 -25.75 1 35 285 LEU B N 1
ATOM 6849 C CA . LEU B 1 285 ? 6.727 31.891 -25.781 1 35 285 LEU B CA 1
ATOM 6850 C C . LEU B 1 285 ? 7.117 30.703 -24.906 1 35 285 LEU B C 1
ATOM 6852 O O . LEU B 1 285 ? 7.137 30.797 -23.688 1 35 285 LEU B O 1
ATOM 6856 N N . ARG B 1 286 ? 6.988 29.531 -25.203 1 40.28 286 ARG B N 1
ATOM 6857 C CA . ARG B 1 286 ? 7.523 28.172 -25.078 1 40.28 286 ARG B CA 1
ATOM 6858 C C . ARG B 1 286 ? 9.016 28.188 -24.781 1 40.28 286 ARG B C 1
ATOM 6860 O O . ARG B 1 286 ? 9.797 28.797 -25.516 1 40.28 286 ARG B O 1
ATOM 6867 N N . GLY B 1 287 ? 9.477 28.234 -23.516 1 43.66 287 GLY B N 1
ATOM 6868 C CA . GLY B 1 287 ? 10.883 28.094 -23.156 1 43.66 287 GLY B CA 1
ATOM 6869 C C . GLY B 1 287 ? 11.305 28.984 -22.016 1 43.66 287 GLY B C 1
ATOM 6870 O O . GLY B 1 287 ? 12.43 28.875 -21.516 1 43.66 287 GLY B O 1
ATOM 6871 N N . ILE B 1 288 ? 10.516 30.156 -21.875 1 45.44 288 ILE B N 1
ATOM 6872 C CA . ILE B 1 288 ? 11.156 31 -20.875 1 45.44 288 ILE B CA 1
ATOM 6873 C C . ILE B 1 288 ? 10.68 30.594 -19.484 1 45.44 288 ILE B C 1
ATOM 6875 O O . ILE B 1 288 ? 9.477 30.5 -19.234 1 45.44 288 ILE B O 1
ATOM 6879 N N . GLY B 1 289 ? 11.398 30.047 -18.641 1 55.03 289 GLY B N 1
ATOM 6880 C CA . GLY B 1 289 ? 11.227 29.688 -17.25 1 55.03 289 GLY B CA 1
ATOM 6881 C C . GLY B 1 289 ? 10.664 30.812 -16.406 1 55.03 289 GLY B C 1
ATOM 6882 O O . GLY B 1 289 ? 10.477 31.922 -16.891 1 55.03 289 GLY B O 1
ATOM 6883 N N . PRO B 1 290 ? 10.117 30.75 -15.242 1 62.38 290 PRO B N 1
ATOM 6884 C CA . PRO B 1 290 ? 9.594 31.766 -14.328 1 62.38 290 PRO B CA 1
ATOM 6885 C C . PRO B 1 290 ? 10.57 32.906 -14.109 1 62.38 290 PRO B C 1
ATOM 6887 O O . PRO B 1 290 ? 11.781 32.719 -14.203 1 62.38 290 PRO B O 1
ATOM 6890 N N . ILE B 1 291 ? 9.891 34.156 -14.125 1 67.88 291 ILE B N 1
ATOM 6891 C CA . ILE B 1 291 ? 10.711 35.344 -13.891 1 67.88 291 ILE B CA 1
ATOM 6892 C C . ILE B 1 291 ? 10.836 35.562 -12.391 1 67.88 291 ILE B C 1
ATOM 6894 O O . ILE B 1 291 ? 9.836 35.531 -11.664 1 67.88 291 ILE B O 1
ATOM 6898 N N . LEU B 1 292 ? 12.023 35.812 -12.016 1 73.25 292 LEU B N 1
ATOM 6899 C CA . LEU B 1 292 ? 12.336 36.062 -10.617 1 73.25 292 LEU B CA 1
ATOM 6900 C C . LEU B 1 292 ? 12.352 37.562 -10.336 1 73.25 292 LEU B C 1
ATOM 6902 O O . LEU B 1 292 ? 13 38.312 -11.055 1 73.25 292 LEU B O 1
ATOM 6906 N N . TYR B 1 293 ? 11.484 38 -9.367 1 73.75 293 TYR B N 1
ATOM 6907 C CA . TYR B 1 293 ? 11.492 39.375 -8.883 1 73.75 293 TYR B CA 1
ATOM 6908 C C . TYR B 1 293 ? 12.039 39.438 -7.457 1 73.75 293 TYR B C 1
ATOM 6910 O O . TYR B 1 293 ? 11.906 38.469 -6.688 1 73.75 293 TYR B O 1
ATOM 6918 N N . SER B 1 294 ? 12.695 40.594 -7.184 1 77.12 294 SER B N 1
ATOM 6919 C CA . SER B 1 294 ? 13.25 40.781 -5.848 1 77.12 294 SER B CA 1
ATOM 6920 C C . SER B 1 294 ? 12.5 41.906 -5.117 1 77.12 294 SER B C 1
ATOM 6922 O O . SER B 1 294 ? 12.141 42.906 -5.719 1 77.12 294 SER B O 1
ATOM 6924 N N . ASN B 1 295 ? 12.203 41.656 -3.867 1 76 295 ASN B N 1
ATOM 6925 C CA . ASN B 1 295 ? 11.641 42.656 -2.979 1 76 295 ASN B CA 1
ATOM 6926 C C . ASN B 1 295 ? 12.727 43.531 -2.346 1 76 295 ASN B C 1
ATOM 6928 O O . ASN B 1 295 ? 13.523 43.031 -1.538 1 76 295 ASN B O 1
ATOM 6932 N N . ASN B 1 296 ? 12.695 44.719 -2.652 1 72.94 296 ASN B N 1
ATOM 6933 C CA . ASN B 1 296 ? 13.719 45.625 -2.109 1 72.94 296 ASN B CA 1
ATOM 6934 C C . ASN B 1 296 ? 13.172 46.469 -0.958 1 72.94 296 ASN B C 1
ATOM 6936 O O . ASN B 1 296 ? 13.844 47.375 -0.482 1 72.94 296 ASN B O 1
ATOM 6940 N N . ASN B 1 297 ? 11.984 46.062 -0.6 1 72.56 297 ASN B N 1
ATOM 6941 C CA . ASN B 1 297 ? 11.336 46.844 0.445 1 72.56 297 ASN B CA 1
ATOM 6942 C C . ASN B 1 297 ? 11.43 46.156 1.805 1 72.56 297 ASN B C 1
ATOM 6944 O O . ASN B 1 297 ? 11.703 44.938 1.88 1 72.56 297 ASN B O 1
ATOM 6948 N N . MET B 1 298 ? 11.445 46.969 2.848 1 78.31 298 MET B N 1
ATOM 6949 C CA . MET B 1 298 ? 11.289 46.562 4.234 1 78.31 298 MET B CA 1
ATOM 6950 C C . MET B 1 298 ? 9.961 47.031 4.805 1 78.31 298 MET B C 1
ATOM 6952 O O . MET B 1 298 ? 9.555 48.156 4.586 1 78.31 298 MET B O 1
ATOM 6956 N N . TYR B 1 299 ? 9.305 46.094 5.418 1 80.31 299 TYR B N 1
ATOM 6957 C CA . TYR B 1 299 ? 8.016 46.438 5.988 1 80.31 299 TYR B CA 1
ATOM 6958 C C . TYR B 1 299 ? 7.934 46.062 7.457 1 80.31 299 TYR B C 1
ATOM 6960 O O . TYR B 1 299 ? 8.57 45.094 7.883 1 80.31 299 TYR B O 1
ATOM 6968 N N . ARG B 1 300 ? 7.289 46.875 8.172 1 80.75 300 ARG B N 1
ATOM 6969 C CA . ARG B 1 300 ? 6.914 46.562 9.547 1 80.75 300 ARG B CA 1
ATOM 6970 C C . ARG B 1 300 ? 5.508 45.969 9.609 1 80.75 300 ARG B C 1
ATOM 6972 O O . ARG B 1 300 ? 4.578 46.5 9.008 1 80.75 300 ARG B O 1
ATOM 6979 N N . LEU B 1 301 ? 5.422 44.844 10.227 1 76.81 301 LEU B N 1
ATOM 6980 C CA . LEU B 1 301 ? 4.121 44.219 10.43 1 76.81 301 LEU B CA 1
ATOM 6981 C C . LEU B 1 301 ? 3.727 44.281 11.906 1 76.81 301 LEU B C 1
ATOM 6983 O O . LEU B 1 301 ? 4.418 43.719 12.75 1 76.81 301 LEU B O 1
ATOM 6987 N N . GLY B 1 302 ? 2.703 45.062 12.312 1 68.75 302 GLY B N 1
ATOM 6988 C CA . GLY B 1 302 ? 2.197 45.156 13.672 1 68.75 302 GLY B CA 1
ATOM 6989 C C . GLY B 1 302 ? 1.146 44.125 14.008 1 68.75 302 GLY B C 1
ATOM 6990 O O . GLY B 1 302 ? 0.278 43.812 13.188 1 68.75 302 GLY B O 1
ATOM 6991 N N . LEU B 1 303 ? 1.351 43.344 15.117 1 61.84 303 LEU B N 1
ATOM 6992 C CA . LEU B 1 303 ? 0.427 42.281 15.492 1 61.84 303 LEU B CA 1
ATOM 6993 C C . LEU B 1 303 ? -0.776 42.844 16.234 1 61.84 303 LEU B C 1
ATOM 6995 O O . LEU B 1 303 ? -1.775 42.156 16.438 1 61.84 303 LEU B O 1
ATOM 6999 N N . ASP B 1 304 ? -0.59 43.844 17.172 1 52.72 304 ASP B N 1
ATOM 7000 C CA . ASP B 1 304 ? -1.733 44.344 17.938 1 52.72 304 ASP B CA 1
ATOM 7001 C C . ASP B 1 304 ? -2.898 44.688 17.016 1 52.72 304 ASP B C 1
ATOM 7003 O O . ASP B 1 304 ? -4.051 44.344 17.297 1 52.72 304 ASP B O 1
ATOM 7007 N N . CYS B 1 305 ? -2.834 45.938 16.594 1 42.78 305 CYS B N 1
ATOM 7008 C CA . CYS B 1 305 ? -3.986 46.531 15.938 1 42.78 305 CYS B CA 1
ATOM 7009 C C . CYS B 1 305 ? -4.309 45.812 14.633 1 42.78 305 CYS B C 1
ATOM 7011 O O . CYS B 1 305 ? -3.584 44.906 14.227 1 42.78 305 CYS B O 1
ATOM 7013 N N . ASP B 1 306 ? -5.078 46.562 13.758 1 42.66 306 ASP B N 1
ATOM 7014 C CA . ASP B 1 306 ? -5.527 46.219 12.414 1 42.66 306 ASP B CA 1
ATOM 7015 C C . ASP B 1 306 ? -4.512 45.312 11.703 1 42.66 306 ASP B C 1
ATOM 7017 O O . ASP B 1 306 ? -3.439 45.031 12.242 1 42.66 306 ASP B O 1
ATOM 7021 N N . CYS B 1 307 ? -4.418 45.594 10.422 1 43.16 307 CYS B N 1
ATOM 7022 C CA . CYS B 1 307 ? -3.57 45.156 9.328 1 43.16 307 CYS B CA 1
ATOM 7023 C C . CYS B 1 307 ? -2.096 45.281 9.688 1 43.16 307 CYS B C 1
ATOM 7025 O O . CYS B 1 307 ? -1.738 46.062 10.586 1 43.16 307 CYS B O 1
ATOM 7027 N N . ILE B 1 308 ? -1.45 44.188 9.469 1 49.94 308 ILE B N 1
ATOM 7028 C CA . ILE B 1 308 ? -0.022 44.406 9.25 1 49.94 308 ILE B CA 1
ATOM 7029 C C . ILE B 1 308 ? 0.228 45.844 8.773 1 49.94 308 ILE B C 1
ATOM 7031 O O . ILE B 1 308 ? -0.175 46.188 7.664 1 49.94 308 ILE B O 1
ATOM 7035 N N . ASP B 1 309 ? 0.019 46.844 9.711 1 54.12 309 ASP B N 1
ATOM 7036 C CA . ASP B 1 309 ? 0.462 48.156 9.195 1 54.12 309 ASP B CA 1
ATOM 7037 C C . ASP B 1 309 ? 1.853 48.031 8.57 1 54.12 309 ASP B C 1
ATOM 7039 O O . ASP B 1 309 ? 2.809 47.656 9.242 1 54.12 309 ASP B O 1
ATOM 7043 N N . ILE B 1 310 ? 1.814 47.938 7.344 1 58.59 310 ILE B N 1
ATOM 7044 C CA . ILE B 1 310 ? 3.023 47.812 6.539 1 58.59 310 ILE B CA 1
ATOM 7045 C C . ILE B 1 310 ? 3.623 49.188 6.285 1 58.59 310 ILE B C 1
ATOM 7047 O O . ILE B 1 310 ? 2.945 50.062 5.762 1 58.59 310 ILE B O 1
ATOM 7051 N N . SER B 1 311 ? 4.648 49.5 7.027 1 61.59 311 SER B N 1
ATOM 7052 C CA . SER B 1 311 ? 5.359 50.719 6.691 1 61.59 311 SER B CA 1
ATOM 7053 C C . SER B 1 311 ? 6.641 50.438 5.922 1 61.59 311 SER B C 1
ATOM 7055 O O . SER B 1 311 ? 7.492 49.688 6.391 1 61.59 311 SER B O 1
ATOM 7057 N N . PRO B 1 312 ? 6.695 50.938 4.676 1 64.94 312 PRO B N 1
ATOM 7058 C CA . PRO B 1 312 ? 7.961 50.812 3.957 1 64.94 312 PRO B CA 1
ATOM 7059 C C . PRO B 1 312 ? 9.117 51.5 4.652 1 64.94 312 PRO B C 1
ATOM 7061 O O . PRO B 1 312 ? 8.93 52.594 5.234 1 64.94 312 PRO B O 1
ATOM 7064 N N . LEU B 1 313 ? 10.219 50.812 4.785 1 66.69 313 LEU B N 1
ATOM 7065 C CA . LEU B 1 313 ? 11.406 51.406 5.371 1 66.69 313 LEU B CA 1
ATOM 7066 C C . LEU B 1 313 ? 12.461 51.688 4.305 1 66.69 313 LEU B C 1
ATOM 7068 O O . LEU B 1 313 ? 12.461 51.031 3.248 1 66.69 313 LEU B O 1
ATOM 7072 N N . PRO B 1 314 ? 13.273 52.719 4.516 1 63.22 314 PRO B N 1
ATOM 7073 C CA . PRO B 1 314 ? 14.344 52.969 3.551 1 63.22 314 PRO B CA 1
ATOM 7074 C C . PRO B 1 314 ? 15.227 51.75 3.299 1 63.22 314 PRO B C 1
ATOM 7076 O O . PRO B 1 314 ? 15.383 50.906 4.18 1 63.22 314 PRO B O 1
ATOM 7079 N N . GLU B 1 315 ? 15.617 51.5 1.901 1 66.44 315 GLU B N 1
ATOM 7080 C CA . GLU B 1 315 ? 16.422 50.312 1.602 1 66.44 315 GLU B CA 1
ATOM 7081 C C . GLU B 1 315 ? 17.688 50.719 0.838 1 66.44 315 GLU B C 1
ATOM 7083 O O . GLU B 1 315 ? 17.625 51.406 -0.179 1 66.44 315 GLU B O 1
ATOM 7088 N N . PRO B 1 316 ? 18.766 50.375 1.536 1 64.56 316 PRO B N 1
ATOM 7089 C CA . PRO B 1 316 ? 20 50.688 0.809 1 64.56 316 PRO B CA 1
ATOM 7090 C C . PRO B 1 316 ? 20.328 49.656 -0.284 1 64.56 316 PRO B C 1
ATOM 7092 O O . PRO B 1 316 ? 21.281 49.844 -1.046 1 64.56 316 PRO B O 1
ATOM 7095 N N . PHE B 1 317 ? 19.5 48.531 -0.304 1 66.56 317 PHE B N 1
ATOM 7096 C CA . PHE B 1 317 ? 19.922 47.406 -1.122 1 66.56 317 PHE B CA 1
ATOM 7097 C C . PHE B 1 317 ? 19.125 47.344 -2.412 1 66.56 317 PHE B C 1
ATOM 7099 O O . PHE B 1 317 ? 17.938 47.688 -2.428 1 66.56 317 PHE B O 1
ATOM 7106 N N . GLN B 1 318 ? 19.812 47.094 -3.559 1 61.25 318 GLN B N 1
ATOM 7107 C CA . GLN B 1 318 ? 19.156 46.969 -4.855 1 61.25 318 GLN B CA 1
ATOM 7108 C C . GLN B 1 318 ? 18.531 45.594 -5.004 1 61.25 318 GLN B C 1
ATOM 7110 O O . GLN B 1 318 ? 17.453 45.438 -5.59 1 61.25 318 GLN B O 1
ATOM 7115 N N . GLU B 1 319 ? 19.297 44.469 -4.555 1 66.44 319 GLU B N 1
ATOM 7116 C CA . GLU B 1 319 ? 18.828 43.094 -4.621 1 66.44 319 GLU B CA 1
ATOM 7117 C C . GLU B 1 319 ? 18.984 42.375 -3.273 1 66.44 319 GLU B C 1
ATOM 7119 O O . GLU B 1 319 ? 20.094 42.312 -2.73 1 66.44 319 GLU B O 1
ATOM 7124 N N . SER B 1 320 ? 17.844 41.906 -2.764 1 75.31 320 SER B N 1
ATOM 7125 C CA . SER B 1 320 ? 17.828 41.469 -1.373 1 75.31 320 SER B CA 1
ATOM 7126 C C . SER B 1 320 ? 17.672 39.969 -1.272 1 75.31 320 SER B C 1
ATOM 7128 O O . SER B 1 320 ? 17.141 39.469 -0.277 1 75.31 320 SER B O 1
ATOM 7130 N N . ARG B 1 321 ? 18.203 39.25 -2.234 1 82.44 321 ARG B N 1
ATOM 7131 C CA . ARG B 1 321 ? 18.172 37.812 -2.164 1 82.44 321 ARG B CA 1
ATOM 7132 C C . ARG B 1 321 ? 19.312 37.281 -1.312 1 82.44 321 ARG B C 1
ATOM 7134 O O . ARG B 1 321 ? 20.438 37.75 -1.395 1 82.44 321 ARG B O 1
ATOM 7141 N N . GLY B 1 322 ? 18.922 36.406 -0.506 1 89.44 322 GLY B N 1
ATOM 7142 C CA . GLY B 1 322 ? 19.906 35.625 0.231 1 89.44 322 GLY B CA 1
ATOM 7143 C C . GLY B 1 322 ? 20.516 36.406 1.388 1 89.44 322 GLY B C 1
ATOM 7144 O O . GLY B 1 322 ? 21.609 36.062 1.854 1 89.44 322 GLY B O 1
ATOM 7145 N N . LEU B 1 323 ? 19.844 37.438 1.855 1 91.19 323 LEU B N 1
ATOM 7146 C CA . LEU B 1 323 ? 20.312 38.219 2.986 1 91.19 323 LEU B CA 1
ATOM 7147 C C . LEU B 1 323 ? 20 37.531 4.305 1 91.19 323 LEU B C 1
ATOM 7149 O O . LEU B 1 323 ? 19.188 36.594 4.344 1 91.19 323 LEU B O 1
ATOM 7153 N N . ALA B 1 324 ? 20.672 38.031 5.32 1 94.44 324 ALA B N 1
ATOM 7154 C CA . ALA B 1 324 ? 20.344 37.656 6.688 1 94.44 324 ALA B CA 1
ATOM 7155 C C . ALA B 1 324 ? 20.203 38.875 7.578 1 94.44 324 ALA B C 1
ATOM 7157 O O . ALA B 1 324 ? 20.797 39.906 7.293 1 94.44 324 ALA B O 1
ATOM 7158 N N . ALA B 1 325 ? 19.422 38.719 8.594 1 93.5 325 ALA B N 1
ATOM 7159 C CA . ALA B 1 325 ? 19.188 39.844 9.484 1 93.5 325 ALA B CA 1
ATOM 7160 C C . ALA B 1 325 ? 19.031 39.406 10.93 1 93.5 325 ALA B C 1
ATOM 7162 O O . ALA B 1 325 ? 18.594 38.281 11.188 1 93.5 325 ALA B O 1
ATOM 7163 N N . CYS B 1 326 ? 19.406 40.25 11.867 1 94.75 326 CYS B N 1
ATOM 7164 C CA . CYS B 1 326 ? 19.188 40.031 13.289 1 94.75 326 CYS B CA 1
ATOM 7165 C C . CYS B 1 326 ? 19 41.344 14.023 1 94.75 326 CYS B C 1
ATOM 7167 O O . CYS B 1 326 ? 19.203 42.406 13.453 1 94.75 326 CYS B O 1
ATOM 7169 N N . VAL B 1 327 ? 18.531 41.219 15.203 1 93.19 327 VAL B N 1
ATOM 7170 C CA . VAL B 1 327 ? 18.328 42.406 16.047 1 93.19 327 VAL B CA 1
ATOM 7171 C C . VAL B 1 327 ? 19.344 42.406 17.188 1 93.19 327 VAL B C 1
ATOM 7173 O O . VAL B 1 327 ? 19.531 41.375 17.859 1 93.19 327 VAL B O 1
ATOM 7176 N N . VAL B 1 328 ? 20.016 43.5 17.359 1 91.5 328 VAL B N 1
ATOM 7177 C CA . VAL B 1 328 ? 20.953 43.656 18.469 1 91.5 328 VAL B CA 1
ATOM 7178 C C . VAL B 1 328 ? 20.797 45.062 19.062 1 91.5 328 VAL B C 1
ATOM 7180 O O . VAL B 1 328 ? 20.859 46.062 18.344 1 91.5 328 VAL B O 1
ATOM 7183 N N . ASP B 1 329 ? 20.609 45.125 20.375 1 86.88 329 ASP B N 1
ATOM 7184 C CA . ASP B 1 329 ? 20.469 46.375 21.125 1 86.88 329 ASP B CA 1
ATOM 7185 C C . ASP B 1 329 ? 19.422 47.281 20.5 1 86.88 329 ASP B C 1
ATOM 7187 O O . ASP B 1 329 ? 19.641 48.469 20.312 1 86.88 329 ASP B O 1
ATOM 7191 N N . GLY B 1 330 ? 18.375 46.688 19.984 1 86.5 330 GLY B N 1
ATOM 7192 C CA . GLY B 1 330 ? 17.25 47.438 19.469 1 86.5 330 GLY B CA 1
ATOM 7193 C C . GLY B 1 330 ? 17.391 47.812 18 1 86.5 330 GLY B C 1
ATOM 7194 O O . GLY B 1 330 ? 16.453 48.312 17.391 1 86.5 330 GLY B O 1
ATOM 7195 N N . ASP B 1 331 ? 18.578 47.594 17.422 1 90.06 331 ASP B N 1
ATOM 7196 C CA . ASP B 1 331 ? 18.812 47.875 16.016 1 90.06 331 ASP B CA 1
ATOM 7197 C C . ASP B 1 331 ? 18.797 46.594 15.188 1 90.06 331 ASP B C 1
ATOM 7199 O O . ASP B 1 331 ? 18.922 45.5 15.742 1 90.06 331 ASP B O 1
ATOM 7203 N N . VAL B 1 332 ? 18.625 46.812 13.891 1 91.88 332 VAL B N 1
ATOM 7204 C CA . VAL B 1 332 ? 18.609 45.688 12.977 1 91.88 332 VAL B CA 1
ATOM 7205 C C . VAL B 1 332 ? 19.906 45.656 12.156 1 91.88 332 VAL B C 1
ATOM 7207 O O . VAL B 1 332 ? 20.297 46.688 11.586 1 91.88 332 VAL B O 1
ATOM 7210 N N . ILE B 1 333 ? 20.594 44.562 12.141 1 93.5 333 ILE B N 1
ATOM 7211 C CA . ILE B 1 333 ? 21.766 44.375 11.289 1 93.5 333 ILE B CA 1
ATOM 7212 C C . ILE B 1 333 ? 21.422 43.469 10.125 1 93.5 333 ILE B C 1
ATOM 7214 O O . ILE B 1 333 ? 20.797 42.406 10.312 1 93.5 333 ILE B O 1
ATOM 7218 N N . VAL B 1 334 ? 21.766 43.875 8.93 1 92.38 334 VAL B N 1
ATOM 7219 C CA . VAL B 1 334 ? 21.562 43.094 7.711 1 92.38 334 VAL B CA 1
ATOM 7220 C C . VAL B 1 334 ? 22.891 42.844 7.023 1 92.38 334 VAL B C 1
ATOM 7222 O O . VAL B 1 334 ? 23.719 43.75 6.887 1 92.38 334 VAL B O 1
ATOM 7225 N N . THR B 1 335 ? 23.125 41.594 6.613 1 93.62 335 THR B N 1
ATOM 7226 C CA . THR B 1 335 ? 24.406 41.281 5.996 1 93.62 335 THR B CA 1
ATOM 7227 C C . THR B 1 335 ? 24.203 40.438 4.734 1 93.62 335 THR B C 1
ATOM 7229 O O . THR B 1 335 ? 23.203 39.75 4.609 1 93.62 335 THR B O 1
ATOM 7232 N N . GLY B 1 336 ? 25.172 40.562 3.801 1 91.88 336 GLY B N 1
ATOM 7233 C CA . GLY B 1 336 ? 25.359 39.656 2.676 1 91.88 336 GLY B CA 1
ATOM 7234 C C . GLY B 1 336 ? 24.266 39.781 1.63 1 91.88 336 GLY B C 1
ATOM 7235 O O . GLY B 1 336 ? 23.688 40.875 1.446 1 91.88 336 GLY B O 1
ATOM 7236 N N . GLY B 1 337 ? 24.094 38.625 0.869 1 89 337 GLY B N 1
ATOM 7237 C CA . GLY B 1 337 ? 23.188 38.594 -0.269 1 89 337 GLY B CA 1
ATOM 7238 C C . GLY B 1 337 ? 23.891 38.344 -1.585 1 89 337 GLY B C 1
ATOM 7239 O O . GLY B 1 337 ? 25.109 38.469 -1.678 1 89 337 GLY B O 1
ATOM 7240 N N . VAL B 1 338 ? 23.125 38.031 -2.488 1 84.19 338 VAL B N 1
ATOM 7241 C CA . VAL B 1 338 ? 23.672 37.625 -3.777 1 84.19 338 VAL B CA 1
ATOM 7242 C C . VAL B 1 338 ? 24.344 38.812 -4.449 1 84.19 338 VAL B C 1
ATOM 7244 O O . VAL B 1 338 ? 25.438 38.688 -5.02 1 84.19 338 VAL B O 1
ATOM 7247 N N . SER B 1 339 ? 23.766 39.938 -4.371 1 80.75 339 SER B N 1
ATOM 7248 C CA . SER B 1 339 ? 24.25 41.125 -5.094 1 80.75 339 SER B CA 1
ATOM 7249 C C . SER B 1 339 ? 25.406 41.781 -4.359 1 80.75 339 SER B C 1
ATOM 7251 O O . SER B 1 339 ? 26.344 42.281 -4.988 1 80.75 339 SER B O 1
ATOM 7253 N N . MET B 1 340 ? 25.391 41.781 -3.092 1 84.94 340 MET B N 1
ATOM 7254 C CA . MET B 1 340 ? 26.422 42.438 -2.273 1 84.94 340 MET B CA 1
ATOM 7255 C C . MET B 1 340 ? 26.844 41.5 -1.129 1 84.94 340 MET B C 1
ATOM 7257 O O . MET B 1 340 ? 26.641 41.844 0.041 1 84.94 340 MET B O 1
ATOM 7261 N N . PRO B 1 341 ? 27.578 40.5 -1.434 1 89.56 341 PRO B N 1
ATOM 7262 C CA . PRO B 1 341 ? 27.781 39.406 -0.485 1 89.56 341 PRO B CA 1
ATOM 7263 C C . PRO B 1 341 ? 28.641 39.844 0.709 1 89.56 341 PRO B C 1
ATOM 7265 O O . PRO B 1 341 ? 28.594 39.188 1.765 1 89.56 341 PRO B O 1
ATOM 7268 N N . SER B 1 342 ? 29.438 40.969 0.585 1 92.75 342 SER B N 1
ATOM 7269 C CA . SER B 1 342 ? 30.328 41.312 1.684 1 92.75 342 SER B CA 1
ATOM 7270 C C . SER B 1 342 ? 29.781 42.469 2.506 1 92.75 342 SER B C 1
ATOM 7272 O O . SER B 1 342 ? 30.344 42.812 3.549 1 92.75 342 SER B O 1
ATOM 7274 N N . LYS B 1 343 ? 28.703 43.062 2.131 1 91.44 343 LYS B N 1
ATOM 7275 C CA . LYS B 1 343 ? 28.234 44.281 2.75 1 91.44 343 LYS B CA 1
ATOM 7276 C C . LYS B 1 343 ? 27.422 44 4.008 1 91.44 343 LYS B C 1
ATOM 7278 O O . LYS B 1 343 ? 26.812 42.906 4.125 1 91.44 343 LYS B O 1
ATOM 7283 N N . ALA B 1 344 ? 27.469 44.969 4.922 1 93.31 344 ALA B N 1
ATOM 7284 C CA . ALA B 1 344 ? 26.688 44.938 6.156 1 93.31 344 ALA B CA 1
ATOM 7285 C C . ALA B 1 344 ? 26.109 46.281 6.48 1 93.31 344 ALA B C 1
ATOM 7287 O O . ALA B 1 344 ? 26.75 47.312 6.25 1 93.31 344 ALA B O 1
ATOM 7288 N N . TRP B 1 345 ? 24.891 46.25 6.977 1 90.94 345 TRP B N 1
ATOM 7289 C CA . TRP B 1 345 ? 24.172 47.5 7.297 1 90.94 345 TRP B CA 1
ATOM 7290 C C . TRP B 1 345 ? 23.516 47.406 8.672 1 90.94 345 TRP B C 1
ATOM 7292 O O . TRP B 1 345 ? 23.141 46.312 9.109 1 90.94 345 TRP B O 1
ATOM 7302 N N . ARG B 1 346 ? 23.422 48.531 9.289 1 91.44 346 ARG B N 1
ATOM 7303 C CA . ARG B 1 346 ? 22.656 48.656 10.531 1 91.44 346 ARG B CA 1
ATOM 7304 C C . ARG B 1 346 ? 21.484 49.625 10.359 1 91.44 346 ARG B C 1
ATOM 7306 O O . ARG B 1 346 ? 21.656 50.719 9.844 1 91.44 346 ARG B O 1
ATOM 7313 N N . TYR B 1 347 ? 20.375 49.219 10.695 1 89.56 347 TYR B N 1
ATOM 7314 C CA . TYR B 1 347 ? 19.188 50.062 10.695 1 89.56 347 TYR B CA 1
ATOM 7315 C C . TYR B 1 347 ? 18.781 50.438 12.117 1 89.56 347 TYR B C 1
ATOM 7317 O O . TYR B 1 347 ? 18.469 49.562 12.93 1 89.56 347 TYR B O 1
ATOM 7325 N N . SER B 1 348 ? 18.766 51.719 12.383 1 86.94 348 SER B N 1
ATOM 7326 C CA . SER B 1 348 ? 18.312 52.219 13.672 1 86.94 348 SER B CA 1
ATOM 7327 C C . SER B 1 348 ? 16.828 52.531 13.648 1 86.94 348 SER B C 1
ATOM 7329 O O . SER B 1 348 ? 16.391 53.438 12.906 1 86.94 348 SER B O 1
ATOM 7331 N N . LEU B 1 349 ? 16.094 51.938 14.383 1 81.06 349 LEU B N 1
ATOM 7332 C CA . LEU B 1 349 ? 14.656 52.156 14.422 1 81.06 349 LEU B CA 1
ATOM 7333 C C . LEU B 1 349 ? 14.344 53.531 14.992 1 81.06 349 LEU B C 1
ATOM 7335 O O . LEU B 1 349 ? 13.383 54.188 14.57 1 81.06 349 LEU B O 1
ATOM 7339 N N . SER B 1 350 ? 15.133 53.875 16.031 1 80.94 350 SER B N 1
ATOM 7340 C CA . SER B 1 350 ? 14.898 55.188 16.672 1 80.94 350 SER B CA 1
ATOM 7341 C C . SER B 1 350 ? 15.219 56.344 15.719 1 80.94 350 SER B C 1
ATOM 7343 O O . SER B 1 350 ? 14.531 57.344 15.711 1 80.94 350 SER B O 1
ATOM 7345 N N . LEU B 1 351 ? 16.156 56.094 14.891 1 81.62 351 LEU B N 1
ATOM 7346 C CA . LEU B 1 351 ? 16.594 57.156 13.984 1 81.62 351 LEU B CA 1
ATOM 7347 C C . LEU B 1 351 ? 15.992 56.969 12.594 1 81.62 351 LEU B C 1
ATOM 7349 O O . LEU B 1 351 ? 16.047 57.875 11.766 1 81.62 351 LEU B O 1
ATOM 7353 N N . ASN B 1 352 ? 15.438 55.875 12.406 1 82.38 352 ASN B N 1
ATOM 7354 C CA . ASN B 1 352 ? 14.898 55.531 11.102 1 82.38 352 ASN B CA 1
ATOM 7355 C C . ASN B 1 352 ? 15.914 55.781 9.992 1 82.38 352 ASN B C 1
ATOM 7357 O O . ASN B 1 352 ? 15.617 56.469 9.016 1 82.38 352 ASN B O 1
ATOM 7361 N N . SER B 1 353 ? 17.031 55.219 10.188 1 85.69 353 SER B N 1
ATOM 7362 C CA . SER B 1 353 ? 18.109 55.438 9.227 1 85.69 353 SER B CA 1
ATOM 7363 C C . SER B 1 353 ? 19.062 54.25 9.164 1 85.69 353 SER B C 1
ATOM 7365 O O . SER B 1 353 ? 19.156 53.469 10.117 1 85.69 353 SER B O 1
ATOM 7367 N N . TRP B 1 354 ? 19.812 54.188 7.988 1 89.44 354 TRP B N 1
ATOM 7368 C CA . TRP B 1 354 ? 20.797 53.125 7.762 1 89.44 354 TRP B CA 1
ATOM 7369 C C . TRP B 1 354 ? 22.219 53.656 7.945 1 89.44 354 TRP B C 1
ATOM 7371 O O . TRP B 1 354 ? 22.531 54.781 7.562 1 89.44 354 TRP B O 1
ATOM 7381 N N . ALA B 1 355 ? 22.969 52.812 8.477 1 89.56 355 ALA B N 1
ATOM 7382 C CA . ALA B 1 355 ? 24.406 53.062 8.555 1 89.56 355 ALA B CA 1
ATOM 7383 C C . ALA B 1 355 ? 25.188 51.875 8.008 1 89.56 355 ALA B C 1
ATOM 7385 O O . ALA B 1 355 ? 24.844 50.719 8.266 1 89.56 355 ALA B O 1
ATOM 7386 N N . LYS B 1 356 ? 26.219 52.156 7.195 1 90.94 356 LYS B N 1
ATOM 7387 C CA . LYS B 1 356 ? 27.078 51.125 6.68 1 90.94 356 LYS B CA 1
ATOM 7388 C C . LYS B 1 356 ? 28.031 50.594 7.762 1 90.94 356 LYS B C 1
ATOM 7390 O O . LYS B 1 356 ? 28.578 51.375 8.539 1 90.94 356 LYS B O 1
ATOM 7395 N N . LEU B 1 357 ? 28.188 49.344 7.805 1 94.06 357 LEU B N 1
ATOM 7396 C CA . LEU B 1 357 ? 29.125 48.688 8.711 1 94.06 357 LEU B CA 1
ATOM 7397 C C . LEU B 1 357 ? 30.344 48.188 7.949 1 94.06 357 LEU B C 1
ATOM 7399 O O . LEU B 1 357 ? 30.391 48.25 6.719 1 94.06 357 LEU B O 1
ATOM 7403 N N . GLY B 1 358 ? 31.359 47.781 8.727 1 94.31 358 GLY B N 1
ATOM 7404 C CA . GLY B 1 358 ? 32.469 47.125 8.07 1 94.31 358 GLY B CA 1
ATOM 7405 C C . GLY B 1 358 ? 32.094 45.938 7.23 1 94.31 358 GLY B C 1
ATOM 7406 O O . GLY B 1 358 ? 31.156 45.188 7.582 1 94.31 358 GLY B O 1
ATOM 7407 N N . ASN B 1 359 ? 32.812 45.719 6.125 1 94.75 359 ASN B N 1
ATOM 7408 C CA . ASN B 1 359 ? 32.531 44.594 5.238 1 94.75 359 ASN B CA 1
ATOM 7409 C C . ASN B 1 359 ? 32.875 43.25 5.895 1 94.75 359 ASN B C 1
ATOM 7411 O O . ASN B 1 359 ? 33.875 43.156 6.637 1 94.75 359 ASN B O 1
ATOM 7415 N N . LEU B 1 360 ? 32.062 42.312 5.625 1 95.88 360 LEU B N 1
ATOM 7416 C CA . LEU B 1 360 ? 32.406 40.938 6.027 1 95.88 360 LEU B CA 1
ATOM 7417 C C . LEU B 1 360 ? 33.719 40.5 5.426 1 95.88 360 LEU B C 1
ATOM 7419 O O . LEU B 1 360 ? 34.094 40.969 4.34 1 95.88 360 LEU B O 1
ATOM 7423 N N . LYS B 1 361 ? 34.406 39.688 6.07 1 95.06 361 LYS B N 1
ATOM 7424 C CA . LYS B 1 361 ? 35.656 39.156 5.543 1 95.06 361 LYS B CA 1
ATOM 7425 C C . LYS B 1 361 ? 35.438 38.25 4.34 1 95.06 361 LYS B C 1
ATOM 7427 O O . LYS B 1 361 ? 36.188 38.25 3.375 1 95.06 361 LYS B O 1
ATOM 7432 N N . ARG B 1 362 ? 34.375 37.5 4.414 1 94.06 362 ARG B N 1
ATOM 7433 C CA . ARG B 1 362 ? 33.969 36.625 3.311 1 94.06 362 ARG B CA 1
ATOM 7434 C C . ARG B 1 362 ? 32.562 36.938 2.844 1 94.06 362 ARG B C 1
ATOM 7436 O O . ARG B 1 362 ? 31.625 36.906 3.629 1 94.06 362 ARG B O 1
ATOM 7443 N N . GLY B 1 363 ? 32.5 37.281 1.546 1 93.5 363 GLY B N 1
ATOM 7444 C CA . GLY B 1 363 ? 31.172 37.469 0.982 1 93.5 363 GLY B CA 1
ATOM 7445 C C . GLY B 1 363 ? 30.328 36.219 0.989 1 93.5 363 GLY B C 1
ATOM 7446 O O . GLY B 1 363 ? 30.828 35.125 0.734 1 93.5 363 GLY B O 1
ATOM 7447 N N . ARG B 1 364 ? 29.031 36.344 1.243 1 95 364 ARG B N 1
ATOM 7448 C CA . ARG B 1 364 ? 28.188 35.156 1.39 1 95 364 ARG B CA 1
ATOM 7449 C C . ARG B 1 364 ? 26.719 35.5 1.162 1 95 364 ARG B C 1
ATOM 7451 O O . ARG B 1 364 ? 26.312 36.656 1.273 1 95 364 ARG B O 1
ATOM 7458 N N . PHE B 1 365 ? 26.016 34.562 0.782 1 92.31 365 PHE B N 1
ATOM 7459 C CA . PHE B 1 365 ? 24.547 34.594 0.724 1 92.31 365 PHE B CA 1
ATOM 7460 C C . PHE B 1 365 ? 23.938 33.312 1.23 1 92.31 365 PHE B C 1
ATOM 7462 O O . PHE B 1 365 ? 24.641 32.281 1.369 1 92.31 365 PHE B O 1
ATOM 7469 N N . ASN B 1 366 ? 22.641 33.375 1.648 1 94.31 366 ASN B N 1
ATOM 7470 C CA . ASN B 1 366 ? 21.938 32.219 2.238 1 94.31 366 ASN B CA 1
ATOM 7471 C C . ASN B 1 366 ? 22.656 31.719 3.494 1 94.31 366 ASN B C 1
ATOM 7473 O O . ASN B 1 366 ? 22.75 30.516 3.715 1 94.31 366 ASN B O 1
ATOM 7477 N N . HIS B 1 367 ? 23.266 32.656 4.254 1 96.94 367 HIS B N 1
ATOM 7478 C CA . HIS B 1 367 ? 23.906 32.438 5.547 1 96.94 367 HIS B CA 1
ATOM 7479 C C . HIS B 1 367 ? 22.922 32.688 6.691 1 96.94 367 HIS B C 1
ATOM 7481 O O . HIS B 1 367 ? 21.734 32.906 6.457 1 96.94 367 HIS B O 1
ATOM 7487 N N . GLY B 1 368 ? 23.344 32.531 7.926 1 97.25 368 GLY B N 1
ATOM 7488 C CA . GLY B 1 368 ? 22.531 32.812 9.102 1 97.25 368 GLY B CA 1
ATOM 7489 C C . GLY B 1 368 ? 23.219 33.75 10.086 1 97.25 368 GLY B C 1
ATOM 7490 O O . GLY B 1 368 ? 24.438 33.906 10.055 1 97.25 368 GLY B O 1
ATOM 7491 N N . MET B 1 369 ? 22.391 34.375 10.828 1 97.5 369 MET B N 1
ATOM 7492 C CA . MET B 1 369 ? 22.906 35.25 11.875 1 97.5 369 MET B CA 1
ATOM 7493 C C . MET B 1 369 ? 22.328 34.906 13.234 1 97.5 369 MET B C 1
ATOM 7495 O O . MET B 1 369 ? 21.203 34.406 13.328 1 97.5 369 MET B O 1
ATOM 7499 N N . ALA B 1 370 ? 23.125 35.125 14.234 1 96.94 370 ALA B N 1
ATOM 7500 C CA . ALA B 1 370 ? 22.703 34.875 15.617 1 96.94 370 ALA B CA 1
ATOM 7501 C C . ALA B 1 370 ? 23.328 35.906 16.562 1 96.94 370 ALA B C 1
ATOM 7503 O O . ALA B 1 370 ? 24.438 36.406 16.297 1 96.94 370 ALA B O 1
ATOM 7504 N N . VAL B 1 371 ? 22.609 36.188 17.547 1 95.56 371 VAL B N 1
ATOM 7505 C CA . VAL B 1 371 ? 23.125 37.094 18.578 1 95.56 371 VAL B CA 1
ATOM 7506 C C . VAL B 1 371 ? 23.25 36.344 19.906 1 95.56 371 VAL B C 1
ATOM 7508 O O . VAL B 1 371 ? 22.266 35.781 20.406 1 95.56 371 VAL B O 1
ATOM 7511 N N . VAL B 1 372 ? 24.375 36.281 20.406 1 94.12 372 VAL B N 1
ATOM 7512 C CA . VAL B 1 372 ? 24.625 35.656 21.688 1 94.12 372 VAL B CA 1
ATOM 7513 C C . VAL B 1 372 ? 25.422 36.594 22.594 1 94.12 372 VAL B C 1
ATOM 7515 O O . VAL B 1 372 ? 26.469 37.094 22.188 1 94.12 372 VAL B O 1
ATOM 7518 N N . GLN B 1 373 ? 24.906 36.875 23.75 1 87.88 373 GLN B N 1
ATOM 7519 C CA . GLN B 1 373 ? 25.547 37.75 24.734 1 87.88 373 GLN B CA 1
ATOM 7520 C C . GLN B 1 373 ? 25.906 39.062 24.109 1 87.88 373 GLN B C 1
ATOM 7522 O O . GLN B 1 373 ? 27.047 39.531 24.25 1 87.88 373 GLN B O 1
ATOM 7527 N N . GLY B 1 374 ? 25.062 39.562 23.219 1 88.44 374 GLY B N 1
ATOM 7528 C CA . GLY B 1 374 ? 25.219 40.875 22.641 1 88.44 374 GLY B CA 1
ATOM 7529 C C . GLY B 1 374 ? 26.141 40.906 21.438 1 88.44 374 GLY B C 1
ATOM 7530 O O . GLY B 1 374 ? 26.344 41.969 20.828 1 88.44 374 GLY B O 1
ATOM 7531 N N . GLN B 1 375 ? 26.719 39.812 21.094 1 93.12 375 GLN B N 1
ATOM 7532 C CA . GLN B 1 375 ? 27.578 39.75 19.922 1 93.12 375 GLN B CA 1
ATOM 7533 C C . GLN B 1 375 ? 26.844 39.156 18.719 1 93.12 375 GLN B C 1
ATOM 7535 O O . GLN B 1 375 ? 26.031 38.25 18.859 1 93.12 375 GLN B O 1
ATOM 7540 N N . VAL B 1 376 ? 27.141 39.75 17.562 1 96.69 376 VAL B N 1
ATOM 7541 C CA . VAL B 1 376 ? 26.5 39.344 16.328 1 96.69 376 VAL B CA 1
ATOM 7542 C C . VAL B 1 376 ? 27.391 38.344 15.594 1 96.69 376 VAL B C 1
ATOM 7544 O O . VAL B 1 376 ? 28.547 38.625 15.305 1 96.69 376 VAL B O 1
ATOM 7547 N N . TYR B 1 377 ? 26.891 37.188 15.32 1 97.69 377 TYR B N 1
ATOM 7548 C CA . TYR B 1 377 ? 27.594 36.125 14.57 1 97.69 377 TYR B CA 1
ATOM 7549 C C . TYR B 1 377 ? 27 35.969 13.188 1 97.69 377 TYR B C 1
ATOM 7551 O O . TYR B 1 377 ? 25.766 35.938 13.031 1 97.69 377 TYR B O 1
ATOM 7559 N N . VAL B 1 378 ? 27.797 35.906 12.188 1 98 378 VAL B N 1
ATOM 7560 C CA . VAL B 1 378 ? 27.438 35.531 10.836 1 98 378 VAL B CA 1
ATOM 7561 C C . VAL B 1 378 ? 27.984 34.156 10.523 1 98 378 VAL B C 1
ATOM 7563 O O . VAL B 1 378 ? 29.188 33.906 10.664 1 98 378 VAL B O 1
ATOM 7566 N N . VAL B 1 379 ? 27.125 33.25 10.102 1 98.19 379 VAL B N 1
ATOM 7567 C CA . VAL B 1 379 ? 27.5 31.844 10.078 1 98.19 379 VAL B CA 1
ATOM 7568 C C . VAL B 1 379 ? 27.234 31.266 8.695 1 98.19 379 VAL B C 1
ATOM 7570 O O . VAL B 1 379 ? 26.141 31.438 8.148 1 98.19 379 VAL B O 1
ATOM 7573 N N . GLY B 1 380 ? 28.188 30.578 8.125 1 97.69 380 GLY B N 1
ATOM 7574 C CA . GLY B 1 380 ? 28.016 29.766 6.926 1 97.69 380 GLY B CA 1
ATOM 7575 C C . GLY B 1 380 ? 27.562 30.578 5.727 1 97.69 380 GLY B C 1
ATOM 7576 O O . GLY B 1 380 ? 27.922 31.75 5.586 1 97.69 380 GLY B O 1
ATOM 7577 N N . GLY B 1 381 ? 26.875 29.844 4.754 1 96.25 381 GLY B N 1
ATOM 7578 C CA . GLY B 1 381 ? 26.391 30.484 3.545 1 96.25 381 GLY B CA 1
ATOM 7579 C C . GLY B 1 381 ? 27.016 29.938 2.279 1 96.25 381 GLY B C 1
ATOM 7580 O O . GLY B 1 381 ? 27.641 28.875 2.305 1 96.25 381 GLY B O 1
ATOM 7581 N N . SER B 1 382 ? 26.672 30.594 1.261 1 93 382 SER B N 1
ATOM 7582 C CA . SER B 1 382 ? 27.156 30.234 -0.065 1 93 382 SER B CA 1
ATOM 7583 C C . SER B 1 382 ? 28.047 31.328 -0.647 1 93 382 SER B C 1
ATOM 7585 O O . SER B 1 382 ? 27.953 32.469 -0.247 1 93 382 SER B O 1
ATOM 7587 N N . SER B 1 383 ? 28.891 30.844 -1.5 1 89 383 SER B N 1
ATOM 7588 C CA . SER B 1 383 ? 29.734 31.766 -2.242 1 89 383 SER B CA 1
ATOM 7589 C C . SER B 1 383 ? 30.031 31.25 -3.643 1 89 383 SER B C 1
ATOM 7591 O O . SER B 1 383 ? 30.172 30.047 -3.848 1 89 383 SER B O 1
ATOM 7593 N N . PRO B 1 384 ? 30.172 32.156 -4.555 1 80.38 384 PRO B N 1
ATOM 7594 C CA . PRO B 1 384 ? 30.594 31.703 -5.883 1 80.38 384 PRO B CA 1
ATOM 7595 C C . PRO B 1 384 ? 32.031 31.219 -5.91 1 80.38 384 PRO B C 1
ATOM 7597 O O . PRO B 1 384 ? 32.906 31.844 -5.293 1 80.38 384 PRO B O 1
ATOM 7600 N N . VAL B 1 385 ? 32.562 30 -6.395 1 70.88 385 VAL B N 1
ATOM 7601 C CA . VAL B 1 385 ? 33.938 29.5 -6.344 1 70.88 385 VAL B CA 1
ATOM 7602 C C . VAL B 1 385 ? 34.469 29.328 -7.762 1 70.88 385 VAL B C 1
ATOM 7604 O O . VAL B 1 385 ? 35.656 29.062 -7.953 1 70.88 385 VAL B O 1
ATOM 7607 N N . GLY B 1 386 ? 34 29.453 -8.891 1 60.97 386 GLY B N 1
ATOM 7608 C CA . GLY B 1 386 ? 34.594 29.219 -10.203 1 60.97 386 GLY B CA 1
ATOM 7609 C C . GLY B 1 386 ? 33.688 29.656 -11.336 1 60.97 386 GLY B C 1
ATOM 7610 O O . GLY B 1 386 ? 32.969 30.656 -11.219 1 60.97 386 GLY B O 1
ATOM 7611 N N . TYR B 1 387 ? 33.844 28.562 -12.531 1 51.84 387 TYR B N 1
ATOM 7612 C CA . TYR B 1 387 ? 33.125 28.859 -13.758 1 51.84 387 TYR B CA 1
ATOM 7613 C C . TYR B 1 387 ? 31.719 29.375 -13.453 1 51.84 387 TYR B C 1
ATOM 7615 O O . TYR B 1 387 ? 31.156 29.062 -12.398 1 51.84 387 TYR B O 1
ATOM 7623 N N . PRO B 1 388 ? 31.188 30.016 -14.523 1 55.22 388 PRO B N 1
ATOM 7624 C CA . PRO B 1 388 ? 29.922 30.703 -14.305 1 55.22 388 PRO B CA 1
ATOM 7625 C C . PRO B 1 388 ? 28.859 29.812 -13.648 1 55.22 388 PRO B C 1
ATOM 7627 O O . PRO B 1 388 ? 28.766 28.625 -13.969 1 55.22 388 PRO B O 1
ATOM 7630 N N . ASP B 1 389 ? 28.516 29.859 -12.383 1 61.44 389 ASP B N 1
ATOM 7631 C CA . ASP B 1 389 ? 27.234 29.391 -11.852 1 61.44 389 ASP B CA 1
ATOM 7632 C C . ASP B 1 389 ? 27.438 28.328 -10.773 1 61.44 389 ASP B C 1
ATOM 7634 O O . ASP B 1 389 ? 26.5 27.625 -10.391 1 61.44 389 ASP B O 1
ATOM 7638 N N . VAL B 1 390 ? 28.859 28.031 -10.461 1 70.06 390 VAL B N 1
ATOM 7639 C CA . VAL B 1 390 ? 29.016 27.062 -9.391 1 70.06 390 VAL B CA 1
ATOM 7640 C C . VAL B 1 390 ? 28.938 27.75 -8.031 1 70.06 390 VAL B C 1
ATOM 7642 O O . VAL B 1 390 ? 29.594 28.766 -7.812 1 70.06 390 VAL B O 1
ATOM 7645 N N . ILE B 1 391 ? 28.203 27.312 -7.188 1 80.44 391 ILE B N 1
ATOM 7646 C CA . ILE B 1 391 ? 27.984 27.875 -5.859 1 80.44 391 ILE B CA 1
ATOM 7647 C C . ILE B 1 391 ? 28.578 26.938 -4.805 1 80.44 391 ILE B C 1
ATOM 7649 O O . ILE B 1 391 ? 28.203 25.766 -4.719 1 80.44 391 ILE B O 1
ATOM 7653 N N . GLY B 1 392 ? 29.625 27.422 -4.141 1 85.44 392 GLY B N 1
ATOM 7654 C CA . GLY B 1 392 ? 30.203 26.688 -3.025 1 85.44 392 GLY B CA 1
ATOM 7655 C C . GLY B 1 392 ? 29.547 27.016 -1.695 1 85.44 392 GLY B C 1
ATOM 7656 O O . GLY B 1 392 ? 28.703 27.906 -1.612 1 85.44 392 GLY B O 1
ATOM 7657 N N . ARG B 1 393 ? 29.906 26.188 -0.656 1 91.88 393 ARG B N 1
ATOM 7658 C CA . ARG B 1 393 ? 29.375 26.359 0.691 1 91.88 393 ARG B CA 1
ATOM 7659 C C . ARG B 1 393 ? 30.469 26.797 1.658 1 91.88 393 ARG B C 1
ATOM 7661 O O . ARG B 1 393 ? 31.625 26.422 1.509 1 91.88 393 ARG B O 1
ATOM 7668 N N . LEU B 1 394 ? 30.109 27.609 2.562 1 94.25 394 LEU B N 1
ATOM 7669 C CA . LEU B 1 394 ? 31.062 28.219 3.482 1 94.25 394 LEU B CA 1
ATOM 7670 C C . LEU B 1 394 ? 30.953 27.594 4.871 1 94.25 394 LEU B C 1
ATOM 7672 O O . LEU B 1 394 ? 29.844 27.328 5.348 1 94.25 394 LEU B O 1
ATOM 7676 N N . SER B 1 395 ? 32.094 27.359 5.492 1 95.75 395 SER B N 1
ATOM 7677 C CA . SER B 1 395 ? 32.125 26.969 6.898 1 95.75 395 SER B CA 1
ATOM 7678 C C . SER B 1 395 ? 32.469 28.156 7.793 1 95.75 395 SER B C 1
ATOM 7680 O O . SER B 1 395 ? 32.312 28.078 9.016 1 95.75 395 SER B O 1
ATOM 7682 N N . GLU B 1 396 ? 32.812 29.281 7.266 1 96.5 396 GLU B N 1
ATOM 7683 C CA . GLU B 1 396 ? 33.344 30.422 8 1 96.5 396 GLU B CA 1
ATOM 7684 C C . GLU B 1 396 ? 32.281 31.047 8.898 1 96.5 396 GLU B C 1
ATOM 7686 O O . GLU B 1 396 ? 31.109 31.125 8.523 1 96.5 396 GLU B O 1
ATOM 7691 N N . VAL B 1 397 ? 32.719 31.469 10.031 1 98.19 397 VAL B N 1
ATOM 7692 C CA . VAL B 1 397 ? 31.938 32.188 11.008 1 98.19 397 VAL B CA 1
ATOM 7693 C C . VAL B 1 397 ? 32.656 33.5 11.383 1 98.19 397 VAL B C 1
ATOM 7695 O O . VAL B 1 397 ? 33.844 33.5 11.602 1 98.19 397 VAL B O 1
ATOM 7698 N N . GLU B 1 398 ? 31.891 34.562 11.359 1 97.75 398 GLU B N 1
ATOM 7699 C CA . GLU B 1 398 ? 32.469 35.844 11.711 1 97.75 398 GLU B CA 1
ATOM 7700 C C . GLU B 1 398 ? 31.672 36.5 12.836 1 97.75 398 GLU B C 1
ATOM 7702 O O . GLU B 1 398 ? 30.453 36.312 12.961 1 97.75 398 GLU B O 1
ATOM 7707 N N . VAL B 1 399 ? 32.344 37.219 13.672 1 97 399 VAL B N 1
ATOM 7708 C CA . VAL B 1 399 ? 31.75 37.938 14.797 1 97 399 VAL B CA 1
ATOM 7709 C C . VAL B 1 399 ? 32.031 39.438 14.648 1 97 399 VAL B C 1
ATOM 7711 O O . VAL B 1 399 ? 33.125 39.844 14.297 1 97 399 VAL B O 1
ATOM 7714 N N . TYR B 1 400 ? 31 40.156 14.914 1 95.12 400 TYR B N 1
ATOM 7715 C CA . TYR B 1 400 ? 31.109 41.594 14.758 1 95.12 400 TYR B CA 1
ATOM 7716 C C . TYR B 1 400 ? 31.672 42.25 16.016 1 95.12 400 TYR B C 1
ATOM 7718 O O . TYR B 1 400 ? 31.203 41.969 17.125 1 95.12 400 TYR B O 1
ATOM 7726 N N . ASN B 1 401 ? 32.625 43.062 15.844 1 86.56 401 ASN B N 1
ATOM 7727 C CA . ASN B 1 401 ? 33.156 43.906 16.906 1 86.56 401 ASN B CA 1
ATOM 7728 C C . ASN B 1 401 ? 32.594 45.344 16.828 1 86.56 401 ASN B C 1
ATOM 7730 O O . ASN B 1 401 ? 33 46.125 15.945 1 86.56 401 ASN B O 1
ATOM 7734 N N . MET B 1 402 ? 31.719 45.719 17.734 1 81.44 402 MET B N 1
ATOM 7735 C CA . MET B 1 402 ? 31.031 47 17.672 1 81.44 402 MET B CA 1
ATOM 7736 C C . MET B 1 402 ? 32.031 48.156 17.906 1 81.44 402 MET B C 1
ATOM 7738 O O . MET B 1 402 ? 31.844 49.25 17.375 1 81.44 402 MET B O 1
ATOM 7742 N N . LYS B 1 403 ? 33 47.906 18.656 1 83.19 403 LYS B N 1
ATOM 7743 C CA . LYS B 1 403 ? 33.969 48.969 19 1 83.19 403 LYS B CA 1
ATOM 7744 C C . LYS B 1 403 ? 34.812 49.312 17.797 1 83.19 403 LYS B C 1
ATOM 7746 O O . LYS B 1 403 ? 35.062 50.5 17.531 1 83.19 403 LYS B O 1
ATOM 7751 N N . THR B 1 404 ? 35.188 48.312 17.062 1 87.56 404 THR B N 1
ATOM 7752 C CA . THR B 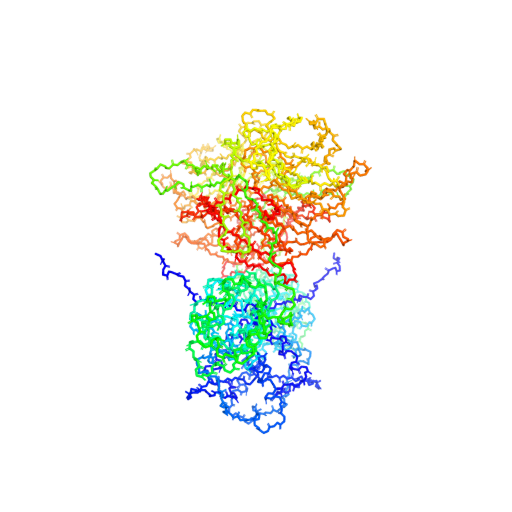1 404 ? 36.125 48.562 15.953 1 87.56 404 THR B CA 1
ATOM 7753 C C . THR B 1 404 ? 35.375 48.594 14.617 1 87.56 404 THR B C 1
ATOM 7755 O O . THR B 1 404 ? 35.969 48.906 13.586 1 87.56 404 THR B O 1
ATOM 7758 N N . ASN B 1 405 ? 34.125 48.312 14.625 1 92.38 405 ASN B N 1
ATOM 7759 C CA . ASN B 1 405 ? 33.344 48.188 13.398 1 92.38 405 ASN B CA 1
ATOM 7760 C C . ASN B 1 405 ? 34.031 47.219 12.406 1 92.38 405 ASN B C 1
ATOM 7762 O O . ASN B 1 405 ? 34.219 47.562 11.242 1 92.38 405 ASN B O 1
ATOM 7766 N N . ARG B 1 406 ? 34.531 46.125 12.922 1 93.19 406 ARG B N 1
ATOM 7767 C CA . ARG B 1 406 ? 35.156 45.094 12.102 1 93.19 406 ARG B CA 1
ATOM 7768 C C . ARG B 1 406 ? 34.656 43.719 12.453 1 93.19 406 ARG B C 1
ATOM 7770 O O . ARG B 1 406 ? 34.125 43.5 13.547 1 93.19 406 ARG B O 1
ATOM 7777 N N . TRP B 1 407 ? 34.781 42.875 11.508 1 96.06 407 TRP B N 1
ATOM 7778 C CA . TRP B 1 407 ? 34.406 41.5 11.695 1 96.06 407 TRP B CA 1
ATOM 7779 C C . TRP B 1 407 ? 35.656 40.625 11.945 1 96.06 407 TRP B C 1
ATOM 7781 O O . TRP B 1 407 ? 36.688 40.812 11.305 1 96.06 407 TRP B O 1
ATOM 7791 N N . ARG B 1 408 ? 35.562 39.781 12.852 1 95.19 408 ARG B N 1
ATOM 7792 C CA . ARG B 1 408 ? 36.656 38.844 13.141 1 95.19 408 ARG B CA 1
ATOM 7793 C C . ARG B 1 408 ? 36.219 37.406 12.914 1 95.19 408 ARG B C 1
ATOM 7795 O O . ARG B 1 408 ? 35.031 37.062 13.039 1 95.19 408 ARG B O 1
ATOM 7802 N N . LYS B 1 409 ? 37.188 36.531 12.695 1 95.56 409 LYS B N 1
ATOM 7803 C CA . LYS B 1 409 ? 36.906 35.125 12.453 1 95.56 409 LYS B CA 1
ATOM 7804 C C . LYS B 1 409 ? 36.688 34.375 13.766 1 95.56 409 LYS B C 1
ATOM 7806 O O . LYS B 1 409 ? 37.375 34.625 14.75 1 95.56 409 LYS B O 1
ATOM 7811 N N . ALA B 1 410 ? 35.75 33.562 13.797 1 96.69 410 ALA B N 1
ATOM 7812 C CA . ALA B 1 410 ? 35.531 32.594 14.867 1 96.69 410 ALA B CA 1
ATOM 7813 C C . ALA B 1 410 ? 35.688 31.172 14.352 1 96.69 410 ALA B C 1
ATOM 7815 O O . ALA B 1 410 ? 36 30.953 13.18 1 96.69 410 ALA B O 1
ATOM 7816 N N . ALA B 1 411 ? 35.625 30.172 15.266 1 97.38 411 ALA B N 1
ATOM 7817 C CA . ALA B 1 411 ? 35.75 28.766 14.859 1 97.38 411 ALA B CA 1
ATOM 7818 C C . ALA B 1 411 ? 34.781 28.438 13.727 1 97.38 411 ALA B C 1
ATOM 7820 O O . ALA B 1 411 ? 33.594 28.781 13.789 1 97.38 411 ALA B O 1
ATOM 7821 N N . PRO B 1 412 ? 35.25 27.812 12.695 1 97 412 PRO B N 1
ATOM 7822 C CA . PRO B 1 412 ? 34.406 27.5 11.555 1 97 412 PRO B CA 1
ATOM 7823 C C . PRO B 1 412 ? 33.469 26.312 11.836 1 97 412 PRO B C 1
ATOM 7825 O O . PRO B 1 412 ? 33.719 25.5 12.727 1 97 412 PRO B O 1
ATOM 7828 N N . LEU B 1 413 ? 32.375 26.297 11.141 1 96.56 413 LEU B N 1
ATOM 7829 C CA . LEU B 1 413 ? 31.484 25.141 11.172 1 96.56 413 LEU B CA 1
ATOM 7830 C C . LEU B 1 413 ? 32.25 23.859 10.852 1 96.56 413 LEU B C 1
ATOM 7832 O O . LEU B 1 413 ? 33.25 23.875 10.125 1 96.56 413 LEU B O 1
ATOM 7836 N N . GLN B 1 414 ? 31.75 22.781 11.344 1 93.88 414 GLN B N 1
ATOM 7837 C CA . GLN B 1 414 ? 32.344 21.469 11.023 1 93.88 414 GLN B CA 1
ATOM 7838 C C . GLN B 1 414 ? 31.953 21.031 9.617 1 93.88 414 GLN B C 1
ATOM 7840 O O . GLN B 1 414 ? 32.75 20.375 8.93 1 93.88 414 GLN B O 1
ATOM 7845 N N . VAL B 1 415 ? 30.719 21.328 9.242 1 91.75 415 VAL B N 1
ATOM 7846 C CA . VAL B 1 415 ? 30.219 21.094 7.891 1 91.75 415 VAL B CA 1
ATOM 7847 C C . VAL B 1 415 ? 29.781 22.406 7.266 1 91.75 415 VAL B C 1
ATOM 7849 O O . VAL B 1 415 ? 28.969 23.141 7.844 1 91.75 415 VAL B O 1
ATOM 7852 N N . ALA B 1 416 ? 30.391 22.656 6.102 1 93.5 416 ALA B N 1
ATOM 7853 C CA . ALA B 1 416 ? 29.953 23.844 5.371 1 93.5 416 ALA B CA 1
ATOM 7854 C C . ALA B 1 416 ? 28.516 23.688 4.875 1 93.5 416 ALA B C 1
ATOM 7856 O O . ALA B 1 416 ? 28.172 22.688 4.227 1 93.5 416 ALA B O 1
ATOM 7857 N N . VAL B 1 417 ? 27.672 24.656 5.242 1 94.75 417 VAL B N 1
ATOM 7858 C CA . VAL B 1 417 ? 26.266 24.531 4.863 1 94.75 417 VAL B CA 1
ATOM 7859 C C . VAL B 1 417 ? 25.703 25.906 4.535 1 94.75 417 VAL B C 1
ATOM 7861 O O . VAL B 1 417 ? 26.172 26.922 5.051 1 94.75 417 VAL B O 1
ATOM 7864 N N . SER B 1 418 ? 24.734 25.938 3.707 1 94.5 418 SER B N 1
ATOM 7865 C CA . SER B 1 418 ? 23.859 27.094 3.459 1 94.5 418 SER B CA 1
ATOM 7866 C C . SER B 1 418 ? 22.391 26.703 3.633 1 94.5 418 SER B C 1
ATOM 7868 O O . SER B 1 418 ? 22.062 25.531 3.771 1 94.5 418 SER B O 1
ATOM 7870 N N . SER B 1 419 ? 21.516 27.719 3.768 1 94.12 419 SER B N 1
ATOM 7871 C CA . SER B 1 419 ? 20.078 27.516 3.805 1 94.12 419 SER B CA 1
ATOM 7872 C C . SER B 1 419 ? 19.672 26.625 4.973 1 94.12 419 SER B C 1
ATOM 7874 O O . SER B 1 419 ? 18.891 25.688 4.801 1 94.12 419 SER B O 1
ATOM 7876 N N . PHE B 1 420 ? 20.328 26.734 6.141 1 96.44 420 PHE B N 1
ATOM 7877 C CA . PHE B 1 420 ? 20.062 25.984 7.367 1 96.44 420 PHE B CA 1
ATOM 7878 C C . PHE B 1 420 ? 19.172 26.781 8.312 1 96.44 420 PHE B C 1
ATOM 7880 O O . PHE B 1 420 ? 18.875 27.953 8.047 1 96.44 420 PHE B O 1
ATOM 7887 N N . GLY B 1 421 ? 18.625 26.141 9.32 1 97.5 421 GLY B N 1
ATOM 7888 C CA . GLY B 1 421 ? 17.984 26.844 10.422 1 97.5 421 GLY B CA 1
ATOM 7889 C C . GLY B 1 421 ? 18.938 27.203 11.547 1 97.5 421 GLY B C 1
ATOM 7890 O O . GLY B 1 421 ? 19.812 26.406 11.906 1 97.5 421 GLY B O 1
ATOM 7891 N N . ILE B 1 422 ? 18.828 28.438 12.039 1 98.12 422 ILE B N 1
ATOM 7892 C CA . ILE B 1 422 ? 19.766 28.875 13.07 1 98.12 422 ILE B CA 1
ATOM 7893 C C . ILE B 1 422 ? 18.984 29.562 14.195 1 98.12 422 ILE B C 1
ATOM 7895 O O . ILE B 1 422 ? 18.031 30.297 13.938 1 98.12 422 ILE B O 1
ATOM 7899 N N . THR B 1 423 ? 19.297 29.312 15.383 1 97.75 423 THR B N 1
ATOM 7900 C CA . THR B 1 423 ? 18.734 30 16.547 1 97.75 423 THR B CA 1
ATOM 7901 C C . THR B 1 423 ? 19.672 29.906 17.734 1 97.75 423 THR B C 1
ATOM 7903 O O . THR B 1 423 ? 20.75 29.312 17.641 1 97.75 423 THR B O 1
ATOM 7906 N N . THR B 1 424 ? 19.406 30.594 18.75 1 96.88 424 THR B N 1
ATOM 7907 C CA . THR B 1 424 ? 20.172 30.531 19.984 1 96.88 424 THR B CA 1
ATOM 7908 C C . THR B 1 424 ? 19.344 29.953 21.109 1 96.88 424 THR B C 1
ATOM 7910 O O . THR B 1 424 ? 18.141 30.188 21.188 1 96.88 424 THR B O 1
ATOM 7913 N N . CYS B 1 425 ? 19.953 29.172 21.891 1 95.94 425 CYS B N 1
ATOM 7914 C CA . CYS B 1 425 ? 19.312 28.578 23.062 1 95.94 425 CYS B CA 1
ATOM 7915 C C . CYS B 1 425 ? 20.328 28.281 24.141 1 95.94 425 CYS B C 1
ATOM 7917 O O . CYS B 1 425 ? 21.344 27.625 23.891 1 95.94 425 CYS B O 1
ATOM 7919 N N . GLY B 1 426 ? 20.078 28.734 25.328 1 93.88 426 GLY B N 1
ATOM 7920 C CA . GLY B 1 426 ? 20.969 28.484 26.453 1 93.88 426 GLY B CA 1
ATOM 7921 C C . GLY B 1 426 ? 22.359 29.047 26.25 1 93.88 426 GLY B C 1
ATOM 7922 O O . GLY B 1 426 ? 23.359 28.422 26.609 1 93.88 426 GLY B O 1
ATOM 7923 N N . GLY B 1 427 ? 22.453 30.078 25.531 1 95.31 427 GLY B N 1
ATOM 7924 C CA . GLY B 1 427 ? 23.719 30.734 25.344 1 95.31 427 GLY B CA 1
ATOM 7925 C C . GLY B 1 427 ? 24.562 30.125 24.234 1 95.31 427 GLY B C 1
ATOM 7926 O O . GLY B 1 427 ? 25.734 30.453 24.078 1 95.31 427 GLY B O 1
ATOM 7927 N N . LYS B 1 428 ? 23.953 29.281 23.531 1 96.38 428 LYS B N 1
ATOM 7928 C CA . LYS B 1 428 ? 24.641 28.641 22.422 1 96.38 428 LYS B CA 1
ATOM 7929 C C . LYS B 1 428 ? 23.953 28.906 21.094 1 96.38 428 LYS B C 1
ATOM 7931 O O . LYS B 1 428 ? 22.781 29.297 21.078 1 96.38 428 LYS B O 1
ATOM 7936 N N . ILE B 1 429 ? 24.703 28.734 20.016 1 97.56 429 ILE B N 1
ATOM 7937 C CA . ILE B 1 429 ? 24.125 28.844 18.688 1 97.56 429 ILE B CA 1
ATOM 7938 C C . ILE B 1 429 ? 23.875 27.453 18.109 1 97.56 429 ILE B C 1
ATOM 7940 O O . ILE B 1 429 ? 24.75 26.578 18.156 1 97.56 429 ILE B O 1
ATOM 7944 N N . TYR B 1 430 ? 22.719 27.172 17.641 1 97.19 430 TYR B N 1
ATOM 7945 C CA . TYR B 1 430 ? 22.328 25.922 17 1 97.19 430 TYR B CA 1
ATOM 7946 C C . TYR B 1 430 ? 22.141 26.109 15.508 1 97.19 430 TYR B C 1
ATOM 7948 O O . TYR B 1 430 ? 21.438 27.031 15.07 1 97.19 430 TYR B O 1
ATOM 7956 N N . VAL B 1 431 ? 22.734 25.25 14.711 1 97.56 431 VAL B N 1
ATOM 7957 C CA . VAL B 1 431 ? 22.547 25.203 13.258 1 97.56 431 VAL B CA 1
ATOM 7958 C C . VAL B 1 431 ? 21.953 23.859 12.859 1 97.56 431 VAL B C 1
ATOM 7960 O O . VAL B 1 431 ? 22.547 22.812 13.141 1 97.56 431 VAL B O 1
ATOM 7963 N N . PHE B 1 432 ? 20.781 23.922 12.234 1 96.94 432 PHE B N 1
ATOM 7964 C CA . PHE B 1 432 ? 20.078 22.688 11.867 1 96.94 432 PHE B CA 1
ATOM 7965 C C . PHE B 1 432 ? 20.078 22.516 10.352 1 96.94 432 PHE B C 1
ATOM 7967 O O . PHE B 1 432 ? 19.594 23.375 9.617 1 96.94 432 PHE B O 1
ATOM 7974 N N . GLY B 1 433 ? 20.531 21.391 9.898 1 95.5 433 GLY B N 1
ATOM 7975 C CA . GLY B 1 433 ? 20.438 21.016 8.5 1 95.5 433 GLY B CA 1
ATOM 7976 C C . GLY B 1 433 ? 21.203 21.953 7.582 1 95.5 433 GLY B C 1
ATOM 7977 O O . GLY B 1 433 ? 22.297 22.391 7.918 1 95.5 433 GLY B O 1
ATOM 7978 N N . GLY B 1 434 ? 20.625 22.156 6.344 1 94.5 434 GLY B N 1
ATOM 7979 C CA . GLY B 1 434 ? 21.266 22.969 5.316 1 94.5 434 GLY B CA 1
ATOM 7980 C C . GLY B 1 434 ? 21.703 22.156 4.109 1 94.5 434 GLY B C 1
ATOM 7981 O O . GLY B 1 434 ? 21.406 20.969 4.008 1 94.5 434 GLY B O 1
ATOM 7982 N N . GLU B 1 435 ? 22.312 22.875 3.252 1 91.88 435 GLU B N 1
ATOM 7983 C CA . GLU B 1 435 ? 22.828 22.281 2.025 1 91.88 435 GLU B CA 1
ATOM 7984 C C . GLU B 1 435 ? 24.359 22.219 2.059 1 91.88 435 GLU B C 1
ATOM 7986 O O . GLU B 1 435 ? 25.031 23.25 2.053 1 91.88 435 GLU B O 1
ATOM 7991 N N . PRO B 1 436 ? 24.859 20.984 1.972 1 88.19 436 PRO B N 1
ATOM 7992 C CA . PRO B 1 436 ? 26.297 20.844 2.201 1 88.19 436 PRO B CA 1
ATOM 7993 C C . PRO B 1 436 ? 27.094 20.734 0.902 1 88.19 436 PRO B C 1
ATOM 7995 O O . PRO B 1 436 ? 28.328 20.859 0.915 1 88.19 436 PRO B O 1
ATOM 7998 N N . TYR B 1 437 ? 26.453 20.516 -0.251 1 80.62 437 TYR B N 1
ATOM 7999 C CA . TYR B 1 437 ? 27.219 20.172 -1.451 1 80.62 437 TYR B CA 1
ATOM 8000 C C . TYR B 1 437 ? 27.203 21.328 -2.453 1 80.62 437 TYR B C 1
ATOM 8002 O O . TYR B 1 437 ? 26.344 22.203 -2.385 1 80.62 437 TYR B O 1
ATOM 8010 N N . LEU B 1 438 ? 28.188 21.172 -3.375 1 72.69 438 LEU B N 1
ATOM 8011 C CA . LEU B 1 438 ? 28.297 22.156 -4.453 1 72.69 438 LEU B CA 1
ATOM 8012 C C . LEU B 1 438 ? 27.125 22.016 -5.422 1 72.69 438 LEU B C 1
ATOM 8014 O O . LEU B 1 438 ? 26.625 20.922 -5.648 1 72.69 438 LEU B O 1
ATOM 8018 N N . TYR B 1 439 ? 26.547 23.094 -5.562 1 63.72 439 TYR B N 1
ATOM 8019 C CA . TYR B 1 439 ? 25.516 23.078 -6.605 1 63.72 439 TYR B CA 1
ATOM 8020 C C . TYR B 1 439 ? 26.156 23.078 -7.992 1 63.72 439 TYR B C 1
ATOM 8022 O O . TYR B 1 439 ? 26.859 24.031 -8.352 1 63.72 439 TYR B O 1
ATOM 8030 N N . GLU B 1 440 ? 26.266 21.641 -8.531 1 54.81 440 GLU B N 1
ATOM 8031 C CA . GLU B 1 440 ? 26.656 21.578 -9.938 1 54.81 440 GLU B CA 1
ATOM 8032 C C . GLU B 1 440 ? 25.469 21.219 -10.82 1 54.81 440 GLU B C 1
ATOM 8034 O O . GLU B 1 440 ? 24.922 20.109 -10.734 1 54.81 440 GLU B O 1
ATOM 8039 N N . GLY B 1 441 ? 24.812 21.859 -11.578 1 48.22 441 GLY B N 1
ATOM 8040 C CA . GLY B 1 441 ? 23.75 21.531 -12.516 1 48.22 441 GLY B CA 1
ATOM 8041 C C . GLY B 1 441 ? 22.422 21.25 -11.836 1 48.22 441 GLY B C 1
ATOM 8042 O O . GLY B 1 441 ? 22.047 21.938 -10.875 1 48.22 441 GLY B O 1
ATOM 8043 N N . ASP B 1 442 ? 21.578 20.078 -12.258 1 45.16 442 ASP B N 1
ATOM 8044 C CA . ASP B 1 442 ? 20.188 19.781 -11.984 1 45.16 442 ASP B CA 1
ATOM 8045 C C . ASP B 1 442 ? 20.031 19.047 -10.648 1 45.16 442 ASP B C 1
ATOM 8047 O O . ASP B 1 442 ? 18.922 18.656 -10.281 1 45.16 442 ASP B O 1
ATOM 8051 N N . ASP B 1 443 ? 21 18.719 -9.945 1 48.44 443 ASP B N 1
ATOM 8052 C CA . ASP B 1 443 ? 20.781 17.781 -8.852 1 48.44 443 ASP B CA 1
ATOM 8053 C C . ASP B 1 443 ? 20.359 18.531 -7.578 1 48.44 443 ASP B C 1
ATOM 8055 O O . ASP B 1 443 ? 20.812 18.203 -6.484 1 48.44 443 ASP B O 1
ATOM 8059 N N . PHE B 1 444 ? 19.438 19.422 -7.648 1 53.06 444 PHE B N 1
ATOM 8060 C CA . PHE B 1 444 ? 18.953 20.297 -6.586 1 53.06 444 PHE B CA 1
ATOM 8061 C C . PHE B 1 444 ? 18.281 19.484 -5.488 1 53.06 444 PHE B C 1
ATOM 8063 O O . PHE B 1 444 ? 18.391 19.812 -4.305 1 53.06 444 PHE B O 1
ATOM 8070 N N . MET B 1 445 ? 17.703 18.422 -5.867 1 54.78 445 MET B N 1
ATOM 8071 C CA . MET B 1 445 ? 16.641 17.906 -5 1 54.78 445 MET B CA 1
ATOM 8072 C C . MET B 1 445 ? 17.234 17.062 -3.865 1 54.78 445 MET B C 1
ATOM 8074 O O . MET B 1 445 ? 16.578 16.844 -2.844 1 54.78 445 MET B O 1
ATOM 8078 N N . ASN B 1 446 ? 18.5 16.75 -3.953 1 64.44 446 ASN B N 1
ATOM 8079 C CA . ASN B 1 446 ? 18.969 15.828 -2.93 1 64.44 446 ASN B CA 1
ATOM 8080 C C . ASN B 1 446 ? 20.094 16.438 -2.094 1 64.44 446 ASN B C 1
ATOM 8082 O O . ASN B 1 446 ? 20.688 15.75 -1.267 1 64.44 446 ASN B O 1
ATOM 8086 N N . ASN B 1 447 ? 20.234 17.797 -2.182 1 81.31 447 ASN B N 1
ATOM 8087 C CA . ASN B 1 447 ? 21.312 18.438 -1.436 1 81.31 447 ASN B CA 1
ATOM 8088 C C . ASN B 1 447 ? 20.844 18.891 -0.053 1 81.31 447 ASN B C 1
ATOM 8090 O O . ASN B 1 447 ? 20.5 20.062 0.145 1 81.31 447 ASN B O 1
ATOM 8094 N N . LYS B 1 448 ? 20.672 18.016 0.892 1 89 448 LYS B N 1
ATOM 8095 C CA . LYS B 1 448 ? 20.234 18.281 2.258 1 89 448 LYS B CA 1
ATOM 8096 C C . LYS B 1 448 ? 20.984 17.406 3.26 1 89 448 LYS B C 1
ATOM 8098 O O . LYS B 1 448 ? 21.422 16.312 2.922 1 89 448 LYS B O 1
ATOM 8103 N N . THR B 1 449 ? 21.094 17.984 4.461 1 90.25 449 THR B N 1
ATOM 8104 C CA . THR B 1 449 ? 21.766 17.219 5.508 1 90.25 449 THR B CA 1
ATOM 8105 C C . THR B 1 449 ? 20.938 17.219 6.785 1 90.25 449 THR B C 1
ATOM 8107 O O . THR B 1 449 ? 20.062 18.047 6.969 1 90.25 449 THR B O 1
ATOM 8110 N N . ASN B 1 450 ? 21.141 16.25 7.613 1 92.19 450 ASN B N 1
ATOM 8111 C CA . ASN B 1 450 ? 20.469 16.125 8.898 1 92.19 450 ASN B CA 1
ATOM 8112 C C . ASN B 1 450 ? 21.375 16.531 10.055 1 92.19 450 ASN B C 1
ATOM 8114 O O . ASN B 1 450 ? 21.078 16.234 11.219 1 92.19 450 ASN B O 1
ATOM 8118 N N . ALA B 1 451 ? 22.438 17.25 9.766 1 91.56 451 ALA B N 1
ATOM 8119 C CA . ALA B 1 451 ? 23.438 17.594 10.781 1 91.56 451 ALA B CA 1
ATOM 8120 C C . ALA B 1 451 ? 22.922 18.688 11.711 1 91.56 451 ALA B C 1
ATOM 8122 O O . ALA B 1 451 ? 22.234 19.609 11.266 1 91.56 451 ALA B O 1
ATOM 8123 N N . VAL B 1 452 ? 23.234 18.547 13 1 95.25 452 VAL B N 1
ATOM 8124 C CA . VAL B 1 452 ? 23.047 19.594 14 1 95.25 452 VAL B CA 1
ATOM 8125 C C . VAL B 1 452 ? 24.406 20.047 14.531 1 95.25 452 VAL B C 1
ATOM 8127 O O . VAL B 1 452 ? 25.172 19.25 15.062 1 95.25 452 VAL B O 1
ATOM 8130 N N . GLN B 1 453 ? 24.703 21.328 14.281 1 96.25 453 GLN B N 1
ATOM 8131 C CA . GLN B 1 453 ? 25.969 21.891 14.75 1 96.25 453 GLN B CA 1
ATOM 8132 C C . GLN B 1 453 ? 25.734 22.922 15.859 1 96.25 453 GLN B C 1
ATOM 8134 O O . GLN B 1 453 ? 24.891 23.797 15.719 1 96.25 453 GLN B O 1
ATOM 8139 N N . ILE B 1 454 ? 26.469 22.781 16.969 1 96.81 454 ILE B N 1
ATOM 8140 C CA . ILE B 1 454 ? 26.25 23.609 18.141 1 96.81 454 ILE B CA 1
ATOM 8141 C C . ILE B 1 454 ? 27.531 24.359 18.484 1 96.81 454 ILE B C 1
ATOM 8143 O O . ILE B 1 454 ? 28.594 23.734 18.672 1 96.81 454 ILE B O 1
ATOM 8147 N N . TYR B 1 455 ? 27.406 25.688 18.609 1 97.44 455 TYR B N 1
ATOM 8148 C CA . TYR B 1 455 ? 28.562 26.531 18.922 1 97.44 455 TYR B CA 1
ATOM 8149 C C . TYR B 1 455 ? 28.531 26.984 20.375 1 97.44 455 TYR B C 1
ATOM 8151 O O . TYR B 1 455 ? 27.516 27.516 20.828 1 97.44 455 TYR B O 1
ATOM 8159 N N . ASP B 1 456 ? 29.562 26.797 21.031 1 96.06 456 ASP B N 1
ATOM 8160 C CA . ASP B 1 456 ? 29.781 27.328 22.375 1 96.06 456 ASP B CA 1
ATOM 8161 C C . ASP B 1 456 ? 30.734 28.516 22.359 1 96.06 456 ASP B C 1
ATOM 8163 O O . ASP B 1 456 ? 31.938 28.359 22.203 1 96.06 456 ASP B O 1
ATOM 8167 N N . PRO B 1 457 ? 30.125 29.703 22.531 1 94.38 457 PRO B N 1
ATOM 8168 C CA . PRO B 1 457 ? 30.969 30.891 22.438 1 94.38 457 PRO B CA 1
ATOM 8169 C C . PRO B 1 457 ? 32.062 30.922 23.5 1 94.38 457 PRO B C 1
ATOM 8171 O O . PRO B 1 457 ? 33.125 31.531 23.297 1 94.38 457 PRO B O 1
ATOM 8174 N N . SER B 1 458 ? 31.875 30.297 24.609 1 94.31 458 SER B N 1
ATOM 8175 C CA . SER B 1 458 ? 32.875 30.297 25.688 1 94.31 458 SER B CA 1
ATOM 8176 C C . SER B 1 458 ? 34.094 29.5 25.281 1 94.31 458 SER B C 1
ATOM 8178 O O . SER B 1 458 ? 35.219 29.828 25.688 1 94.31 458 SER B O 1
ATOM 8180 N N . GLN B 1 459 ? 33.938 28.578 24.422 1 94.88 459 GLN B N 1
ATOM 8181 C CA . GLN B 1 459 ? 35.062 27.719 24 1 94.88 459 GLN B CA 1
ATOM 8182 C C . GLN B 1 459 ? 35.438 28.016 22.547 1 94.88 459 GLN B C 1
ATOM 8184 O O . GLN B 1 459 ? 36.469 27.516 22.062 1 94.88 459 GLN B O 1
ATOM 8189 N N . ASN B 1 460 ? 34.688 28.828 21.891 1 95.94 460 ASN B N 1
ATOM 8190 C CA . ASN B 1 460 ? 34.875 29.078 20.453 1 95.94 460 ASN B CA 1
ATOM 8191 C C . ASN B 1 460 ? 35 27.766 19.688 1 95.94 460 ASN B C 1
ATOM 8193 O O . ASN B 1 460 ? 36 27.562 18.969 1 95.94 460 ASN B O 1
ATOM 8197 N N . GLU B 1 461 ? 34 26.891 19.953 1 96.5 461 GLU B N 1
ATOM 8198 C CA . GLU B 1 461 ? 34 25.578 19.328 1 96.5 461 GLU B CA 1
ATOM 8199 C C . GLU B 1 461 ? 32.625 25.141 18.906 1 96.5 461 GLU B C 1
ATOM 8201 O O . GLU B 1 461 ? 31.625 25.516 19.531 1 96.5 461 GLU B O 1
ATOM 8206 N N . TRP B 1 462 ? 32.625 24.375 17.828 1 96.31 462 TRP B N 1
ATOM 8207 C CA . TRP B 1 462 ? 31.375 23.75 17.344 1 96.31 462 TRP B CA 1
ATOM 8208 C C . TRP B 1 462 ? 31.359 22.266 17.688 1 96.31 462 TRP B C 1
ATOM 8210 O O . TRP B 1 462 ? 32.375 21.578 17.578 1 96.31 462 TRP B O 1
ATOM 8220 N N . SER B 1 463 ? 30.266 21.734 18.172 1 93.12 463 SER B N 1
ATOM 8221 C CA . SER B 1 463 ? 30.031 20.312 18.312 1 93.12 463 SER B CA 1
ATOM 8222 C C . SER B 1 463 ? 29.109 19.781 17.219 1 93.12 463 SER B C 1
ATOM 8224 O O . SER B 1 463 ? 28.297 20.531 16.688 1 93.12 463 SER B O 1
ATOM 8226 N N . PHE B 1 464 ? 29.25 18.5 16.875 1 84.69 464 PHE B N 1
ATOM 8227 C CA . PHE B 1 464 ? 28.562 17.891 15.742 1 84.69 464 PHE B CA 1
ATOM 8228 C C . PHE B 1 464 ? 28.109 16.469 16.062 1 84.69 464 PHE B C 1
ATOM 8230 O O . PHE B 1 464 ? 28.188 15.586 15.211 1 84.69 464 PHE B O 1
ATOM 8237 N N . ASP B 1 465 ? 27.578 16.234 17.188 1 81.94 465 ASP B N 1
ATOM 8238 C CA . ASP B 1 465 ? 27.328 14.875 17.672 1 81.94 465 ASP B CA 1
ATOM 8239 C C . ASP B 1 465 ? 25.859 14.492 17.5 1 81.94 465 ASP B C 1
ATOM 8241 O O . ASP B 1 465 ? 25.484 13.344 17.703 1 81.94 465 ASP B O 1
ATOM 8245 N N . ILE B 1 466 ? 25.094 15.367 17.078 1 86.62 466 ILE B N 1
ATOM 8246 C CA . ILE B 1 466 ? 23.656 15.094 17 1 86.62 466 ILE B CA 1
ATOM 8247 C C . ILE B 1 466 ? 23.219 15.07 15.531 1 86.62 466 ILE B C 1
ATOM 8249 O O . ILE B 1 466 ? 23.594 15.945 14.75 1 86.62 466 ILE B O 1
ATOM 8253 N N . VAL B 1 467 ? 22.438 14.016 15.195 1 86.75 467 VAL B N 1
ATOM 8254 C CA . VAL B 1 467 ? 21.875 13.93 13.844 1 86.75 467 VAL B CA 1
ATOM 8255 C C . VAL B 1 467 ? 20.359 13.781 13.914 1 86.75 467 VAL B C 1
ATOM 8257 O O . VAL B 1 467 ? 19.844 13.062 14.773 1 86.75 467 VAL B O 1
ATOM 8260 N N . LEU B 1 468 ? 19.703 14.484 13.07 1 87.94 468 LEU B N 1
ATOM 8261 C CA . LEU B 1 468 ? 18.25 14.391 13.008 1 87.94 468 LEU B CA 1
ATOM 8262 C C . LEU B 1 468 ? 17.812 13.203 12.164 1 87.94 468 LEU B C 1
ATOM 8264 O O . LEU B 1 468 ? 18.578 12.719 11.32 1 87.94 468 LEU B O 1
ATOM 8268 N N . PRO B 1 469 ? 16.594 12.688 12.352 1 86.69 469 PRO B N 1
ATOM 8269 C CA . PRO B 1 469 ? 16.094 11.547 11.57 1 86.69 469 PRO B CA 1
ATOM 8270 C C . PRO B 1 469 ? 15.766 11.922 10.133 1 86.69 469 PRO B C 1
ATOM 8272 O O . PRO B 1 469 ? 15.547 11.047 9.297 1 86.69 469 PRO B O 1
ATOM 8275 N N . VAL B 1 470 ? 15.789 13.148 9.766 1 86.44 470 VAL B N 1
ATOM 8276 C CA . VAL B 1 470 ? 15.438 13.594 8.43 1 86.44 470 VAL B CA 1
ATOM 8277 C C . VAL B 1 470 ? 16.438 14.648 7.953 1 86.44 470 VAL B C 1
ATOM 8279 O O . VAL B 1 470 ? 16.984 15.398 8.758 1 86.44 470 VAL B O 1
ATOM 8282 N N . ASN B 1 471 ? 16.656 14.695 6.621 1 90.12 471 ASN B N 1
ATOM 8283 C CA . ASN B 1 471 ? 17.438 15.766 6.02 1 90.12 471 ASN B CA 1
ATOM 8284 C C . ASN B 1 471 ? 16.609 17.031 5.84 1 90.12 471 ASN B C 1
ATOM 8286 O O . ASN B 1 471 ? 15.445 16.969 5.441 1 90.12 471 ASN B O 1
ATOM 8290 N N . LEU B 1 472 ? 17.281 18.141 6.207 1 92.94 472 LEU B N 1
ATOM 8291 C CA . LEU B 1 472 ? 16.531 19.391 6.172 1 92.94 472 LEU B CA 1
ATOM 8292 C C . LEU B 1 472 ? 17.297 20.469 5.418 1 92.94 472 LEU B C 1
ATOM 8294 O O . LEU B 1 472 ? 18.516 20.531 5.504 1 92.94 472 LEU B O 1
ATOM 8298 N N . SER B 1 473 ? 16.641 21.25 4.727 1 93.19 473 SER B N 1
ATOM 8299 C CA . SER B 1 473 ? 17.156 22.453 4.098 1 93.19 473 SER B CA 1
ATOM 8300 C C . SER B 1 473 ? 16.062 23.5 3.893 1 93.19 473 SER B C 1
ATOM 8302 O O . SER B 1 473 ? 14.867 23.156 3.936 1 93.19 473 SER B O 1
ATOM 8304 N N . CYS B 1 474 ? 16.484 24.75 3.783 1 93.06 474 CYS B N 1
ATOM 8305 C CA . CYS B 1 474 ? 15.547 25.859 3.574 1 93.06 474 CYS B CA 1
ATOM 8306 C C . CYS B 1 474 ? 14.547 25.953 4.719 1 93.06 474 CYS B C 1
ATOM 8308 O O . CYS B 1 474 ? 13.359 26.172 4.492 1 93.06 474 CYS B O 1
ATOM 8310 N N . ILE B 1 475 ? 15.062 25.766 5.941 1 96.25 475 ILE B N 1
ATOM 8311 C CA . ILE B 1 475 ? 14.227 25.766 7.133 1 96.25 475 ILE B CA 1
ATOM 8312 C C . ILE B 1 475 ? 14.562 26.969 8 1 96.25 475 ILE B C 1
ATOM 8314 O O . ILE B 1 475 ? 15.547 27.672 7.75 1 96.25 475 ILE B O 1
ATOM 8318 N N . LYS B 1 476 ? 13.703 27.219 8.945 1 97.56 476 LYS B N 1
ATOM 8319 C CA . LYS B 1 476 ? 13.914 28.219 9.984 1 97.56 476 LYS B CA 1
ATOM 8320 C C . LYS B 1 476 ? 13.82 27.609 11.375 1 97.56 476 LYS B C 1
ATOM 8322 O O . LYS B 1 476 ? 13.094 26.641 11.586 1 97.56 476 LYS B O 1
ATOM 8327 N N . ALA B 1 477 ? 14.609 28.156 12.258 1 97.94 477 ALA B N 1
ATOM 8328 C CA . ALA B 1 477 ? 14.586 27.719 13.648 1 97.94 477 ALA B CA 1
ATOM 8329 C C . ALA B 1 477 ? 14.305 28.875 14.594 1 97.94 477 ALA B C 1
ATOM 8331 O O . ALA B 1 477 ? 14.836 29.969 14.414 1 97.94 477 ALA B O 1
ATOM 8332 N N . CYS B 1 478 ? 13.383 28.672 15.508 1 96.81 478 CYS B N 1
ATOM 8333 C CA . CYS B 1 478 ? 13.008 29.672 16.516 1 96.81 478 CYS B CA 1
ATOM 8334 C C . CYS B 1 478 ? 13.047 29.062 17.906 1 96.81 478 CYS B C 1
ATOM 8336 O O . CYS B 1 478 ? 12.672 27.906 18.094 1 96.81 478 CYS B O 1
ATOM 8338 N N . THR B 1 479 ? 13.484 29.891 18.828 1 96.75 479 THR B N 1
ATOM 8339 C CA . THR B 1 479 ? 13.516 29.438 20.203 1 96.75 479 THR B CA 1
ATOM 8340 C C . THR B 1 479 ? 12.383 30.078 21 1 96.75 479 THR B C 1
ATOM 8342 O O . THR B 1 479 ? 12.219 31.297 20.984 1 96.75 479 THR B O 1
ATOM 8345 N N . VAL B 1 480 ? 11.547 29.266 21.594 1 95.12 480 VAL B N 1
ATOM 8346 C CA . VAL B 1 480 ? 10.5 29.703 22.516 1 95.12 480 VAL B CA 1
ATOM 8347 C C . VAL B 1 480 ? 10.555 28.875 23.797 1 95.12 480 VAL B C 1
ATOM 8349 O O . VAL B 1 480 ? 10.508 27.641 23.75 1 95.12 480 VAL B O 1
ATOM 8352 N N . ASP B 1 481 ? 10.68 29.5 25 1 92 481 ASP B N 1
ATOM 8353 C CA . ASP B 1 481 ? 10.68 28.859 26.312 1 92 481 ASP B CA 1
ATOM 8354 C C . ASP B 1 481 ? 11.727 27.734 26.359 1 92 481 ASP B C 1
ATOM 8356 O O . ASP B 1 481 ? 11.406 26.609 26.719 1 92 481 ASP B O 1
ATOM 8360 N N . SER B 1 482 ? 12.875 27.984 25.859 1 92.75 482 SER B N 1
ATOM 8361 C CA . SER B 1 482 ? 14.07 27.156 25.969 1 92.75 482 SER B CA 1
ATOM 8362 C C . SER B 1 482 ? 13.945 25.906 25.109 1 92.75 482 SER B C 1
ATOM 8364 O O . SER B 1 482 ? 14.641 24.906 25.344 1 92.75 482 SER B O 1
ATOM 8366 N N . LYS B 1 483 ? 13.039 25.891 24.203 1 95.44 483 LYS B N 1
ATOM 8367 C CA . LYS B 1 483 ? 12.938 24.844 23.172 1 95.44 483 LYS B CA 1
ATOM 8368 C C . LYS B 1 483 ? 13.078 25.438 21.781 1 95.44 483 LYS B C 1
ATOM 8370 O O . LYS B 1 483 ? 12.844 26.625 21.562 1 95.44 483 LYS B O 1
ATOM 8375 N N . ILE B 1 484 ? 13.477 24.578 20.906 1 97.19 484 ILE B N 1
ATOM 8376 C CA . ILE B 1 484 ? 13.719 25.047 19.547 1 97.19 484 ILE B CA 1
ATOM 8377 C C . ILE B 1 484 ? 12.672 24.469 18.609 1 97.19 484 ILE B C 1
ATOM 8379 O O . ILE B 1 484 ? 12.414 23.266 18.609 1 97.19 484 ILE B O 1
ATOM 8383 N N . TYR B 1 485 ? 12.047 25.344 17.875 1 97.75 485 TYR B N 1
ATOM 8384 C CA . TYR B 1 485 ? 11.039 24.953 16.906 1 97.75 485 TYR B CA 1
ATOM 8385 C C . TYR B 1 485 ? 11.539 25.172 15.477 1 97.75 485 TYR B C 1
ATOM 8387 O O . TYR B 1 485 ? 12.055 26.234 15.148 1 97.75 485 TYR B O 1
ATOM 8395 N N . ILE B 1 486 ? 11.469 24.109 14.688 1 97.69 486 ILE B N 1
ATOM 8396 C CA . ILE B 1 486 ? 11.945 24.141 13.305 1 97.69 486 ILE B CA 1
ATOM 8397 C C . ILE B 1 486 ? 10.75 24.125 12.352 1 97.69 486 ILE B C 1
ATOM 8399 O O . ILE B 1 486 ? 9.836 23.312 12.508 1 97.69 486 ILE B O 1
ATOM 8403 N N . VAL B 1 487 ? 10.742 25.078 11.375 1 97.56 487 VAL B N 1
ATOM 8404 C CA . VAL B 1 487 ? 9.664 25.188 10.391 1 97.56 487 VAL B CA 1
ATOM 8405 C C . VAL B 1 487 ? 10.25 25.375 9 1 97.56 487 VAL B C 1
ATOM 8407 O O . VAL B 1 487 ? 11.438 25.688 8.852 1 97.56 487 VAL B O 1
ATOM 8410 N N . GLY B 1 488 ? 9.469 25.062 7.977 1 95.88 488 GLY B N 1
ATOM 8411 C CA . GLY B 1 488 ? 9.852 25.328 6.602 1 95.88 488 GLY B CA 1
ATOM 8412 C C . GLY B 1 488 ? 10.422 24.109 5.895 1 95.88 488 GLY B C 1
ATOM 8413 O O . GLY B 1 488 ? 10.305 22.984 6.387 1 95.88 488 GLY B O 1
ATOM 8414 N N . GLY B 1 489 ? 10.953 24.406 4.742 1 92.81 489 GLY B N 1
ATOM 8415 C CA . GLY B 1 489 ? 11.484 23.328 3.926 1 92.81 489 GLY B CA 1
ATOM 8416 C C . GLY B 1 489 ? 10.422 22.344 3.469 1 92.81 489 GLY B C 1
ATOM 8417 O O . GLY B 1 489 ? 9.344 22.75 3.016 1 92.81 489 GLY B O 1
ATOM 8418 N N . GLU B 1 490 ? 10.789 21.125 3.584 1 89.38 490 GLU B N 1
ATOM 8419 C CA . GLU B 1 490 ? 9.859 20.094 3.127 1 89.38 490 GLU B CA 1
ATOM 8420 C C . GLU B 1 490 ? 9.062 19.516 4.293 1 89.38 490 GLU B C 1
ATOM 8422 O O . GLU B 1 490 ? 8.359 18.516 4.137 1 89.38 490 GLU B O 1
ATOM 8427 N N . LEU B 1 491 ? 9.227 20.172 5.406 1 92.44 491 LEU B N 1
ATOM 8428 C CA . LEU B 1 491 ? 8.461 19.719 6.566 1 92.44 491 LEU B CA 1
ATOM 8429 C C . LEU B 1 491 ? 6.973 19.953 6.367 1 92.44 491 LEU B C 1
ATOM 8431 O O . LEU B 1 491 ? 6.57 20.984 5.82 1 92.44 491 LEU B O 1
ATOM 8435 N N . GLN B 1 492 ? 6.203 19.031 6.887 1 93 492 GLN B N 1
ATOM 8436 C CA . GLN B 1 492 ? 4.754 19.188 6.793 1 93 492 GLN B CA 1
ATOM 8437 C C . GLN B 1 492 ? 4.172 19.75 8.086 1 93 492 GLN B C 1
ATOM 8439 O O . GLN B 1 492 ? 3.006 20.141 8.133 1 93 492 GLN B O 1
ATOM 8444 N N . SER B 1 493 ? 4.965 19.75 9.094 1 95.81 493 SER B N 1
ATOM 8445 C CA . SER B 1 493 ? 4.547 20.188 10.414 1 95.81 493 SER B CA 1
ATOM 8446 C C . SER B 1 493 ? 5.688 20.906 11.148 1 95.81 493 SER B C 1
ATOM 8448 O O . SER B 1 493 ? 6.836 20.859 10.703 1 95.81 493 SER B O 1
ATOM 8450 N N . VAL B 1 494 ? 5.305 21.625 12.141 1 97.06 494 VAL B N 1
ATOM 8451 C CA . VAL B 1 494 ? 6.305 22.156 13.055 1 97.06 494 VAL B CA 1
ATOM 8452 C C . VAL B 1 494 ? 7.012 21.031 13.789 1 97.06 494 VAL B C 1
ATOM 8454 O O . VAL B 1 494 ? 6.375 20.047 14.195 1 97.06 494 VAL B O 1
ATOM 8457 N N . VAL B 1 495 ? 8.305 21.156 13.938 1 96.75 495 VAL B N 1
ATOM 8458 C CA . VAL B 1 495 ? 9.062 20.156 14.688 1 96.75 495 VAL B CA 1
ATOM 8459 C C . VAL B 1 495 ? 9.75 20.828 15.875 1 96.75 495 VAL B C 1
ATOM 8461 O O . VAL B 1 495 ? 10.281 21.938 15.75 1 96.75 495 VAL B O 1
ATOM 8464 N N . CYS B 1 496 ? 9.633 20.188 16.953 1 96.5 496 CYS B N 1
ATOM 8465 C CA . CYS B 1 496 ? 10.25 20.703 18.172 1 96.5 496 CYS B CA 1
ATOM 8466 C C . CYS B 1 496 ? 11.484 19.891 18.547 1 96.5 496 CYS B C 1
ATOM 8468 O O . CYS B 1 496 ? 11.438 18.672 18.578 1 96.5 496 CYS B O 1
ATOM 8470 N N . PHE B 1 497 ? 12.594 20.594 18.766 1 95.12 497 PHE B N 1
ATOM 8471 C CA . PHE B 1 497 ? 13.828 20 19.281 1 95.12 497 PHE B CA 1
ATOM 8472 C C . PHE B 1 497 ? 14.102 20.453 20.703 1 95.12 497 PHE B C 1
ATOM 8474 O O . PHE B 1 497 ? 14.289 21.656 20.953 1 95.12 497 PHE B O 1
ATOM 8481 N N . ASP B 1 498 ? 14.102 19.516 21.562 1 92.44 498 ASP B N 1
ATOM 8482 C CA . ASP B 1 498 ? 14.445 19.781 22.953 1 92.44 498 ASP B CA 1
ATOM 8483 C C . ASP B 1 498 ? 15.938 19.594 23.203 1 92.44 498 ASP B C 1
ATOM 8485 O O . ASP B 1 498 ? 16.438 18.453 23.172 1 92.44 498 ASP B O 1
ATOM 8489 N N . PRO B 1 499 ? 16.609 20.688 23.469 1 91.12 499 PRO B N 1
ATOM 8490 C CA . PRO B 1 499 ? 18.047 20.578 23.672 1 91.12 499 PRO B CA 1
ATOM 8491 C C . PRO B 1 499 ? 18.422 19.672 24.844 1 91.12 499 PRO B C 1
ATOM 8493 O O . PRO B 1 499 ? 19.562 19.203 24.922 1 91.12 499 PRO B O 1
ATOM 8496 N N . LYS B 1 500 ? 17.5 19.422 25.672 1 89.5 500 LYS B N 1
ATOM 8497 C CA . LYS B 1 500 ? 17.75 18.547 26.797 1 89.5 500 LYS B CA 1
ATOM 8498 C C . LYS B 1 500 ? 17.562 17.078 26.422 1 89.5 500 LYS B C 1
ATOM 8500 O O . LYS B 1 500 ? 18.391 16.234 26.734 1 89.5 500 LYS B O 1
ATOM 8505 N N . GLU B 1 501 ? 16.562 16.812 25.672 1 87 501 GLU B N 1
ATOM 8506 C CA . GLU B 1 501 ? 16.219 15.43 25.328 1 87 501 GLU B CA 1
ATOM 8507 C C . GLU B 1 501 ? 16.875 15.023 24.016 1 87 501 GLU B C 1
ATOM 8509 O O . GLU B 1 501 ? 17 13.828 23.719 1 87 501 GLU B O 1
ATOM 8514 N N . LEU B 1 502 ? 17.266 15.953 23.266 1 82.62 502 LEU B N 1
ATOM 8515 C CA . LEU B 1 502 ? 17.906 15.758 21.969 1 82.62 502 LEU B CA 1
ATOM 8516 C C . LEU B 1 502 ? 17.031 14.938 21.031 1 82.62 502 LEU B C 1
ATOM 8518 O O . LEU B 1 502 ? 17.516 14.055 20.328 1 82.62 502 LEU B O 1
ATOM 8522 N N . LYS B 1 503 ? 15.719 15.008 21.141 1 83.56 503 LYS B N 1
ATOM 8523 C CA . LYS B 1 503 ? 14.75 14.32 20.297 1 83.56 503 LYS B CA 1
ATOM 8524 C C . LYS B 1 503 ? 13.852 15.312 19.562 1 83.56 503 LYS B C 1
ATOM 8526 O O . LYS B 1 503 ? 13.641 16.422 20.047 1 83.56 503 LYS B O 1
ATOM 8531 N N . LEU B 1 504 ? 13.422 14.797 18.391 1 87.88 504 LEU B N 1
ATOM 8532 C CA . LEU B 1 504 ? 12.508 15.609 17.594 1 87.88 504 LEU B CA 1
ATOM 8533 C C . LEU B 1 504 ? 11.07 15.141 17.781 1 87.88 504 LEU B C 1
ATOM 8535 O O . LEU B 1 504 ? 10.805 13.938 17.828 1 87.88 504 LEU B O 1
ATOM 8539 N N . HIS B 1 505 ? 10.203 16.094 18 1 92.31 505 HIS B N 1
ATOM 8540 C CA . HIS B 1 505 ? 8.781 15.805 18.094 1 92.31 505 HIS B CA 1
ATOM 8541 C C . HIS B 1 505 ? 7.992 16.562 17.031 1 92.31 505 HIS B C 1
ATOM 8543 O O . HIS B 1 505 ? 8.25 17.75 16.797 1 92.31 505 HIS B O 1
ATOM 8549 N N . HIS B 1 506 ? 7.043 15.844 16.406 1 93.44 506 HIS B N 1
ATOM 8550 C CA . HIS B 1 506 ? 6.176 16.5 15.438 1 93.44 506 HIS B CA 1
ATOM 8551 C C . HIS B 1 506 ? 5.004 17.188 16.125 1 93.44 506 HIS B C 1
ATOM 8553 O O . HIS B 1 506 ? 4.418 16.656 17.062 1 93.44 506 HIS B O 1
ATOM 8559 N N . LEU B 1 507 ? 4.719 18.375 15.68 1 95.62 507 LEU B N 1
ATOM 8560 C CA . LEU B 1 507 ? 3.658 19.188 16.25 1 95.62 507 LEU B CA 1
ATOM 8561 C C . LEU B 1 507 ? 2.635 19.578 15.188 1 95.62 507 LEU B C 1
ATOM 8563 O O . LEU B 1 507 ? 2.266 18.766 14.352 1 95.62 507 LEU B O 1
ATOM 8567 N N . ALA B 1 508 ? 2.033 20.734 15.305 1 94.5 508 ALA B N 1
ATOM 8568 C CA . ALA B 1 508 ? 0.942 21.156 14.43 1 94.5 508 ALA B CA 1
ATOM 8569 C C . ALA B 1 508 ? 1.379 21.141 12.969 1 94.5 508 ALA B C 1
ATOM 8571 O O . ALA B 1 508 ? 2.51 21.516 12.648 1 94.5 508 ALA B O 1
ATOM 8572 N N . ASP B 1 509 ? 0.489 20.797 12.109 1 93.69 509 ASP B N 1
ATOM 8573 C CA . ASP B 1 509 ? 0.72 20.797 10.672 1 93.69 509 ASP B CA 1
ATOM 8574 C C . ASP B 1 509 ? 0.691 22.219 10.117 1 93.69 509 ASP B C 1
ATOM 8576 O O . ASP B 1 509 ? -0.012 23.078 10.641 1 93.69 509 ASP B O 1
ATOM 8580 N N . ARG B 1 510 ? 1.505 22.375 9.109 1 94.06 510 ARG B N 1
ATOM 8581 C CA . ARG B 1 510 ? 1.414 23.641 8.383 1 94.06 510 ARG B CA 1
ATOM 8582 C C . ARG B 1 510 ? 0.069 23.766 7.676 1 94.06 510 ARG B C 1
ATOM 8584 O O . ARG B 1 510 ? -0.565 22.75 7.352 1 94.06 510 ARG B O 1
ATOM 8591 N N . LEU B 1 511 ? -0.338 25 7.492 1 91.88 511 LEU B N 1
ATOM 8592 C CA . LEU B 1 511 ? -1.584 25.25 6.777 1 91.88 511 LEU B CA 1
ATOM 8593 C C . LEU B 1 511 ? -1.316 25.516 5.301 1 91.88 511 LEU B C 1
ATOM 8595 O O . LEU B 1 511 ? -2.166 25.25 4.449 1 91.88 511 LEU B O 1
ATOM 8599 N N . PHE B 1 512 ? -0.14 26.062 5.016 1 90.19 512 PHE B N 1
ATOM 8600 C CA . PHE B 1 512 ? 0.293 26.375 3.658 1 90.19 512 PHE B CA 1
ATOM 8601 C C . PHE B 1 512 ? 1.745 25.953 3.449 1 90.19 512 PHE B C 1
ATOM 8603 O O . PHE B 1 512 ? 2.527 25.906 4.398 1 90.19 512 PHE B O 1
ATOM 8610 N N . PRO B 1 513 ? 2.014 25.688 2.17 1 89.19 513 PRO B N 1
ATOM 8611 C CA . PRO B 1 513 ? 3.428 25.406 1.913 1 89.19 513 PRO B CA 1
ATOM 8612 C C . PRO B 1 513 ? 4.352 26.531 2.354 1 89.19 513 PRO B C 1
ATOM 8614 O O . PRO B 1 513 ? 4.004 27.703 2.203 1 89.19 513 PRO B O 1
ATOM 8617 N N . TRP B 1 514 ? 5.379 26.094 2.951 1 93.25 514 TRP B N 1
ATOM 8618 C CA . TRP B 1 514 ? 6.211 27.125 3.57 1 93.25 514 TRP B CA 1
ATOM 8619 C C . TRP B 1 514 ? 7.68 26.922 3.209 1 93.25 514 TRP B C 1
ATOM 8621 O O . TRP B 1 514 ? 8.57 27.219 4.012 1 93.25 514 TRP B O 1
ATOM 8631 N N . ARG B 1 515 ? 7.965 26.297 2.033 1 90.88 515 ARG B N 1
ATOM 8632 C CA . ARG B 1 515 ? 9.359 26.219 1.609 1 90.88 515 ARG B CA 1
ATOM 8633 C C . ARG B 1 515 ? 9.961 27.609 1.419 1 90.88 515 ARG B C 1
ATOM 8635 O O . ARG B 1 515 ? 9.352 28.469 0.789 1 90.88 515 ARG B O 1
ATOM 8642 N N . GLN B 1 516 ? 11.156 27.859 2.014 1 92.19 516 GLN B N 1
ATOM 8643 C CA . GLN B 1 516 ? 11.867 29.141 1.969 1 92.19 516 GLN B CA 1
ATOM 8644 C C . GLN B 1 516 ? 11.047 30.25 2.617 1 92.19 516 GLN B C 1
ATOM 8646 O O . GLN B 1 516 ? 11.07 31.391 2.156 1 92.19 516 GLN B O 1
ATOM 8651 N N . CYS B 1 517 ? 10.242 29.922 3.605 1 95.31 517 CYS B N 1
ATOM 8652 C CA . CYS B 1 517 ? 9.57 30.906 4.438 1 95.31 517 CYS B CA 1
ATOM 8653 C C . CYS B 1 517 ? 10.555 31.609 5.363 1 95.31 517 CYS B C 1
ATOM 8655 O O . CYS B 1 517 ? 11.75 31.328 5.332 1 95.31 517 CYS B O 1
ATOM 8657 N N . SER B 1 518 ? 10.055 32.594 6.059 1 94.94 518 SER B N 1
ATOM 8658 C CA . SER B 1 518 ? 10.766 33.156 7.191 1 94.94 518 SER B CA 1
ATOM 8659 C C . SER B 1 518 ? 9.969 33 8.484 1 94.94 518 SER B C 1
ATOM 8661 O O . SER B 1 518 ? 8.773 32.719 8.453 1 94.94 518 SER B O 1
ATOM 8663 N N . ALA B 1 519 ? 10.625 33.094 9.57 1 96.25 519 ALA B N 1
ATOM 8664 C CA . ALA B 1 519 ? 9.938 32.906 10.844 1 96.25 519 ALA B CA 1
ATOM 8665 C C . ALA B 1 519 ? 10.578 33.719 11.953 1 96.25 519 ALA B C 1
ATOM 8667 O O . ALA B 1 519 ? 11.797 33.906 11.977 1 96.25 519 ALA B O 1
ATOM 8668 N N . THR B 1 520 ? 9.789 34.219 12.812 1 93.69 520 THR B N 1
ATOM 8669 C CA . THR B 1 520 ? 10.258 34.969 13.984 1 93.69 520 THR B CA 1
ATOM 8670 C C . THR B 1 520 ? 9.305 34.781 15.156 1 93.69 520 THR B C 1
ATOM 8672 O O . THR B 1 520 ? 8.195 34.25 14.992 1 93.69 520 THR B O 1
ATOM 8675 N N . VAL B 1 521 ? 9.766 35.094 16.344 1 92.56 521 VAL B N 1
ATOM 8676 C CA . VAL B 1 521 ? 8.992 34.906 17.562 1 92.56 521 VAL B CA 1
ATOM 8677 C C . VAL B 1 521 ? 8.469 36.25 18.062 1 92.56 521 VAL B C 1
ATOM 8679 O O . VAL B 1 521 ? 9.234 37.219 18.188 1 92.56 521 VAL B O 1
ATOM 8682 N N . CYS B 1 522 ? 7.195 36.281 18.188 1 83.31 522 CYS B N 1
ATOM 8683 C CA . CYS B 1 522 ? 6.547 37.469 18.766 1 83.31 522 CYS B CA 1
ATOM 8684 C C . CYS B 1 522 ? 5.504 37.062 19.797 1 83.31 522 CYS B C 1
ATOM 8686 O O . CYS B 1 522 ? 4.562 36.344 19.484 1 83.31 522 CYS B O 1
ATOM 8688 N N . GLY B 1 523 ? 5.547 37.625 21.062 1 76.12 523 GLY B N 1
ATOM 8689 C CA . GLY B 1 523 ? 4.57 37.344 22.109 1 76.12 523 GLY B CA 1
ATOM 8690 C C . GLY B 1 523 ? 4.426 35.875 22.406 1 76.12 523 GLY B C 1
ATOM 8691 O O . GLY B 1 523 ? 3.311 35.375 22.578 1 76.12 523 GLY B O 1
ATOM 8692 N N . GLY B 1 524 ? 5.438 35.188 22.25 1 79.75 524 GLY B N 1
ATOM 8693 C CA . GLY B 1 524 ? 5.418 33.781 22.578 1 79.75 524 GLY B CA 1
ATOM 8694 C C . GLY B 1 524 ? 4.902 32.906 21.438 1 79.75 524 GLY B C 1
ATOM 8695 O O . GLY B 1 524 ? 4.77 31.703 21.594 1 79.75 524 GLY B O 1
ATOM 8696 N N . GLU B 1 525 ? 4.539 33.469 20.312 1 89.12 525 GLU B N 1
ATOM 8697 C CA . GLU B 1 525 ? 4.102 32.75 19.141 1 89.12 525 GLU B CA 1
ATOM 8698 C C . GLU B 1 525 ? 5.129 32.812 18.016 1 89.12 525 GLU B C 1
ATOM 8700 O O . GLU B 1 525 ? 5.961 33.75 18 1 89.12 525 GLU B O 1
ATOM 8705 N N . ILE B 1 526 ? 5.121 31.844 17.188 1 93.81 526 ILE B N 1
ATOM 8706 C CA . ILE B 1 526 ? 6.004 31.859 16.031 1 93.81 526 ILE B CA 1
ATOM 8707 C C . ILE B 1 526 ? 5.223 32.281 14.789 1 93.81 526 ILE B C 1
ATOM 8709 O O . ILE B 1 526 ? 4.211 31.688 14.445 1 93.81 526 ILE B O 1
ATOM 8713 N N . TYR B 1 527 ? 5.664 33.375 14.219 1 92.62 527 TYR B N 1
ATOM 8714 C CA . TYR B 1 527 ? 5.059 33.875 13 1 92.62 527 TYR B CA 1
ATOM 8715 C C . TYR B 1 527 ? 5.848 33.438 11.773 1 92.62 527 TYR B C 1
ATOM 8717 O O . TYR B 1 527 ? 7.012 33.812 11.609 1 92.62 527 TYR B O 1
ATOM 8725 N N . ILE B 1 528 ? 5.223 32.625 10.961 1 95.06 528 ILE B N 1
ATOM 8726 C CA . ILE B 1 528 ? 5.832 32.062 9.758 1 95.06 528 ILE B CA 1
ATOM 8727 C C . ILE B 1 528 ? 5.262 32.781 8.523 1 95.06 528 ILE B C 1
ATOM 8729 O O . ILE B 1 528 ? 4.07 32.656 8.227 1 95.06 528 ILE B O 1
ATOM 8733 N N . SER B 1 529 ? 6.133 33.438 7.801 1 93.5 529 SER B N 1
ATOM 8734 C CA . SER B 1 529 ? 5.613 34.25 6.707 1 93.5 529 SER B CA 1
ATOM 8735 C C . SER B 1 529 ? 6.156 33.781 5.363 1 93.5 529 SER B C 1
ATOM 8737 O O . SER B 1 529 ? 7.32 33.375 5.262 1 93.5 529 SER B O 1
ATOM 8739 N N . GLY B 1 530 ? 5.289 33.75 4.395 1 92.38 530 GLY B N 1
ATOM 8740 C CA . GLY B 1 530 ? 5.672 33.5 3.014 1 92.38 530 GLY B CA 1
ATOM 8741 C C . GLY B 1 530 ? 5.98 32.062 2.729 1 92.38 530 GLY B C 1
ATOM 8742 O O . GLY B 1 530 ? 5.457 31.172 3.402 1 92.38 530 GLY B O 1
ATOM 8743 N N . GLY B 1 531 ? 6.758 31.906 1.691 1 91.31 531 GLY B N 1
ATOM 8744 C CA . GLY B 1 531 ? 7.113 30.578 1.215 1 91.31 531 GLY B CA 1
ATOM 8745 C C . GLY B 1 531 ? 6.656 30.312 -0.207 1 91.31 531 GLY B C 1
ATOM 8746 O O . GLY B 1 531 ? 6.035 31.172 -0.835 1 91.31 531 GLY B O 1
ATOM 8747 N N . ARG B 1 532 ? 7.129 29.125 -0.694 1 87.62 532 ARG B N 1
ATOM 8748 C CA . ARG B 1 532 ? 6.777 28.75 -2.059 1 87.62 532 ARG B CA 1
ATOM 8749 C C . ARG B 1 532 ? 6.586 27.234 -2.178 1 87.62 532 ARG B C 1
ATOM 8751 O O . ARG B 1 532 ? 6.918 26.484 -1.256 1 87.62 532 ARG B O 1
ATOM 8758 N N . VAL B 1 533 ? 5.945 26.844 -3.236 1 82.12 533 VAL B N 1
ATOM 8759 C CA . VAL B 1 533 ? 5.844 25.438 -3.564 1 82.12 533 VAL B CA 1
ATOM 8760 C C . VAL B 1 533 ? 6.184 25.219 -5.035 1 82.12 533 VAL B C 1
ATOM 8762 O O . VAL B 1 533 ? 5.898 26.062 -5.879 1 82.12 533 VAL B O 1
ATOM 8765 N N . HIS B 1 534 ? 7.062 24.062 -5.223 1 68.38 534 HIS B N 1
ATOM 8766 C CA . HIS B 1 534 ? 7.297 23.578 -6.578 1 68.38 534 HIS B CA 1
ATOM 8767 C C . HIS B 1 534 ? 6.582 22.25 -6.82 1 68.38 534 HIS B C 1
ATOM 8769 O O . HIS B 1 534 ? 6.73 21.312 -6.039 1 68.38 534 HIS B O 1
ATOM 8775 N N . GLN B 1 535 ? 5.609 22.266 -7.594 1 62.84 535 GLN B N 1
ATOM 8776 C CA . GLN B 1 535 ? 4.922 21.016 -7.898 1 62.84 535 GLN B CA 1
ATOM 8777 C C . GLN B 1 535 ? 5.086 20.641 -9.367 1 62.84 535 GLN B C 1
ATOM 8779 O O . GLN B 1 535 ? 5.039 21.5 -10.242 1 62.84 535 GLN B O 1
ATOM 8784 N N . PHE B 1 536 ? 5.547 19.422 -9.57 1 54.94 536 PHE B N 1
ATOM 8785 C CA . PHE B 1 536 ? 5.574 18.906 -10.938 1 54.94 536 PHE B CA 1
ATOM 8786 C C . PHE B 1 536 ? 4.18 18.484 -11.383 1 54.94 536 PHE B C 1
ATOM 8788 O O . PHE B 1 536 ? 3.443 17.844 -10.633 1 54.94 536 PHE B O 1
ATOM 8795 N N . VAL B 1 537 ? 3.68 19.172 -12.273 1 54.31 537 VAL B N 1
ATOM 8796 C CA . VAL B 1 537 ? 2.371 18.797 -12.805 1 54.31 537 VAL B CA 1
ATOM 8797 C C . VAL B 1 537 ? 2.541 17.969 -14.07 1 54.31 537 VAL B C 1
ATOM 8799 O O . VAL B 1 537 ? 3.391 18.266 -14.914 1 54.31 537 VAL B O 1
ATOM 8802 N N . HIS B 1 538 ? 2.18 16.75 -13.953 1 50.5 538 HIS B N 1
ATOM 8803 C CA . HIS B 1 538 ? 2.195 15.898 -15.133 1 50.5 538 HIS B CA 1
ATOM 8804 C C . HIS B 1 538 ? 1.307 16.469 -16.234 1 50.5 538 HIS B C 1
ATOM 8806 O O . HIS B 1 538 ? 0.201 16.938 -15.969 1 50.5 538 HIS B O 1
ATOM 8812 N N . SER B 1 539 ? 2.049 16.906 -17.266 1 45.72 539 SER B N 1
ATOM 8813 C CA . SER B 1 539 ? 1.235 17.266 -18.422 1 45.72 539 SER B CA 1
ATOM 8814 C C . SER B 1 539 ? 0.301 16.141 -18.812 1 45.72 539 SER B C 1
ATOM 8816 O O . SER B 1 539 ? 0.496 14.992 -18.406 1 45.72 539 SER B O 1
ATOM 8818 N N . GLU B 1 540 ? -0.724 16.562 -19.422 1 46.75 540 GLU B N 1
ATOM 8819 C CA . GLU B 1 540 ? -1.69 15.609 -19.953 1 46.75 540 GLU B CA 1
ATOM 8820 C C . GLU B 1 540 ? -0.99 14.438 -20.656 1 46.75 540 GLU B C 1
ATOM 8822 O O . GLU B 1 540 ? -1.534 13.336 -20.719 1 46.75 540 GLU B O 1
ATOM 8827 N N . ASP B 1 541 ? 0.05 14.766 -21.266 1 40.91 541 ASP B N 1
ATOM 8828 C CA . ASP B 1 541 ? 0.7 13.766 -22.109 1 40.91 541 ASP B CA 1
ATOM 8829 C C . ASP B 1 541 ? 1.609 12.859 -21.281 1 40.91 541 ASP B C 1
ATOM 8831 O O . ASP B 1 541 ? 2.312 12.008 -21.828 1 40.91 541 ASP B O 1
ATOM 8835 N N . GLY B 1 542 ? 1.498 12.82 -19.969 1 42.66 542 GLY B N 1
ATOM 8836 C CA . GLY B 1 542 ? 2.178 11.891 -19.078 1 42.66 542 GLY B CA 1
ATOM 8837 C C . GLY B 1 542 ? 3.568 12.352 -18.688 1 42.66 542 GLY B C 1
ATOM 8838 O O . GLY B 1 542 ? 4.273 11.656 -17.953 1 42.66 542 GLY B O 1
ATOM 8839 N N . THR B 1 543 ? 4.113 13.328 -19.422 1 41.97 543 THR B N 1
ATOM 8840 C CA . THR B 1 543 ? 5.453 13.805 -19.094 1 41.97 543 THR B CA 1
ATOM 8841 C C . THR B 1 543 ? 5.426 14.695 -17.859 1 41.97 543 THR B C 1
ATOM 8843 O O . THR B 1 543 ? 4.449 15.422 -17.641 1 41.97 543 THR B O 1
ATOM 8846 N N . GLN B 1 544 ? 6.004 14.352 -16.906 1 46.88 544 GLN B N 1
ATOM 8847 C CA . GLN B 1 544 ? 6.199 15.172 -15.711 1 46.88 544 GLN B CA 1
ATOM 8848 C C . GLN B 1 544 ? 6.805 16.531 -16.062 1 46.88 544 GLN B C 1
ATOM 8850 O O . GLN B 1 544 ? 8.023 16.656 -16.188 1 46.88 544 GLN B O 1
ATOM 8855 N N . ARG B 1 545 ? 6.223 17.469 -16.875 1 49.19 545 ARG B N 1
ATOM 8856 C CA . ARG B 1 545 ? 7.012 18.578 -17.422 1 49.19 545 ARG B CA 1
ATOM 8857 C C . ARG B 1 545 ? 6.707 19.875 -16.672 1 49.19 545 ARG B C 1
ATOM 8859 O O . ARG B 1 545 ? 7.598 20.703 -16.484 1 49.19 545 ARG B O 1
ATOM 8866 N N . GLU B 1 546 ? 5.391 20.156 -16.328 1 48.66 546 GLU B N 1
ATOM 8867 C CA . GLU B 1 546 ? 5.238 21.578 -16 1 48.66 546 GLU B CA 1
ATOM 8868 C C . GLU B 1 546 ? 5.441 21.828 -14.516 1 48.66 546 GLU B C 1
ATOM 8870 O O . GLU B 1 546 ? 4.906 21.109 -13.672 1 48.66 546 GLU B O 1
ATOM 8875 N N . ARG B 1 547 ? 6.547 22.562 -14.172 1 54.38 547 ARG B N 1
ATOM 8876 C CA . ARG B 1 547 ? 6.828 22.984 -12.805 1 54.38 547 ARG B CA 1
ATOM 8877 C C . ARG B 1 547 ? 5.922 24.141 -12.398 1 54.38 547 ARG B C 1
ATOM 8879 O O . ARG B 1 547 ? 5.914 25.188 -13.047 1 54.38 547 ARG B O 1
ATOM 8886 N N . GLN B 1 548 ? 4.871 23.891 -11.578 1 58.41 548 GLN B N 1
ATOM 8887 C CA . GLN B 1 548 ? 4.062 24.953 -10.992 1 58.41 548 GLN B CA 1
ATOM 8888 C C . GLN B 1 548 ? 4.707 25.5 -9.719 1 58.41 548 GLN B C 1
ATOM 8890 O O . GLN B 1 548 ? 5.141 24.734 -8.859 1 58.41 548 GLN B O 1
ATOM 8895 N N . ILE B 1 549 ? 4.926 26.906 -9.914 1 69.62 549 ILE B N 1
ATOM 8896 C CA . ILE B 1 549 ? 5.512 27.625 -8.781 1 69.62 549 ILE B CA 1
ATOM 8897 C C . ILE B 1 549 ? 4.461 28.531 -8.148 1 69.62 549 ILE B C 1
ATOM 8899 O O . ILE B 1 549 ? 3.744 29.25 -8.852 1 69.62 549 ILE B O 1
ATOM 8903 N N . GLU B 1 550 ? 4.156 28.344 -6.906 1 79.5 550 GLU B N 1
ATOM 8904 C CA . GLU B 1 550 ? 3.295 29.25 -6.156 1 79.5 550 GLU B CA 1
ATOM 8905 C C . GLU B 1 550 ? 4.047 29.906 -4.992 1 79.5 550 GLU B C 1
ATOM 8907 O O . GLU B 1 550 ? 4.844 29.234 -4.32 1 79.5 550 GLU B O 1
ATOM 8912 N N . ASN B 1 551 ? 3.912 31.266 -4.93 1 87.19 551 ASN B N 1
ATOM 8913 C CA . ASN B 1 551 ? 4.398 32.031 -3.789 1 87.19 551 ASN B CA 1
ATOM 8914 C C . ASN B 1 551 ? 3.26 32.438 -2.863 1 87.19 551 ASN B C 1
ATOM 8916 O O . ASN B 1 551 ? 2.145 32.688 -3.32 1 87.19 551 ASN B O 1
ATOM 8920 N N . TYR B 1 552 ? 3.562 32.594 -1.639 1 88.69 552 TYR B N 1
ATOM 8921 C CA . TYR B 1 552 ? 2.494 32.844 -0.684 1 88.69 552 TYR B CA 1
ATOM 8922 C C . TYR B 1 552 ? 2.775 34.125 0.112 1 88.69 552 TYR B C 1
ATOM 8924 O O . TYR B 1 552 ? 3.92 34.375 0.491 1 88.69 552 TYR B O 1
ATOM 8932 N N . SER B 1 553 ? 1.743 34.875 0.34 1 89.69 553 SER B N 1
ATOM 8933 C CA . SER B 1 553 ? 1.812 36.031 1.219 1 89.69 553 SER B CA 1
ATOM 8934 C C . SER B 1 553 ? 1.3 35.719 2.617 1 89.69 553 SER B C 1
ATOM 8936 O O . SER B 1 553 ? 1.221 36.594 3.479 1 89.69 553 SER B O 1
ATOM 8938 N N . LYS B 1 554 ? 1.027 34.469 2.844 1 90.19 554 LYS B N 1
ATOM 8939 C CA . LYS B 1 554 ? 0.351 34.031 4.059 1 90.19 554 LYS B CA 1
ATOM 8940 C C . LYS B 1 554 ? 1.28 34.125 5.266 1 90.19 554 LYS B C 1
ATOM 8942 O O . LYS B 1 554 ? 2.492 33.938 5.137 1 90.19 554 LYS B O 1
ATOM 8947 N N . VAL B 1 555 ? 0.681 34.438 6.34 1 90.94 555 VAL B N 1
ATOM 8948 C CA . VAL B 1 555 ? 1.375 34.375 7.621 1 90.94 555 VAL B CA 1
ATOM 8949 C C . VAL B 1 555 ? 0.732 33.344 8.523 1 90.94 555 VAL B C 1
ATOM 8951 O O . VAL B 1 555 ? -0.424 33.5 8.93 1 90.94 555 VAL B O 1
ATOM 8954 N N . GLN B 1 556 ? 1.422 32.344 8.812 1 93.56 556 GLN B N 1
ATOM 8955 C CA . GLN B 1 556 ? 0.963 31.297 9.703 1 93.56 556 GLN B CA 1
ATOM 8956 C C . GLN B 1 556 ? 1.463 31.531 11.133 1 93.56 556 GLN B C 1
ATOM 8958 O O . GLN B 1 556 ? 2.656 31.75 11.344 1 93.56 556 GLN B O 1
ATOM 8963 N N . CYS B 1 557 ? 0.545 31.562 12.016 1 91.75 557 CYS B N 1
ATOM 8964 C CA . CYS B 1 557 ? 0.86 31.828 13.422 1 91.75 557 CYS B CA 1
ATOM 8965 C C . CYS B 1 557 ? 0.751 30.547 14.242 1 91.75 557 CYS B C 1
ATOM 8967 O O . CYS B 1 557 ? -0.336 29.984 14.391 1 91.75 557 CYS B O 1
ATOM 8969 N N . TYR B 1 558 ? 1.862 30.156 14.789 1 94.81 558 TYR B N 1
ATOM 8970 C CA . TYR B 1 558 ? 1.894 28.938 15.586 1 94.81 558 TYR B CA 1
ATOM 8971 C C . TYR B 1 558 ? 1.911 29.25 17.078 1 94.81 558 TYR B C 1
ATOM 8973 O O . TYR B 1 558 ? 2.865 29.859 17.578 1 94.81 558 TYR B O 1
ATOM 8981 N N . ASN B 1 559 ? 0.807 28.875 17.734 1 91.44 559 ASN B N 1
ATOM 8982 C CA . ASN B 1 559 ? 0.733 29 19.188 1 91.44 559 ASN B CA 1
ATOM 8983 C C . ASN B 1 559 ? 1.412 27.828 19.891 1 91.44 559 ASN B C 1
ATOM 8985 O O . ASN B 1 559 ? 0.881 26.719 19.891 1 91.44 559 ASN B O 1
ATOM 8989 N N . VAL B 1 560 ? 2.52 28.078 20.469 1 92.25 560 VAL B N 1
ATOM 8990 C CA . VAL B 1 560 ? 3.369 27.031 21.047 1 92.25 560 VAL B CA 1
ATOM 8991 C C . VAL B 1 560 ? 2.666 26.391 22.234 1 92.25 560 VAL B C 1
ATOM 8993 O O . VAL B 1 560 ? 2.75 25.188 22.422 1 92.25 560 VAL B O 1
ATOM 8996 N N . LYS B 1 561 ? 1.977 27.109 22.984 1 88.75 561 LYS B N 1
ATOM 8997 C CA . LYS B 1 561 ? 1.346 26.625 24.203 1 88.75 561 LYS B CA 1
ATOM 8998 C C . LYS B 1 561 ? 0.253 25.609 23.906 1 88.75 561 LYS B C 1
ATOM 9000 O O . LYS B 1 561 ? 0.186 24.547 24.531 1 88.75 561 LYS B O 1
ATOM 9005 N N . ASN B 1 562 ? -0.486 25.922 22.875 1 90.62 562 ASN B N 1
ATOM 9006 C CA . ASN B 1 562 ? -1.629 25.078 22.578 1 90.62 562 ASN B CA 1
ATOM 9007 C C . ASN B 1 562 ? -1.34 24.156 21.391 1 90.62 562 ASN B C 1
ATOM 9009 O O . ASN B 1 562 ? -2.143 23.281 21.078 1 90.62 562 ASN B O 1
ATOM 9013 N N . ASP B 1 563 ? -0.187 24.328 20.781 1 94.38 563 ASP B N 1
ATOM 9014 C CA . ASP B 1 563 ? 0.182 23.547 19.594 1 94.38 563 ASP B CA 1
ATOM 9015 C C . ASP B 1 563 ? -0.873 23.688 18.5 1 94.38 563 ASP B C 1
ATOM 9017 O O . ASP B 1 563 ? -1.395 22.672 18.016 1 94.38 563 ASP B O 1
ATOM 9021 N N . ILE B 1 564 ? -1.186 24.953 18.203 1 94 564 ILE B N 1
ATOM 9022 C CA . ILE B 1 564 ? -2.215 25.234 17.203 1 94 564 ILE B CA 1
ATOM 9023 C C . ILE B 1 564 ? -1.679 26.219 16.172 1 94 564 ILE B C 1
ATOM 9025 O O . ILE B 1 564 ? -1.011 27.203 16.531 1 94 564 ILE B O 1
ATOM 9029 N N . MET B 1 565 ? -1.872 25.906 14.906 1 93.94 565 MET B N 1
ATOM 9030 C CA . MET B 1 565 ? -1.495 26.766 13.797 1 93.94 565 MET B CA 1
ATOM 9031 C C . MET B 1 565 ? -2.709 27.516 13.25 1 93.94 565 MET B C 1
ATOM 9033 O O . MET B 1 565 ? -3.746 26.906 12.984 1 93.94 565 MET B O 1
ATOM 9037 N N . VAL B 1 566 ? -2.605 28.875 13.219 1 92 566 VAL B N 1
ATOM 9038 C CA . VAL B 1 566 ? -3.678 29.688 12.656 1 92 566 VAL B CA 1
ATOM 9039 C C . VAL B 1 566 ? -3.109 30.641 11.602 1 92 566 VAL B C 1
ATOM 9041 O O . VAL B 1 566 ? -1.902 30.891 11.578 1 92 566 VAL B O 1
ATOM 9044 N N . LEU B 1 567 ? -3.953 31.078 10.719 1 89.81 567 LEU B N 1
ATOM 9045 C CA . LEU B 1 567 ? -3.516 32.094 9.758 1 89.81 567 LEU B CA 1
ATOM 9046 C C . LEU B 1 567 ? -3.77 33.5 10.281 1 89.81 567 LEU B C 1
ATOM 9048 O O . LEU B 1 567 ? -4.824 33.75 10.859 1 89.81 567 LEU B O 1
ATOM 9052 N N . GLY B 1 568 ? -2.752 34.25 10.172 1 85 568 GLY B N 1
ATOM 9053 C CA . GLY B 1 568 ? -2.916 35.688 10.383 1 85 568 GLY B CA 1
ATOM 9054 C C . GLY B 1 568 ? -3.162 36.469 9.102 1 85 568 GLY B C 1
ATOM 9055 O O . GLY B 1 568 ? -3.492 35.875 8.07 1 85 568 GLY B O 1
ATOM 9056 N N . LYS B 1 569 ? -3.111 37.781 9.25 1 81.62 569 LYS B N 1
ATOM 9057 C CA . LYS B 1 569 ? -3.279 38.625 8.07 1 81.62 569 LYS B CA 1
ATOM 9058 C C . LYS B 1 569 ? -2.133 38.406 7.078 1 81.62 569 LYS B C 1
ATOM 9060 O O . LYS B 1 569 ? -0.985 38.219 7.484 1 81.62 569 LYS B O 1
ATOM 9065 N N . ASP B 1 570 ? -2.412 38.594 5.812 1 85.38 570 ASP B N 1
ATOM 9066 C CA . ASP B 1 570 ? -1.431 38.375 4.754 1 85.38 570 ASP B CA 1
ATOM 9067 C C . ASP B 1 570 ? -0.398 39.5 4.734 1 85.38 570 ASP B C 1
ATOM 9069 O O . ASP B 1 570 ? -0.703 40.656 5.102 1 85.38 570 ASP B O 1
ATOM 9073 N N . MET B 1 571 ? 0.746 39.094 4.281 1 84.06 571 MET B N 1
ATOM 9074 C CA . MET B 1 571 ? 1.699 40.125 3.887 1 84.06 571 MET B CA 1
ATOM 9075 C C . MET B 1 571 ? 1.215 40.875 2.646 1 84.06 571 MET B C 1
ATOM 9077 O O . MET B 1 571 ? 0.363 40.375 1.91 1 84.06 571 MET B O 1
ATOM 9081 N N . PRO B 1 572 ? 1.743 42.062 2.502 1 78.94 572 PRO B N 1
ATOM 9082 C CA . PRO B 1 572 ? 1.318 42.781 1.314 1 78.94 572 PRO B CA 1
ATOM 9083 C C . PRO B 1 572 ? 1.645 42.062 0.012 1 78.94 572 PRO B C 1
ATOM 9085 O O . PRO B 1 572 ? 0.865 42.125 -0.942 1 78.94 572 PRO B O 1
ATOM 9088 N N . ASP B 1 573 ? 2.801 41.375 0.029 1 82.75 573 ASP B N 1
ATOM 9089 C CA . ASP B 1 573 ? 3.227 40.656 -1.157 1 82.75 573 ASP B CA 1
ATOM 9090 C C . ASP B 1 573 ? 3.633 39.219 -0.803 1 82.75 573 ASP B C 1
ATOM 9092 O O . ASP B 1 573 ? 4.066 38.969 0.32 1 82.75 573 ASP B O 1
ATOM 9096 N N . ALA B 1 574 ? 3.393 38.406 -1.849 1 88.25 574 ALA B N 1
ATOM 9097 C CA . ALA B 1 574 ? 3.924 37.062 -1.693 1 88.25 574 ALA B CA 1
ATOM 9098 C C . ALA B 1 574 ? 5.445 37.031 -1.779 1 88.25 574 ALA B C 1
ATOM 9100 O O . ALA B 1 574 ? 6.023 37.625 -2.691 1 88.25 574 ALA B O 1
ATOM 9101 N N . LEU B 1 575 ? 6.086 36.5 -0.796 1 88.88 575 LEU B N 1
ATOM 9102 C CA . LEU B 1 575 ? 7.543 36.5 -0.724 1 88.88 575 LEU B CA 1
ATOM 9103 C C . LEU B 1 575 ? 8.086 35.156 -0.316 1 88.88 575 LEU B C 1
ATOM 9105 O O . LEU B 1 575 ? 7.406 34.375 0.38 1 88.88 575 LEU B O 1
ATOM 9109 N N . TYR B 1 576 ? 9.242 34.906 -0.833 1 90.12 576 TYR B N 1
ATOM 9110 C CA . TYR B 1 576 ? 10.047 33.812 -0.28 1 90.12 576 TYR B CA 1
ATOM 9111 C C . TYR B 1 576 ? 11.516 34.219 -0.193 1 90.12 576 TYR B C 1
ATOM 9113 O O . TYR B 1 576 ? 11.945 35.156 -0.856 1 90.12 576 TYR B O 1
ATOM 9121 N N . GLY B 1 577 ? 12.227 33.562 0.697 1 91 577 GLY B N 1
ATOM 9122 C CA . GLY B 1 577 ? 13.641 33.844 0.87 1 91 577 GLY B CA 1
ATOM 9123 C C . GLY B 1 577 ? 13.898 35.156 1.595 1 91 577 GLY B C 1
ATOM 9124 O O . GLY B 1 577 ? 15.016 35.688 1.572 1 91 577 GLY B O 1
ATOM 9125 N N . HIS B 1 578 ? 12.852 35.75 2.168 1 90.5 578 HIS B N 1
ATOM 9126 C CA . HIS B 1 578 ? 12.992 36.969 2.955 1 90.5 578 HIS B CA 1
ATOM 9127 C C . HIS B 1 578 ? 13.391 36.656 4.391 1 90.5 578 HIS B C 1
ATOM 9129 O O . HIS B 1 578 ? 13.5 35.469 4.77 1 90.5 578 HIS B O 1
ATOM 9135 N N . CYS B 1 579 ? 13.672 37.75 5.156 1 91.81 579 CYS B N 1
ATOM 9136 C CA . CYS B 1 579 ? 13.992 37.625 6.574 1 91.81 579 CYS B CA 1
ATOM 9137 C C . CYS B 1 579 ? 12.961 38.375 7.426 1 91.81 579 CYS B C 1
ATOM 9139 O O . CYS B 1 579 ? 12.414 39.406 7.008 1 91.81 579 CYS B O 1
ATOM 9141 N N . THR B 1 580 ? 12.719 37.812 8.539 1 91.94 580 THR B N 1
ATOM 9142 C CA . THR B 1 580 ? 11.859 38.469 9.516 1 91.94 580 THR B CA 1
ATOM 9143 C C . THR B 1 580 ? 12.57 38.594 10.867 1 91.94 580 THR B C 1
ATOM 9145 O O . THR B 1 580 ? 13.281 37.656 11.281 1 91.94 580 THR B O 1
ATOM 9148 N N . VAL B 1 581 ? 12.461 39.75 11.477 1 92.31 581 VAL B N 1
ATOM 9149 C CA . VAL B 1 581 ? 13.008 39.969 12.805 1 92.31 581 VAL B CA 1
ATOM 9150 C C . VAL B 1 581 ? 11.969 40.688 13.68 1 92.31 581 VAL B C 1
ATOM 9152 O O . VAL B 1 581 ? 11.141 41.438 13.18 1 92.31 581 VAL B O 1
ATOM 9155 N N . THR B 1 582 ? 12.031 40.406 14.961 1 91 582 THR B N 1
ATOM 9156 C CA . THR B 1 582 ? 11.117 41.031 15.922 1 91 582 THR B CA 1
ATOM 9157 C C . THR B 1 582 ? 11.719 42.281 16.531 1 91 582 THR B C 1
ATOM 9159 O O . THR B 1 582 ? 12.883 42.281 16.938 1 91 582 THR B O 1
ATOM 9162 N N . ILE B 1 583 ? 10.938 43.312 16.547 1 86.12 583 ILE B N 1
ATOM 9163 C CA . ILE B 1 583 ? 11.398 44.562 17.109 1 86.12 583 ILE B CA 1
ATOM 9164 C C . ILE B 1 583 ? 10.391 45.062 18.125 1 86.12 583 ILE B C 1
ATOM 9166 O O . ILE B 1 583 ? 9.219 44.688 18.109 1 86.12 583 ILE B O 1
ATOM 9170 N N . ALA B 1 584 ? 10.938 45.938 19.047 1 80.31 584 ALA B N 1
ATOM 9171 C CA . ALA B 1 584 ? 10.055 46.562 20.031 1 80.31 584 ALA B CA 1
ATOM 9172 C C . ALA B 1 584 ? 9.172 47.625 19.375 1 80.31 584 ALA B C 1
ATOM 9174 O O . ALA B 1 584 ? 9.609 48.312 18.469 1 80.31 584 ALA B O 1
ATOM 9175 N N . LYS B 1 585 ? 7.906 47.656 19.875 1 74.75 585 LYS B N 1
ATOM 9176 C CA . LYS B 1 585 ? 7.008 48.719 19.406 1 74.75 585 LYS B CA 1
ATOM 9177 C C . LYS B 1 585 ? 7.434 50.094 19.906 1 74.75 585 LYS B C 1
ATOM 9179 O O . LYS B 1 585 ? 7.895 50.219 21.047 1 74.75 585 LYS B O 1
ATOM 9184 N N . ALA B 1 586 ? 7.637 51.188 19 1 61.34 586 ALA B N 1
ATOM 9185 C CA . ALA B 1 586 ? 8.008 52.531 19.406 1 61.34 586 ALA B CA 1
ATOM 9186 C C . ALA B 1 586 ? 6.922 53.156 20.281 1 61.34 586 ALA B C 1
ATOM 9188 O O . ALA B 1 586 ? 5.738 52.844 20.125 1 61.34 586 ALA B O 1
#

Radius of gyration: 42.3 Å; Cα contacts (8 Å, |Δi|>4): 2546; chains: 2; bounding box: 80×130×92 Å

InterPro domains:
  IPR000210 BTB/POZ domain [PF00651] (24-129)
  IPR000210 BTB/POZ domain [PS50097] (34-101)
  IPR000210 BTB/POZ domain [SM00225] (34-131)
  IPR006652 Kelch repeat type 1 [SM00612] (331-374)
  IPR006652 Kelch repeat type 1 [SM00612] (375-427)
  IPR006652 Kelch repeat type 1 [SM00612] (428-482)
  IPR006652 Kelch repeat type 1 [SM00612] (483-524)
  IPR006652 Kelch repeat type 1 [SM00612] (525-585)
  IPR011333 SKP1/BTB/POZ domain superfamily [G3DSA:3.30.710.10] (14-134)
  IPR011333 SKP1/BTB/POZ domain superfamily [SSF54695] (15-129)
  IPR011705 BTB/Kelch-associated [PF07707] (136-236)
  IPR011705 BTB/Kelch-associated [SM00875] (136-237)
  IPR015915 Kelch-type beta-propeller [G3DSA:2.120.10.80] (251-585)
  IPR015915 Kelch-type beta-propeller [SSF117281] (310-582)
  IPR017096 BTB-kelch protein [PIRSF037037] (15-584)